Protein AF-A0A2V5PN48-F1 (afdb_monomer_lite)

Foldseek 3Di:
DDPDDVPPPPPPPVVLVDDDDDDDDDDDDDDDFQDWWKKFKKFFQKWKKKWFFQQCVQVPHDPDDDDRRTDIWMWIWDGRFPFIWIAIRLRTSGTDWGKTFTDTPDDDDGDPVCVVQVRQWIWTADPPPDPAGIFIARNPPRHTAWGWDDWDWDADSVQQKIKIFDIFTQGDCRNCVVSVHNVSGRPTGTTMIIIGRMDTQKMFGADSVRDTPDMAGAFSADLFWADAEFWAKWFQFWDDKFLPDWDDDPQKFFIFIKTKIWGNYRDKAFQAAFPDQAFWWKKKWKWKQADDPQSQQDIATQWIFFTFRGHKFGQAQSNVRRTRRDIGRIATHNGMGIDHRCNGSPLQGGFFPLQAQLLQSGGRRHQRRDPPFDDDDRHHRGIIGRQLSLQCVNGPNMKMKMKMFIRGNRLLVCCVVCVVRRNRQQRMKMWIWDWDDNGPPIGIDTDDTIGMRDHPVVVSPPWDKDKDDQDPSVFAIKIKIWDWDPPDPLKIKIKIKIAAARGSQFFFKKKFFAAAPKDKADKDKDWHDWDAFGPSNNADVSGTADPDTWDWDDDNTIIMTGWDACVVGVSIPTRHHRIMMMIMIMISADWDKGWMWTHTRHDDDIDTDIDIDRHDNDDPPPPDPPPPDDDDDDDDDDDDDDDDDDDDDDDDDDPDDDQDAKDKWFDQAKWWADLFWWIPPFWDKTFDDDDFAFAFKKKKQWFWWKQAQQQKWKWKAAFVGAIAGQEHRAQGRHIDTGAMEIAGQPDPAAGHNHHDHHDYHHRDYDDADDAHDPPRDGHRPHYNHRCSRGRHDRGGMMIMIMTRHHGDMIIMSNRGMMMITTHPDDDPDPPPPDDPDDDDDDDDDDDDDDDDDDDDDDDDDDDDDDDDDDDDDDDDDDDDDDDDDDDDDDD

Sequence (891 aa):
MFTRLFSYFALPLLLLLSNSSGNSAAPSTKNREGETGTLEKMIVANGHVAMDLDLSRLNGGQAGAKEAKLDPLQFQIGPNSFFTVLVFNDALRGPDTGSMSLVPQNTAALPARLQSSLNQLVLEKFPADAPFDFAVRDGKTGFVFFNIEGNLYEYDAGAHLLSIKGGRLLISEEFANKLGRPADAGVIVGEISIGATMQRLEIEQLDANGDVKSARLPALNQPDVGTVPGPDVIVGELIGLVQSQSGAVAGLVGLALGTDACNQGTIDVDWFALSNSDHPFIPQNVYRMSGDTDNAQRFEQIGQSWGKHAFTAASSNTCGFGCNGVSGSHLGSGCSDAYGSGLNGSQTGIGSRAWVNPFTGNFNGSTANNHSGHSHDATTHRILVDVNDLNTSLNAGATYFAEAQYVVPHEYAWCQTHPGQCNMYNNASYRRYNVTGTNQPFSFTSVGPTVRMTPAINAWTGATINTIEPAPGADGRAFIAYKVTNPSAGVWHYEYAIYNQNLDRGIQSFSLPLGCGITLTNLGFHAPPNHPGIANDGTQGSLGYSNVPWTSNQTVNALTWSTETVVQNENANAIRFGTLYNFRFDSDRGPIPVQATIGYFKTGTPTTVLTVGPNACNATPSPIPSVTPIPTPTVTPPATPSPAPTVTPTPGATPPPTPCGTTTFSNTASISIPDSGAAAPYPSNIAVALGGTITKVTVRLNNLSHTFPSDIDMLLVGPGGQTAIIMSDVGGGDDVSNITLTLDDAAASPLPGALLTTGTFRPTNTGTGDTFPAPAPGGGSAGSVLSIFNGTNPNGTWSLYVVDDAAQDLGSIAGGWNLIISTTNDCGTPTPTPSATIPPTATPSPSSPGSPTPPPPPTPSVTPTPGVVPPVDLALTMTDSPDPVTVGNHL

Secondary structure (DSSP, 8-state):
----S--SSS-SSTTTTS-----S------------EEEEEEEEEEEEEEEEE-HHHHTT--SSSS---PEEEEEEEPTT---EEEEETTEEEEEPSEEEEEEE-S-----HHHHHHGGGEEEEEPPTTSSSSEEEEETTT--EEEEEE--EEEEETTTTEEEEEEEEEEEPHHHHHHTT-GGGTT-EEEEEEEEEEEEEEEEEEE-TTS-EEEEE-PPP--S--SSBSS--EEEEEEEEEE--S---BTTEEEEEEEEEEEE-BSS-EE-PPTT---S-EE-EEEEEEE-TTTT-SEEEEEEE--EEEP--B--B-TT-S------BSEE-TT-EEEE-HHHHT-TTSEE-GGG--TTT----TTTTT--TT----SSTTSEEEEHHHH-TTTSTT-EEEEEEE-B-HHHHHHHHH-GGG--TTS-EEEEEEEEE-SSSSPEEEEEEEEETTS-GGGGSTT-EEEEE-SSBTTB--EEEEEEEEEEETTEEEEEEEEEESS-TT-EEEEEEE--TT--EEEEEEE-PPPPPP-TT-SSGGG-----PPPEEEE-SSEEEEE---TTT-TT---B-TTEEEEEEEEESS--EEEEEEEEESSSS--EEEEEEES--S----------PPPP--PPPPPPPPPPPPPPPPPPP-PPPPPP--EEEEEE-S-EEE-SSEE-BSSSEEEEE--SS-EEEEEEEEEEEEESSGGGEEEEEE-TTS-EEEEEES-S-SS-EEEEEEEE-TT-SSBPPSS---SEEEB-EE-SS-----TTS---TT--S-GGGGTTS---EEEEEEEEE-SSS--EEETT-EEEEEEESPPP-PPP-PPPPPPPPPP------------PPPP---------------------------------

pLDDT: mean 81.6, std 21.93, range [23.28, 98.88]

Structure (mmCIF, N/CA/C/O backbone):
data_AF-A0A2V5PN48-F1
#
_entry.id   AF-A0A2V5PN48-F1
#
loop_
_atom_site.group_PDB
_atom_site.id
_atom_site.type_symbol
_atom_site.label_atom_id
_atom_site.label_alt_id
_atom_site.label_comp_id
_atom_site.label_asym_id
_atom_site.label_entity_id
_atom_site.label_seq_id
_atom_site.pdbx_PDB_ins_code
_atom_site.Cartn_x
_atom_site.Cartn_y
_atom_site.Cartn_z
_atom_site.occupancy
_atom_site.B_iso_or_equiv
_atom_site.auth_seq_id
_atom_site.auth_comp_id
_atom_site.auth_asym_id
_atom_site.auth_atom_id
_atom_site.pdbx_PDB_model_num
ATOM 1 N N . MET A 1 1 ? 36.374 -11.492 14.265 1.00 32.56 1 MET A N 1
ATOM 2 C CA . MET A 1 1 ? 36.365 -12.961 14.093 1.00 32.56 1 MET A CA 1
ATOM 3 C C . MET A 1 1 ? 34.957 -13.383 13.716 1.00 32.56 1 MET A C 1
ATOM 5 O O . MET A 1 1 ? 34.145 -13.481 14.613 1.00 32.56 1 MET A O 1
ATOM 9 N N . PHE A 1 2 ? 34.663 -13.516 12.423 1.00 23.28 2 PHE A N 1
ATOM 10 C CA . PHE A 1 2 ? 33.663 -14.424 11.824 1.00 23.28 2 PHE A CA 1
ATOM 11 C C . PHE A 1 2 ? 33.736 -14.246 10.295 1.00 23.28 2 PHE A C 1
ATOM 13 O O . PHE A 1 2 ? 32.780 -13.934 9.602 1.00 23.28 2 PHE A O 1
ATOM 20 N N . THR A 1 3 ? 34.950 -14.411 9.774 1.00 29.39 3 THR A N 1
ATOM 21 C CA . THR A 1 3 ? 35.221 -14.840 8.403 1.00 29.39 3 THR A CA 1
ATOM 22 C C . THR A 1 3 ? 34.995 -16.347 8.404 1.00 29.39 3 THR A C 1
ATOM 24 O O . THR A 1 3 ? 35.790 -17.044 9.033 1.00 29.39 3 THR A O 1
ATOM 27 N N . ARG A 1 4 ? 33.890 -16.831 7.817 1.00 29.05 4 ARG A N 1
ATOM 28 C CA . ARG A 1 4 ? 33.637 -18.217 7.347 1.00 29.05 4 ARG A CA 1
ATOM 29 C C . ARG A 1 4 ? 32.128 -18.439 7.219 1.00 29.05 4 ARG A C 1
ATOM 31 O O . ARG A 1 4 ? 31.521 -18.938 8.154 1.00 29.05 4 ARG A O 1
ATOM 38 N N . LEU A 1 5 ? 31.545 -18.062 6.079 1.00 27.14 5 LEU A N 1
ATOM 39 C CA . LEU A 1 5 ? 30.348 -18.726 5.520 1.00 27.14 5 LEU A CA 1
ATOM 40 C C . LEU A 1 5 ? 29.994 -18.307 4.076 1.00 27.14 5 LEU A C 1
ATOM 42 O O . LEU A 1 5 ? 28.963 -18.723 3.571 1.00 27.14 5 LEU A O 1
ATOM 46 N N . PHE A 1 6 ? 30.888 -17.609 3.364 1.00 27.58 6 PHE A N 1
ATOM 47 C CA . PHE A 1 6 ? 30.859 -17.481 1.896 1.00 27.58 6 PHE A CA 1
ATOM 48 C C . PHE A 1 6 ? 31.997 -18.294 1.250 1.00 27.58 6 PHE A C 1
ATOM 50 O O . PHE A 1 6 ? 32.776 -17.797 0.449 1.00 27.58 6 PHE A O 1
ATOM 57 N N . SER A 1 7 ? 32.141 -19.563 1.645 1.00 27.78 7 SER A N 1
ATOM 58 C CA . SER A 1 7 ? 33.176 -20.473 1.114 1.00 27.78 7 SER A CA 1
ATOM 59 C C . SER A 1 7 ? 32.598 -21.618 0.282 1.00 27.78 7 SER A C 1
ATOM 61 O O . SER A 1 7 ? 33.164 -22.703 0.261 1.00 27.78 7 SER A O 1
ATOM 63 N N . TYR A 1 8 ? 31.492 -21.378 -0.421 1.00 29.45 8 TYR A N 1
ATOM 64 C CA . TYR A 1 8 ? 30.963 -22.311 -1.417 1.00 29.45 8 TYR A CA 1
ATOM 65 C C . TYR A 1 8 ? 30.472 -21.558 -2.651 1.00 29.45 8 TYR A C 1
ATOM 67 O O . TYR A 1 8 ? 29.303 -21.640 -2.970 1.00 29.45 8 TYR A O 1
ATOM 75 N N . PHE A 1 9 ? 31.354 -20.778 -3.282 1.00 31.83 9 PHE A N 1
ATOM 76 C CA . PHE A 1 9 ? 31.308 -20.445 -4.723 1.00 31.83 9 PHE A CA 1
ATOM 77 C C . PHE A 1 9 ? 32.609 -19.778 -5.237 1.00 31.83 9 PHE A C 1
ATOM 79 O O . PHE A 1 9 ? 32.699 -19.436 -6.407 1.00 31.83 9 PHE A O 1
ATOM 86 N N . ALA A 1 10 ? 33.660 -19.658 -4.409 1.00 32.19 10 ALA A N 1
ATOM 87 C CA . ALA A 1 10 ? 34.945 -19.040 -4.774 1.00 32.19 10 ALA A CA 1
ATOM 88 C C . ALA A 1 10 ? 36.079 -20.052 -5.067 1.00 32.19 10 ALA A C 1
ATOM 90 O O . ALA A 1 10 ? 37.237 -19.812 -4.739 1.00 32.19 10 ALA A O 1
ATOM 91 N N . LEU A 1 11 ? 35.767 -21.207 -5.662 1.00 29.19 11 LEU A N 1
ATOM 92 C CA . LEU A 1 11 ? 36.766 -22.117 -6.245 1.00 29.19 11 LEU A CA 1
ATOM 93 C C . LEU A 1 11 ? 36.061 -22.912 -7.360 1.00 29.19 11 LEU A C 1
ATOM 95 O O . LEU A 1 11 ? 35.363 -23.881 -7.063 1.00 29.19 11 LEU A O 1
ATOM 99 N N . PRO A 1 12 ? 36.150 -22.438 -8.619 1.00 33.97 12 PRO A N 1
ATOM 100 C CA . PRO A 1 12 ? 37.354 -22.696 -9.401 1.00 33.97 12 PRO A CA 1
ATOM 101 C C . PRO A 1 12 ? 37.798 -21.497 -10.266 1.00 33.97 12 PRO A C 1
ATOM 103 O O . PRO A 1 12 ? 37.990 -21.651 -11.464 1.00 33.97 12 PRO A O 1
ATOM 106 N N . LEU A 1 13 ? 38.013 -20.299 -9.704 1.00 36.25 13 LEU A N 1
ATOM 107 C CA . LEU A 1 13 ? 38.585 -19.196 -10.506 1.00 36.25 13 LEU A CA 1
ATOM 108 C C . LEU A 1 13 ? 40.125 -19.256 -10.596 1.00 36.25 13 LEU A C 1
ATOM 110 O O . LEU A 1 13 ? 40.709 -18.821 -11.586 1.00 36.25 13 LEU A O 1
ATOM 114 N N . LEU A 1 14 ? 40.797 -19.901 -9.631 1.00 32.66 14 LEU A N 1
ATOM 115 C CA . LEU A 1 14 ? 42.259 -20.082 -9.658 1.00 32.66 14 LEU A CA 1
ATOM 116 C C . LEU A 1 14 ? 42.757 -21.081 -10.723 1.00 32.66 14 LEU A C 1
ATOM 118 O O . LEU A 1 14 ? 43.951 -21.108 -11.010 1.00 32.66 14 LEU A O 1
ATOM 122 N N . LEU A 1 15 ? 41.870 -21.889 -11.318 1.00 34.22 15 LEU A N 1
ATOM 123 C CA . LEU A 1 15 ? 42.225 -22.863 -12.362 1.00 34.22 15 LEU A CA 1
ATOM 124 C C . LEU A 1 15 ? 42.130 -22.294 -13.788 1.00 34.22 15 LEU A C 1
ATOM 126 O O . LEU A 1 15 ? 42.710 -22.869 -14.703 1.00 34.22 15 LEU A O 1
ATOM 130 N N . LEU A 1 16 ? 41.497 -21.132 -13.984 1.00 38.50 16 LEU A N 1
ATOM 131 C CA . LEU A 1 16 ? 41.397 -20.479 -15.299 1.00 38.50 16 LEU A CA 1
ATOM 132 C C . LEU A 1 16 ? 42.657 -19.680 -15.687 1.00 38.50 16 LEU A C 1
ATOM 134 O O . LEU A 1 16 ? 42.753 -19.173 -16.802 1.00 38.50 16 LEU A O 1
ATOM 138 N N . LEU A 1 17 ? 43.662 -19.604 -14.806 1.00 40.59 17 LEU A N 1
ATOM 139 C CA . LEU A 1 17 ? 44.958 -18.965 -15.085 1.00 40.59 17 LEU A CA 1
ATOM 140 C C . LEU A 1 17 ? 46.046 -19.941 -15.574 1.00 40.59 17 LEU A C 1
ATOM 142 O O . LEU A 1 17 ? 47.198 -19.522 -15.774 1.00 40.59 17 LEU A O 1
ATOM 146 N N . SER A 1 18 ? 45.701 -21.214 -15.801 1.00 36.44 18 SER A N 1
ATOM 147 C CA . SER A 1 18 ? 46.623 -22.218 -16.344 1.00 36.44 18 SER A CA 1
ATOM 148 C C . SER A 1 18 ? 45.934 -23.271 -17.225 1.00 36.44 18 SER A C 1
ATOM 150 O O . SER A 1 18 ? 45.286 -24.179 -16.719 1.00 36.44 18 SER A O 1
ATOM 152 N N . ASN A 1 19 ? 46.223 -23.172 -18.530 1.00 30.75 19 ASN A N 1
ATOM 153 C CA . ASN A 1 19 ? 46.086 -24.155 -19.616 1.00 30.75 19 ASN A CA 1
ATOM 154 C C . ASN A 1 19 ? 44.684 -24.643 -20.034 1.00 30.75 19 ASN A C 1
ATOM 156 O O . ASN A 1 19 ? 44.153 -25.573 -19.444 1.00 30.75 19 ASN A O 1
ATOM 160 N N . SER A 1 20 ? 44.238 -24.194 -21.220 1.00 30.22 20 SER A N 1
ATOM 161 C CA . SER A 1 20 ? 43.897 -25.109 -22.327 1.00 30.22 20 SER A CA 1
ATOM 162 C C . SER A 1 20 ? 43.827 -24.405 -23.696 1.00 30.22 20 SER A C 1
ATOM 164 O O . SER A 1 20 ? 43.128 -23.414 -23.863 1.00 30.22 20 SER A O 1
ATOM 166 N N . SER A 1 21 ? 44.555 -24.988 -24.659 1.00 31.36 21 SER A N 1
ATOM 167 C CA . SER A 1 21 ? 44.354 -25.015 -26.124 1.00 31.36 21 SER A CA 1
ATOM 168 C C . SER A 1 21 ? 44.248 -23.712 -26.943 1.00 31.36 21 SER A C 1
ATOM 170 O O . SER A 1 21 ? 43.177 -23.268 -27.336 1.00 31.36 21 SER A O 1
ATOM 172 N N . GLY A 1 22 ? 45.438 -23.210 -27.290 1.00 38.66 22 GLY A N 1
ATOM 173 C CA . GLY A 1 22 ? 45.864 -22.532 -28.526 1.00 38.66 22 GLY A CA 1
ATOM 174 C C . GLY A 1 22 ? 44.857 -22.182 -29.629 1.00 38.66 22 GLY A C 1
ATOM 175 O O . GLY A 1 22 ? 44.448 -23.052 -30.388 1.00 38.66 22 GLY A O 1
ATOM 176 N N . ASN A 1 23 ? 44.630 -20.875 -29.802 1.00 37.09 23 ASN A N 1
ATOM 177 C CA . ASN A 1 23 ? 44.737 -20.152 -31.081 1.00 37.09 23 ASN A CA 1
ATOM 178 C C . ASN A 1 23 ? 44.512 -18.644 -30.847 1.00 37.09 23 ASN A C 1
ATOM 180 O O . ASN A 1 23 ? 43.414 -18.145 -31.054 1.00 37.09 23 ASN A O 1
ATOM 184 N N . SER A 1 24 ? 45.543 -17.922 -30.382 1.00 32.25 24 SER A N 1
ATOM 185 C CA . SER A 1 24 ? 45.743 -16.465 -30.564 1.00 32.25 24 SER A CA 1
ATOM 186 C C . SER A 1 24 ? 47.138 -16.044 -30.060 1.00 32.25 24 SER A C 1
ATOM 188 O O . SER A 1 24 ? 47.737 -16.725 -29.232 1.00 32.25 24 SER A O 1
ATOM 190 N N . ALA A 1 25 ? 47.695 -14.985 -30.652 1.00 28.95 25 ALA A N 1
ATOM 191 C CA . ALA A 1 25 ? 49.130 -14.742 -30.854 1.00 28.95 25 ALA A CA 1
ATOM 192 C C . ALA A 1 25 ? 49.998 -14.330 -29.631 1.00 28.95 25 ALA A C 1
ATOM 194 O O . ALA A 1 25 ? 49.534 -13.684 -28.702 1.00 28.95 25 ALA A O 1
ATOM 195 N N . ALA A 1 26 ? 51.287 -14.709 -29.732 1.00 27.86 26 ALA A N 1
ATOM 196 C CA . ALA A 1 26 ? 52.537 -14.358 -29.016 1.00 27.86 26 ALA A CA 1
ATOM 197 C C . ALA A 1 26 ? 52.509 -13.720 -27.593 1.00 27.86 26 ALA A C 1
ATOM 199 O O . ALA A 1 26 ? 52.010 -12.610 -27.422 1.00 27.86 26 ALA A O 1
ATOM 200 N N . PRO A 1 27 ? 53.206 -14.311 -26.590 1.00 29.06 27 PRO A N 1
ATOM 201 C CA . PRO A 1 27 ? 53.328 -13.726 -25.256 1.00 29.06 27 PRO A CA 1
ATOM 202 C C . PRO A 1 27 ? 54.480 -12.710 -25.181 1.00 29.06 27 PRO A C 1
ATOM 204 O O . PRO A 1 27 ? 55.642 -13.054 -25.408 1.00 29.06 27 PRO A O 1
ATOM 207 N N . SER A 1 28 ? 54.192 -11.471 -24.770 1.00 27.72 28 SER A N 1
ATOM 208 C CA . SER A 1 28 ? 55.225 -10.591 -24.214 1.00 27.72 28 SER A CA 1
ATOM 209 C C . SER A 1 28 ? 55.436 -10.943 -22.742 1.00 27.72 28 SER A C 1
ATOM 211 O O . SER A 1 28 ? 54.530 -10.809 -21.922 1.00 27.72 28 SER A O 1
ATOM 213 N N . THR A 1 29 ? 56.633 -11.399 -22.394 1.00 36.66 29 THR A N 1
ATOM 214 C CA . THR A 1 29 ? 57.033 -11.705 -21.018 1.00 36.66 29 THR A CA 1
ATOM 215 C C . THR A 1 29 ? 57.210 -10.426 -20.196 1.00 36.66 29 THR A C 1
ATOM 217 O O . THR A 1 29 ? 58.239 -9.759 -20.324 1.00 36.66 29 THR A O 1
ATOM 220 N N . LYS A 1 30 ? 56.259 -10.117 -19.307 1.00 31.52 30 LYS A N 1
ATOM 221 C CA . LYS A 1 30 ? 56.493 -9.341 -18.076 1.00 31.52 30 LYS A CA 1
ATOM 222 C C . LYS A 1 30 ? 55.664 -9.913 -16.917 1.00 31.52 30 LYS A C 1
ATOM 224 O O . LYS A 1 30 ? 54.589 -10.460 -17.122 1.00 31.52 30 LYS A O 1
ATOM 229 N N . ASN A 1 31 ? 56.266 -9.853 -15.731 1.00 31.08 31 ASN A N 1
ATOM 230 C CA . ASN A 1 31 ? 55.880 -10.496 -14.472 1.00 31.08 31 ASN A CA 1
ATOM 231 C C . ASN A 1 31 ? 54.413 -10.264 -14.056 1.00 31.08 31 ASN A C 1
ATOM 233 O O . ASN A 1 31 ? 53.919 -9.148 -14.158 1.00 31.08 31 ASN A O 1
ATOM 237 N N . ARG A 1 32 ? 53.762 -11.318 -13.535 1.00 37.97 32 ARG A N 1
ATOM 238 C CA . ARG A 1 32 ? 52.409 -11.289 -12.953 1.00 37.97 32 ARG A CA 1
ATOM 239 C C . ARG A 1 32 ? 52.442 -10.691 -11.538 1.00 37.97 32 ARG A C 1
ATOM 241 O O . ARG A 1 32 ? 52.810 -11.387 -10.594 1.00 37.97 32 ARG A O 1
ATOM 248 N N . GLU A 1 33 ? 52.042 -9.431 -11.409 1.00 38.44 33 GLU A N 1
ATOM 249 C CA . GLU A 1 33 ? 51.442 -8.865 -10.190 1.00 38.44 33 GLU A CA 1
ATOM 250 C C . GLU A 1 33 ? 49.910 -8.915 -10.336 1.00 38.44 33 GLU A C 1
ATOM 252 O O . GLU A 1 33 ? 49.403 -8.867 -11.456 1.00 38.44 33 GLU A O 1
ATOM 257 N N . GLY A 1 34 ? 49.178 -9.087 -9.229 1.00 52.03 34 GLY A N 1
ATOM 258 C CA . GLY A 1 34 ? 47.716 -9.211 -9.222 1.00 52.03 34 GLY A CA 1
ATOM 259 C C . GLY A 1 34 ? 47.037 -7.954 -9.761 1.00 52.03 34 GLY A C 1
ATOM 260 O O . GLY A 1 34 ? 47.048 -6.909 -9.111 1.00 52.03 34 GLY A O 1
ATOM 261 N N . GLU A 1 35 ? 46.478 -8.046 -10.966 1.00 55.44 35 GLU A N 1
ATOM 262 C CA . GLU A 1 35 ? 45.795 -6.930 -11.613 1.00 55.44 35 GLU A CA 1
ATOM 263 C C . GLU A 1 35 ? 44.436 -6.684 -10.949 1.00 55.44 35 GLU A C 1
ATOM 265 O O . GLU A 1 35 ? 43.540 -7.524 -11.000 1.00 55.44 35 GLU A O 1
ATOM 270 N N . THR A 1 36 ? 44.269 -5.503 -10.354 1.00 69.00 36 THR A N 1
ATOM 271 C CA . THR A 1 36 ? 42.948 -4.939 -10.047 1.00 69.00 36 THR A CA 1
ATOM 272 C C . THR A 1 36 ? 42.247 -4.588 -11.356 1.00 69.00 36 THR A C 1
ATOM 274 O O . THR A 1 36 ? 42.900 -4.069 -12.266 1.00 69.00 36 THR A O 1
ATOM 277 N N . GLY A 1 37 ? 40.938 -4.795 -11.469 1.00 78.50 37 GLY A N 1
ATOM 278 C CA . GLY A 1 37 ? 40.271 -4.546 -12.745 1.00 78.50 37 GLY A CA 1
ATOM 279 C C . GLY A 1 37 ? 38.763 -4.713 -12.734 1.00 78.50 37 GLY A C 1
ATOM 280 O O . GLY A 1 37 ? 38.171 -5.087 -11.725 1.00 78.50 37 GLY A O 1
ATOM 281 N N . THR A 1 38 ? 38.155 -4.435 -13.884 1.00 82.44 38 THR A N 1
ATOM 282 C CA . THR A 1 38 ? 36.712 -4.594 -14.095 1.00 82.44 38 THR A CA 1
ATOM 283 C C . THR A 1 38 ? 36.452 -5.942 -14.757 1.00 82.44 38 THR A C 1
ATOM 285 O O . THR A 1 38 ? 36.978 -6.201 -15.842 1.00 82.44 38 THR A O 1
ATOM 288 N N . LEU A 1 39 ? 35.664 -6.798 -14.104 1.00 80.31 39 LEU A N 1
ATOM 289 C CA . LEU A 1 39 ? 35.133 -8.032 -14.676 1.00 80.31 39 LEU A CA 1
ATOM 290 C C . LEU A 1 39 ? 33.692 -7.786 -15.118 1.00 80.31 39 LEU A C 1
ATOM 292 O O . LEU A 1 39 ? 32.856 -7.365 -14.328 1.00 80.31 39 LEU A O 1
ATOM 296 N N . GLU A 1 40 ? 33.396 -8.064 -16.378 1.00 82.12 40 GLU A N 1
ATOM 297 C CA . GLU A 1 40 ? 32.075 -7.900 -16.962 1.00 82.12 40 GLU A CA 1
ATOM 298 C C . GLU A 1 40 ? 31.553 -9.256 -17.431 1.00 82.12 40 GLU A C 1
ATOM 300 O O . GLU A 1 40 ? 32.157 -9.922 -18.276 1.00 82.12 40 GLU A O 1
ATOM 305 N N . LYS A 1 41 ? 30.403 -9.662 -16.898 1.00 80.25 41 LYS A N 1
ATOM 306 C CA . LYS A 1 41 ? 29.599 -10.746 -17.454 1.00 80.25 41 LYS A CA 1
ATOM 307 C C . LYS A 1 41 ? 28.637 -10.126 -18.447 1.00 80.25 41 LYS A C 1
ATOM 309 O O . LYS A 1 41 ? 27.888 -9.220 -18.091 1.00 80.25 41 LYS A O 1
ATOM 314 N N . MET A 1 42 ? 28.647 -10.582 -19.690 1.00 83.88 42 MET A N 1
ATOM 315 C CA . MET A 1 42 ? 27.831 -10.009 -20.758 1.00 83.88 42 MET A CA 1
ATOM 316 C C . MET A 1 42 ? 26.968 -11.074 -21.415 1.00 83.88 42 MET A C 1
ATOM 318 O O . MET A 1 42 ? 27.392 -12.219 -21.532 1.00 83.88 42 MET A O 1
ATOM 322 N N . ILE A 1 43 ? 25.784 -10.690 -21.878 1.00 85.12 43 ILE A N 1
ATOM 323 C CA . ILE A 1 43 ? 24.876 -11.546 -22.649 1.00 85.12 43 ILE A CA 1
ATOM 324 C C . ILE A 1 43 ? 24.631 -10.962 -24.037 1.00 85.12 43 ILE A C 1
ATOM 326 O O . ILE A 1 43 ? 24.919 -9.791 -24.291 1.00 85.12 43 ILE A O 1
ATOM 330 N N . VAL A 1 44 ? 24.069 -11.765 -24.937 1.00 83.19 44 VAL A N 1
ATOM 331 C CA . VAL A 1 44 ? 23.693 -11.296 -26.274 1.00 83.19 44 VAL A CA 1
ATOM 332 C C . VAL A 1 44 ? 22.512 -10.334 -26.179 1.00 83.19 44 VAL A C 1
ATOM 334 O O . VAL A 1 44 ? 21.443 -10.706 -25.701 1.00 83.19 44 VAL A O 1
ATOM 337 N N . ALA A 1 45 ? 22.682 -9.111 -26.676 1.00 79.00 45 ALA A N 1
ATOM 338 C CA . ALA A 1 45 ? 21.596 -8.150 -26.841 1.00 79.00 45 ALA A CA 1
ATOM 339 C C . ALA A 1 45 ? 20.787 -8.461 -28.108 1.00 79.00 45 ALA A C 1
ATOM 341 O O . ALA A 1 45 ? 19.570 -8.615 -28.053 1.00 79.00 45 ALA A O 1
ATOM 342 N N . ASN A 1 46 ? 21.476 -8.598 -29.243 1.00 82.94 46 ASN A N 1
ATOM 343 C CA . ASN A 1 46 ? 20.945 -9.031 -30.535 1.00 82.94 46 ASN A CA 1
ATOM 344 C C . ASN A 1 46 ? 22.105 -9.484 -31.441 1.00 82.94 46 ASN A C 1
ATOM 346 O O . ASN A 1 46 ? 23.275 -9.379 -31.068 1.00 82.94 46 ASN A O 1
ATOM 350 N N . GLY A 1 47 ? 21.798 -9.999 -32.630 1.00 90.56 47 GLY A N 1
ATOM 351 C CA . GLY A 1 47 ? 22.828 -10.364 -33.594 1.00 90.56 47 GLY A CA 1
ATOM 352 C C . GLY A 1 47 ? 22.309 -11.206 -34.745 1.00 90.56 47 GLY A C 1
ATOM 353 O O . GLY A 1 47 ? 21.105 -11.384 -34.916 1.00 90.56 47 GLY A O 1
ATOM 354 N N . HIS A 1 48 ? 23.233 -11.749 -35.523 1.00 93.88 48 HIS A N 1
ATOM 355 C CA . HIS A 1 48 ? 22.945 -12.593 -36.671 1.00 93.88 48 HIS A CA 1
ATOM 356 C C . HIS A 1 48 ? 23.821 -13.844 -36.674 1.00 93.88 48 HIS A C 1
ATOM 358 O O . HIS A 1 48 ? 24.959 -13.835 -36.199 1.00 93.88 48 HIS A O 1
ATOM 364 N N . VAL A 1 49 ? 23.277 -14.917 -37.240 1.00 96.19 49 VAL A N 1
ATOM 365 C CA . VAL A 1 49 ? 23.991 -16.162 -37.524 1.00 96.19 49 VAL A CA 1
ATOM 366 C C . VAL A 1 49 ? 23.818 -16.487 -38.997 1.00 96.19 49 VAL A C 1
ATOM 368 O O . VAL A 1 49 ? 22.696 -16.493 -39.502 1.00 96.19 49 VAL A O 1
ATOM 371 N N . ALA A 1 50 ? 24.919 -16.796 -39.670 1.00 95.44 50 ALA A N 1
ATOM 372 C CA . ALA A 1 50 ? 24.916 -17.335 -41.020 1.00 95.44 50 ALA A CA 1
ATOM 373 C C . ALA A 1 50 ? 25.415 -18.781 -40.978 1.00 95.44 50 ALA A C 1
ATOM 375 O O . ALA A 1 50 ? 26.493 -19.043 -40.447 1.00 95.44 50 ALA A O 1
ATOM 376 N N . MET A 1 51 ? 24.627 -19.705 -41.524 1.00 95.69 51 MET A N 1
ATOM 377 C CA . MET A 1 51 ? 25.022 -21.090 -41.774 1.00 95.69 51 MET A CA 1
ATOM 378 C C . MET A 1 51 ? 25.075 -21.338 -43.279 1.00 95.69 51 MET A C 1
ATOM 380 O O . MET A 1 51 ? 24.039 -21.334 -43.938 1.00 95.69 51 MET A O 1
ATOM 384 N N . ASP A 1 52 ? 26.262 -21.590 -43.813 1.00 93.75 52 ASP A N 1
ATOM 385 C CA . ASP A 1 52 ? 26.477 -21.899 -45.225 1.00 93.75 52 ASP A CA 1
ATOM 386 C C . ASP A 1 52 ? 26.545 -23.420 -45.390 1.00 93.75 52 ASP A C 1
ATOM 388 O O . ASP A 1 52 ? 27.535 -24.047 -45.013 1.00 93.75 52 ASP A O 1
ATOM 392 N N . LEU A 1 53 ? 25.467 -24.032 -45.895 1.00 93.19 53 LEU A N 1
ATOM 393 C CA . LEU A 1 53 ? 25.262 -25.487 -45.885 1.00 93.19 53 LEU A CA 1
ATOM 394 C C . LEU A 1 53 ? 25.366 -26.107 -47.283 1.00 93.19 53 LEU A C 1
ATOM 396 O O . LEU A 1 53 ? 24.775 -25.613 -48.239 1.00 93.19 53 LEU A O 1
ATOM 400 N N . ASP A 1 54 ? 26.009 -27.269 -47.395 1.00 91.56 54 ASP A N 1
ATOM 401 C CA . ASP A 1 54 ? 25.944 -28.127 -48.580 1.00 91.56 54 ASP A CA 1
ATOM 402 C C . ASP A 1 54 ? 24.612 -28.896 -48.598 1.00 91.56 54 ASP A C 1
ATOM 404 O O . ASP A 1 54 ? 24.493 -30.052 -48.167 1.00 91.56 54 ASP A O 1
ATOM 408 N N . LEU A 1 55 ? 23.568 -28.232 -49.098 1.00 87.44 55 LEU A N 1
ATOM 409 C CA . LEU A 1 55 ? 22.228 -28.812 -49.188 1.00 87.44 55 LEU A CA 1
ATOM 410 C C . LEU A 1 55 ? 22.156 -29.969 -50.182 1.00 87.44 55 LEU A C 1
ATOM 412 O O . LEU A 1 55 ? 21.299 -30.843 -50.042 1.00 87.44 55 LEU A O 1
ATOM 416 N N . SER A 1 56 ? 23.055 -30.010 -51.169 1.00 82.44 56 SER A N 1
ATOM 417 C CA . SER A 1 56 ? 23.117 -31.112 -52.127 1.00 82.44 56 SER A CA 1
ATOM 418 C C . SER A 1 56 ? 23.486 -32.417 -51.420 1.00 82.44 56 SER A C 1
ATOM 420 O O . SER A 1 56 ? 22.831 -33.444 -51.611 1.00 82.44 56 SER A O 1
ATOM 422 N N . ARG A 1 57 ? 24.450 -32.350 -50.499 1.00 83.31 57 ARG A N 1
ATOM 423 C CA . ARG A 1 57 ? 24.878 -33.471 -49.665 1.00 83.31 57 ARG A CA 1
ATOM 424 C C . ARG A 1 57 ? 23.870 -33.812 -48.570 1.00 83.31 57 ARG A C 1
ATOM 426 O O . ARG A 1 57 ? 23.625 -34.992 -48.294 1.00 83.31 57 ARG A O 1
ATOM 433 N N . LEU A 1 58 ? 23.233 -32.807 -47.968 1.00 86.44 58 LEU A N 1
ATOM 434 C CA . LEU A 1 58 ? 22.197 -33.024 -46.953 1.00 86.44 58 LEU A CA 1
ATOM 435 C C . LEU A 1 58 ? 20.924 -33.663 -47.529 1.00 86.44 58 LEU A C 1
ATOM 437 O O . LEU A 1 58 ? 20.319 -34.492 -46.851 1.00 86.44 58 LEU A O 1
ATOM 441 N N . ASN A 1 59 ? 20.570 -33.375 -48.783 1.00 84.81 59 ASN A N 1
ATOM 442 C CA . ASN A 1 59 ? 19.387 -33.931 -49.452 1.00 84.81 59 ASN A CA 1
ATOM 443 C C . ASN A 1 59 ? 19.653 -35.211 -50.277 1.00 84.81 59 ASN A C 1
ATOM 445 O O . ASN A 1 59 ? 18.756 -35.680 -50.974 1.00 84.81 59 ASN A O 1
ATOM 449 N N . GLY A 1 60 ? 20.849 -35.807 -50.186 1.00 72.06 60 GLY A N 1
ATOM 450 C CA . GLY A 1 60 ? 21.142 -37.125 -50.773 1.00 72.06 60 GLY A CA 1
ATOM 451 C C . GLY A 1 60 ? 21.694 -37.119 -52.206 1.00 72.06 60 GLY A C 1
ATOM 452 O O . GLY A 1 60 ? 21.589 -38.129 -52.901 1.00 72.06 60 GLY A O 1
ATOM 453 N N . GLY A 1 61 ? 22.288 -36.014 -52.665 1.00 63.44 61 GLY A N 1
ATOM 454 C CA . GLY A 1 61 ? 23.063 -35.970 -53.909 1.00 63.44 61 GLY A CA 1
ATOM 455 C C . GLY A 1 61 ? 24.324 -36.846 -53.836 1.00 63.44 61 GLY A C 1
ATOM 456 O O . GLY A 1 61 ? 24.972 -36.929 -52.795 1.00 63.44 61 GLY A O 1
ATOM 457 N N . GLN A 1 62 ? 24.664 -37.528 -54.936 1.00 54.31 62 GLN A N 1
ATOM 458 C CA . GLN A 1 62 ? 25.830 -38.420 -55.032 1.00 54.31 62 GLN A CA 1
ATOM 459 C C . GLN A 1 62 ? 27.134 -37.687 -54.668 1.00 54.31 62 GLN A C 1
ATOM 461 O O . GLN A 1 62 ? 27.468 -36.663 -55.265 1.00 54.31 62 GLN A O 1
ATOM 466 N N . ALA A 1 63 ? 27.893 -38.249 -53.723 1.00 51.53 63 ALA A N 1
ATOM 467 C CA . ALA A 1 63 ? 29.232 -37.798 -53.363 1.00 51.53 63 ALA A CA 1
ATOM 468 C C . ALA A 1 63 ? 30.204 -38.068 -54.523 1.00 51.53 63 ALA A C 1
ATOM 470 O O . ALA A 1 63 ? 30.798 -39.139 -54.619 1.00 51.53 63 ALA A O 1
ATOM 471 N N . GLY A 1 64 ? 30.339 -37.102 -55.429 1.00 53.12 64 GLY A N 1
ATOM 472 C CA . GLY A 1 64 ? 31.329 -37.162 -56.500 1.00 53.12 64 GLY A CA 1
ATOM 473 C C . GLY A 1 64 ? 30.893 -36.490 -57.794 1.00 53.12 64 GLY A C 1
ATOM 474 O O . GLY A 1 64 ? 30.677 -37.186 -58.777 1.00 53.12 64 GLY A O 1
ATOM 475 N N . ALA A 1 65 ? 30.779 -35.158 -57.804 1.00 47.91 65 ALA A N 1
ATOM 476 C CA . ALA A 1 65 ? 31.144 -34.279 -58.927 1.00 47.91 65 ALA A CA 1
ATOM 477 C C . ALA A 1 65 ? 30.600 -32.857 -58.697 1.00 47.91 65 ALA A C 1
ATOM 479 O O . ALA A 1 65 ? 29.390 -32.677 -58.594 1.00 47.91 65 ALA A O 1
ATOM 480 N N . LYS A 1 66 ? 31.505 -31.870 -58.787 1.00 48.25 66 LYS A N 1
ATOM 481 C CA . LYS A 1 66 ? 31.330 -30.400 -58.705 1.00 48.25 66 LYS A CA 1
ATOM 482 C C . LYS A 1 66 ? 31.446 -29.809 -57.298 1.00 48.25 66 LYS A C 1
ATOM 484 O O . LYS A 1 66 ? 31.064 -30.440 -56.323 1.00 48.25 66 LYS A O 1
ATOM 489 N N . GLU A 1 67 ? 32.062 -28.624 -57.238 1.00 53.19 67 GLU A N 1
ATOM 490 C CA . GLU A 1 67 ? 32.271 -27.825 -56.023 1.00 53.19 67 GLU A CA 1
ATOM 491 C C . GLU A 1 67 ? 31.006 -27.816 -55.161 1.00 53.19 67 GLU A C 1
ATOM 493 O O . GLU A 1 67 ? 29.908 -27.615 -55.686 1.00 53.19 67 GLU A O 1
ATOM 498 N N . ALA A 1 68 ? 31.170 -28.056 -53.856 1.00 61.56 68 ALA A N 1
ATOM 499 C CA . ALA A 1 68 ? 30.086 -27.963 -52.890 1.00 61.56 68 ALA A CA 1
ATOM 500 C C . ALA A 1 68 ? 29.494 -26.553 -52.976 1.00 61.56 68 ALA A C 1
ATOM 502 O O . ALA A 1 68 ? 30.109 -25.578 -52.544 1.00 61.56 68 ALA A O 1
ATOM 503 N N . LYS A 1 69 ? 28.318 -26.431 -53.597 1.00 75.31 69 LYS A N 1
ATOM 504 C CA . LYS A 1 69 ? 27.576 -25.178 -53.584 1.00 75.31 69 LYS A CA 1
ATOM 505 C C . LYS A 1 69 ? 27.012 -25.032 -52.176 1.00 75.31 69 LYS A C 1
ATOM 507 O O . LYS A 1 69 ? 26.091 -25.758 -51.813 1.00 75.31 69 LYS A O 1
ATOM 512 N N . LEU A 1 70 ? 27.595 -24.127 -51.398 1.00 85.31 70 LEU A N 1
ATOM 513 C CA . LEU A 1 70 ? 27.064 -23.767 -50.093 1.00 85.31 70 LEU A CA 1
ATOM 514 C C . LEU A 1 70 ? 25.882 -22.817 -50.287 1.00 85.31 70 LEU A C 1
ATOM 516 O O . LEU A 1 70 ? 25.993 -21.801 -50.976 1.00 85.31 70 LEU A O 1
ATOM 520 N N . ASP A 1 71 ? 24.741 -23.178 -49.715 1.00 88.81 71 ASP A N 1
ATOM 521 C CA . ASP A 1 71 ? 23.543 -22.355 -49.711 1.00 88.81 71 ASP A CA 1
ATOM 522 C C . ASP A 1 71 ? 23.415 -21.659 -48.340 1.00 88.81 71 ASP A C 1
ATOM 524 O O . ASP A 1 71 ? 23.413 -22.343 -47.308 1.00 88.81 71 ASP A O 1
ATOM 528 N N . PRO A 1 72 ? 23.303 -20.317 -48.305 1.00 90.88 72 PRO A N 1
ATOM 529 C CA . PRO A 1 72 ? 23.274 -19.560 -47.061 1.00 90.88 72 PRO A CA 1
ATOM 530 C C . PRO A 1 72 ? 21.916 -19.670 -46.367 1.00 90.88 72 PRO A C 1
ATOM 532 O O . PRO A 1 72 ? 20.868 -19.412 -46.965 1.00 90.88 72 PRO A O 1
ATOM 535 N N . LEU A 1 73 ? 21.936 -19.944 -45.069 1.00 93.25 73 LEU A N 1
ATOM 536 C CA . LEU A 1 73 ? 20.790 -19.890 -44.171 1.00 93.25 73 LEU A CA 1
ATOM 537 C C . LEU A 1 73 ? 21.068 -18.853 -43.080 1.00 93.25 73 LEU A C 1
ATOM 539 O O . LEU A 1 73 ? 22.006 -18.981 -42.297 1.00 93.25 73 LEU A O 1
ATOM 543 N N . GLN A 1 74 ? 20.269 -17.795 -43.070 1.00 95.62 74 GLN A N 1
ATOM 544 C CA . GLN A 1 74 ? 20.463 -16.605 -42.253 1.00 95.62 74 GLN A CA 1
ATOM 545 C C . GLN A 1 74 ? 19.471 -16.598 -41.097 1.00 95.62 74 GLN A C 1
ATOM 547 O O . GLN A 1 74 ? 18.286 -16.885 -41.279 1.00 95.62 74 GLN A O 1
ATOM 552 N N . PHE A 1 75 ? 19.943 -16.210 -39.919 1.00 95.81 75 PHE A N 1
ATOM 553 C CA . PHE A 1 75 ? 19.141 -16.110 -38.710 1.00 95.81 75 PHE A CA 1
ATOM 554 C C . PHE A 1 75 ? 19.405 -14.788 -38.007 1.00 95.81 75 PHE A C 1
ATOM 556 O O . PHE A 1 75 ? 20.544 -14.334 -37.929 1.00 95.81 75 PHE A O 1
ATOM 563 N N . GLN A 1 76 ? 18.354 -14.204 -37.444 1.00 94.25 76 GLN A N 1
ATOM 564 C CA . GLN A 1 76 ? 18.488 -13.233 -36.366 1.00 94.25 76 GLN A CA 1
ATOM 565 C C . GLN A 1 76 ? 18.578 -13.992 -35.045 1.00 94.25 76 GLN A C 1
ATOM 567 O O . GLN A 1 76 ? 17.900 -15.004 -34.854 1.00 94.25 76 GLN A O 1
ATOM 572 N N . ILE A 1 77 ? 19.415 -13.511 -34.135 1.00 90.50 77 ILE A N 1
ATOM 573 C CA . ILE A 1 77 ? 19.505 -14.056 -32.785 1.00 90.50 77 ILE A CA 1
ATOM 574 C C . ILE A 1 77 ? 18.353 -13.479 -31.966 1.00 90.50 77 ILE A C 1
ATOM 576 O O . ILE A 1 77 ? 18.142 -12.266 -31.955 1.00 90.50 77 ILE A O 1
ATOM 580 N N . GLY A 1 78 ? 17.613 -14.345 -31.271 1.00 74.19 78 GLY A N 1
ATOM 581 C CA . GLY A 1 78 ? 16.592 -13.917 -30.320 1.00 74.19 78 GLY A CA 1
ATOM 582 C C . GLY A 1 78 ? 17.208 -12.977 -29.274 1.00 74.19 78 GLY A C 1
ATOM 583 O O . GLY A 1 78 ? 18.262 -13.315 -28.719 1.00 74.19 78 GLY A O 1
ATOM 584 N N . PRO A 1 79 ? 16.604 -11.806 -29.011 1.00 67.69 79 PRO A N 1
ATOM 585 C CA . PRO A 1 79 ? 17.178 -10.830 -28.094 1.00 67.69 79 PRO A CA 1
ATOM 586 C C . PRO A 1 79 ? 17.322 -11.410 -26.685 1.00 67.69 79 PRO A C 1
ATOM 588 O O . PRO A 1 79 ? 16.547 -12.282 -26.288 1.00 67.69 79 PRO A O 1
ATOM 591 N N . ASN A 1 80 ? 18.309 -10.925 -25.928 1.00 62.06 80 ASN A N 1
ATOM 592 C CA . ASN A 1 80 ? 18.583 -11.347 -24.544 1.00 62.06 80 ASN A CA 1
ATOM 593 C C . ASN A 1 80 ? 18.821 -12.858 -24.390 1.00 62.06 80 ASN A C 1
ATOM 595 O O . ASN A 1 80 ? 18.510 -13.457 -23.360 1.00 62.06 80 ASN A O 1
ATOM 599 N N . SER A 1 81 ? 19.371 -13.489 -25.428 1.00 73.06 81 SER A N 1
ATOM 600 C CA . SER A 1 81 ? 19.786 -14.884 -25.360 1.00 73.06 81 SER A CA 1
ATOM 601 C C . SER A 1 81 ? 20.840 -15.062 -24.259 1.00 73.06 81 SER A C 1
ATOM 603 O O . SER A 1 81 ? 21.867 -14.383 -24.273 1.00 73.06 81 SER A O 1
ATOM 605 N N . PHE A 1 82 ? 20.616 -16.007 -23.336 1.00 75.00 82 PHE A N 1
ATOM 606 C CA . PHE A 1 82 ? 21.494 -16.330 -22.193 1.00 75.00 82 PHE A CA 1
ATOM 607 C C . PHE A 1 82 ? 22.805 -17.030 -22.595 1.00 75.00 82 PHE A C 1
ATOM 609 O O . PHE A 1 82 ? 23.357 -17.849 -21.864 1.00 75.00 82 PHE A O 1
ATOM 616 N N . PHE A 1 83 ? 23.323 -16.714 -23.774 1.00 81.62 83 PHE A N 1
ATOM 617 C CA . PHE A 1 83 ? 24.702 -16.990 -24.111 1.00 81.62 83 PHE A CA 1
ATOM 618 C C . PHE A 1 83 ? 25.574 -15.914 -23.471 1.00 81.62 83 PHE A C 1
ATOM 620 O O . PHE A 1 83 ? 25.455 -14.732 -23.799 1.00 81.62 83 PHE A O 1
ATOM 627 N N . THR A 1 84 ? 26.424 -16.337 -22.543 1.00 83.75 84 THR A N 1
ATOM 628 C CA . THR A 1 84 ? 27.183 -15.428 -21.690 1.00 83.75 84 THR A CA 1
ATOM 629 C C . THR A 1 84 ? 28.650 -15.416 -22.088 1.00 83.75 84 THR A C 1
ATOM 631 O O . THR A 1 84 ? 29.213 -16.469 -22.364 1.00 83.75 84 THR A O 1
ATOM 634 N N . VAL A 1 85 ? 29.294 -14.251 -22.056 1.00 85.75 85 VAL A N 1
ATOM 635 C CA . VAL A 1 85 ? 30.754 -14.117 -22.129 1.00 85.75 85 VAL A CA 1
ATOM 636 C C . VAL A 1 85 ? 31.301 -13.380 -20.917 1.00 85.75 85 VAL A C 1
ATOM 638 O O . VAL A 1 85 ? 30.623 -12.532 -20.337 1.00 85.75 85 VAL A O 1
ATOM 641 N N . LEU A 1 86 ? 32.540 -13.696 -20.555 1.00 85.31 86 LEU A N 1
ATOM 642 C CA . LEU A 1 86 ? 33.300 -12.967 -19.546 1.00 85.31 86 LEU A CA 1
ATOM 643 C C . LEU A 1 86 ? 34.336 -12.071 -20.225 1.00 85.31 86 LEU A C 1
ATOM 645 O O . LEU A 1 86 ? 35.090 -12.531 -21.085 1.00 85.31 86 LEU A O 1
ATOM 649 N N . VAL A 1 87 ? 34.404 -10.810 -19.812 1.00 87.56 87 VAL A N 1
ATOM 650 C CA . VAL A 1 87 ? 35.381 -9.815 -20.269 1.00 87.56 87 VAL A CA 1
ATOM 651 C C . VAL A 1 87 ? 36.081 -9.249 -19.040 1.00 87.56 87 VAL A C 1
ATOM 653 O O . VAL A 1 87 ? 35.425 -8.830 -18.098 1.00 87.56 87 VAL A O 1
ATOM 656 N N . PHE A 1 88 ? 37.412 -9.253 -19.014 1.00 86.56 88 PHE A N 1
ATOM 657 C CA . PHE A 1 88 ? 38.182 -8.647 -17.925 1.00 86.56 88 PHE A CA 1
ATOM 658 C C . PHE A 1 88 ? 39.165 -7.636 -18.492 1.00 86.56 88 PHE A C 1
ATOM 660 O O . PHE A 1 88 ? 39.999 -8.011 -19.323 1.00 86.56 88 PHE A O 1
ATOM 667 N N . ASN A 1 89 ? 39.071 -6.386 -18.027 1.00 86.56 89 ASN A N 1
ATOM 668 C CA . ASN A 1 89 ? 39.847 -5.248 -18.534 1.00 86.56 89 ASN A CA 1
ATOM 669 C C . ASN A 1 89 ? 39.834 -5.201 -20.073 1.00 86.56 89 ASN A C 1
ATOM 671 O O . ASN A 1 89 ? 40.877 -5.326 -20.714 1.00 86.56 89 ASN A O 1
ATOM 675 N N . ASP A 1 90 ? 38.631 -5.119 -20.650 1.00 87.69 90 ASP A N 1
ATOM 676 C CA . ASP A 1 90 ? 38.366 -5.049 -22.097 1.00 87.69 90 ASP A CA 1
ATOM 677 C C . ASP A 1 90 ? 38.812 -6.272 -22.922 1.00 87.69 90 ASP A C 1
ATOM 679 O O . ASP A 1 90 ? 38.646 -6.309 -24.141 1.00 87.69 90 ASP A O 1
ATOM 683 N N . ALA A 1 91 ? 39.340 -7.317 -22.281 1.00 86.31 91 ALA A N 1
ATOM 684 C CA . ALA A 1 91 ? 39.795 -8.524 -22.952 1.00 86.31 91 ALA A CA 1
ATOM 685 C C . ALA A 1 91 ? 38.842 -9.702 -22.696 1.00 86.31 91 ALA A C 1
ATOM 687 O O . ALA A 1 91 ? 38.604 -10.095 -21.550 1.00 86.31 91 ALA A O 1
ATOM 688 N N . LEU A 1 92 ? 38.343 -10.313 -23.775 1.00 88.75 92 LEU A N 1
ATOM 689 C CA . LEU A 1 92 ? 37.511 -11.517 -23.723 1.00 88.75 92 LEU A CA 1
ATOM 690 C C . LEU A 1 92 ? 38.253 -12.651 -22.996 1.00 88.75 92 LEU A C 1
ATOM 692 O O . LEU A 1 92 ? 39.409 -12.953 -23.291 1.00 88.75 92 LEU A O 1
ATOM 696 N N . ARG A 1 93 ? 37.587 -13.280 -22.029 1.00 86.38 93 ARG A N 1
ATOM 697 C CA . ARG A 1 93 ? 38.055 -14.486 -21.326 1.00 86.38 93 ARG A CA 1
ATOM 698 C C . ARG A 1 93 ? 37.416 -15.758 -21.870 1.00 86.38 93 ARG A C 1
ATOM 700 O O . ARG A 1 93 ? 38.011 -16.823 -21.758 1.00 86.38 93 ARG A O 1
ATOM 707 N N . GLY A 1 94 ? 36.263 -15.624 -22.516 1.00 81.88 94 GLY A N 1
ATOM 708 C CA . GLY A 1 94 ? 35.588 -16.692 -23.241 1.00 81.88 94 GLY A CA 1
ATOM 709 C C . GLY A 1 94 ? 34.094 -16.749 -22.924 1.00 81.88 94 GLY A C 1
ATOM 710 O O . GLY A 1 94 ? 33.625 -16.045 -22.023 1.00 81.88 94 GLY A O 1
ATOM 711 N N . PRO A 1 95 ? 33.339 -17.552 -23.685 1.00 84.06 95 PRO A N 1
ATOM 712 C CA . PRO A 1 95 ? 31.943 -17.833 -23.398 1.00 84.06 95 PRO A CA 1
ATOM 713 C C . PRO A 1 95 ? 31.770 -18.874 -22.286 1.00 84.06 95 PRO A C 1
ATOM 715 O O . PRO A 1 95 ? 32.552 -19.818 -22.175 1.00 84.06 95 PRO A O 1
ATOM 718 N N . ASP A 1 96 ? 30.703 -18.723 -21.511 1.00 80.38 96 ASP A N 1
ATOM 719 C CA . ASP A 1 96 ? 30.189 -19.736 -20.588 1.00 80.38 96 ASP A CA 1
ATOM 720 C C . ASP A 1 96 ? 29.086 -20.564 -21.275 1.00 80.38 96 ASP A C 1
ATOM 722 O O . ASP A 1 96 ? 28.607 -20.226 -22.363 1.00 80.38 96 ASP A O 1
ATOM 726 N N . THR A 1 97 ? 28.672 -21.658 -20.643 1.00 79.25 97 THR A N 1
ATOM 727 C CA . THR A 1 97 ? 27.533 -22.465 -21.092 1.00 79.25 97 THR A CA 1
AT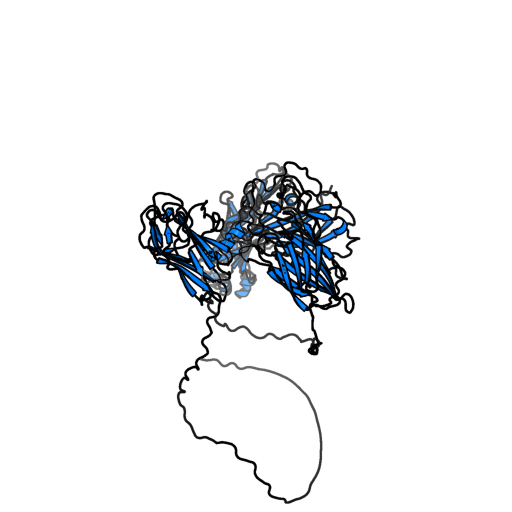OM 728 C C . THR A 1 97 ? 26.274 -21.611 -21.239 1.00 79.25 97 THR A C 1
ATOM 730 O O . THR A 1 97 ? 25.984 -20.733 -20.427 1.00 79.25 97 THR A O 1
ATOM 733 N N . GLY A 1 98 ? 25.523 -21.847 -22.311 1.00 83.94 98 GLY A N 1
ATOM 734 C CA . GLY A 1 98 ? 24.361 -21.031 -22.639 1.00 83.94 98 GLY A CA 1
ATOM 735 C C . GLY A 1 98 ? 23.904 -21.234 -24.073 1.00 83.94 98 GLY A C 1
ATOM 736 O O . GLY A 1 98 ? 24.538 -21.949 -24.850 1.00 83.94 98 GLY A O 1
ATOM 737 N N . SER A 1 99 ? 22.794 -20.601 -24.442 1.00 87.38 99 SER A N 1
ATOM 738 C CA . SER A 1 99 ? 22.209 -20.779 -25.771 1.00 87.38 99 SER A CA 1
ATOM 739 C C . SER A 1 99 ? 21.646 -19.498 -26.362 1.00 87.38 99 SER A C 1
ATOM 741 O O . SER A 1 99 ? 21.148 -18.631 -25.644 1.00 87.38 99 SER A O 1
ATOM 743 N N . MET A 1 100 ? 21.663 -19.441 -27.690 1.00 88.75 100 MET A N 1
ATOM 744 C CA . MET A 1 100 ? 21.064 -18.407 -28.516 1.00 88.75 100 MET A CA 1
ATOM 745 C C . MET A 1 100 ? 19.912 -18.981 -29.332 1.00 88.75 100 MET A C 1
ATOM 747 O O . MET A 1 100 ? 20.086 -19.980 -30.031 1.00 88.75 100 MET A O 1
ATOM 751 N N . SER A 1 101 ? 18.742 -18.346 -29.272 1.00 88.31 101 SER A N 1
ATOM 752 C CA . SER A 1 101 ? 17.621 -18.720 -30.146 1.00 88.31 101 SER A CA 1
ATOM 753 C C . SER A 1 101 ? 17.863 -18.205 -31.561 1.00 88.31 101 SER A C 1
ATOM 755 O O . SER A 1 101 ? 18.296 -17.067 -31.726 1.00 88.31 101 SER A O 1
ATOM 757 N N . LEU A 1 102 ? 17.569 -19.017 -32.576 1.00 92.81 102 LEU A N 1
ATOM 758 C CA . LEU A 1 102 ? 17.779 -18.669 -33.979 1.00 92.81 102 LEU A CA 1
ATOM 759 C C . LEU A 1 102 ? 16.434 -18.451 -34.683 1.00 92.81 102 LEU A C 1
ATOM 761 O O . LEU A 1 102 ? 15.621 -19.368 -34.790 1.00 92.81 102 LEU A O 1
ATOM 765 N N . VAL A 1 103 ? 16.213 -17.237 -35.189 1.00 90.62 103 VAL A N 1
ATOM 766 C CA . VAL A 1 103 ? 15.003 -16.845 -35.924 1.00 90.62 103 VAL A CA 1
ATOM 767 C C . VAL A 1 103 ? 15.323 -16.772 -37.421 1.00 90.62 103 VAL A C 1
ATOM 769 O O . VAL A 1 103 ? 16.036 -15.852 -37.836 1.00 90.62 103 VAL A O 1
ATOM 772 N N . PRO A 1 104 ? 14.823 -17.702 -38.253 1.00 91.38 104 PRO A N 1
ATOM 773 C CA . PRO A 1 104 ? 15.185 -17.782 -39.668 1.00 91.38 104 PRO A CA 1
ATOM 774 C C . PRO A 1 104 ? 14.753 -16.526 -40.437 1.00 91.38 104 PRO A C 1
ATOM 776 O O . PRO A 1 104 ? 13.649 -16.021 -40.249 1.00 91.38 104 PRO A O 1
ATOM 779 N N . GLN A 1 105 ? 15.628 -16.027 -41.310 1.00 93.81 105 GLN A N 1
ATOM 780 C CA . GLN A 1 105 ? 15.416 -14.823 -42.132 1.00 93.81 105 GLN A CA 1
ATOM 781 C C . GLN A 1 105 ? 15.208 -15.138 -43.613 1.00 93.81 105 GLN A C 1
ATOM 783 O O . GLN A 1 105 ? 14.719 -14.310 -44.377 1.00 93.81 105 GLN A O 1
ATOM 788 N N . ASN A 1 106 ? 15.581 -16.340 -44.033 1.00 88.75 106 ASN A N 1
ATOM 789 C CA . ASN A 1 106 ? 15.365 -16.845 -45.376 1.00 88.75 106 ASN A CA 1
ATOM 790 C C . ASN A 1 106 ? 14.953 -18.320 -45.325 1.00 88.75 106 ASN A C 1
ATOM 792 O O . ASN A 1 106 ? 14.957 -18.965 -44.276 1.00 88.75 106 ASN A O 1
ATOM 796 N N . THR A 1 107 ? 14.551 -18.848 -46.477 1.00 83.44 107 THR A N 1
ATOM 797 C CA . THR A 1 107 ? 14.156 -20.250 -46.624 1.00 83.44 107 THR A CA 1
ATOM 798 C C . THR A 1 107 ? 15.132 -20.975 -47.538 1.00 83.44 107 THR A C 1
ATOM 800 O O . THR A 1 107 ? 15.715 -20.380 -48.444 1.00 83.44 107 THR A O 1
ATOM 803 N N . ALA A 1 108 ? 15.305 -22.270 -47.291 1.00 85.12 108 ALA A N 1
ATOM 804 C CA . ALA A 1 108 ? 16.153 -23.154 -48.073 1.00 85.12 108 ALA A CA 1
ATOM 805 C C . ALA A 1 108 ? 15.504 -24.543 -48.169 1.00 85.12 108 ALA A C 1
ATOM 807 O O . ALA A 1 108 ? 14.632 -24.885 -47.370 1.00 85.12 108 ALA A O 1
ATOM 808 N N . ALA A 1 109 ? 15.917 -25.355 -49.143 1.00 86.81 109 ALA A N 1
ATOM 809 C CA . ALA A 1 109 ? 15.435 -26.729 -49.278 1.00 86.81 109 ALA A CA 1
ATOM 810 C C . ALA A 1 109 ? 16.148 -27.639 -48.261 1.00 86.81 109 ALA A C 1
ATOM 812 O O . ALA A 1 109 ? 17.184 -28.228 -48.568 1.00 86.81 109 ALA A O 1
ATOM 813 N N . LEU A 1 110 ? 15.623 -27.720 -47.037 1.00 91.12 110 LEU A N 1
ATOM 814 C CA . LEU A 1 110 ? 16.222 -28.488 -45.941 1.00 91.12 110 LEU A CA 1
ATOM 815 C C . LEU A 1 110 ? 15.630 -29.907 -45.842 1.00 91.12 110 LEU A C 1
ATOM 817 O O . LEU A 1 110 ? 14.452 -30.108 -46.155 1.00 91.12 110 LEU A O 1
ATOM 821 N N . PRO A 1 111 ? 16.389 -30.891 -45.319 1.00 91.50 111 PRO A N 1
ATOM 822 C CA . PRO A 1 111 ? 15.842 -32.199 -44.978 1.00 91.50 111 PRO A CA 1
ATOM 823 C C . PRO A 1 111 ? 14.644 -32.074 -44.032 1.00 91.50 111 PRO A C 1
ATOM 825 O O . PRO A 1 111 ? 14.663 -31.262 -43.106 1.00 91.50 111 PRO A O 1
ATOM 828 N N . ALA A 1 112 ? 13.627 -32.924 -44.211 1.00 89.25 112 ALA A N 1
ATOM 829 C CA . ALA A 1 112 ? 12.328 -32.793 -43.539 1.00 89.25 112 ALA A CA 1
ATOM 830 C C . ALA A 1 112 ? 12.414 -32.588 -42.014 1.00 89.25 112 ALA A C 1
ATOM 832 O O . ALA A 1 112 ? 11.664 -31.787 -41.455 1.00 89.25 112 ALA A O 1
ATOM 833 N N . ARG A 1 113 ? 13.347 -33.270 -41.328 1.00 91.88 113 ARG A N 1
ATOM 834 C CA . ARG A 1 113 ? 13.506 -33.101 -39.877 1.00 91.88 113 ARG A CA 1
ATOM 835 C C . ARG A 1 113 ? 14.099 -31.737 -39.508 1.00 91.88 113 ARG A C 1
ATOM 837 O O . ARG A 1 113 ? 13.555 -31.087 -38.622 1.00 91.88 113 ARG A O 1
ATOM 844 N N . LEU A 1 114 ? 15.132 -31.270 -40.205 1.00 92.94 114 LEU A N 1
ATOM 845 C CA . LEU A 1 114 ? 15.692 -29.933 -39.977 1.00 92.94 114 LEU A CA 1
ATOM 846 C C . LEU A 1 114 ? 14.674 -28.838 -40.329 1.00 92.94 114 LEU A C 1
ATOM 848 O O . LEU A 1 114 ? 14.481 -27.910 -39.549 1.00 92.94 114 LEU A O 1
ATOM 852 N N . GLN A 1 115 ? 13.933 -29.007 -41.430 1.00 93.00 115 GLN A N 1
ATOM 853 C CA . GLN A 1 115 ? 12.863 -28.090 -41.830 1.00 93.00 115 GLN A CA 1
ATOM 854 C C . GLN A 1 115 ? 11.785 -27.945 -40.743 1.00 93.00 115 GLN A C 1
ATOM 856 O O . GLN A 1 115 ? 11.333 -26.837 -40.467 1.00 93.00 115 GLN A O 1
ATOM 861 N N . SER A 1 116 ? 11.390 -29.049 -40.096 1.00 91.56 116 SER A N 1
ATOM 862 C CA . SER A 1 116 ? 10.380 -29.025 -39.025 1.00 91.56 116 SER A CA 1
ATOM 863 C C . SER A 1 116 ? 10.827 -28.281 -37.759 1.00 91.56 116 SER A C 1
ATOM 865 O O . SER A 1 116 ? 9.982 -27.828 -36.993 1.00 91.56 116 SER A O 1
ATOM 867 N N . SER A 1 117 ? 12.139 -28.143 -37.547 1.00 93.62 117 SER A N 1
ATOM 868 C CA . SER A 1 117 ? 12.722 -27.467 -36.383 1.00 93.62 117 SER A CA 1
ATOM 869 C C . SER A 1 117 ? 13.181 -26.041 -36.681 1.00 93.62 117 SER A C 1
ATOM 871 O O . SER A 1 117 ? 13.618 -25.362 -35.760 1.00 93.62 117 SER A O 1
ATOM 873 N N . LEU A 1 118 ? 13.071 -25.568 -37.930 1.00 91.31 118 LEU A N 1
ATOM 874 C CA . LEU A 1 118 ? 13.688 -24.320 -38.394 1.00 91.31 118 LEU A CA 1
ATOM 875 C C . LEU A 1 118 ? 13.304 -23.087 -37.554 1.00 91.31 118 LEU A C 1
ATOM 877 O O . LEU A 1 118 ? 14.158 -22.258 -37.267 1.00 91.31 118 LEU A O 1
ATOM 881 N N . ASN A 1 119 ? 12.047 -22.999 -37.106 1.00 89.19 119 ASN A N 1
ATOM 882 C CA . ASN A 1 119 ? 11.536 -21.890 -36.282 1.00 89.19 119 ASN A CA 1
ATOM 883 C C . ASN A 1 119 ? 11.816 -22.045 -34.773 1.00 89.19 119 ASN A C 1
ATOM 885 O O . ASN A 1 119 ? 11.288 -21.285 -33.966 1.00 89.19 119 ASN A O 1
ATOM 889 N N . GLN A 1 120 ? 12.564 -23.071 -34.373 1.00 92.38 120 GLN A N 1
ATOM 890 C CA . GLN A 1 120 ? 12.874 -23.373 -32.974 1.00 92.38 120 GLN A CA 1
ATOM 891 C C . GLN A 1 120 ? 14.303 -23.899 -32.807 1.00 92.38 120 GLN A C 1
ATOM 893 O O . GLN A 1 120 ? 14.584 -24.651 -31.873 1.00 92.38 120 GLN A O 1
ATOM 898 N N . LEU A 1 121 ? 15.201 -23.546 -33.730 1.00 95.19 121 LEU A N 1
ATOM 899 C CA . LEU A 1 121 ? 16.611 -23.878 -33.597 1.00 95.19 121 LEU A CA 1
ATOM 900 C C . LEU A 1 121 ? 17.247 -23.016 -32.509 1.00 95.19 121 LEU A C 1
ATOM 902 O O . LEU A 1 121 ? 16.958 -21.826 -32.378 1.00 95.19 121 LEU A O 1
ATOM 906 N N . VAL A 1 122 ? 18.150 -23.630 -31.756 1.00 94.81 122 VAL A N 1
ATOM 907 C CA . VAL A 1 122 ? 19.040 -22.936 -30.832 1.00 94.81 122 VAL A CA 1
ATOM 908 C C . VAL A 1 122 ? 20.480 -23.304 -31.158 1.00 94.81 122 VAL A C 1
ATOM 910 O O . VAL A 1 122 ? 20.774 -24.453 -31.499 1.00 94.81 122 VAL A O 1
ATOM 913 N N . LEU A 1 123 ? 21.367 -22.324 -31.047 1.00 94.50 123 LEU A N 1
ATOM 914 C CA . LEU A 1 123 ? 22.803 -22.536 -30.979 1.00 94.50 123 LEU A CA 1
ATOM 915 C C . LEU A 1 123 ? 23.195 -22.593 -29.504 1.00 94.50 123 LEU A C 1
ATOM 917 O O . LEU A 1 123 ? 22.946 -21.642 -28.771 1.00 94.50 123 LEU A O 1
ATOM 921 N N . GLU A 1 124 ? 23.805 -23.677 -29.058 1.00 92.38 124 GLU A N 1
ATOM 922 C CA . GLU A 1 124 ? 24.183 -23.870 -27.659 1.00 92.38 124 GLU A CA 1
ATOM 923 C C . GLU A 1 124 ? 25.687 -24.076 -27.516 1.00 92.38 124 GLU A C 1
ATOM 925 O O . GLU A 1 124 ? 26.290 -24.811 -28.295 1.00 92.38 124 GLU A O 1
ATOM 930 N N . LYS A 1 125 ? 26.272 -23.448 -26.495 1.00 89.38 125 LYS A N 1
ATOM 931 C CA . LYS A 1 125 ? 27.634 -23.679 -26.019 1.00 89.38 125 LYS A CA 1
ATOM 932 C C . LYS A 1 125 ? 27.644 -24.810 -25.005 1.00 89.38 125 LYS A C 1
ATOM 934 O O . LYS A 1 125 ? 27.002 -24.710 -23.957 1.00 89.38 125 LYS A O 1
ATOM 939 N N . PHE A 1 126 ? 28.429 -25.843 -25.281 1.00 83.38 126 PHE A N 1
ATOM 940 C CA . PHE A 1 126 ? 28.620 -26.935 -24.337 1.00 83.38 126 PHE A CA 1
ATOM 941 C C . PHE A 1 126 ? 29.673 -26.611 -23.263 1.00 83.38 126 PHE A C 1
ATOM 943 O O . PHE A 1 126 ? 30.496 -25.708 -23.458 1.00 83.38 126 PHE A O 1
ATOM 950 N N . PRO A 1 127 ? 29.670 -27.342 -22.131 1.00 78.19 127 PRO A N 1
ATOM 951 C CA . PRO A 1 127 ? 30.746 -27.304 -21.142 1.00 78.19 127 PRO A CA 1
ATOM 952 C C . PRO A 1 127 ? 32.133 -27.541 -21.757 1.00 78.19 127 PRO A C 1
ATOM 954 O O . PRO A 1 127 ? 32.260 -28.188 -22.794 1.00 78.19 127 PRO A O 1
ATOM 957 N N . ALA A 1 128 ? 33.188 -27.031 -21.119 1.00 73.88 128 ALA A N 1
ATOM 958 C CA . ALA A 1 128 ? 34.554 -27.108 -21.651 1.00 73.88 128 ALA A CA 1
ATOM 959 C C . ALA A 1 128 ? 35.109 -28.544 -21.773 1.00 73.88 128 ALA A C 1
ATOM 961 O O . ALA A 1 128 ? 36.057 -28.766 -22.520 1.00 73.88 128 ALA A O 1
ATOM 962 N N . ASP A 1 129 ? 34.539 -29.505 -21.046 1.00 80.50 129 ASP A N 1
ATOM 963 C CA . ASP A 1 129 ? 34.876 -30.931 -21.096 1.00 80.50 129 ASP A CA 1
ATOM 964 C C . ASP A 1 129 ? 34.070 -31.717 -22.147 1.00 80.50 129 ASP A C 1
ATOM 966 O O . ASP A 1 129 ? 34.305 -32.912 -22.341 1.00 80.50 129 ASP A O 1
ATOM 970 N N . ALA A 1 130 ? 33.141 -31.063 -22.851 1.00 82.31 130 ALA A N 1
ATOM 971 C CA . ALA A 1 130 ? 32.385 -31.678 -23.930 1.00 82.31 130 ALA A CA 1
ATOM 972 C C . ALA A 1 130 ? 33.256 -31.910 -25.182 1.00 82.31 130 ALA A C 1
ATOM 974 O O . ALA A 1 130 ? 34.191 -31.156 -25.452 1.00 82.31 130 ALA A O 1
ATOM 975 N N . PRO A 1 131 ? 32.934 -32.927 -26.005 1.00 83.00 131 PRO A N 1
ATOM 976 C CA . PRO A 1 131 ? 33.707 -33.250 -27.207 1.00 83.00 131 PRO A CA 1
ATOM 977 C C . PRO A 1 131 ? 33.617 -32.188 -28.314 1.00 83.00 131 PRO A C 1
ATOM 979 O O . PRO A 1 131 ? 34.447 -32.188 -29.220 1.00 83.00 131 PRO A O 1
ATOM 982 N N . PHE A 1 132 ? 32.623 -31.299 -28.256 1.00 86.94 132 PHE A N 1
ATOM 983 C CA . PHE A 1 132 ? 32.412 -30.220 -29.219 1.00 86.94 132 PHE A CA 1
ATOM 984 C C . PHE A 1 132 ? 32.146 -28.908 -28.491 1.00 86.94 132 PHE A C 1
ATOM 986 O O . PHE A 1 132 ? 31.614 -28.903 -27.383 1.00 86.94 132 PHE A O 1
ATOM 993 N N . ASP A 1 133 ? 32.495 -27.794 -29.132 1.00 81.31 133 ASP A N 1
ATOM 994 C CA . ASP A 1 133 ? 32.402 -26.468 -28.523 1.00 81.31 133 ASP A CA 1
ATOM 995 C C . ASP A 1 133 ? 30.952 -25.951 -28.529 1.00 81.31 133 ASP A C 1
ATOM 997 O O . ASP A 1 133 ? 30.466 -25.440 -27.518 1.00 81.31 133 ASP A O 1
ATOM 1001 N N . PHE A 1 134 ? 30.233 -26.168 -29.638 1.00 92.12 134 PHE A N 1
ATOM 1002 C CA . PHE A 1 134 ? 28.813 -25.833 -29.774 1.00 92.12 134 PHE A CA 1
ATOM 1003 C C . PHE A 1 134 ? 28.011 -26.921 -30.485 1.00 92.12 134 PHE A C 1
ATOM 1005 O O . PHE A 1 134 ? 28.564 -27.779 -31.179 1.00 92.12 134 PHE A O 1
ATOM 1012 N N . ALA A 1 135 ? 26.688 -26.796 -30.397 1.00 95.44 135 ALA A N 1
ATOM 1013 C CA . ALA A 1 135 ? 25.740 -27.517 -31.228 1.00 95.44 135 ALA A CA 1
ATOM 1014 C C . ALA A 1 135 ? 24.596 -26.629 -31.734 1.00 95.44 135 ALA A C 1
ATOM 1016 O O . ALA A 1 135 ? 24.127 -25.727 -31.042 1.00 95.44 135 ALA A O 1
ATOM 1017 N N . VAL A 1 136 ? 24.097 -26.943 -32.931 1.00 96.62 136 VAL A N 1
ATOM 1018 C CA . VAL A 1 136 ? 22.799 -26.471 -33.430 1.00 96.62 136 VAL A CA 1
ATOM 1019 C C . VAL A 1 136 ? 21.777 -27.569 -33.180 1.00 96.62 136 VAL A C 1
ATOM 1021 O O . VAL A 1 136 ? 21.915 -28.681 -33.701 1.00 96.62 136 VAL A O 1
ATOM 1024 N N . ARG A 1 137 ? 20.740 -27.271 -32.398 1.00 95.69 137 ARG A N 1
ATOM 1025 C CA . ARG A 1 137 ? 19.739 -28.264 -31.984 1.00 95.69 137 ARG A CA 1
ATOM 1026 C C . ARG A 1 137 ? 18.318 -27.715 -31.985 1.00 95.69 137 ARG A C 1
ATOM 1028 O O . ARG A 1 137 ? 18.093 -26.509 -32.030 1.00 95.69 137 ARG A O 1
ATOM 1035 N N . ASP A 1 138 ? 17.352 -28.620 -31.912 1.00 94.50 138 ASP A N 1
ATOM 1036 C CA . ASP A 1 138 ? 15.954 -28.293 -31.644 1.00 94.50 138 ASP A CA 1
ATOM 1037 C C . ASP A 1 138 ? 15.798 -27.839 -30.184 1.00 94.50 138 ASP A C 1
ATOM 1039 O O . ASP A 1 138 ? 16.027 -28.619 -29.261 1.00 94.50 138 ASP A O 1
ATOM 1043 N N . GLY A 1 139 ? 15.396 -26.587 -29.964 1.00 84.31 139 GLY A N 1
ATOM 1044 C CA . GLY A 1 139 ? 15.264 -26.008 -28.626 1.00 84.31 139 GLY A CA 1
ATOM 1045 C C . GLY A 1 139 ? 14.168 -26.633 -27.758 1.00 84.31 139 GLY A C 1
ATOM 1046 O O . GLY A 1 139 ? 14.204 -26.471 -26.544 1.00 84.31 139 GLY A O 1
ATOM 1047 N N . LYS A 1 140 ? 13.206 -27.363 -28.342 1.00 85.69 140 LYS A N 1
ATOM 1048 C CA . LYS A 1 140 ? 12.139 -28.042 -27.587 1.00 85.69 140 LYS A CA 1
ATOM 1049 C C . LYS A 1 140 ? 12.454 -29.501 -27.320 1.00 85.69 140 LYS A C 1
ATOM 1051 O O . LYS A 1 140 ? 12.136 -30.005 -26.249 1.00 85.69 140 LYS A O 1
ATOM 1056 N N . THR A 1 141 ? 13.015 -30.197 -28.307 1.00 89.00 141 THR A N 1
ATOM 1057 C CA . THR A 1 141 ? 13.244 -31.645 -28.201 1.00 89.00 141 THR A CA 1
ATOM 1058 C C . THR A 1 141 ? 14.679 -32.004 -27.832 1.00 89.00 141 THR A C 1
ATOM 1060 O O . THR A 1 141 ? 14.947 -33.174 -27.592 1.00 89.00 141 THR A O 1
ATOM 1063 N N . GLY A 1 142 ? 15.607 -31.044 -27.864 1.00 89.06 142 GLY A N 1
ATOM 1064 C CA . GLY A 1 142 ? 17.039 -31.272 -27.656 1.00 89.06 142 GLY A CA 1
ATOM 1065 C C . GLY A 1 142 ? 17.745 -31.999 -28.806 1.00 89.06 142 GLY A C 1
ATOM 1066 O O . GLY A 1 142 ? 18.932 -32.272 -28.694 1.00 89.06 142 GLY A O 1
ATOM 1067 N N . PHE A 1 143 ? 17.044 -32.297 -29.909 1.00 94.50 143 PHE A N 1
ATOM 1068 C CA . PHE A 1 143 ? 17.583 -33.086 -31.025 1.00 94.50 143 PHE A CA 1
ATOM 1069 C C . PHE A 1 143 ? 18.727 -32.333 -31.701 1.00 94.50 143 PHE A C 1
ATOM 1071 O O . PHE A 1 143 ? 18.508 -31.227 -32.206 1.00 94.50 143 PHE A O 1
ATOM 1078 N N . VAL A 1 144 ? 19.921 -32.921 -31.735 1.00 96.12 144 VAL A N 1
ATOM 1079 C CA . VAL A 1 144 ? 21.119 -32.245 -32.247 1.00 96.12 144 VAL A CA 1
ATOM 1080 C C . VAL A 1 144 ? 21.217 -32.444 -33.752 1.00 96.12 144 VAL A C 1
ATOM 1082 O O . VAL A 1 144 ? 21.235 -33.573 -34.232 1.00 96.12 144 VAL A O 1
ATOM 1085 N N . PHE A 1 145 ? 21.316 -31.357 -34.516 1.00 97.06 145 PHE A N 1
ATOM 1086 C CA . PHE A 1 145 ? 21.514 -31.417 -35.967 1.00 97.06 145 PHE A CA 1
ATOM 1087 C C . PHE A 1 145 ? 22.991 -31.379 -36.332 1.00 97.06 145 PHE A C 1
ATOM 1089 O O . PHE A 1 145 ? 23.470 -32.237 -37.077 1.00 97.06 145 PHE A O 1
ATOM 1096 N N . PHE A 1 146 ? 23.706 -30.401 -35.777 1.00 97.50 146 PHE A N 1
ATOM 1097 C CA . PHE A 1 146 ? 25.109 -30.171 -36.083 1.00 97.50 146 PHE A CA 1
ATOM 1098 C C . PHE A 1 146 ? 25.919 -29.969 -34.811 1.00 97.50 146 PHE A C 1
ATOM 1100 O O . PHE A 1 146 ? 25.506 -29.207 -33.941 1.00 97.50 146 PHE A O 1
ATOM 1107 N N . ASN A 1 147 ? 27.083 -30.605 -34.745 1.00 96.81 147 ASN A N 1
ATOM 1108 C CA . ASN A 1 147 ? 28.143 -30.239 -33.813 1.00 96.81 147 ASN A CA 1
ATOM 1109 C C . ASN A 1 147 ? 29.075 -29.234 -34.495 1.00 96.81 147 ASN A C 1
ATOM 1111 O O . ASN A 1 147 ? 29.238 -29.282 -35.716 1.00 96.81 147 ASN A O 1
ATOM 1115 N N . ILE A 1 148 ? 29.685 -28.333 -33.728 1.00 94.25 148 ILE A N 1
ATOM 1116 C CA . ILE A 1 148 ? 30.549 -27.280 -34.267 1.00 94.25 148 ILE A CA 1
ATOM 1117 C C . ILE A 1 148 ? 31.937 -27.349 -33.636 1.00 94.25 148 ILE A C 1
ATOM 1119 O O . ILE A 1 148 ? 32.084 -27.430 -32.414 1.00 94.25 148 ILE A O 1
ATOM 1123 N N . GLU A 1 149 ? 32.958 -27.243 -34.485 1.00 88.88 149 GLU A N 1
ATOM 1124 C CA . GLU A 1 149 ? 34.364 -27.150 -34.089 1.00 88.88 149 GLU A CA 1
ATOM 1125 C C . GLU A 1 149 ? 35.116 -26.075 -34.889 1.00 88.88 149 GLU A C 1
ATOM 1127 O O . GLU A 1 149 ? 34.711 -25.701 -35.991 1.00 88.88 149 GLU A O 1
ATOM 1132 N N . GLY A 1 150 ? 36.264 -25.627 -34.370 1.00 84.56 150 GLY A N 1
ATOM 1133 C CA . GLY A 1 150 ? 37.153 -24.685 -35.066 1.00 84.56 150 GLY A CA 1
ATOM 1134 C C . GLY A 1 150 ? 36.807 -23.203 -34.894 1.00 84.56 150 GLY A C 1
ATOM 1135 O O . GLY A 1 150 ? 37.321 -22.380 -35.644 1.00 84.56 150 GLY A O 1
ATOM 1136 N N . ASN A 1 151 ? 35.969 -22.860 -33.913 1.00 86.06 151 ASN A N 1
ATOM 1137 C CA . ASN A 1 151 ? 35.550 -21.484 -33.650 1.00 86.06 151 ASN A CA 1
ATOM 1138 C C . ASN A 1 151 ? 36.736 -20.570 -33.309 1.00 86.06 151 ASN A C 1
ATOM 1140 O O . ASN A 1 151 ? 37.550 -20.875 -32.437 1.00 86.06 151 ASN A O 1
ATOM 1144 N N . LEU A 1 152 ? 36.788 -19.416 -33.969 1.00 87.75 152 LEU A N 1
ATOM 1145 C CA . LEU A 1 152 ? 37.700 -18.315 -33.685 1.00 87.75 152 LEU A CA 1
ATOM 1146 C C . LEU A 1 152 ? 36.901 -17.147 -33.114 1.00 87.75 152 LEU A C 1
ATOM 1148 O O . LEU A 1 152 ? 35.966 -16.669 -33.757 1.00 87.75 152 LEU A O 1
ATOM 1152 N N . TYR A 1 153 ? 37.281 -16.701 -31.918 1.00 88.81 153 TYR A N 1
ATOM 1153 C CA . TYR A 1 153 ? 36.604 -15.634 -31.188 1.00 88.81 153 TYR A CA 1
ATOM 1154 C C . TYR A 1 153 ? 37.313 -14.296 -31.397 1.00 88.81 153 TYR A C 1
ATOM 1156 O O . TYR A 1 153 ? 38.509 -14.168 -31.139 1.00 88.81 153 TYR A O 1
ATOM 1164 N N . GLU A 1 154 ? 36.553 -13.289 -31.805 1.00 91.50 154 GLU A N 1
ATOM 1165 C CA . GLU A 1 154 ? 36.969 -11.892 -31.882 1.00 91.50 154 GLU A CA 1
ATOM 1166 C C . GLU A 1 154 ? 36.018 -11.057 -31.018 1.00 91.50 154 GLU A C 1
ATOM 1168 O O . GLU A 1 154 ? 34.801 -11.245 -31.071 1.00 91.50 154 GLU A O 1
ATOM 1173 N N . TYR A 1 155 ? 36.563 -10.142 -30.215 1.00 92.81 155 TYR A N 1
ATOM 1174 C CA . TYR A 1 155 ? 35.774 -9.236 -29.382 1.00 92.81 155 TYR A CA 1
ATOM 1175 C C . TYR A 1 155 ? 36.270 -7.801 -29.535 1.00 92.81 155 TYR A C 1
ATOM 1177 O O . TYR A 1 155 ? 37.450 -7.525 -29.317 1.00 92.81 155 TYR A O 1
ATOM 1185 N N . ASP A 1 156 ? 35.362 -6.902 -29.903 1.00 91.81 156 ASP A N 1
ATOM 1186 C CA . ASP A 1 156 ? 35.588 -5.459 -29.899 1.00 91.81 156 ASP A CA 1
ATOM 1187 C C . ASP A 1 156 ? 34.964 -4.868 -28.632 1.00 91.81 156 ASP A C 1
ATOM 1189 O O . ASP A 1 156 ? 33.740 -4.784 -28.514 1.00 91.81 156 ASP A O 1
ATOM 1193 N N . ALA A 1 157 ? 35.808 -4.458 -27.685 1.00 86.25 157 ALA A N 1
ATOM 1194 C CA . ALA A 1 157 ? 35.365 -3.867 -26.426 1.00 86.25 157 ALA A CA 1
ATOM 1195 C C . ALA A 1 157 ? 34.727 -2.480 -26.596 1.00 86.25 157 ALA A C 1
ATOM 1197 O O . ALA A 1 157 ? 33.833 -2.132 -25.835 1.00 86.25 157 ALA A O 1
ATOM 1198 N N . GLY A 1 158 ? 35.129 -1.697 -27.603 1.00 81.50 158 GLY A N 1
ATOM 1199 C CA . GLY A 1 158 ? 34.554 -0.372 -27.846 1.00 81.50 158 GLY A CA 1
ATOM 1200 C C . GLY A 1 158 ? 33.131 -0.448 -28.399 1.00 81.50 158 GLY A C 1
ATOM 1201 O O . GLY A 1 158 ? 32.292 0.389 -28.070 1.00 81.50 158 GLY A O 1
ATOM 1202 N N . ALA A 1 159 ? 32.854 -1.468 -29.214 1.00 84.69 159 ALA A N 1
ATOM 1203 C CA . ALA A 1 159 ? 31.537 -1.717 -29.802 1.00 84.69 159 ALA A CA 1
ATOM 1204 C C . ALA A 1 159 ? 30.701 -2.775 -29.052 1.00 84.69 159 ALA A C 1
ATOM 1206 O O . ALA A 1 159 ? 29.560 -3.027 -29.441 1.00 84.69 159 ALA A O 1
ATOM 1207 N N . HIS A 1 160 ? 31.265 -3.417 -28.021 1.00 90.06 160 HIS A N 1
ATOM 1208 C CA . HIS A 1 160 ? 30.727 -4.625 -27.382 1.00 90.06 160 HIS A CA 1
ATOM 1209 C C . HIS A 1 160 ? 30.287 -5.686 -28.401 1.00 90.06 160 HIS A C 1
ATOM 1211 O O . HIS A 1 160 ? 29.202 -6.256 -28.303 1.00 90.06 160 HIS A O 1
ATOM 1217 N N . LEU A 1 161 ? 31.106 -5.933 -29.421 1.00 93.06 161 LEU A N 1
ATOM 1218 C CA . LEU A 1 161 ? 30.761 -6.837 -30.515 1.00 93.06 161 LEU A CA 1
ATOM 1219 C C . LEU A 1 161 ? 31.521 -8.153 -30.364 1.00 93.06 161 LEU A C 1
ATOM 1221 O O . LEU A 1 161 ? 32.749 -8.170 -30.427 1.00 93.06 161 LEU A O 1
ATOM 1225 N N . LEU A 1 162 ? 30.789 -9.255 -30.207 1.00 93.88 162 LEU A N 1
ATOM 1226 C CA . LEU A 1 162 ? 31.326 -10.609 -30.286 1.00 93.88 162 LEU A CA 1
ATOM 1227 C C . LEU A 1 162 ? 31.167 -11.143 -31.711 1.00 93.88 162 LEU A C 1
ATOM 1229 O O . LEU A 1 162 ? 30.064 -11.186 -32.253 1.00 93.88 162 LEU A O 1
ATOM 1233 N N . SER A 1 163 ? 32.266 -11.608 -32.292 1.00 94.25 163 SER A N 1
ATOM 1234 C CA . SER A 1 163 ? 32.296 -12.280 -33.586 1.00 94.25 163 SER A CA 1
ATOM 1235 C C . SER A 1 163 ? 32.898 -13.674 -33.426 1.00 94.25 163 SER A C 1
ATOM 1237 O O . SER A 1 163 ? 33.998 -13.822 -32.898 1.00 94.25 163 SER A O 1
ATOM 1239 N N . ILE A 1 164 ? 32.191 -14.697 -33.903 1.00 92.94 164 ILE A N 1
ATOM 1240 C CA . ILE A 1 164 ? 32.677 -16.078 -33.956 1.00 92.94 164 ILE A CA 1
ATOM 1241 C C . ILE A 1 164 ? 32.741 -16.496 -35.422 1.00 92.94 164 ILE A C 1
ATOM 1243 O O . ILE A 1 164 ? 31.740 -16.440 -36.139 1.00 92.94 164 ILE A O 1
ATOM 1247 N N . LYS A 1 165 ? 33.928 -16.897 -35.875 1.00 91.81 165 LYS A N 1
ATOM 1248 C CA . LYS A 1 165 ? 34.215 -17.249 -37.274 1.00 91.81 165 LYS A CA 1
ATOM 1249 C C . LYS A 1 165 ? 34.881 -18.618 -37.373 1.00 91.81 165 LYS A C 1
ATOM 1251 O O . LYS A 1 165 ? 35.403 -19.130 -36.389 1.00 91.81 165 LYS A O 1
ATOM 1256 N N . GLY A 1 166 ? 34.890 -19.194 -38.575 1.00 86.62 166 GLY A N 1
ATOM 1257 C CA . GLY A 1 166 ? 35.598 -20.448 -38.865 1.00 86.62 166 GLY A CA 1
ATOM 1258 C C . GLY A 1 166 ? 34.966 -21.704 -38.254 1.00 86.62 166 GLY A C 1
ATOM 1259 O O . GLY A 1 166 ? 35.584 -22.768 -38.292 1.00 86.62 166 GLY A O 1
ATOM 1260 N N . GLY A 1 167 ? 33.752 -21.601 -37.700 1.00 93.19 167 GLY A N 1
ATOM 1261 C CA . GLY A 1 167 ? 33.026 -22.745 -37.165 1.00 93.19 167 GLY A CA 1
ATOM 1262 C C . GLY A 1 167 ? 32.624 -23.691 -38.292 1.00 93.19 167 GLY A C 1
ATOM 1263 O O . GLY A 1 167 ? 32.003 -23.275 -39.266 1.00 93.19 167 GLY A O 1
ATOM 1264 N N . ARG A 1 168 ? 32.968 -24.972 -38.171 1.00 94.75 168 ARG A N 1
ATOM 1265 C CA . ARG A 1 168 ? 32.620 -26.014 -39.148 1.00 94.75 168 ARG A CA 1
ATOM 1266 C C . ARG A 1 168 ? 31.439 -26.819 -38.628 1.00 94.75 168 ARG A C 1
ATOM 1268 O O . ARG A 1 168 ? 31.471 -27.265 -37.487 1.00 94.75 168 ARG A O 1
ATOM 1275 N N . LEU A 1 169 ? 30.416 -27.012 -39.456 1.00 95.44 169 LEU A N 1
ATOM 1276 C CA . LEU A 1 169 ? 29.196 -27.746 -39.110 1.00 95.44 169 LEU A CA 1
ATOM 1277 C C . LEU A 1 169 ? 29.358 -29.227 -39.461 1.00 95.44 169 LEU A C 1
ATOM 1279 O O . LEU A 1 169 ? 29.439 -29.586 -40.638 1.00 95.44 169 LEU A O 1
ATOM 1283 N N . LEU A 1 170 ? 29.395 -30.083 -38.442 1.00 95.75 170 LEU A N 1
ATOM 1284 C CA . LEU A 1 170 ? 29.507 -31.535 -38.569 1.00 95.75 170 LEU A CA 1
ATOM 1285 C C . LEU A 1 170 ? 28.141 -32.175 -38.337 1.00 95.75 170 LEU A C 1
ATOM 1287 O O . LEU A 1 170 ? 27.484 -31.863 -37.346 1.00 95.75 170 LEU A O 1
ATOM 1291 N N . ILE A 1 171 ? 27.720 -33.103 -39.199 1.00 95.81 171 ILE A N 1
ATOM 1292 C CA . ILE A 1 171 ? 26.482 -33.869 -38.982 1.00 95.81 171 ILE A CA 1
ATOM 1293 C C . ILE A 1 171 ? 26.590 -34.643 -37.657 1.00 95.81 171 ILE A C 1
ATOM 1295 O O . ILE A 1 171 ? 27.545 -35.394 -37.448 1.00 95.81 171 ILE A O 1
ATOM 1299 N N . SER A 1 172 ? 25.607 -34.489 -36.768 1.00 96.06 172 SER A N 1
ATOM 1300 C CA . SER A 1 172 ? 25.543 -35.262 -35.522 1.00 96.06 172 SER A CA 1
ATOM 1301 C C . SER A 1 172 ? 25.222 -36.741 -35.784 1.00 96.06 172 SER A C 1
ATOM 1303 O O . SER A 1 172 ? 24.624 -37.097 -36.801 1.00 96.06 172 SER A O 1
ATOM 1305 N N . GLU A 1 173 ? 25.547 -37.625 -34.841 1.00 95.00 173 GLU A N 1
ATOM 1306 C CA . GLU A 1 173 ? 25.168 -39.042 -34.938 1.00 95.00 173 GLU A CA 1
ATOM 1307 C C . GLU A 1 173 ? 23.639 -39.227 -35.019 1.00 95.00 173 GLU A C 1
ATOM 1309 O O . GLU A 1 173 ? 23.136 -40.003 -35.835 1.00 95.00 173 GLU A O 1
ATOM 1314 N N . GLU A 1 174 ? 22.879 -38.453 -34.238 1.00 94.62 174 GLU A N 1
ATOM 1315 C CA . GLU A 1 174 ? 21.412 -38.457 -34.259 1.00 94.62 174 GLU A CA 1
ATOM 1316 C C . GLU A 1 174 ? 20.857 -38.077 -35.634 1.00 94.62 174 GLU A C 1
ATOM 1318 O O . GLU A 1 174 ? 19.937 -38.721 -36.155 1.00 94.62 174 GLU A O 1
ATOM 1323 N N . PHE A 1 175 ? 21.427 -37.041 -36.250 1.00 96.12 175 PHE A N 1
ATOM 1324 C CA . PHE A 1 175 ? 20.957 -36.547 -37.531 1.00 96.12 175 PHE A CA 1
ATOM 1325 C C . PHE A 1 175 ? 21.371 -37.467 -38.679 1.00 96.12 175 PHE A C 1
ATOM 1327 O O . PHE A 1 175 ? 20.535 -37.774 -39.529 1.00 96.12 175 PHE A O 1
ATOM 1334 N N . ALA A 1 176 ? 22.593 -38.007 -38.658 1.00 94.31 176 ALA A N 1
ATOM 1335 C CA . ALA A 1 176 ? 23.059 -39.029 -39.597 1.00 94.31 176 ALA A CA 1
ATOM 1336 C C . ALA A 1 176 ? 22.139 -40.263 -39.602 1.00 94.31 176 ALA A C 1
ATOM 1338 O O . ALA A 1 176 ? 21.677 -40.709 -40.658 1.00 94.31 176 ALA A O 1
ATOM 1339 N N . ASN A 1 177 ? 21.784 -40.762 -38.414 1.00 93.69 177 ASN A N 1
ATOM 1340 C CA . ASN A 1 177 ? 20.830 -41.859 -38.253 1.00 93.69 177 ASN A CA 1
ATOM 1341 C C . ASN A 1 177 ? 19.444 -41.496 -38.797 1.00 93.69 177 ASN A C 1
ATOM 1343 O O . ASN A 1 177 ? 18.827 -42.287 -39.514 1.00 93.69 177 ASN A O 1
ATOM 1347 N N . LYS A 1 178 ? 18.958 -40.280 -38.521 1.00 92.69 178 LYS A N 1
ATOM 1348 C CA . LYS A 1 178 ? 17.654 -39.819 -39.014 1.00 92.69 178 LYS A CA 1
ATOM 1349 C C . LYS A 1 178 ? 17.609 -39.655 -40.535 1.00 92.69 178 LYS A C 1
ATOM 1351 O O . LYS A 1 178 ? 16.548 -39.836 -41.129 1.00 92.69 178 LYS A O 1
ATOM 1356 N N . LEU A 1 179 ? 18.744 -39.344 -41.155 1.00 89.81 179 LEU A N 1
ATOM 1357 C CA . LEU A 1 179 ? 18.919 -39.295 -42.605 1.00 89.81 179 LEU A CA 1
ATOM 1358 C C . LEU A 1 179 ? 19.063 -40.692 -43.238 1.00 89.81 179 LEU A C 1
ATOM 1360 O O . LEU A 1 179 ? 19.166 -40.781 -44.460 1.00 89.81 179 LEU A O 1
ATOM 1364 N N . GLY A 1 180 ? 19.088 -41.766 -42.438 1.00 91.31 180 GLY A N 1
ATOM 1365 C CA . GLY A 1 180 ? 19.325 -43.136 -42.905 1.00 91.31 180 GLY A CA 1
ATOM 1366 C C . GLY A 1 180 ? 20.769 -43.389 -43.350 1.00 91.31 180 GLY A C 1
ATOM 1367 O O . GLY A 1 180 ? 21.022 -44.329 -44.100 1.00 91.31 180 GLY A O 1
ATOM 1368 N N . ARG A 1 181 ? 21.711 -42.537 -42.925 1.00 92.25 181 ARG A N 1
ATOM 1369 C CA . ARG A 1 181 ? 23.114 -42.519 -43.360 1.00 92.25 181 ARG A CA 1
ATOM 1370 C C . ARG A 1 181 ? 24.050 -42.410 -42.150 1.00 92.25 181 ARG A C 1
ATOM 1372 O O . ARG A 1 181 ? 24.714 -41.392 -41.992 1.00 92.25 181 ARG A O 1
ATOM 1379 N N . PRO A 1 182 ? 24.140 -43.439 -41.286 1.00 90.69 182 PRO A N 1
ATOM 1380 C CA . PRO A 1 182 ? 24.963 -43.393 -40.070 1.00 90.69 182 PRO A CA 1
ATOM 1381 C C . PRO A 1 182 ? 26.445 -43.082 -40.336 1.00 90.69 182 PRO A C 1
ATOM 1383 O O . PRO A 1 182 ? 27.097 -42.448 -39.515 1.00 90.69 182 PRO A O 1
ATOM 1386 N N . ALA A 1 183 ? 26.969 -43.480 -41.501 1.00 89.62 183 ALA A N 1
ATOM 1387 C CA . ALA A 1 183 ? 28.348 -43.201 -41.910 1.00 89.62 183 ALA A CA 1
ATOM 1388 C C . ALA A 1 183 ? 28.640 -41.706 -42.149 1.00 89.62 183 ALA A C 1
ATOM 1390 O O . ALA A 1 183 ? 29.807 -41.329 -42.211 1.00 89.62 183 ALA A O 1
ATOM 1391 N N . ASP A 1 184 ? 27.607 -40.865 -42.269 1.00 90.56 184 ASP A N 1
ATOM 1392 C CA . ASP A 1 184 ? 27.762 -39.418 -42.423 1.00 90.56 184 ASP A CA 1
ATOM 1393 C C . ASP A 1 184 ? 27.976 -38.703 -41.070 1.00 90.56 184 ASP A C 1
ATOM 1395 O O . ASP A 1 184 ? 28.196 -37.495 -41.050 1.00 90.56 184 ASP A O 1
ATOM 1399 N N . ALA A 1 185 ? 27.936 -39.401 -39.929 1.00 93.56 185 ALA A N 1
ATOM 1400 C CA . ALA A 1 185 ? 28.218 -38.791 -38.629 1.00 93.56 185 ALA A CA 1
ATOM 1401 C C . ALA A 1 185 ? 29.648 -38.211 -38.580 1.00 93.56 185 ALA A C 1
ATOM 1403 O O . ALA A 1 185 ? 30.616 -38.866 -38.963 1.00 93.56 185 ALA A O 1
ATOM 1404 N N . GLY A 1 186 ? 29.786 -36.967 -38.113 1.00 91.19 186 GLY A N 1
ATOM 1405 C CA . GLY A 1 186 ? 31.061 -36.242 -38.048 1.00 91.19 186 GLY A CA 1
ATOM 1406 C C . GLY A 1 186 ? 31.520 -35.630 -39.376 1.00 91.19 186 GLY A C 1
ATOM 1407 O O . GLY A 1 186 ? 32.555 -34.971 -39.433 1.00 91.19 186 GLY A O 1
ATOM 1408 N N . VAL A 1 187 ? 30.763 -35.810 -40.457 1.00 92.94 187 VAL A N 1
ATOM 1409 C CA . VAL A 1 187 ? 31.081 -35.214 -41.754 1.00 92.94 187 VAL A CA 1
ATOM 1410 C C . VAL A 1 187 ? 30.791 -33.715 -41.749 1.00 92.94 187 VAL A C 1
ATOM 1412 O O . VAL A 1 187 ? 29.688 -33.294 -41.403 1.00 92.94 187 VAL A O 1
ATOM 1415 N N . ILE A 1 188 ? 31.754 -32.923 -42.231 1.00 92.69 188 ILE A N 1
ATOM 1416 C CA . ILE A 1 188 ? 31.584 -31.482 -42.449 1.00 92.69 188 ILE A CA 1
ATOM 1417 C C . ILE A 1 188 ? 30.641 -31.242 -43.633 1.00 92.69 188 ILE A C 1
ATOM 1419 O O . ILE A 1 188 ? 30.863 -31.746 -44.740 1.00 92.69 188 ILE A O 1
ATOM 1423 N N . VAL A 1 189 ? 29.602 -30.448 -43.388 1.00 92.38 189 VAL A N 1
ATOM 1424 C CA . VAL A 1 189 ? 28.557 -30.091 -44.360 1.00 92.38 189 VAL A CA 1
ATOM 1425 C C . VAL A 1 189 ? 28.329 -28.593 -44.482 1.00 92.38 189 VAL A C 1
ATOM 1427 O O . VAL A 1 189 ? 27.371 -28.177 -45.125 1.00 92.38 189 VAL A O 1
ATOM 1430 N N . GLY A 1 190 ? 29.190 -27.780 -43.882 1.00 93.44 190 GLY A N 1
ATOM 1431 C CA . GLY A 1 190 ? 29.074 -26.338 -43.981 1.00 93.44 190 GLY A CA 1
ATOM 1432 C C . GLY A 1 190 ? 29.919 -25.592 -42.970 1.00 93.44 190 GLY A C 1
ATOM 1433 O O . GLY A 1 190 ? 30.673 -26.191 -42.196 1.00 93.44 190 GLY A O 1
ATOM 1434 N N . GLU A 1 191 ? 29.731 -24.281 -42.963 1.00 95.00 191 GLU A N 1
ATOM 1435 C CA . GLU A 1 191 ? 30.363 -23.353 -42.032 1.00 95.00 191 GLU A CA 1
ATOM 1436 C C . GLU A 1 191 ? 29.312 -22.494 -41.324 1.00 95.00 191 GLU A C 1
ATOM 1438 O O . GLU A 1 191 ? 28.200 -22.304 -41.818 1.00 95.00 191 GLU A O 1
ATOM 1443 N N . ILE A 1 192 ? 29.665 -21.995 -40.142 1.00 95.31 192 ILE A N 1
ATOM 1444 C CA . ILE A 1 192 ? 28.845 -21.093 -39.341 1.00 95.31 192 ILE A CA 1
ATOM 1445 C C . ILE A 1 192 ? 29.657 -19.867 -38.926 1.00 95.31 192 ILE A C 1
ATOM 1447 O O . ILE A 1 192 ? 30.814 -19.966 -38.508 1.00 95.31 192 ILE A O 1
ATOM 1451 N N . SER A 1 193 ? 29.026 -18.700 -39.020 1.00 95.19 193 SER A N 1
ATOM 1452 C CA . SER A 1 193 ? 29.538 -17.448 -38.466 1.00 95.19 193 SER A CA 1
ATOM 1453 C C . SER A 1 193 ? 28.468 -16.738 -37.645 1.00 95.19 193 SER A C 1
ATOM 1455 O O . SER A 1 193 ? 27.272 -16.843 -37.925 1.00 95.19 193 SER A O 1
ATOM 1457 N N . ILE A 1 194 ? 28.906 -16.054 -36.590 1.00 94.88 194 ILE A N 1
ATOM 1458 C CA . ILE A 1 194 ? 28.043 -15.425 -35.589 1.00 94.88 194 ILE A CA 1
ATOM 1459 C C . ILE A 1 194 ? 28.561 -14.012 -35.351 1.00 94.88 194 ILE A C 1
ATOM 1461 O O . ILE A 1 194 ? 29.742 -13.834 -35.060 1.00 94.88 194 ILE A O 1
ATOM 1465 N N . GLY A 1 195 ? 27.681 -13.020 -35.439 1.00 95.00 195 GLY A N 1
ATOM 1466 C CA . GLY A 1 195 ? 27.962 -11.647 -35.031 1.00 95.00 195 GLY A CA 1
ATOM 1467 C C . GLY A 1 195 ? 26.904 -11.178 -34.045 1.00 95.00 195 GLY A C 1
ATOM 1468 O O . GLY A 1 195 ? 25.735 -11.073 -34.413 1.00 95.00 195 GLY A O 1
ATOM 1469 N N . ALA A 1 196 ? 27.300 -10.896 -32.807 1.00 92.94 196 ALA A N 1
ATOM 1470 C CA . ALA A 1 196 ? 26.398 -10.539 -31.721 1.00 92.94 196 ALA A CA 1
ATOM 1471 C C . ALA A 1 196 ? 26.847 -9.255 -31.021 1.00 92.94 196 ALA A C 1
ATOM 1473 O O . ALA A 1 196 ? 27.985 -9.149 -30.564 1.00 92.94 196 ALA A O 1
ATOM 1474 N N . THR A 1 197 ? 25.938 -8.291 -30.901 1.00 91.38 197 THR A N 1
ATOM 1475 C CA . THR A 1 197 ? 26.123 -7.163 -29.991 1.00 91.38 197 THR A CA 1
ATOM 1476 C C . THR A 1 197 ? 25.838 -7.646 -28.576 1.00 91.38 197 THR A C 1
ATOM 1478 O O . THR A 1 197 ? 24.806 -8.265 -28.308 1.00 91.38 197 THR A O 1
ATOM 1481 N N . MET A 1 198 ? 26.763 -7.365 -27.670 1.00 88.00 198 MET A N 1
ATOM 1482 C CA . MET A 1 198 ? 26.734 -7.799 -26.284 1.00 88.00 198 MET A CA 1
ATOM 1483 C C . MET A 1 198 ? 26.264 -6.652 -25.390 1.00 88.00 198 MET A C 1
ATOM 1485 O O . MET A 1 198 ? 26.575 -5.484 -25.617 1.00 88.00 198 MET A O 1
ATOM 1489 N N . GLN A 1 199 ? 25.536 -6.991 -24.335 1.00 83.56 199 GLN A N 1
ATOM 1490 C CA . GLN A 1 199 ? 25.184 -6.066 -23.262 1.00 83.56 199 GLN A CA 1
ATOM 1491 C C . GLN A 1 199 ? 25.642 -6.634 -21.928 1.00 83.56 199 GLN A C 1
ATOM 1493 O O . GLN A 1 199 ? 25.693 -7.848 -21.727 1.00 83.56 199 GLN A O 1
ATOM 1498 N N . ARG A 1 200 ? 25.993 -5.742 -21.010 1.00 80.75 200 ARG A N 1
ATOM 1499 C CA . ARG A 1 200 ? 26.511 -6.115 -19.699 1.00 80.75 200 ARG A CA 1
ATOM 1500 C C . ARG A 1 200 ? 25.371 -6.631 -18.829 1.00 80.75 200 ARG A C 1
ATOM 1502 O O . ARG A 1 200 ? 24.393 -5.924 -18.622 1.00 80.75 200 ARG A O 1
ATOM 1509 N N . LEU A 1 201 ? 25.527 -7.844 -18.321 1.00 71.44 201 LEU A N 1
ATOM 1510 C CA . LEU A 1 201 ? 24.656 -8.449 -17.323 1.00 71.44 201 LEU A CA 1
ATOM 1511 C C . LEU A 1 201 ? 25.145 -8.105 -15.911 1.00 71.44 201 LEU A C 1
ATOM 1513 O O . LEU A 1 201 ? 24.335 -7.760 -15.066 1.00 71.44 201 LEU A O 1
ATOM 1517 N N . GLU A 1 202 ? 26.458 -8.137 -15.672 1.00 72.25 202 GLU A N 1
ATOM 1518 C CA . GLU A 1 202 ? 27.080 -7.892 -14.364 1.00 72.25 202 GLU A CA 1
ATOM 1519 C C . GLU A 1 202 ? 28.440 -7.210 -14.537 1.00 72.25 202 GLU A C 1
ATOM 1521 O O . GLU A 1 202 ? 29.187 -7.556 -15.449 1.00 72.25 202 GLU A O 1
ATOM 1526 N N . ILE A 1 203 ? 28.750 -6.233 -13.682 1.00 73.50 203 ILE A N 1
ATOM 1527 C CA . ILE A 1 203 ? 30.045 -5.547 -13.605 1.00 73.50 203 ILE A CA 1
ATOM 1528 C C . ILE A 1 203 ? 30.572 -5.691 -12.179 1.00 73.50 203 ILE A C 1
ATOM 1530 O O . ILE A 1 203 ? 29.976 -5.146 -11.251 1.00 73.50 203 ILE A O 1
ATOM 1534 N N . GLU A 1 204 ? 31.714 -6.344 -12.013 1.00 73.25 204 GLU A N 1
ATOM 1535 C CA . GLU A 1 204 ? 32.431 -6.469 -10.749 1.00 73.25 204 GLU A CA 1
ATOM 1536 C C . GLU A 1 204 ? 33.744 -5.677 -10.781 1.00 73.25 204 GLU A C 1
ATOM 1538 O O . GLU A 1 204 ? 34.474 -5.678 -11.773 1.00 73.25 204 GLU A O 1
ATOM 1543 N N . GLN A 1 205 ? 34.072 -5.007 -9.676 1.00 73.75 205 GLN A N 1
ATOM 1544 C CA . GLN A 1 205 ? 35.400 -4.439 -9.439 1.00 73.75 205 GLN A CA 1
ATOM 1545 C C . GLN A 1 205 ? 36.209 -5.409 -8.588 1.00 73.75 205 GLN A C 1
ATOM 1547 O O . GLN A 1 205 ? 35.858 -5.645 -7.432 1.00 73.75 205 GLN A O 1
ATOM 1552 N N . LEU A 1 206 ? 37.298 -5.942 -9.138 1.00 68.69 206 LEU A N 1
ATOM 1553 C CA . LEU A 1 206 ? 38.174 -6.888 -8.451 1.00 68.69 206 LEU A CA 1
ATOM 1554 C C . LEU A 1 206 ? 39.388 -6.178 -7.852 1.00 68.69 206 LEU A C 1
ATOM 1556 O O . LEU A 1 206 ? 39.998 -5.300 -8.476 1.00 68.69 206 LEU A O 1
ATOM 1560 N N . ASP A 1 207 ? 39.753 -6.556 -6.630 1.00 66.56 207 ASP A N 1
ATOM 1561 C CA . ASP A 1 207 ? 41.006 -6.129 -6.022 1.00 66.56 207 ASP A CA 1
ATOM 1562 C C . ASP A 1 207 ? 42.205 -6.994 -6.448 1.00 66.56 207 ASP A C 1
ATOM 1564 O O . ASP A 1 207 ? 42.085 -7.905 -7.263 1.00 66.56 207 ASP A O 1
ATOM 1568 N N . ALA A 1 208 ? 43.390 -6.689 -5.911 1.00 64.44 208 ALA A N 1
ATOM 1569 C CA . ALA A 1 208 ? 44.636 -7.352 -6.299 1.00 64.44 208 ALA A CA 1
ATOM 1570 C C . ALA A 1 208 ? 44.684 -8.846 -5.915 1.00 64.44 208 ALA A C 1
ATOM 1572 O O . ALA A 1 208 ? 45.561 -9.567 -6.392 1.00 64.44 208 ALA A O 1
ATOM 1573 N N . ASN A 1 209 ? 43.760 -9.310 -5.066 1.00 56.72 209 ASN A N 1
ATOM 1574 C CA . ASN A 1 209 ? 43.615 -10.710 -4.674 1.00 56.72 209 ASN A CA 1
ATOM 1575 C C . ASN A 1 209 ? 42.521 -11.432 -5.483 1.00 56.72 209 ASN A C 1
ATOM 1577 O O . ASN A 1 209 ? 42.363 -12.643 -5.329 1.00 56.72 209 ASN A O 1
ATOM 1581 N N . GLY A 1 210 ? 41.792 -10.715 -6.348 1.00 55.03 210 GLY A N 1
ATOM 1582 C CA . GLY A 1 210 ? 40.619 -11.224 -7.056 1.00 55.03 210 GLY A CA 1
ATOM 1583 C C . GLY A 1 210 ? 39.332 -11.176 -6.228 1.00 55.03 210 GLY A C 1
ATOM 1584 O O . GLY A 1 210 ? 38.346 -11.789 -6.630 1.00 55.03 210 GLY A O 1
ATOM 1585 N N . ASP A 1 211 ? 39.323 -10.465 -5.093 1.00 56.00 211 ASP A N 1
ATOM 1586 C CA . ASP A 1 211 ? 38.124 -10.297 -4.274 1.00 56.00 211 ASP A CA 1
ATOM 1587 C C . ASP A 1 211 ? 37.227 -9.189 -4.856 1.00 56.00 211 ASP A C 1
ATOM 1589 O O . ASP A 1 211 ? 37.703 -8.127 -5.274 1.00 56.00 211 ASP A O 1
ATOM 1593 N N . VAL A 1 212 ? 35.911 -9.420 -4.855 1.00 55.09 212 VAL A N 1
ATOM 1594 C CA . VAL A 1 212 ? 34.910 -8.455 -5.339 1.00 55.09 212 VAL A CA 1
ATOM 1595 C C . VAL A 1 212 ? 34.786 -7.290 -4.350 1.00 55.09 212 VAL A C 1
ATOM 1597 O O . VAL A 1 212 ? 34.333 -7.459 -3.218 1.00 55.09 212 VAL A O 1
ATOM 1600 N N . LYS A 1 213 ? 35.158 -6.080 -4.783 1.00 52.31 213 LYS A N 1
ATOM 1601 C CA . LYS A 1 213 ? 34.984 -4.820 -4.036 1.00 52.31 213 LYS A CA 1
ATOM 1602 C C . LYS A 1 213 ? 33.606 -4.199 -4.221 1.00 52.31 213 LYS A C 1
ATOM 1604 O O . LYS A 1 213 ? 33.091 -3.570 -3.298 1.00 52.31 213 LYS A O 1
ATOM 1609 N N . SER A 1 214 ? 33.028 -4.341 -5.407 1.00 46.44 214 SER A N 1
ATOM 1610 C CA . SER A 1 214 ? 31.666 -3.915 -5.722 1.00 46.44 214 SER A CA 1
ATOM 1611 C C . SER A 1 214 ? 31.140 -4.692 -6.924 1.00 46.44 214 SER A C 1
ATOM 1613 O O . SER A 1 214 ? 31.921 -5.078 -7.790 1.00 46.44 214 SER A O 1
ATOM 1615 N N . ALA A 1 215 ? 29.824 -4.893 -6.977 1.00 47.19 215 ALA A N 1
ATOM 1616 C CA . ALA A 1 215 ? 29.122 -5.496 -8.104 1.00 47.19 215 ALA A CA 1
ATOM 1617 C C . ALA A 1 215 ? 27.921 -4.617 -8.485 1.00 47.19 215 ALA A C 1
ATOM 1619 O O . ALA A 1 215 ? 27.242 -4.076 -7.608 1.00 47.19 215 ALA A O 1
ATOM 1620 N N . ARG A 1 216 ? 27.667 -4.443 -9.784 1.00 50.97 216 ARG A N 1
ATOM 1621 C CA . ARG A 1 216 ? 26.503 -3.723 -10.321 1.00 50.97 216 ARG A CA 1
ATOM 1622 C C . ARG A 1 216 ? 25.965 -4.464 -11.539 1.00 50.97 216 ARG A C 1
ATOM 1624 O O . ARG A 1 216 ? 26.731 -4.745 -12.452 1.00 50.97 216 ARG A O 1
ATOM 1631 N N . LEU A 1 217 ? 24.656 -4.698 -11.595 1.00 47.50 217 LEU A N 1
ATOM 1632 C CA . LEU A 1 217 ? 23.967 -5.208 -12.784 1.00 47.50 217 LEU A CA 1
ATOM 1633 C C . LEU A 1 217 ? 23.542 -4.017 -13.666 1.00 47.50 217 LEU A C 1
ATOM 1635 O O . LEU A 1 217 ? 22.782 -3.160 -13.201 1.00 47.50 217 LEU A O 1
ATOM 1639 N N . PRO A 1 218 ? 24.077 -3.864 -14.888 1.00 50.88 218 PRO A N 1
ATOM 1640 C CA . PRO A 1 218 ? 23.673 -2.797 -15.797 1.00 50.88 218 PRO A CA 1
ATOM 1641 C C . PRO A 1 218 ? 22.302 -3.052 -16.401 1.00 50.88 218 PRO A C 1
ATOM 1643 O O . PRO A 1 218 ? 21.785 -4.164 -16.382 1.00 50.88 218 PRO A O 1
ATOM 1646 N N . ALA A 1 219 ? 21.724 -1.987 -16.943 1.00 47.50 219 ALA A N 1
ATOM 1647 C CA . ALA A 1 219 ? 20.412 -2.047 -17.537 1.00 47.50 219 ALA A CA 1
ATOM 1648 C C . ALA A 1 219 ? 20.358 -2.974 -18.750 1.00 47.50 219 ALA A C 1
ATOM 1650 O O . ALA A 1 219 ? 21.141 -2.798 -19.685 1.00 47.50 219 ALA A O 1
ATOM 1651 N N . LEU A 1 220 ? 19.421 -3.926 -18.749 1.00 52.06 220 LEU A N 1
ATOM 1652 C CA . LEU A 1 220 ? 19.028 -4.626 -19.967 1.00 52.06 220 LEU A CA 1
ATOM 1653 C C . LEU A 1 220 ? 18.130 -3.672 -20.756 1.00 52.06 220 LEU A C 1
ATOM 1655 O O . LEU A 1 220 ? 17.118 -3.212 -20.238 1.00 52.06 220 LEU A O 1
ATOM 1659 N N . ASN A 1 221 ? 18.503 -3.344 -21.993 1.00 49.03 221 ASN A N 1
ATOM 1660 C CA . ASN A 1 221 ? 17.753 -2.393 -22.817 1.00 49.03 221 ASN A CA 1
ATOM 1661 C C . ASN A 1 221 ? 16.374 -2.967 -23.200 1.00 49.03 221 ASN A C 1
ATOM 1663 O O . ASN A 1 221 ? 16.233 -3.572 -24.264 1.00 49.03 221 ASN A O 1
ATOM 1667 N N . GLN A 1 222 ? 15.355 -2.773 -22.356 1.00 54.38 222 GLN A N 1
ATOM 1668 C CA . GLN A 1 222 ? 13.949 -3.036 -22.675 1.00 54.38 222 GLN A CA 1
ATOM 1669 C C . GLN A 1 222 ? 13.039 -1.941 -22.094 1.00 54.38 222 GLN A C 1
ATOM 1671 O O . GLN A 1 222 ? 12.971 -1.817 -20.877 1.00 54.38 222 GLN A O 1
ATOM 1676 N N . PRO A 1 223 ? 12.323 -1.164 -22.927 1.00 47.12 223 PRO A N 1
ATOM 1677 C CA . PRO A 1 223 ? 11.421 -0.113 -22.447 1.00 47.12 223 PRO A CA 1
ATOM 1678 C C . PRO A 1 223 ? 10.130 -0.615 -21.774 1.00 47.12 223 PRO A C 1
ATOM 1680 O O . PRO A 1 223 ? 9.474 0.185 -21.124 1.00 47.12 223 PRO A O 1
ATOM 1683 N N . ASP A 1 224 ? 9.782 -1.905 -21.896 1.00 55.19 224 ASP A N 1
ATOM 1684 C CA . ASP A 1 224 ? 8.466 -2.449 -21.507 1.00 55.19 224 ASP A CA 1
ATOM 1685 C C . ASP A 1 224 ? 8.580 -3.812 -20.783 1.00 55.19 224 ASP A C 1
ATOM 1687 O O . ASP A 1 224 ? 8.098 -4.837 -21.272 1.00 55.19 224 ASP A O 1
ATOM 1691 N N . VAL A 1 225 ? 9.272 -3.868 -19.643 1.00 67.75 225 VAL A N 1
ATOM 1692 C CA . VAL A 1 225 ? 9.239 -5.058 -18.761 1.00 67.75 225 VAL A CA 1
ATOM 1693 C C . VAL A 1 225 ? 8.178 -4.881 -17.666 1.00 67.75 225 VAL A C 1
ATOM 1695 O O . VAL A 1 225 ? 7.381 -3.956 -17.730 1.00 67.75 225 VAL A O 1
ATOM 1698 N N . GLY A 1 226 ? 8.072 -5.800 -16.705 1.00 70.56 226 GLY A N 1
ATOM 1699 C CA . GLY A 1 226 ? 6.915 -5.835 -15.806 1.00 70.56 226 GLY A CA 1
ATOM 1700 C C . GLY A 1 226 ? 5.729 -6.594 -16.412 1.00 70.56 226 GLY A C 1
ATOM 1701 O O . GLY A 1 226 ? 5.705 -6.953 -17.587 1.00 70.56 226 GLY A O 1
ATOM 1702 N N . THR A 1 227 ? 4.763 -6.940 -15.568 1.00 80.94 227 THR A N 1
ATOM 1703 C CA . THR A 1 227 ? 3.654 -7.847 -15.921 1.00 80.94 227 THR A CA 1
ATOM 1704 C C . THR A 1 227 ? 2.279 -7.218 -15.739 1.00 80.94 227 THR A C 1
ATOM 1706 O O . THR A 1 227 ? 1.281 -7.821 -16.135 1.00 80.94 227 THR A O 1
ATOM 1709 N N . VAL A 1 228 ? 2.220 -6.017 -15.156 1.00 89.12 228 VAL A N 1
ATOM 1710 C CA . VAL A 1 228 ? 0.975 -5.331 -14.809 1.00 89.12 228 VAL A CA 1
ATOM 1711 C C . VAL A 1 228 ? 1.036 -3.889 -15.321 1.00 89.12 228 VAL A C 1
ATOM 1713 O O . VAL A 1 228 ? 2.063 -3.238 -15.140 1.00 89.12 228 VAL A O 1
ATOM 1716 N N . PRO A 1 229 ? -0.017 -3.373 -15.979 1.00 91.50 229 PRO A N 1
ATOM 1717 C CA . PRO A 1 229 ? -0.052 -1.980 -16.411 1.00 91.50 229 PRO A CA 1
ATOM 1718 C C . PRO A 1 229 ? 0.125 -0.994 -15.250 1.00 91.50 229 PRO A C 1
ATOM 1720 O O . PRO A 1 229 ? -0.493 -1.167 -14.197 1.00 91.50 229 PRO A O 1
ATOM 1723 N N . GLY A 1 230 ? 0.902 0.065 -15.483 1.00 94.19 230 GLY A N 1
ATOM 1724 C CA . GLY A 1 230 ? 1.147 1.125 -14.499 1.00 94.19 230 GLY A CA 1
ATOM 1725 C C . GLY A 1 230 ? 2.340 0.860 -13.583 1.00 94.19 230 GLY A C 1
ATOM 1726 O O . GLY A 1 230 ? 3.094 -0.078 -13.833 1.00 94.19 230 GLY A O 1
ATOM 1727 N N . PRO A 1 231 ? 2.551 1.690 -12.549 1.00 95.75 231 PRO A N 1
ATOM 1728 C CA . PRO A 1 231 ? 3.435 1.368 -11.438 1.00 95.75 231 PRO A CA 1
ATOM 1729 C C . PRO A 1 231 ? 2.796 0.279 -10.558 1.00 95.75 231 PRO A C 1
ATOM 1731 O O . PRO A 1 231 ? 1.574 0.246 -10.380 1.00 95.75 231 PRO A O 1
ATOM 1734 N N . ASP A 1 232 ? 3.616 -0.621 -10.021 1.00 97.19 232 ASP A N 1
ATOM 1735 C CA . ASP A 1 232 ? 3.168 -1.656 -9.078 1.00 97.19 232 ASP A CA 1
ATOM 1736 C C . ASP A 1 232 ? 4.336 -2.063 -8.176 1.00 97.19 232 ASP A C 1
ATOM 1738 O O . ASP A 1 232 ? 5.176 -2.867 -8.580 1.00 97.19 232 ASP A O 1
ATOM 1742 N N . VAL A 1 233 ? 4.444 -1.473 -6.985 1.00 98.12 233 VAL A N 1
ATOM 1743 C CA . VAL A 1 233 ? 5.547 -1.754 -6.056 1.00 98.12 233 VAL A CA 1
ATOM 1744 C C . VAL A 1 233 ? 5.091 -2.726 -4.983 1.00 98.12 233 VAL A C 1
ATOM 1746 O O . VAL A 1 233 ? 4.416 -2.378 -4.014 1.00 98.12 233 VAL A O 1
ATOM 1749 N N . ILE A 1 234 ? 5.584 -3.953 -5.093 1.00 97.94 234 ILE A N 1
ATOM 1750 C CA . ILE A 1 234 ? 5.349 -5.000 -4.106 1.00 97.94 234 ILE A CA 1
ATOM 1751 C C . ILE A 1 234 ? 6.558 -5.162 -3.185 1.00 97.94 234 ILE A C 1
ATOM 1753 O O . ILE A 1 234 ? 7.704 -4.889 -3.553 1.00 97.94 234 ILE A O 1
ATOM 1757 N N . VAL A 1 235 ? 6.327 -5.725 -1.999 1.00 98.31 235 VAL A N 1
ATOM 1758 C CA . VAL A 1 235 ? 7.410 -6.329 -1.216 1.00 98.31 235 VAL A CA 1
ATOM 1759 C C . VAL A 1 235 ? 7.738 -7.689 -1.841 1.00 98.31 235 VAL A C 1
ATOM 1761 O O . VAL A 1 235 ? 7.011 -8.667 -1.675 1.00 98.31 235 VAL A O 1
ATOM 1764 N N . GLY A 1 236 ? 8.844 -7.756 -2.574 1.00 94.62 236 GLY A N 1
ATOM 1765 C CA . GLY A 1 236 ? 9.337 -8.977 -3.198 1.00 94.62 236 GLY A CA 1
ATOM 1766 C C . GLY A 1 236 ? 9.867 -9.974 -2.177 1.00 94.62 236 GLY A C 1
ATOM 1767 O O . GLY A 1 236 ? 9.411 -11.112 -2.101 1.00 94.62 236 GLY A O 1
ATOM 1768 N N . GLU A 1 237 ? 10.817 -9.553 -1.349 1.00 92.12 237 GLU A N 1
ATOM 1769 C CA . GLU A 1 237 ? 11.431 -10.425 -0.347 1.00 92.12 237 GLU A CA 1
ATOM 1770 C C . GLU A 1 237 ? 11.570 -9.738 1.009 1.00 92.12 237 GLU A C 1
ATOM 1772 O O . GLU A 1 237 ? 11.732 -8.525 1.122 1.00 92.12 237 GLU A O 1
ATOM 1777 N N . LEU A 1 238 ? 11.530 -10.553 2.064 1.00 94.12 238 LEU A N 1
ATOM 1778 C CA . LEU A 1 238 ? 11.811 -10.138 3.435 1.00 94.12 238 LEU A CA 1
ATOM 1779 C C . LEU A 1 238 ? 13.081 -10.863 3.862 1.00 94.12 238 LEU A C 1
ATOM 1781 O O . LEU A 1 238 ? 13.064 -12.071 4.119 1.00 94.12 238 LEU A O 1
ATOM 1785 N N . ILE A 1 239 ? 14.194 -10.132 3.864 1.00 82.62 239 ILE A N 1
ATOM 1786 C CA . ILE A 1 239 ? 15.548 -10.705 3.793 1.00 82.62 239 ILE A CA 1
ATOM 1787 C C . ILE A 1 239 ? 16.259 -10.819 5.150 1.00 82.62 239 ILE A C 1
ATOM 1789 O O . ILE A 1 239 ? 17.327 -11.419 5.228 1.00 82.62 239 ILE A O 1
ATOM 1793 N N . GLY A 1 240 ? 15.675 -10.310 6.239 1.00 83.56 240 GLY A N 1
ATOM 1794 C CA . GLY A 1 240 ? 16.203 -10.569 7.583 1.00 83.56 240 GLY A CA 1
ATOM 1795 C C . GLY A 1 240 ? 15.620 -9.680 8.675 1.00 83.56 240 GLY A C 1
ATOM 1796 O O . GLY A 1 240 ? 15.798 -8.465 8.640 1.00 83.56 240 GLY A O 1
ATOM 1797 N N . LEU A 1 241 ? 14.957 -10.292 9.661 1.00 95.94 241 LEU A N 1
ATOM 1798 C CA . LEU A 1 241 ? 14.537 -9.649 10.908 1.00 95.94 241 LEU A CA 1
ATOM 1799 C C . LEU A 1 241 ? 15.685 -9.713 11.923 1.00 95.94 241 LEU A C 1
ATOM 1801 O O . LEU A 1 241 ? 16.228 -10.789 12.165 1.00 95.94 241 LEU A O 1
ATOM 1805 N N . VAL A 1 242 ? 16.071 -8.582 12.513 1.00 94.81 242 VAL A N 1
ATOM 1806 C CA . VAL A 1 242 ? 17.217 -8.516 13.434 1.00 94.81 242 VAL A CA 1
ATOM 1807 C C . VAL A 1 242 ? 16.963 -7.593 14.622 1.00 94.81 242 VAL A C 1
ATOM 1809 O O . VAL A 1 242 ? 16.268 -6.586 14.502 1.00 94.81 242 VAL A O 1
ATOM 1812 N N . GLN A 1 243 ? 17.617 -7.894 15.745 1.00 94.56 243 GLN A N 1
ATOM 1813 C CA . GLN A 1 243 ? 17.856 -6.954 16.839 1.00 94.56 243 GLN A CA 1
ATOM 1814 C C . GLN A 1 243 ? 19.301 -6.432 16.732 1.00 94.56 243 GLN A C 1
ATOM 1816 O O . GLN A 1 243 ? 20.221 -7.001 17.313 1.00 94.56 243 GLN A O 1
ATOM 1821 N N . SER A 1 244 ? 19.528 -5.372 15.948 1.00 74.31 244 SER A N 1
ATOM 1822 C CA . SER A 1 244 ? 20.888 -4.895 15.619 1.00 74.31 244 SER A CA 1
ATOM 1823 C C . SER A 1 244 ? 21.665 -4.305 16.801 1.00 74.31 244 SER A C 1
ATOM 1825 O O . SER A 1 244 ? 22.891 -4.219 16.746 1.00 74.31 244 SER A O 1
ATOM 1827 N N . GLN A 1 245 ? 20.974 -3.865 17.854 1.00 81.19 245 GLN A N 1
ATOM 1828 C CA . GLN A 1 245 ? 21.585 -3.332 19.071 1.00 81.19 245 GLN A CA 1
ATOM 1829 C C . GLN A 1 245 ? 21.086 -4.118 20.283 1.00 81.19 245 GLN A C 1
ATOM 1831 O O . GLN A 1 245 ? 19.881 -4.250 20.507 1.00 81.19 245 GLN A O 1
ATOM 1836 N N . SER A 1 246 ? 22.024 -4.633 21.076 1.00 78.06 246 SER A N 1
ATOM 1837 C CA . SER A 1 246 ? 21.715 -5.262 22.359 1.00 78.06 246 SER A CA 1
ATOM 1838 C C . SER A 1 246 ? 21.244 -4.200 23.351 1.00 78.06 246 SER A C 1
ATOM 1840 O O . SER A 1 246 ? 21.938 -3.207 23.560 1.00 78.06 246 SER A O 1
ATOM 1842 N N . GLY A 1 247 ? 20.097 -4.422 23.990 1.00 86.75 247 GLY A N 1
ATOM 1843 C CA . GLY A 1 247 ? 19.551 -3.516 24.998 1.00 86.75 247 GLY A CA 1
ATOM 1844 C C . GLY A 1 247 ? 18.048 -3.314 24.843 1.00 86.75 247 GLY A C 1
ATOM 1845 O O . GLY A 1 247 ? 17.524 -3.305 23.729 1.00 86.75 247 GLY A O 1
ATOM 1846 N N . ALA A 1 248 ? 17.375 -3.163 25.985 1.00 92.19 248 ALA A N 1
ATOM 1847 C CA . ALA A 1 248 ? 15.964 -2.816 26.045 1.00 92.19 248 ALA A CA 1
ATOM 1848 C C . ALA A 1 248 ? 15.809 -1.512 26.813 1.00 92.19 248 ALA A C 1
ATOM 1850 O O . ALA A 1 248 ? 16.516 -1.280 27.798 1.00 92.19 248 ALA A O 1
ATOM 1851 N N . VAL A 1 249 ? 14.860 -0.694 26.384 1.00 94.50 249 VAL A N 1
ATOM 1852 C CA . VAL A 1 249 ? 14.493 0.560 27.038 1.00 94.50 249 VAL A CA 1
ATOM 1853 C C . VAL A 1 249 ? 13.057 0.410 27.508 1.00 94.50 249 VAL A C 1
ATOM 1855 O O . VAL A 1 249 ? 12.180 0.080 26.718 1.00 94.50 249 VAL A O 1
ATOM 1858 N N . ALA A 1 250 ? 12.830 0.559 28.816 1.00 92.88 250 ALA A N 1
ATOM 1859 C CA . ALA A 1 250 ? 11.520 0.344 29.441 1.00 92.88 250 ALA A CA 1
ATOM 1860 C C . ALA A 1 250 ? 10.868 -1.020 29.099 1.00 92.88 250 ALA A C 1
ATOM 1862 O O . ALA A 1 250 ? 9.656 -1.112 28.956 1.00 92.88 250 ALA A O 1
ATOM 1863 N N . GLY A 1 251 ? 11.675 -2.082 28.967 1.00 94.31 251 GLY A N 1
ATOM 1864 C CA . GLY A 1 251 ? 11.191 -3.426 28.612 1.00 94.31 251 GLY A CA 1
ATOM 1865 C C . GLY A 1 251 ? 10.971 -3.657 27.113 1.00 94.31 251 GLY A C 1
ATOM 1866 O O . GLY A 1 251 ? 10.625 -4.766 26.723 1.00 94.31 251 GLY A O 1
ATOM 1867 N N . LEU A 1 252 ? 11.231 -2.665 26.260 1.00 96.00 252 LEU A N 1
ATOM 1868 C CA . LEU A 1 252 ? 11.071 -2.770 24.810 1.00 96.00 252 LEU A CA 1
ATOM 1869 C C . LEU A 1 252 ? 12.418 -2.970 24.114 1.00 96.00 252 LEU A C 1
ATOM 1871 O O . LEU A 1 252 ? 13.402 -2.327 24.477 1.00 96.00 252 LEU A O 1
ATOM 1875 N N . VAL A 1 253 ? 12.462 -3.809 23.082 1.00 97.44 253 VAL A N 1
ATOM 1876 C CA . VAL A 1 253 ? 13.598 -3.932 22.154 1.00 97.44 253 VAL A CA 1
ATOM 1877 C C . VAL A 1 253 ? 13.276 -3.273 20.816 1.00 97.44 253 VAL A C 1
ATOM 1879 O O . VAL A 1 253 ? 12.116 -3.195 20.420 1.00 97.44 253 VAL A O 1
ATOM 1882 N N . GLY A 1 254 ? 14.314 -2.813 20.112 1.00 97.06 254 GLY A N 1
ATOM 1883 C CA . GLY A 1 254 ? 14.202 -2.298 18.748 1.00 97.06 254 GLY A CA 1
ATOM 1884 C C . GLY A 1 254 ? 14.617 -3.345 17.720 1.00 97.06 254 GLY A C 1
ATOM 1885 O O . GLY A 1 254 ? 15.778 -3.762 17.702 1.00 97.06 254 GLY A O 1
ATOM 1886 N N . LEU A 1 255 ? 13.694 -3.734 16.839 1.00 97.88 255 LEU A N 1
ATOM 1887 C CA . LEU A 1 255 ? 13.974 -4.631 15.715 1.00 97.88 255 LEU A CA 1
ATOM 1888 C C . LEU A 1 255 ? 13.965 -3.885 14.377 1.00 97.88 255 LEU A C 1
ATOM 1890 O O . LEU A 1 255 ? 13.388 -2.805 14.248 1.00 97.88 255 LEU A O 1
ATOM 1894 N N . ALA A 1 256 ? 14.586 -4.479 13.364 1.00 96.19 256 ALA A N 1
ATOM 1895 C CA . ALA A 1 256 ? 14.535 -3.990 11.993 1.00 96.19 256 ALA A CA 1
ATOM 1896 C C . ALA A 1 256 ? 14.421 -5.149 11.004 1.00 96.19 256 ALA A C 1
ATOM 1898 O O . ALA A 1 256 ? 15.006 -6.215 11.213 1.00 96.19 256 ALA A O 1
ATOM 1899 N N . LEU A 1 257 ? 13.692 -4.924 9.916 1.00 97.06 257 LEU A N 1
ATOM 1900 C CA . LEU A 1 257 ? 13.446 -5.903 8.866 1.00 97.06 257 LEU A CA 1
ATOM 1901 C C . LEU A 1 257 ? 14.093 -5.445 7.554 1.00 97.06 257 LEU A C 1
ATOM 1903 O O . LEU A 1 257 ? 13.950 -4.296 7.144 1.00 97.06 257 LEU A O 1
ATOM 1907 N N . GLY A 1 258 ? 14.832 -6.326 6.889 1.00 93.69 258 GLY A N 1
ATOM 1908 C CA . GLY A 1 258 ? 15.292 -6.078 5.523 1.00 93.69 258 GLY A CA 1
ATOM 1909 C C . GLY A 1 258 ? 14.187 -6.366 4.508 1.00 93.69 258 GLY A C 1
ATOM 1910 O O . GLY A 1 258 ? 13.445 -7.336 4.679 1.00 93.69 258 GLY A O 1
ATOM 1911 N N . THR A 1 259 ? 14.108 -5.563 3.452 1.00 94.62 259 THR A N 1
ATOM 1912 C CA . THR A 1 259 ? 13.099 -5.661 2.389 1.00 94.62 259 THR A CA 1
ATOM 1913 C C . THR A 1 259 ? 13.755 -5.628 1.012 1.00 94.62 259 THR A C 1
ATOM 1915 O O . THR A 1 259 ? 14.801 -5.010 0.840 1.00 94.62 259 THR A O 1
ATOM 1918 N N . ASP A 1 260 ? 13.132 -6.280 0.038 1.00 92.88 260 ASP A N 1
ATOM 1919 C CA . ASP A 1 260 ? 13.399 -6.088 -1.389 1.00 92.88 260 ASP A CA 1
ATOM 1920 C C . ASP A 1 260 ? 12.104 -5.590 -2.038 1.00 92.88 260 ASP A C 1
ATOM 1922 O O . ASP A 1 260 ? 11.083 -6.281 -1.968 1.00 92.88 260 ASP A O 1
ATOM 1926 N N . ALA A 1 261 ? 12.115 -4.371 -2.573 1.00 96.50 261 ALA A N 1
ATOM 1927 C CA . ALA A 1 261 ? 11.005 -3.808 -3.333 1.00 96.50 261 ALA A CA 1
ATOM 1928 C C . ALA A 1 261 ? 11.073 -4.339 -4.757 1.00 96.50 261 ALA A C 1
ATOM 1930 O O . ALA A 1 261 ? 12.155 -4.378 -5.325 1.00 96.50 261 ALA A O 1
ATOM 1931 N N . CYS A 1 262 ? 9.947 -4.675 -5.371 1.00 95.81 262 CYS A N 1
ATOM 1932 C CA . CYS A 1 262 ? 9.920 -5.028 -6.783 1.00 95.81 262 CYS A CA 1
ATOM 1933 C C . CYS A 1 262 ? 8.852 -4.224 -7.496 1.00 95.81 262 CYS A C 1
ATOM 1935 O O . CYS A 1 262 ? 7.693 -4.267 -7.094 1.00 95.81 262 CYS A O 1
ATOM 1937 N N . ASN A 1 263 ? 9.236 -3.545 -8.571 1.00 97.06 263 ASN A N 1
ATOM 1938 C CA . ASN A 1 263 ? 8.283 -2.915 -9.462 1.00 97.06 263 ASN A CA 1
ATOM 1939 C C . ASN A 1 263 ? 7.779 -3.967 -10.457 1.00 97.06 263 ASN A C 1
ATOM 1941 O O . ASN A 1 263 ? 8.441 -4.287 -11.442 1.00 97.06 263 ASN A O 1
ATOM 1945 N N . GLN A 1 264 ? 6.630 -4.564 -10.167 1.00 95.31 264 GLN A N 1
ATOM 1946 C CA . GLN A 1 264 ? 5.938 -5.486 -11.063 1.00 95.31 264 GLN A CA 1
ATOM 1947 C C . GLN A 1 264 ? 5.286 -4.751 -12.252 1.00 95.31 264 GLN A C 1
ATOM 1949 O O . GLN A 1 264 ? 4.898 -5.385 -13.241 1.00 95.31 264 GLN A O 1
ATOM 1954 N N . GLY A 1 265 ? 5.208 -3.425 -12.164 1.00 94.81 265 GLY A N 1
ATOM 1955 C CA . GLY A 1 265 ? 4.569 -2.538 -13.111 1.00 94.81 265 GLY A CA 1
ATOM 1956 C C . GLY A 1 265 ? 5.373 -2.310 -14.386 1.00 94.81 265 GLY A C 1
ATOM 1957 O O . GLY A 1 265 ? 6.596 -2.467 -14.412 1.00 94.81 265 GLY A O 1
ATOM 1958 N N . THR A 1 266 ? 4.684 -1.907 -15.450 1.00 91.88 266 THR A N 1
ATOM 1959 C CA . THR A 1 266 ? 5.285 -1.489 -16.728 1.00 91.88 266 THR A CA 1
ATOM 1960 C C . THR A 1 266 ? 5.787 -0.042 -16.724 1.00 91.88 266 THR A C 1
ATOM 1962 O O . THR A 1 266 ? 6.316 0.416 -17.730 1.00 91.88 266 THR A O 1
ATOM 1965 N N . ILE A 1 267 ? 5.592 0.703 -15.632 1.00 93.19 267 ILE A N 1
ATOM 1966 C CA . ILE A 1 267 ? 6.003 2.109 -15.497 1.00 93.19 267 ILE A CA 1
ATOM 1967 C C . ILE A 1 267 ? 7.041 2.237 -14.382 1.00 93.19 267 ILE A C 1
ATOM 1969 O O . ILE A 1 267 ? 6.862 1.671 -13.303 1.00 93.19 267 ILE A O 1
ATOM 1973 N N . ASP A 1 268 ? 8.118 2.981 -14.639 1.00 93.75 268 ASP A N 1
ATOM 1974 C CA . ASP A 1 268 ? 9.136 3.318 -13.637 1.00 93.75 268 ASP A CA 1
ATOM 1975 C C . ASP A 1 268 ? 8.527 4.107 -12.470 1.00 93.75 268 ASP A C 1
ATOM 1977 O O . ASP A 1 268 ? 7.603 4.901 -12.645 1.00 93.75 268 ASP A O 1
ATOM 1981 N N . VAL A 1 269 ? 9.056 3.901 -11.265 1.00 96.50 269 VAL A N 1
ATOM 1982 C CA . VAL A 1 269 ? 8.533 4.527 -10.045 1.00 96.50 269 VAL A CA 1
ATOM 1983 C C . VAL A 1 269 ? 9.559 5.469 -9.444 1.00 96.50 269 VAL A C 1
ATOM 1985 O O . VAL A 1 269 ? 10.715 5.089 -9.270 1.00 96.50 269 VAL A O 1
ATOM 1988 N N . ASP A 1 270 ? 9.127 6.668 -9.072 1.00 96.06 270 ASP A N 1
ATOM 1989 C CA . ASP A 1 270 ? 9.983 7.683 -8.470 1.00 96.06 270 ASP A CA 1
ATOM 1990 C C . ASP A 1 270 ? 10.547 7.223 -7.116 1.00 96.06 270 ASP A C 1
ATOM 1992 O O . ASP A 1 270 ? 9.879 6.603 -6.284 1.00 96.06 270 ASP A O 1
ATOM 1996 N N . TRP A 1 271 ? 11.838 7.490 -6.923 1.00 95.44 271 TRP A N 1
ATOM 1997 C CA . TRP A 1 271 ? 12.644 7.039 -5.785 1.00 95.44 271 TRP A CA 1
ATOM 1998 C C . TRP A 1 271 ? 13.555 8.161 -5.276 1.00 95.44 271 TRP A C 1
ATOM 2000 O O . TRP A 1 271 ? 14.697 7.930 -4.862 1.00 95.44 271 TRP A O 1
ATOM 2010 N N . PHE A 1 272 ? 13.075 9.403 -5.370 1.00 92.69 272 PHE A N 1
ATOM 2011 C CA . PHE A 1 272 ? 13.849 10.585 -5.019 1.00 92.69 272 PHE A CA 1
ATOM 2012 C C . PHE A 1 272 ? 14.243 10.584 -3.538 1.00 92.69 272 PHE A C 1
ATOM 2014 O O . PHE A 1 272 ? 13.534 10.090 -2.669 1.00 92.69 272 PHE A O 1
ATOM 2021 N N . ALA A 1 273 ? 15.403 11.157 -3.228 1.00 89.12 273 ALA A N 1
ATOM 2022 C CA . ALA A 1 273 ? 15.791 11.374 -1.842 1.00 89.12 273 ALA A CA 1
ATOM 2023 C C . ALA A 1 273 ? 15.034 12.569 -1.243 1.00 89.12 273 ALA A C 1
ATOM 2025 O O . ALA A 1 273 ? 14.740 13.555 -1.928 1.00 89.12 273 ALA A O 1
ATOM 2026 N N . LEU A 1 274 ? 14.816 12.523 0.073 1.00 88.50 274 LEU A N 1
ATOM 2027 C CA . LEU A 1 274 ? 14.400 13.696 0.843 1.00 88.50 274 LEU A CA 1
ATOM 2028 C C . LEU A 1 274 ? 15.345 14.885 0.547 1.00 88.50 274 LEU A C 1
ATOM 2030 O O . LEU A 1 274 ? 16.555 14.710 0.413 1.00 88.50 274 LEU A O 1
ATOM 2034 N N . SER A 1 275 ? 14.847 16.117 0.445 1.00 94.19 275 SER A N 1
ATOM 2035 C CA . SER A 1 275 ? 13.518 16.576 0.871 1.00 94.19 275 SER A CA 1
ATOM 2036 C C . SER A 1 275 ? 12.387 16.451 -0.160 1.00 94.19 275 SER A C 1
ATOM 2038 O O . SER A 1 275 ? 11.327 17.035 0.062 1.00 94.19 275 SER A O 1
ATOM 2040 N N . ASN A 1 276 ? 12.576 15.736 -1.276 1.00 94.56 276 ASN A N 1
ATOM 2041 C CA . ASN A 1 276 ? 11.460 15.401 -2.169 1.00 94.56 276 ASN A CA 1
ATOM 2042 C C . ASN A 1 276 ? 10.447 14.499 -1.424 1.00 94.56 276 ASN A C 1
ATOM 2044 O O . ASN A 1 276 ? 10.825 13.797 -0.488 1.00 94.56 276 ASN A O 1
ATOM 2048 N N . SER A 1 277 ? 9.165 14.577 -1.775 1.00 93.88 277 SER A N 1
ATOM 2049 C CA . SER A 1 277 ? 8.090 13.753 -1.212 1.00 93.88 277 SER A CA 1
ATOM 2050 C C . SER A 1 277 ? 7.637 12.608 -2.119 1.00 93.88 277 SER A C 1
ATOM 2052 O O . SER A 1 277 ? 6.764 11.843 -1.721 1.00 93.88 277 SER A O 1
ATOM 2054 N N . ASP A 1 278 ? 8.185 12.502 -3.327 1.00 94.81 278 ASP A N 1
ATOM 2055 C CA . ASP A 1 278 ? 7.800 11.488 -4.302 1.00 94.81 278 ASP A CA 1
ATOM 2056 C C . ASP A 1 278 ? 8.745 10.282 -4.253 1.00 94.81 278 ASP A C 1
ATOM 2058 O O . ASP A 1 278 ? 9.697 10.139 -5.026 1.00 94.81 278 ASP A O 1
ATOM 2062 N N . HIS A 1 279 ? 8.523 9.458 -3.230 1.00 95.69 279 HIS A N 1
ATOM 2063 C CA . HIS A 1 279 ? 9.192 8.178 -3.031 1.00 95.69 279 HIS A CA 1
ATOM 2064 C C . HIS A 1 279 ? 8.420 7.319 -2.019 1.00 95.69 279 HIS A C 1
ATOM 2066 O O . HIS A 1 279 ? 7.646 7.847 -1.213 1.00 95.69 279 HIS A O 1
ATOM 2072 N N . PRO A 1 280 ? 8.653 5.996 -1.982 1.00 97.38 280 PRO A N 1
ATOM 2073 C CA . PRO A 1 280 ? 7.960 5.129 -1.038 1.00 97.38 280 PRO A CA 1
ATOM 2074 C C . PRO A 1 280 ? 8.260 5.377 0.445 1.00 97.38 280 PRO A C 1
ATOM 2076 O O . PRO A 1 280 ? 9.408 5.589 0.857 1.00 97.38 280 PRO A O 1
ATOM 2079 N N . PHE A 1 281 ? 7.225 5.208 1.268 1.00 97.94 281 PHE A N 1
ATOM 2080 C CA . PHE A 1 281 ? 7.319 5.096 2.723 1.00 97.94 281 PHE A CA 1
ATOM 2081 C C . PHE A 1 281 ? 7.105 3.647 3.177 1.00 97.94 281 PHE A C 1
ATOM 2083 O O . PHE A 1 281 ? 6.135 3.001 2.782 1.00 97.94 281 PHE A O 1
ATOM 2090 N N . ILE A 1 282 ? 8.006 3.134 4.021 1.00 98.06 282 ILE A N 1
ATOM 2091 C CA . ILE A 1 282 ? 8.133 1.696 4.292 1.00 98.06 282 ILE A CA 1
ATOM 2092 C C . ILE A 1 282 ? 7.970 1.404 5.796 1.00 98.06 282 ILE A C 1
ATOM 2094 O O . ILE A 1 282 ? 8.965 1.394 6.533 1.00 98.06 282 ILE A O 1
ATOM 2098 N N . PRO A 1 283 ? 6.738 1.195 6.301 1.00 97.75 283 PRO A N 1
ATOM 2099 C CA . PRO A 1 283 ? 6.503 0.721 7.663 1.00 97.75 283 PRO A CA 1
ATOM 2100 C C . PRO A 1 283 ? 6.807 -0.778 7.816 1.00 97.75 283 PRO A C 1
ATOM 2102 O O . PRO A 1 283 ? 6.722 -1.554 6.863 1.00 97.75 283 PRO A O 1
ATOM 2105 N N . GLN A 1 284 ? 7.132 -1.192 9.045 1.00 98.25 284 GLN A N 1
ATOM 2106 C CA . GLN A 1 284 ? 7.443 -2.581 9.388 1.00 98.25 284 GLN A CA 1
ATOM 2107 C C . GLN A 1 284 ? 6.712 -3.010 10.659 1.00 98.25 284 GLN A C 1
ATOM 2109 O O . GLN A 1 284 ? 6.575 -2.226 11.604 1.00 98.25 284 GLN A O 1
ATOM 2114 N N . ASN A 1 285 ? 6.266 -4.265 10.689 1.00 98.62 285 ASN A N 1
ATOM 2115 C CA . ASN A 1 285 ? 5.446 -4.818 11.765 1.00 98.62 285 ASN A CA 1
ATOM 2116 C C . ASN A 1 285 ? 5.906 -6.233 12.149 1.00 98.62 285 ASN A C 1
ATOM 2118 O O . ASN A 1 285 ? 6.432 -6.975 11.316 1.00 98.62 285 ASN A O 1
ATOM 2122 N N . VAL A 1 286 ? 5.675 -6.621 13.406 1.00 98.75 286 VAL A N 1
ATOM 2123 C CA . VAL A 1 286 ? 5.901 -7.989 13.903 1.00 98.75 286 VAL A CA 1
ATOM 2124 C C . VAL A 1 286 ? 4.655 -8.499 14.619 1.00 98.75 286 VAL A C 1
ATOM 2126 O O . VAL A 1 286 ? 4.023 -7.780 15.394 1.00 98.75 286 VAL A O 1
ATOM 2129 N N . TYR A 1 287 ? 4.330 -9.766 14.374 1.00 98.81 287 TYR A N 1
ATOM 2130 C CA . TYR A 1 287 ? 3.152 -10.453 14.887 1.00 98.81 287 TYR A CA 1
ATOM 2131 C C . TYR A 1 287 ? 3.541 -11.754 15.582 1.00 98.81 287 TYR A C 1
ATOM 2133 O O . TYR A 1 287 ? 4.523 -12.404 15.211 1.00 98.81 287 TYR A O 1
ATOM 2141 N N . ARG A 1 288 ? 2.719 -12.159 16.548 1.00 98.19 288 ARG A N 1
ATOM 2142 C CA . ARG A 1 288 ? 2.777 -13.445 17.235 1.00 98.19 288 ARG A CA 1
ATOM 2143 C C . ARG A 1 288 ? 1.452 -14.173 17.048 1.00 98.19 288 ARG A C 1
ATOM 2145 O O . ARG A 1 288 ? 0.392 -13.643 17.372 1.00 98.19 288 ARG A O 1
ATOM 2152 N N . MET A 1 289 ? 1.524 -15.417 16.593 1.00 96.12 289 MET A N 1
ATOM 2153 C CA . MET A 1 289 ? 0.414 -16.360 16.656 1.00 96.12 289 MET A CA 1
ATOM 2154 C C . MET A 1 289 ? 0.615 -17.295 17.848 1.00 96.12 289 MET A C 1
ATOM 2156 O O . MET A 1 289 ? 1.705 -17.849 18.030 1.00 96.12 289 MET A O 1
ATOM 2160 N N . SER A 1 290 ? -0.407 -17.414 18.695 1.00 93.31 290 SER A N 1
ATOM 2161 C CA . SER A 1 290 ? -0.347 -18.173 19.949 1.00 93.31 290 SER A CA 1
ATOM 2162 C C . SER A 1 290 ? -1.709 -18.739 20.362 1.00 93.31 290 SER A C 1
ATOM 2164 O O . SER A 1 290 ? -2.749 -18.338 19.836 1.00 93.31 290 SER A O 1
ATOM 2166 N N . GLY A 1 291 ? -1.702 -19.629 21.357 1.00 84.19 291 GLY A N 1
ATOM 2167 C CA . GLY A 1 291 ? -2.908 -20.176 21.991 1.00 84.19 291 GLY A CA 1
ATOM 2168 C C . GLY A 1 291 ? -3.431 -21.458 21.333 1.00 84.19 291 GLY A C 1
ATOM 2169 O O . GLY A 1 291 ? -3.195 -21.706 20.151 1.00 84.19 291 GLY A O 1
ATOM 2170 N N . ASP A 1 292 ? -4.163 -22.262 22.108 1.00 76.19 292 ASP A N 1
ATOM 2171 C CA . ASP A 1 292 ? -4.476 -23.675 21.825 1.00 76.19 292 ASP A CA 1
ATOM 2172 C C . ASP A 1 292 ? -3.218 -24.552 21.628 1.00 76.19 292 ASP A C 1
ATOM 2174 O O . ASP A 1 292 ? -2.087 -24.114 21.843 1.00 76.19 292 ASP A O 1
ATOM 2178 N N . THR A 1 293 ? -3.395 -25.828 21.271 1.00 76.44 293 THR A N 1
ATOM 2179 C CA . THR A 1 293 ? -2.287 -26.789 21.103 1.00 76.44 293 THR A CA 1
ATOM 2180 C C . THR A 1 293 ? -1.397 -26.483 19.898 1.00 76.44 293 THR A C 1
ATOM 2182 O O . THR A 1 293 ? -0.203 -26.770 19.938 1.00 76.44 293 THR A O 1
ATOM 2185 N N . ASP A 1 294 ? -1.962 -25.863 18.859 1.00 76.75 294 ASP A N 1
ATOM 2186 C CA . ASP A 1 294 ? -1.272 -25.578 17.592 1.00 76.75 294 ASP A CA 1
ATOM 2187 C C . ASP A 1 294 ? -0.831 -24.109 17.456 1.00 76.75 294 ASP A C 1
ATOM 2189 O O . ASP A 1 294 ? -0.344 -23.703 16.402 1.00 76.75 294 ASP A O 1
ATOM 2193 N N . ASN A 1 295 ? -0.998 -23.292 18.506 1.00 82.38 295 ASN A N 1
ATOM 2194 C CA . ASN A 1 295 ? -0.659 -21.861 18.505 1.00 82.38 295 ASN A CA 1
ATOM 2195 C C . ASN A 1 295 ? -1.356 -21.040 17.410 1.00 82.38 295 ASN A C 1
ATOM 2197 O O . ASN A 1 295 ? -0.797 -20.069 16.906 1.00 82.38 295 ASN A O 1
ATOM 2201 N N . ALA A 1 296 ? -2.588 -21.420 17.064 1.00 86.56 296 ALA A N 1
ATOM 2202 C CA . ALA A 1 296 ? -3.387 -20.805 16.004 1.00 86.56 296 ALA A CA 1
ATOM 2203 C C . ALA A 1 296 ? -4.670 -20.133 16.521 1.00 86.56 296 ALA A C 1
ATOM 2205 O O . ALA A 1 296 ? -5.515 -19.711 15.724 1.00 86.56 296 ALA A O 1
ATOM 2206 N N . GLN A 1 297 ? -4.868 -20.065 17.840 1.00 90.62 297 GLN A N 1
ATOM 2207 C CA . GLN A 1 297 ? -6.074 -19.469 18.411 1.00 90.62 297 GLN A CA 1
ATOM 2208 C C . GLN A 1 297 ? -6.124 -17.959 18.189 1.00 90.62 297 GLN A C 1
ATOM 2210 O O . GLN A 1 297 ? -7.187 -17.438 17.881 1.00 90.62 297 GLN A O 1
ATOM 2215 N N . ARG A 1 298 ? -4.984 -17.273 18.318 1.00 94.56 298 ARG A N 1
ATOM 2216 C CA . ARG A 1 298 ? -4.898 -15.808 18.352 1.00 94.56 298 ARG A CA 1
ATOM 2217 C C . ARG A 1 298 ? -3.754 -15.321 17.477 1.00 94.56 298 ARG A C 1
ATOM 2219 O O . ARG A 1 298 ? -2.679 -15.919 17.504 1.00 94.56 298 ARG A O 1
ATOM 2226 N N . PHE A 1 299 ? -3.972 -14.230 16.752 1.00 98.00 299 PHE A N 1
ATOM 2227 C CA . PHE A 1 299 ? -2.963 -13.554 15.936 1.00 98.00 299 PHE A CA 1
ATOM 2228 C C . PHE A 1 299 ? -2.875 -12.088 16.357 1.00 98.00 299 PHE A C 1
ATOM 2230 O O . PHE A 1 299 ? -3.817 -11.326 16.149 1.00 98.00 299 PHE A O 1
ATOM 2237 N N . GLU A 1 300 ? -1.768 -11.714 16.991 1.00 98.50 300 GLU A N 1
ATOM 2238 C CA . GLU A 1 300 ? -1.584 -10.422 17.656 1.00 98.50 300 GLU A CA 1
ATOM 2239 C C . GLU A 1 300 ? -0.396 -9.679 17.041 1.00 98.50 300 GLU A C 1
ATOM 2241 O O . GLU A 1 300 ? 0.676 -10.263 16.872 1.00 98.50 300 GLU A O 1
ATOM 2246 N N . GLN A 1 301 ? -0.545 -8.389 16.732 1.00 98.88 301 GLN A N 1
ATOM 2247 C CA . GLN A 1 301 ? 0.604 -7.551 16.389 1.00 98.88 301 GLN A CA 1
ATOM 2248 C C . GLN A 1 301 ? 1.308 -7.097 17.659 1.00 98.88 301 GLN A C 1
ATOM 2250 O O . GLN A 1 301 ? 0.755 -6.315 18.421 1.00 98.88 301 GLN A O 1
ATOM 2255 N N . ILE A 1 302 ? 2.539 -7.551 17.853 1.00 98.69 302 ILE A N 1
ATOM 2256 C CA . ILE A 1 302 ? 3.335 -7.277 19.056 1.00 98.69 302 ILE A CA 1
ATOM 2257 C C . ILE A 1 302 ? 4.320 -6.121 18.862 1.00 98.69 302 ILE A C 1
ATOM 2259 O O . ILE A 1 302 ? 4.955 -5.678 19.815 1.00 98.69 302 ILE A O 1
ATOM 2263 N N . GLY A 1 303 ? 4.461 -5.621 17.630 1.00 98.31 303 GLY A N 1
ATOM 2264 C CA . GLY A 1 303 ? 5.289 -4.455 17.377 1.00 98.31 303 GLY A CA 1
ATOM 2265 C C . GLY A 1 303 ? 5.080 -3.777 16.038 1.00 98.31 303 GLY A C 1
ATOM 2266 O O . GLY A 1 303 ? 4.606 -4.364 15.060 1.00 98.31 303 GLY A O 1
ATOM 2267 N N . GLN A 1 304 ? 5.479 -2.512 16.016 1.00 98.06 304 GLN A N 1
ATOM 2268 C CA . GLN A 1 304 ? 5.441 -1.626 14.861 1.00 98.06 304 GLN A CA 1
ATOM 2269 C C . GLN A 1 304 ? 6.627 -0.663 14.904 1.00 98.06 304 GLN A C 1
ATOM 2271 O O . GLN A 1 304 ? 7.089 -0.286 15.982 1.00 98.06 304 GLN A O 1
ATOM 2276 N N . SER A 1 305 ? 7.124 -0.267 13.736 1.00 97.31 305 SER A N 1
ATOM 2277 C CA . SER A 1 305 ? 8.124 0.794 13.580 1.00 97.31 305 SER A CA 1
ATOM 2278 C C . SER A 1 305 ? 7.504 2.102 13.093 1.00 97.31 305 SER A C 1
ATOM 2280 O O . SER A 1 305 ? 6.411 2.115 12.524 1.00 97.31 305 SER A O 1
ATOM 2282 N N . TRP A 1 306 ? 8.258 3.194 13.198 1.00 96.69 306 TRP A N 1
ATOM 2283 C CA . TRP A 1 306 ? 8.153 4.296 12.233 1.00 96.69 306 TRP A CA 1
ATOM 2284 C C . TRP A 1 306 ? 8.535 3.801 10.815 1.00 96.69 306 TRP A C 1
ATOM 2286 O O . TRP A 1 306 ? 8.885 2.634 10.649 1.00 96.69 306 TRP A O 1
ATOM 2296 N N . GLY A 1 307 ? 8.447 4.610 9.759 1.00 95.62 307 GLY A N 1
ATOM 2297 C CA . GLY A 1 307 ? 8.702 4.122 8.392 1.00 95.62 307 GLY A CA 1
ATOM 2298 C C . GLY A 1 307 ? 9.987 4.645 7.764 1.00 95.62 307 GLY A C 1
ATOM 2299 O O . GLY A 1 307 ? 10.373 5.799 7.944 1.00 95.62 307 GLY A O 1
ATOM 2300 N N . LYS A 1 308 ? 10.665 3.790 7.000 1.00 94.94 308 LYS A N 1
ATOM 2301 C CA . LYS A 1 308 ? 11.822 4.192 6.195 1.00 94.94 308 LYS A CA 1
ATOM 2302 C C . LYS A 1 308 ? 11.344 4.994 4.984 1.00 94.94 308 LYS A C 1
ATOM 2304 O O . LYS A 1 308 ? 10.416 4.583 4.299 1.00 94.94 308 LYS A O 1
ATOM 2309 N N . HIS A 1 309 ? 12.023 6.098 4.693 1.00 95.94 309 HIS A N 1
ATOM 2310 C CA . HIS A 1 309 ? 11.900 6.786 3.409 1.00 95.94 309 HIS A CA 1
ATOM 2311 C C . HIS A 1 309 ? 12.898 6.198 2.410 1.00 95.94 309 HIS A C 1
ATOM 2313 O O . HIS A 1 309 ? 14.101 6.147 2.703 1.00 95.94 309 HIS A O 1
ATOM 2319 N N . ALA A 1 310 ? 12.416 5.748 1.254 1.00 93.38 310 ALA A N 1
ATOM 2320 C CA . ALA A 1 310 ? 13.263 5.427 0.108 1.00 93.38 310 ALA A CA 1
ATOM 2321 C C . ALA A 1 310 ? 14.132 6.638 -0.301 1.00 93.38 310 ALA A C 1
ATOM 2323 O O . ALA A 1 310 ? 13.846 7.774 0.073 1.00 93.38 310 ALA A O 1
ATOM 2324 N N . PHE A 1 311 ? 15.264 6.389 -0.965 1.00 84.38 311 PHE A N 1
ATOM 2325 C CA . PHE A 1 311 ? 16.204 7.471 -1.316 1.00 84.38 311 PHE A CA 1
ATOM 2326 C C . PHE A 1 311 ? 17.059 7.215 -2.560 1.00 84.38 311 PHE A C 1
ATOM 2328 O O . PHE A 1 311 ? 17.598 8.155 -3.137 1.00 84.38 311 PHE A O 1
ATOM 2335 N N . THR A 1 312 ? 17.268 5.947 -2.915 1.00 83.69 312 THR A N 1
ATOM 2336 C CA . THR A 1 312 ? 17.911 5.528 -4.164 1.00 83.69 312 THR A CA 1
ATOM 2337 C C . THR A 1 312 ? 17.536 4.077 -4.442 1.00 83.69 312 THR A C 1
ATOM 2339 O O . THR A 1 312 ? 17.505 3.281 -3.502 1.00 83.69 312 THR A O 1
ATOM 2342 N N . ALA A 1 313 ? 17.229 3.747 -5.688 1.00 84.38 313 ALA A N 1
ATOM 2343 C CA . ALA A 1 313 ? 16.841 2.410 -6.110 1.00 84.38 313 ALA A CA 1
ATOM 2344 C C . ALA A 1 313 ? 18.014 1.681 -6.775 1.00 84.38 313 ALA A C 1
ATOM 2346 O O . ALA A 1 313 ? 18.753 2.254 -7.583 1.00 84.38 313 ALA A O 1
ATOM 2347 N N . ALA A 1 314 ? 18.182 0.401 -6.457 1.00 80.12 314 ALA A N 1
ATOM 2348 C CA . ALA A 1 314 ? 18.968 -0.521 -7.265 1.00 80.12 314 ALA A CA 1
ATOM 2349 C C . ALA A 1 314 ? 18.198 -0.961 -8.531 1.00 80.12 314 ALA A C 1
ATOM 2351 O O . ALA A 1 314 ? 17.023 -0.656 -8.710 1.00 80.12 314 ALA A O 1
ATOM 2352 N N . SER A 1 315 ? 18.880 -1.683 -9.422 1.00 82.38 315 SER A N 1
ATOM 2353 C CA . SER A 1 315 ? 18.305 -2.276 -10.641 1.00 82.38 315 SER A CA 1
ATOM 2354 C C . SER A 1 315 ? 18.562 -3.782 -10.690 1.00 82.38 315 SER A C 1
ATOM 2356 O O . SER A 1 315 ? 19.233 -4.284 -11.591 1.00 82.38 315 SER A O 1
ATOM 2358 N N . SER A 1 316 ? 18.102 -4.503 -9.666 1.00 78.56 316 SER A N 1
ATOM 2359 C CA . SER A 1 316 ? 18.180 -5.971 -9.629 1.00 78.56 316 SER A CA 1
ATOM 2360 C C . SER A 1 316 ? 16.940 -6.609 -10.262 1.00 78.56 316 SER A C 1
ATOM 2362 O O . SER A 1 316 ? 15.983 -5.921 -10.595 1.00 78.56 316 SER A O 1
ATOM 2364 N N . ASN A 1 317 ? 16.941 -7.932 -10.447 1.00 81.31 317 ASN A N 1
ATOM 2365 C CA . ASN A 1 317 ? 15.781 -8.686 -10.942 1.00 81.31 317 ASN A CA 1
ATOM 2366 C C . ASN A 1 317 ? 15.377 -9.792 -9.950 1.00 81.31 317 ASN A C 1
ATOM 2368 O O . ASN A 1 317 ? 15.084 -10.917 -10.352 1.00 81.31 317 ASN A O 1
ATOM 2372 N N . THR A 1 318 ? 15.393 -9.501 -8.641 1.00 79.81 318 THR A N 1
ATOM 2373 C CA . THR A 1 318 ? 15.122 -10.499 -7.586 1.00 79.81 318 THR A CA 1
ATOM 2374 C C . THR A 1 318 ? 13.751 -11.154 -7.760 1.00 79.81 318 THR A C 1
ATOM 2376 O O . THR A 1 318 ? 13.577 -12.343 -7.492 1.00 79.81 318 THR A O 1
ATOM 2379 N N . CYS A 1 319 ? 12.764 -10.391 -8.237 1.00 82.38 319 CYS A N 1
ATOM 2380 C CA . CYS A 1 319 ? 11.415 -10.898 -8.458 1.00 82.38 319 CYS A CA 1
ATOM 2381 C C . CYS A 1 319 ? 11.199 -11.602 -9.802 1.00 82.38 319 CYS A C 1
ATOM 2383 O O . CYS A 1 319 ? 10.164 -12.246 -9.957 1.00 82.38 319 CYS A O 1
ATOM 2385 N N . GLY A 1 320 ? 12.153 -11.535 -10.736 1.00 82.75 320 GLY A N 1
ATOM 2386 C CA . GLY A 1 320 ? 12.053 -12.207 -12.033 1.00 82.75 320 GLY A CA 1
ATOM 2387 C C . GLY A 1 320 ? 11.087 -11.546 -13.023 1.00 82.75 320 GLY A C 1
ATOM 2388 O O . GLY A 1 320 ? 10.536 -12.241 -13.872 1.00 82.75 320 GLY A O 1
ATOM 2389 N N . PHE A 1 321 ? 10.871 -10.231 -12.928 1.00 84.06 321 PHE A N 1
ATOM 2390 C CA . PHE A 1 321 ? 9.958 -9.477 -13.802 1.00 84.06 321 PHE A CA 1
ATOM 2391 C C . PHE A 1 321 ? 10.623 -8.896 -15.060 1.00 84.06 321 PHE A C 1
ATOM 2393 O O . PHE A 1 321 ? 9.933 -8.366 -15.927 1.00 84.06 321 PHE A O 1
ATOM 2400 N N . GLY A 1 322 ? 11.949 -9.011 -15.179 1.00 77.12 322 GLY A N 1
ATOM 2401 C CA . GLY A 1 322 ? 12.700 -8.715 -16.404 1.00 77.12 322 GLY A CA 1
ATOM 2402 C C . GLY A 1 322 ? 13.655 -7.526 -16.305 1.00 77.12 322 GLY A C 1
ATOM 2403 O O . GLY A 1 322 ? 14.651 -7.543 -17.012 1.00 77.12 322 GLY A O 1
ATOM 2404 N N . CYS A 1 323 ? 13.398 -6.580 -15.395 1.00 81.62 323 CYS A N 1
ATOM 2405 C CA . CYS A 1 323 ? 14.167 -5.360 -15.103 1.00 81.62 323 CYS A CA 1
ATOM 2406 C C . CYS A 1 323 ? 14.706 -4.567 -16.314 1.00 81.62 323 CYS A C 1
ATOM 2408 O O . CYS A 1 323 ? 15.691 -4.951 -16.943 1.00 81.62 323 CYS A O 1
ATOM 2410 N N . ASN A 1 324 ? 14.142 -3.378 -16.563 1.00 80.94 324 ASN A N 1
ATOM 2411 C CA . ASN A 1 324 ? 14.614 -2.452 -17.604 1.00 80.94 324 ASN A CA 1
ATOM 2412 C C . ASN A 1 324 ? 15.943 -1.771 -17.249 1.00 80.94 324 ASN A C 1
ATOM 2414 O O . ASN A 1 324 ? 16.515 -1.044 -18.060 1.00 80.94 324 ASN A O 1
ATOM 2418 N N . GLY A 1 325 ? 16.418 -1.965 -16.016 1.00 73.12 325 GLY A N 1
ATOM 2419 C CA . GLY A 1 325 ? 17.698 -1.468 -15.554 1.00 73.12 325 GLY A CA 1
ATOM 2420 C C . GLY A 1 325 ? 17.760 -0.035 -15.054 1.00 73.12 325 GLY A C 1
ATOM 2421 O O . GLY A 1 325 ? 18.847 0.442 -14.701 1.00 73.12 325 GLY A O 1
ATOM 2422 N N . VAL A 1 326 ? 16.627 0.661 -15.031 1.00 80.00 326 VAL A N 1
ATOM 2423 C CA . VAL A 1 326 ? 16.535 1.996 -14.446 1.00 80.00 326 VAL A CA 1
ATOM 2424 C C . VAL A 1 326 ? 16.777 1.896 -12.932 1.00 80.00 326 VAL A C 1
ATOM 2426 O O . VAL A 1 326 ? 16.318 0.973 -12.262 1.00 80.00 326 VAL A O 1
ATOM 2429 N N . SER A 1 327 ? 17.597 2.812 -12.414 1.00 83.81 327 SER A N 1
ATOM 2430 C CA . SER A 1 327 ? 18.070 2.852 -11.021 1.00 83.81 327 SER A CA 1
ATOM 2431 C C . SER A 1 327 ? 18.378 4.289 -10.600 1.00 83.81 327 SER A C 1
ATOM 2433 O O . SER A 1 327 ? 18.327 5.222 -11.406 1.00 83.81 327 SER A O 1
ATOM 2435 N N . GLY A 1 328 ? 18.771 4.478 -9.341 1.00 82.75 328 GLY A N 1
ATOM 2436 C CA . GLY A 1 328 ? 19.089 5.783 -8.780 1.00 82.75 328 GLY A CA 1
ATOM 2437 C C . GLY A 1 328 ? 17.818 6.459 -8.297 1.00 82.75 328 GLY A C 1
ATOM 2438 O O . GLY A 1 328 ? 17.204 5.997 -7.345 1.00 82.75 328 GLY A O 1
ATOM 2439 N N . SER A 1 329 ? 17.405 7.542 -8.948 1.00 88.88 329 SER A N 1
ATOM 2440 C CA . SER A 1 329 ? 16.210 8.286 -8.536 1.00 88.88 329 SER A CA 1
ATOM 2441 C C . SER A 1 329 ? 14.886 7.643 -8.955 1.00 88.88 329 SER A C 1
ATOM 2443 O O . SER A 1 329 ? 13.846 8.245 -8.726 1.00 88.88 329 SER A O 1
ATOM 2445 N N . HIS A 1 330 ? 14.921 6.467 -9.582 1.00 92.56 330 HIS A N 1
ATOM 2446 C CA . HIS A 1 330 ? 13.741 5.711 -9.985 1.00 92.56 330 HIS A CA 1
ATOM 2447 C C . HIS A 1 330 ? 13.998 4.217 -9.773 1.00 92.56 330 HIS A C 1
ATOM 2449 O O . HIS A 1 330 ? 15.115 3.744 -10.015 1.00 92.56 330 HIS A O 1
ATOM 2455 N N . LEU A 1 331 ? 12.970 3.479 -9.362 1.00 94.56 331 LEU A N 1
ATOM 2456 C CA . LEU A 1 331 ? 12.930 2.028 -9.458 1.00 94.56 331 LEU A CA 1
ATOM 2457 C C . LEU A 1 331 ? 12.363 1.645 -10.821 1.00 94.56 331 LEU A C 1
ATOM 2459 O O . LEU A 1 331 ? 11.181 1.861 -11.106 1.00 94.56 331 LEU A O 1
ATOM 2463 N N . GLY A 1 332 ? 13.223 1.061 -11.648 1.00 92.00 332 GLY A N 1
ATOM 2464 C CA . GLY A 1 332 ? 12.856 0.647 -12.987 1.00 92.00 332 GLY A CA 1
ATOM 2465 C C . GLY A 1 332 ? 11.719 -0.364 -13.030 1.00 92.00 332 GLY A C 1
ATOM 2466 O O . GLY A 1 332 ? 11.573 -1.202 -12.139 1.00 92.00 332 GLY A O 1
ATOM 2467 N N . SER A 1 333 ? 10.923 -0.304 -14.086 1.00 92.25 333 SER A N 1
ATOM 2468 C CA . SER A 1 333 ? 9.950 -1.322 -14.434 1.00 92.25 333 SER A CA 1
ATOM 2469 C C . SER A 1 333 ? 10.605 -2.705 -14.442 1.00 92.25 333 SER A C 1
ATOM 2471 O O . SER A 1 333 ? 11.725 -2.900 -14.927 1.00 92.25 333 SER A O 1
ATOM 2473 N N . GLY A 1 334 ? 9.934 -3.675 -13.824 1.00 90.38 334 GLY A N 1
ATOM 2474 C CA . GLY A 1 334 ? 10.432 -5.034 -13.640 1.00 90.38 334 GLY A CA 1
ATOM 2475 C C . GLY A 1 334 ? 11.661 -5.169 -12.729 1.00 90.38 334 GLY A C 1
ATOM 2476 O O . GLY A 1 334 ? 12.150 -6.290 -12.567 1.00 90.38 334 GLY A O 1
ATOM 2477 N N . CYS A 1 335 ? 12.205 -4.075 -12.186 1.00 89.69 335 CYS A N 1
ATOM 2478 C CA . CYS A 1 335 ? 13.403 -4.090 -11.352 1.00 89.69 335 CYS A CA 1
ATOM 2479 C C . CYS A 1 335 ? 13.078 -4.235 -9.870 1.00 89.69 335 CYS A C 1
ATOM 2481 O O . CYS A 1 335 ? 11.938 -4.079 -9.427 1.00 89.69 335 CYS A O 1
ATOM 2483 N N . SER A 1 336 ? 14.119 -4.536 -9.098 1.00 91.62 336 SER A N 1
ATOM 2484 C CA . SER A 1 336 ? 14.052 -4.666 -7.655 1.00 91.62 336 SER A CA 1
ATOM 2485 C C . SER A 1 336 ? 15.154 -3.898 -6.920 1.00 91.62 336 SER A C 1
ATOM 2487 O O . SER A 1 336 ? 16.273 -3.735 -7.427 1.00 91.62 336 SER A O 1
ATOM 2489 N N . ASP A 1 337 ? 14.815 -3.433 -5.717 1.00 90.56 337 ASP A N 1
ATOM 2490 C CA . ASP A 1 337 ? 15.639 -2.622 -4.823 1.00 90.56 337 ASP A CA 1
ATOM 2491 C C . ASP A 1 337 ? 15.705 -3.227 -3.416 1.00 90.56 337 ASP A C 1
ATOM 2493 O O . ASP A 1 337 ? 14.716 -3.263 -2.681 1.00 90.56 337 ASP A O 1
ATOM 2497 N N . ALA A 1 338 ? 16.900 -3.666 -3.019 1.00 84.31 338 ALA A N 1
ATOM 2498 C CA . ALA A 1 338 ? 17.125 -4.323 -1.741 1.00 84.31 338 ALA A CA 1
ATOM 2499 C C . ALA A 1 338 ? 17.644 -3.350 -0.672 1.00 84.31 338 ALA A C 1
ATOM 2501 O O . ALA A 1 338 ? 18.773 -2.856 -0.736 1.00 84.31 338 ALA A O 1
ATOM 2502 N N . TYR A 1 339 ? 16.870 -3.187 0.401 1.00 84.50 339 TYR A N 1
ATOM 2503 C CA . TYR A 1 339 ? 17.300 -2.536 1.632 1.00 84.50 339 TYR A CA 1
ATOM 2504 C C . TYR A 1 339 ? 17.517 -3.555 2.748 1.00 84.50 339 TYR A C 1
ATOM 2506 O O . TYR A 1 339 ? 16.591 -4.147 3.304 1.00 84.50 339 TYR A O 1
ATOM 2514 N N . GLY A 1 340 ? 18.781 -3.724 3.141 1.00 86.44 340 GLY A N 1
ATOM 2515 C CA . GLY A 1 340 ? 19.132 -4.513 4.319 1.00 86.44 340 GLY A CA 1
ATOM 2516 C C . GLY A 1 340 ? 18.509 -3.949 5.603 1.00 86.44 340 GLY A C 1
ATOM 2517 O O . GLY A 1 340 ? 18.250 -2.750 5.725 1.00 86.44 340 GLY A O 1
ATOM 2518 N N . SER A 1 341 ? 18.334 -4.803 6.613 1.00 87.25 341 SER A N 1
ATOM 2519 C CA . SER A 1 341 ? 17.723 -4.423 7.896 1.00 87.25 341 SER A CA 1
ATOM 2520 C C . SER A 1 341 ? 18.447 -3.281 8.616 1.00 87.25 341 SER A C 1
ATOM 2522 O O . SER A 1 341 ? 17.812 -2.487 9.300 1.00 87.25 341 SER A O 1
ATOM 2524 N N . GLY A 1 342 ? 19.763 -3.140 8.430 1.00 82.94 342 GLY A N 1
ATOM 2525 C CA . GLY A 1 342 ? 20.522 -1.999 8.948 1.00 82.94 342 GLY A CA 1
ATOM 2526 C C . GLY A 1 342 ? 20.113 -0.658 8.327 1.00 82.94 342 GLY A C 1
ATOM 2527 O O . GLY A 1 342 ? 20.010 0.331 9.049 1.00 82.94 342 GLY A O 1
ATOM 2528 N N . LEU A 1 343 ? 19.834 -0.624 7.018 1.00 84.00 343 LEU A N 1
ATOM 2529 C CA . LEU A 1 343 ? 19.373 0.582 6.318 1.00 84.00 343 LEU A CA 1
ATOM 2530 C C . LEU A 1 343 ? 17.930 0.917 6.694 1.00 84.00 343 LEU A C 1
ATOM 2532 O O . LEU A 1 343 ? 17.633 2.066 7.019 1.00 84.00 343 LEU A O 1
ATOM 2536 N N . ASN A 1 344 ? 17.060 -0.093 6.706 1.00 89.44 344 ASN A N 1
ATOM 2537 C CA . ASN A 1 344 ? 15.661 0.067 7.094 1.00 89.44 344 ASN A CA 1
ATOM 2538 C C . ASN A 1 344 ? 15.487 0.425 8.574 1.00 89.44 344 ASN A C 1
ATOM 2540 O O . ASN A 1 344 ? 14.549 1.128 8.922 1.00 89.44 344 ASN A O 1
ATOM 2544 N N . GLY A 1 345 ? 16.400 -0.030 9.435 1.00 88.50 345 GLY A N 1
ATOM 2545 C CA . GLY A 1 345 ? 16.458 0.288 10.862 1.00 88.50 345 GLY A CA 1
ATOM 2546 C C . GLY A 1 345 ? 17.363 1.472 11.216 1.00 88.50 345 GLY A C 1
ATOM 2547 O O . GLY A 1 345 ? 17.668 1.659 12.402 1.00 88.50 345 GLY A O 1
ATOM 2548 N N . SER A 1 346 ? 17.837 2.230 10.218 1.00 88.56 346 SER A N 1
ATOM 2549 C CA . SER A 1 346 ? 18.691 3.400 10.424 1.00 88.56 346 SER A CA 1
ATOM 2550 C C . SER A 1 346 ? 17.879 4.562 10.985 1.00 88.56 346 SER A C 1
ATOM 2552 O O . SER A 1 346 ? 17.072 5.177 10.293 1.00 88.56 346 SER A O 1
ATOM 2554 N N . GLN A 1 347 ? 18.128 4.897 12.245 1.00 89.81 347 GLN A N 1
ATOM 2555 C CA . GLN A 1 347 ? 17.312 5.839 13.014 1.00 89.81 347 GLN A CA 1
ATOM 2556 C C . GLN A 1 347 ? 17.411 7.285 12.512 1.00 89.81 347 GLN A C 1
ATOM 2558 O O . GLN A 1 347 ? 16.580 8.105 12.871 1.00 89.81 347 GLN A O 1
ATOM 2563 N N . THR A 1 348 ? 18.390 7.609 11.667 1.00 87.12 348 THR A N 1
ATOM 2564 C CA . THR A 1 348 ? 18.526 8.932 11.037 1.00 87.12 348 THR A CA 1
ATOM 2565 C C . THR A 1 348 ? 17.733 9.076 9.735 1.00 87.12 348 THR A C 1
ATOM 2567 O O . THR A 1 348 ? 17.610 10.182 9.215 1.00 87.12 348 THR A O 1
ATOM 2570 N N . GLY A 1 349 ? 17.230 7.972 9.175 1.00 86.06 349 GLY A N 1
ATOM 2571 C CA . GLY A 1 349 ? 16.525 7.941 7.890 1.00 86.06 349 GLY A CA 1
ATOM 2572 C C . GLY A 1 349 ? 15.074 7.468 7.977 1.00 86.06 349 GLY A C 1
ATOM 2573 O O . GLY A 1 349 ? 14.494 7.156 6.937 1.00 86.06 349 GLY A O 1
ATOM 2574 N N . ILE A 1 350 ? 14.519 7.359 9.187 1.00 92.56 350 ILE A N 1
ATOM 2575 C CA . ILE A 1 350 ? 13.175 6.837 9.457 1.00 92.56 350 ILE A CA 1
ATOM 2576 C C . ILE A 1 350 ? 12.268 7.988 9.900 1.00 92.56 350 ILE A C 1
ATOM 2578 O O . ILE A 1 350 ? 12.594 8.702 10.838 1.00 92.56 350 ILE A O 1
ATOM 2582 N N . GLY A 1 351 ? 11.120 8.148 9.253 1.00 95.12 351 GLY A N 1
ATOM 2583 C CA . GLY A 1 351 ? 10.123 9.172 9.555 1.00 95.12 351 GLY A CA 1
ATOM 2584 C C . GLY A 1 351 ? 8.904 8.621 10.287 1.00 95.12 351 GLY A C 1
ATOM 2585 O O . GLY A 1 351 ? 8.547 7.450 10.142 1.00 95.12 351 GLY A O 1
ATOM 2586 N N . SER A 1 352 ? 8.245 9.462 11.081 1.00 95.69 352 SER A N 1
ATOM 2587 C CA . SER A 1 352 ? 7.036 9.063 11.810 1.00 95.69 352 SER A CA 1
ATOM 2588 C C . SER A 1 352 ? 5.886 8.721 10.865 1.00 95.69 352 SER A C 1
ATOM 2590 O O . SER A 1 352 ? 5.661 9.407 9.868 1.00 95.69 352 SER A O 1
ATOM 2592 N N . ARG A 1 353 ? 5.089 7.709 11.234 1.00 96.19 353 ARG A N 1
ATOM 2593 C CA . ARG A 1 353 ? 3.833 7.380 10.538 1.00 96.19 353 ARG A CA 1
ATOM 2594 C C . ARG A 1 353 ? 2.843 8.550 10.537 1.00 96.19 353 ARG A C 1
ATOM 2596 O O . ARG A 1 353 ? 2.023 8.634 9.635 1.00 96.19 353 ARG A O 1
ATOM 2603 N N . ALA A 1 354 ? 2.926 9.458 11.511 1.00 95.31 354 ALA A N 1
ATOM 2604 C CA . ALA A 1 354 ? 2.021 10.602 11.623 1.00 95.31 354 ALA A CA 1
ATOM 2605 C C . ALA A 1 354 ? 2.138 11.606 10.462 1.00 95.31 354 ALA A C 1
ATOM 2607 O O . ALA A 1 354 ? 1.207 12.371 10.227 1.00 95.31 354 ALA A O 1
ATOM 2608 N N . TRP A 1 355 ? 3.261 11.603 9.735 1.00 94.50 355 TRP A N 1
ATOM 2609 C CA . TRP A 1 355 ? 3.501 12.525 8.622 1.00 94.50 355 TRP A CA 1
ATOM 2610 C C . TRP A 1 355 ? 2.942 12.058 7.280 1.00 94.50 355 TRP A C 1
ATOM 2612 O O . TRP A 1 355 ? 2.974 12.826 6.320 1.00 94.50 355 TRP A O 1
ATOM 2622 N N . VAL A 1 356 ? 2.469 10.815 7.204 1.00 95.44 356 VAL A N 1
ATOM 2623 C CA . VAL A 1 356 ? 2.138 10.151 5.945 1.00 95.44 356 VAL A CA 1
ATOM 2624 C C . VAL A 1 356 ? 0.641 9.905 5.881 1.00 95.44 356 VAL A C 1
ATOM 2626 O O . VAL A 1 356 ? 0.067 9.299 6.786 1.00 95.44 356 VAL A O 1
ATOM 2629 N N . ASN A 1 357 ? 0.010 10.330 4.788 1.00 96.62 357 ASN A N 1
ATOM 2630 C CA . ASN A 1 357 ? -1.294 9.804 4.418 1.00 96.62 357 ASN A CA 1
ATOM 2631 C C . ASN A 1 357 ? -1.081 8.396 3.832 1.00 96.62 357 ASN A C 1
ATOM 2633 O O . ASN A 1 357 ? -0.443 8.261 2.790 1.00 96.62 357 ASN A O 1
ATOM 2637 N N . PRO A 1 358 ? -1.586 7.334 4.472 1.00 95.19 358 PRO A N 1
ATOM 2638 C CA . PRO A 1 358 ? -1.295 5.966 4.063 1.00 95.19 358 PRO A CA 1
ATOM 2639 C C . PRO A 1 358 ? -2.033 5.524 2.802 1.00 95.19 358 PRO A C 1
ATOM 2641 O O . PRO A 1 358 ? -1.631 4.541 2.186 1.00 95.19 358 PRO A O 1
ATOM 2644 N N . PHE A 1 359 ? -3.109 6.219 2.432 1.00 95.88 359 PHE A N 1
ATOM 2645 C CA . PHE A 1 359 ? -3.866 5.929 1.224 1.00 95.88 359 PHE A CA 1
ATOM 2646 C C . PHE A 1 359 ? -3.220 6.569 -0.002 1.00 95.88 359 PHE A C 1
ATOM 2648 O O . PHE A 1 359 ? -3.076 5.915 -1.029 1.00 95.88 359 PHE A O 1
ATOM 2655 N N . THR A 1 360 ? -2.801 7.830 0.120 1.00 96.19 360 THR A N 1
ATOM 2656 C CA . THR A 1 360 ? -2.220 8.577 -1.002 1.00 96.19 360 THR A CA 1
ATOM 2657 C C . THR A 1 360 ? -0.702 8.506 -1.068 1.00 96.19 360 THR A C 1
ATOM 2659 O O . THR A 1 360 ? -0.126 8.884 -2.077 1.00 96.19 360 THR A O 1
ATOM 2662 N N . GLY A 1 361 ? -0.038 8.093 0.012 1.00 95.50 361 GLY A N 1
ATOM 2663 C CA . GLY A 1 361 ? 1.414 8.165 0.159 1.00 95.50 361 GLY A CA 1
ATOM 2664 C C . GLY A 1 361 ? 1.960 9.573 0.394 1.00 95.50 361 GLY A C 1
ATOM 2665 O O . GLY A 1 361 ? 3.161 9.710 0.594 1.00 95.50 361 GLY A O 1
ATOM 2666 N N . ASN A 1 362 ? 1.124 10.616 0.422 1.00 95.06 362 ASN A N 1
ATOM 2667 C CA . ASN A 1 362 ? 1.601 11.992 0.559 1.00 95.06 362 ASN A CA 1
ATOM 2668 C C . ASN A 1 362 ? 2.197 12.267 1.946 1.00 95.06 362 ASN A C 1
ATOM 2670 O O . ASN A 1 362 ? 1.602 11.935 2.974 1.00 95.06 362 ASN A O 1
ATOM 2674 N N . PHE A 1 363 ? 3.327 12.972 1.964 1.00 95.75 363 PHE A N 1
ATOM 2675 C CA . PHE A 1 363 ? 3.963 13.528 3.160 1.00 95.75 363 PHE A CA 1
ATOM 2676 C C . PHE A 1 363 ? 4.754 14.797 2.818 1.00 95.75 363 PHE A C 1
ATOM 2678 O O . PHE A 1 363 ? 5.070 15.059 1.660 1.00 95.75 363 PHE A O 1
ATOM 2685 N N . ASN A 1 364 ? 5.115 15.594 3.828 1.00 94.00 364 ASN A N 1
ATOM 2686 C CA . ASN A 1 364 ? 5.997 16.749 3.639 1.00 94.00 364 ASN A CA 1
ATOM 2687 C C . ASN A 1 364 ? 7.471 16.322 3.721 1.00 94.00 364 ASN A C 1
ATOM 2689 O O . ASN A 1 364 ? 8.007 16.117 4.812 1.00 94.00 364 ASN A O 1
ATOM 2693 N N . GLY A 1 365 ? 8.149 16.235 2.575 1.00 91.31 365 GLY A N 1
ATOM 2694 C CA . GLY A 1 365 ? 9.543 15.788 2.504 1.00 91.31 365 GLY A CA 1
ATOM 2695 C C . GLY A 1 365 ? 10.555 16.675 3.247 1.00 91.31 365 GLY A C 1
ATOM 2696 O O . GLY A 1 365 ? 11.641 16.211 3.581 1.00 91.31 365 GLY A O 1
ATOM 2697 N N . SER A 1 366 ? 10.216 17.922 3.596 1.00 90.75 366 SER A N 1
ATOM 2698 C CA . SER A 1 366 ? 11.110 18.790 4.386 1.00 90.75 366 SER A CA 1
ATOM 2699 C C . SER A 1 366 ? 11.101 18.475 5.884 1.00 90.75 366 SER A C 1
ATOM 2701 O O . SER A 1 366 ? 12.031 18.851 6.595 1.00 90.75 366 SER A O 1
ATOM 2703 N N . THR A 1 367 ? 10.056 17.810 6.384 1.00 89.44 367 THR A N 1
ATOM 2704 C CA . THR A 1 367 ? 9.881 17.547 7.822 1.00 89.44 367 THR A CA 1
ATOM 2705 C C . THR A 1 367 ? 9.753 16.068 8.165 1.00 89.44 367 THR A C 1
ATOM 2707 O O . THR A 1 367 ? 9.899 15.716 9.335 1.00 89.44 367 THR A O 1
ATOM 2710 N N . ALA A 1 368 ? 9.513 15.200 7.179 1.00 88.88 368 ALA A N 1
ATOM 2711 C CA . ALA A 1 368 ? 9.113 13.813 7.406 1.00 88.88 368 ALA A CA 1
ATOM 2712 C C . ALA A 1 368 ? 10.115 12.972 8.223 1.00 88.88 368 ALA A C 1
ATOM 2714 O O . ALA A 1 368 ? 9.690 12.095 8.973 1.00 88.88 368 ALA A O 1
ATOM 2715 N N . ASN A 1 369 ? 11.420 13.267 8.157 1.00 91.81 369 ASN A N 1
ATOM 2716 C CA . ASN A 1 369 ? 12.463 12.616 8.965 1.00 91.81 369 ASN A CA 1
ATOM 2717 C C . ASN A 1 369 ? 13.235 13.594 9.874 1.00 91.81 369 ASN A C 1
ATOM 2719 O O . ASN A 1 369 ? 14.422 13.402 10.146 1.00 91.81 369 ASN A O 1
ATOM 2723 N N . ASN A 1 370 ? 12.598 14.674 10.334 1.00 92.75 370 ASN A N 1
ATOM 2724 C CA . ASN A 1 370 ? 13.272 15.621 11.215 1.00 92.75 370 ASN A CA 1
ATOM 2725 C C . ASN A 1 370 ? 13.590 14.975 12.577 1.00 92.75 370 ASN A C 1
ATOM 2727 O O . ASN A 1 370 ? 12.698 14.666 13.363 1.00 92.75 370 ASN A O 1
ATOM 2731 N N . HIS A 1 371 ? 14.881 14.812 12.870 1.00 93.06 371 HIS A N 1
ATOM 2732 C CA . HIS A 1 371 ? 15.383 14.255 14.132 1.00 93.06 371 HIS A CA 1
ATOM 2733 C C . HIS A 1 371 ? 16.029 15.294 15.054 1.00 93.06 371 HIS A C 1
ATOM 2735 O O . HIS A 1 371 ? 16.751 14.948 15.988 1.00 93.06 371 HIS A O 1
ATOM 2741 N N . SER A 1 372 ? 15.807 16.578 14.787 1.00 93.94 372 SER A N 1
ATOM 2742 C CA . SER A 1 372 ? 16.299 17.646 15.651 1.00 93.94 372 SER A CA 1
ATOM 2743 C C . SER A 1 372 ? 15.556 17.621 16.987 1.00 93.94 372 SER A C 1
ATOM 2745 O O . SER A 1 372 ? 14.337 17.489 17.019 1.00 93.94 372 SER A O 1
ATOM 2747 N N . GLY A 1 373 ? 16.268 17.811 18.097 1.00 93.12 373 GLY A N 1
ATOM 2748 C CA . GLY A 1 373 ? 15.646 17.951 19.419 1.00 93.12 373 GLY A CA 1
ATOM 2749 C C . GLY A 1 373 ? 15.472 16.656 20.218 1.00 93.12 373 GLY A C 1
ATOM 2750 O O . GLY A 1 373 ? 14.946 16.718 21.326 1.00 93.12 373 GLY A O 1
ATOM 2751 N N . HIS A 1 374 ? 15.960 15.510 19.730 1.00 94.25 374 HIS A N 1
ATOM 2752 C CA . HIS A 1 374 ? 16.049 14.276 20.522 1.00 94.25 374 HIS A CA 1
ATOM 2753 C C . HIS A 1 374 ? 17.299 13.449 20.197 1.00 94.25 374 HIS A C 1
ATOM 2755 O O . HIS A 1 374 ? 18.068 13.766 19.294 1.00 94.25 374 HIS A O 1
ATOM 2761 N N . SER A 1 375 ? 17.535 12.401 20.986 1.00 93.25 375 SER A N 1
ATOM 2762 C CA . SER A 1 375 ? 18.639 11.448 20.809 1.00 93.25 375 SER A CA 1
ATOM 2763 C C . SER A 1 375 ? 18.095 10.049 20.543 1.00 93.25 375 SER A C 1
ATOM 2765 O O . SER A 1 375 ? 16.979 9.731 20.945 1.00 93.25 375 SER A O 1
ATOM 2767 N N . HIS A 1 376 ? 18.880 9.220 19.858 1.00 94.25 376 HIS A N 1
ATOM 2768 C CA . HIS A 1 376 ? 18.504 7.844 19.536 1.00 94.25 376 HIS A CA 1
ATOM 2769 C C . HIS A 1 376 ? 19.087 6.864 20.559 1.00 94.25 376 HIS A C 1
ATOM 2771 O O . HIS A 1 376 ? 20.271 6.931 20.886 1.00 94.25 376 HIS A O 1
ATOM 2777 N N . ASP A 1 377 ? 18.255 5.940 21.033 1.00 93.69 377 ASP A N 1
ATOM 2778 C CA . ASP A 1 377 ? 18.637 4.788 21.856 1.00 93.69 377 ASP A CA 1
ATOM 2779 C C . ASP A 1 377 ? 18.475 3.461 21.087 1.00 93.69 377 ASP A C 1
ATOM 2781 O O . ASP A 1 377 ? 18.279 3.458 19.874 1.00 93.69 377 ASP A O 1
ATOM 2785 N N . ALA A 1 378 ? 18.536 2.313 21.773 1.00 93.00 378 ALA A N 1
ATOM 2786 C CA . ALA A 1 378 ? 18.413 0.994 21.141 1.00 93.00 378 ALA A CA 1
ATOM 2787 C C . ALA A 1 378 ? 17.082 0.760 20.391 1.00 93.00 378 ALA A C 1
ATOM 2789 O O . ALA A 1 378 ? 17.002 -0.097 19.505 1.00 93.00 378 ALA A O 1
ATOM 2790 N N . THR A 1 379 ? 16.046 1.521 20.743 1.00 94.56 379 THR A N 1
ATOM 2791 C CA . THR A 1 379 ? 14.647 1.291 20.372 1.00 94.56 379 THR A CA 1
ATOM 2792 C C . THR A 1 379 ? 14.067 2.385 19.482 1.00 94.56 379 THR A C 1
ATOM 2794 O O . THR A 1 379 ? 13.156 2.114 18.704 1.00 94.56 379 THR A O 1
ATOM 2797 N N . THR A 1 380 ? 14.608 3.606 19.563 1.00 93.88 380 THR A N 1
ATOM 2798 C CA . THR A 1 380 ? 14.034 4.803 18.934 1.00 93.88 380 THR A CA 1
ATOM 2799 C C . THR A 1 380 ? 13.723 4.548 17.452 1.00 93.88 380 THR A C 1
ATOM 2801 O O . THR A 1 380 ? 14.596 4.101 16.708 1.00 93.88 380 THR A O 1
ATOM 2804 N N . HIS A 1 381 ? 12.477 4.798 17.033 1.00 94.88 381 HIS A N 1
ATOM 2805 C CA . HIS A 1 381 ? 11.927 4.638 15.667 1.00 94.88 381 HIS A CA 1
ATOM 2806 C C . HIS A 1 381 ? 11.849 3.218 15.090 1.00 94.88 381 HIS A C 1
ATOM 2808 O O . HIS A 1 381 ? 11.086 2.977 14.154 1.00 94.88 381 HIS A O 1
ATOM 2814 N N . ARG A 1 382 ? 12.611 2.268 15.632 1.00 96.44 382 ARG A N 1
ATOM 2815 C CA . ARG A 1 382 ? 12.621 0.864 15.199 1.00 96.44 382 ARG A CA 1
ATOM 2816 C C . ARG A 1 382 ? 11.313 0.160 15.554 1.00 96.44 382 ARG A C 1
ATOM 2818 O O . ARG A 1 382 ? 10.447 0.743 16.205 1.00 96.44 382 ARG A O 1
ATOM 2825 N N . ILE A 1 383 ? 11.170 -1.094 15.120 1.00 98.12 383 ILE A N 1
ATOM 2826 C CA . ILE A 1 383 ? 10.031 -1.928 15.511 1.00 98.12 383 ILE A CA 1
ATOM 2827 C C . ILE A 1 383 ? 10.112 -2.135 17.025 1.00 98.12 383 ILE A C 1
ATOM 2829 O O . ILE A 1 383 ? 11.012 -2.833 17.494 1.00 98.12 383 ILE A O 1
ATOM 2833 N N . LEU A 1 384 ? 9.203 -1.509 17.773 1.00 96.75 384 LEU A N 1
ATOM 2834 C CA . LEU A 1 384 ? 9.131 -1.641 19.226 1.00 96.75 384 LEU A CA 1
ATOM 2835 C C . LEU A 1 384 ? 8.392 -2.920 19.592 1.00 96.75 384 LEU A C 1
ATOM 2837 O O . LEU A 1 384 ? 7.247 -3.090 19.184 1.00 96.75 384 LEU A O 1
ATOM 2841 N N . VAL A 1 385 ? 9.037 -3.794 20.362 1.00 97.94 385 VAL A N 1
ATOM 2842 C CA . VAL A 1 385 ? 8.448 -5.054 20.841 1.00 97.94 385 VAL A CA 1
ATOM 2843 C C . VAL A 1 385 ? 8.771 -5.243 22.319 1.00 97.94 385 VAL A C 1
ATOM 2845 O O . VAL A 1 385 ? 9.921 -5.048 22.717 1.00 97.94 385 VAL A O 1
ATOM 2848 N N . ASP A 1 386 ? 7.794 -5.651 23.130 1.00 97.00 386 ASP A N 1
ATOM 2849 C CA . ASP A 1 386 ? 8.036 -6.025 24.528 1.00 97.00 386 ASP A CA 1
ATOM 2850 C C . ASP A 1 386 ? 8.883 -7.302 24.605 1.00 97.00 386 ASP A C 1
ATOM 2852 O O . ASP A 1 386 ? 8.638 -8.291 23.908 1.00 97.00 386 ASP A O 1
ATOM 2856 N N . VAL A 1 387 ? 9.899 -7.306 25.471 1.00 96.88 387 VAL A N 1
ATOM 2857 C CA . VAL A 1 387 ? 10.765 -8.478 25.676 1.00 96.88 387 VAL A CA 1
ATOM 2858 C C . VAL A 1 387 ? 9.972 -9.734 26.042 1.00 96.88 387 VAL A C 1
ATOM 2860 O O . VAL A 1 387 ? 10.377 -10.839 25.676 1.00 96.88 387 VAL A O 1
ATOM 2863 N N . ASN A 1 388 ? 8.843 -9.594 26.737 1.00 96.75 388 ASN A N 1
ATOM 2864 C CA . ASN A 1 388 ? 8.006 -10.718 27.131 1.00 96.75 388 ASN A CA 1
ATOM 2865 C C . ASN A 1 388 ? 7.235 -11.314 25.960 1.00 96.75 388 ASN A C 1
ATOM 2867 O O . ASN A 1 388 ? 6.906 -12.493 26.036 1.00 96.75 388 ASN A O 1
ATOM 2871 N N . ASP A 1 389 ? 6.998 -10.576 24.873 1.00 97.19 389 ASP A N 1
ATOM 2872 C CA . ASP A 1 389 ? 6.346 -11.125 23.680 1.00 97.19 389 ASP A CA 1
ATOM 2873 C C . ASP A 1 389 ? 7.284 -12.019 22.856 1.00 97.19 389 ASP A C 1
ATOM 2875 O O . ASP A 1 389 ? 6.836 -12.947 22.175 1.00 97.19 389 ASP A O 1
ATOM 2879 N N . LEU A 1 390 ? 8.595 -11.787 22.960 1.00 97.19 390 LEU A N 1
ATOM 2880 C CA . LEU A 1 390 ? 9.641 -12.573 22.293 1.00 97.19 390 LEU A CA 1
ATOM 2881 C C . LEU A 1 390 ? 10.234 -13.674 23.180 1.00 97.19 390 LEU A C 1
ATOM 2883 O O . LEU A 1 390 ? 10.908 -14.574 22.680 1.00 97.19 390 LEU A O 1
ATOM 2887 N N . ASN A 1 391 ? 9.994 -13.624 24.491 1.00 96.62 391 ASN A N 1
ATOM 2888 C CA . ASN A 1 391 ? 10.504 -14.614 25.429 1.00 96.62 391 ASN A CA 1
ATOM 2889 C C . ASN A 1 391 ? 9.901 -15.997 25.144 1.00 96.62 391 ASN A C 1
ATOM 2891 O O . ASN A 1 391 ? 8.724 -16.249 25.418 1.00 96.62 391 ASN A O 1
ATOM 2895 N N . THR A 1 392 ? 10.726 -16.920 24.649 1.00 95.19 392 THR A N 1
ATOM 2896 C CA . THR A 1 392 ? 10.272 -18.253 24.232 1.00 95.19 392 THR A CA 1
ATOM 2897 C C . THR A 1 392 ? 9.808 -19.137 25.390 1.00 95.19 392 THR A C 1
ATOM 2899 O O . THR A 1 392 ? 9.079 -20.097 25.158 1.00 95.19 392 THR A O 1
ATOM 2902 N N . SER A 1 393 ? 10.197 -18.831 26.633 1.00 94.62 393 SER A N 1
ATOM 2903 C CA . SER A 1 393 ? 9.688 -19.536 27.819 1.00 94.62 393 SER A CA 1
ATOM 2904 C C . SER A 1 393 ? 8.288 -19.072 28.216 1.00 94.62 393 SER A C 1
ATOM 2906 O O . SER A 1 393 ? 7.517 -19.867 28.743 1.00 94.62 393 SER A O 1
ATOM 2908 N N . LEU A 1 394 ? 7.952 -17.801 27.966 1.00 94.38 394 LEU A N 1
ATOM 2909 C CA . LEU A 1 394 ? 6.610 -17.257 28.216 1.00 94.38 394 LEU A CA 1
ATOM 2910 C C . LEU A 1 394 ? 5.642 -17.566 27.066 1.00 94.38 394 LEU A C 1
ATOM 2912 O O . LEU A 1 394 ? 4.439 -17.660 27.285 1.00 94.38 394 LEU A O 1
ATOM 2916 N N . ASN A 1 395 ? 6.172 -17.768 25.856 1.00 93.06 395 ASN A N 1
ATOM 2917 C CA . ASN A 1 395 ? 5.405 -17.987 24.628 1.00 93.06 395 ASN A CA 1
ATOM 2918 C C . ASN A 1 395 ? 5.750 -19.333 23.984 1.00 93.06 395 ASN A C 1
ATOM 2920 O O . ASN A 1 395 ? 6.093 -19.408 22.802 1.00 93.06 395 ASN A O 1
ATOM 2924 N N . ALA A 1 396 ? 5.711 -20.403 24.776 1.00 90.00 396 ALA A N 1
ATOM 2925 C CA . ALA A 1 396 ? 6.079 -21.731 24.307 1.00 90.00 396 ALA A CA 1
ATOM 2926 C C . ALA A 1 396 ? 5.240 -22.147 23.082 1.00 90.00 396 ALA A C 1
ATOM 2928 O O . ALA A 1 396 ? 4.013 -22.193 23.131 1.00 90.00 396 ALA A O 1
ATOM 2929 N N . GLY A 1 397 ? 5.924 -22.458 21.978 1.00 88.19 397 GLY A N 1
ATOM 2930 C CA . GLY A 1 397 ? 5.307 -22.891 20.720 1.00 88.19 397 GLY A CA 1
ATOM 2931 C C . GLY A 1 397 ? 4.742 -21.770 19.838 1.00 88.19 397 GLY A C 1
ATOM 2932 O O . GLY A 1 397 ? 4.283 -22.063 18.733 1.00 88.19 397 GLY A O 1
ATOM 2933 N N . ALA A 1 398 ? 4.801 -20.507 20.273 1.00 93.94 398 ALA A N 1
ATOM 2934 C CA . ALA A 1 398 ? 4.336 -19.386 19.467 1.00 93.94 398 ALA A CA 1
ATOM 2935 C C . ALA A 1 398 ? 5.095 -19.285 18.135 1.00 93.94 398 ALA A C 1
ATOM 2937 O O . ALA A 1 398 ? 6.280 -19.617 18.029 1.00 93.94 398 ALA A O 1
ATOM 2938 N N . THR A 1 399 ? 4.402 -18.799 17.108 1.00 94.38 399 THR A N 1
ATOM 2939 C CA . THR A 1 399 ? 4.989 -18.555 15.786 1.00 94.38 399 THR A CA 1
ATOM 2940 C C . THR A 1 399 ? 4.979 -17.069 15.479 1.00 94.38 399 THR A C 1
ATOM 2942 O O . THR A 1 399 ? 4.051 -16.360 15.860 1.00 94.38 399 THR A O 1
ATOM 2945 N N . TYR A 1 400 ? 6.025 -16.588 14.812 1.00 97.88 400 TYR A N 1
ATOM 2946 C CA . TYR A 1 400 ? 6.237 -15.161 14.611 1.00 97.88 400 TYR A CA 1
ATOM 2947 C C . TYR A 1 400 ? 6.233 -14.819 13.132 1.00 97.88 400 TYR A C 1
ATOM 2949 O O . TYR A 1 400 ? 6.700 -15.601 12.302 1.00 97.88 400 TYR A 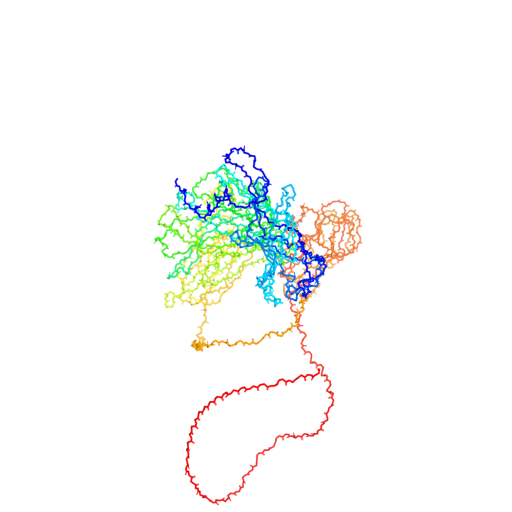O 1
ATOM 2957 N N . PHE A 1 401 ? 5.717 -13.642 12.805 1.00 98.44 401 PHE A N 1
ATOM 2958 C CA . PHE A 1 401 ? 5.631 -13.145 11.438 1.00 98.44 401 PHE A CA 1
ATOM 2959 C C . PHE A 1 401 ? 6.141 -11.714 11.406 1.00 98.44 401 PHE A C 1
ATOM 2961 O O . PHE A 1 401 ? 5.855 -10.941 12.316 1.00 98.44 401 PHE A O 1
ATOM 2968 N N . ALA A 1 402 ? 6.889 -11.366 10.367 1.00 98.62 402 ALA A N 1
ATOM 2969 C CA . ALA A 1 402 ? 7.254 -9.986 10.087 1.00 98.62 402 ALA A CA 1
ATOM 2970 C C . ALA A 1 402 ? 6.584 -9.551 8.785 1.00 98.62 402 ALA A C 1
ATOM 2972 O O . ALA A 1 402 ? 6.474 -10.357 7.859 1.00 98.62 402 ALA A O 1
ATOM 2973 N N . GLU A 1 403 ? 6.158 -8.297 8.731 1.00 98.75 403 GLU A N 1
ATOM 2974 C CA . GLU A 1 403 ? 5.515 -7.664 7.581 1.00 98.75 403 GLU A CA 1
ATOM 2975 C C . GLU A 1 403 ? 6.235 -6.359 7.255 1.00 98.75 403 GLU A C 1
ATOM 2977 O O . GLU A 1 403 ? 6.686 -5.646 8.157 1.00 98.75 403 GLU A O 1
ATOM 2982 N N . ALA A 1 404 ? 6.297 -6.036 5.970 1.00 98.50 404 ALA A N 1
ATOM 2983 C CA . ALA A 1 404 ? 6.548 -4.683 5.502 1.00 98.50 404 ALA A CA 1
ATOM 2984 C C . ALA A 1 404 ? 5.494 -4.302 4.460 1.00 98.50 404 ALA A C 1
ATOM 2986 O O . ALA A 1 404 ? 4.824 -5.172 3.893 1.00 98.50 404 ALA A O 1
ATOM 2987 N N . GLN A 1 405 ? 5.386 -3.005 4.199 1.00 98.19 405 GLN A N 1
ATOM 2988 C CA . GLN A 1 405 ? 4.558 -2.448 3.137 1.00 98.19 405 GLN A CA 1
ATOM 2989 C C . GLN A 1 405 ? 5.324 -1.331 2.425 1.00 98.19 405 GLN A C 1
ATOM 2991 O O . GLN A 1 405 ? 6.072 -0.618 3.085 1.00 98.19 405 GLN A O 1
ATOM 2996 N N . TYR A 1 406 ? 5.140 -1.158 1.115 1.00 98.12 406 TYR A N 1
ATOM 2997 C CA . TYR A 1 406 ? 5.606 0.027 0.383 1.00 98.12 406 TYR A CA 1
ATOM 2998 C C . TYR A 1 406 ? 4.413 0.931 0.070 1.00 98.12 406 TYR A C 1
ATOM 3000 O O . TYR A 1 406 ? 3.598 0.611 -0.784 1.00 98.12 406 TYR A O 1
ATOM 3008 N N . VAL A 1 407 ? 4.281 2.060 0.766 1.00 97.75 407 VAL A N 1
ATOM 3009 C CA . VAL A 1 407 ? 3.262 3.069 0.439 1.00 97.75 407 VAL A CA 1
ATOM 3010 C C . VAL A 1 407 ? 3.848 4.010 -0.608 1.00 97.75 407 VAL A C 1
ATOM 3012 O O . VAL A 1 407 ? 4.798 4.728 -0.298 1.00 97.75 407 VAL A O 1
ATOM 3015 N N . VAL A 1 408 ? 3.311 3.992 -1.831 1.00 96.62 408 VAL A N 1
ATOM 3016 C CA . VAL A 1 408 ? 3.896 4.682 -2.992 1.00 96.62 408 VAL A CA 1
ATOM 3017 C C . VAL A 1 408 ? 2.938 5.747 -3.547 1.00 96.62 408 VAL A C 1
ATOM 3019 O O . VAL A 1 408 ? 1.860 5.390 -4.027 1.00 96.62 408 VAL A O 1
ATOM 3022 N N . PRO A 1 409 ? 3.320 7.042 -3.545 1.00 95.56 409 PRO A N 1
ATOM 3023 C CA . PRO A 1 409 ? 2.482 8.116 -4.092 1.00 95.56 409 PRO A CA 1
ATOM 3024 C C . PRO A 1 409 ? 2.095 7.916 -5.561 1.00 95.56 409 PRO A C 1
ATOM 3026 O O . PRO A 1 409 ? 0.942 8.122 -5.948 1.00 95.56 409 PRO A O 1
ATOM 3029 N N . HIS A 1 410 ? 3.045 7.446 -6.371 1.00 94.31 410 HIS A N 1
ATOM 3030 C CA . HIS A 1 410 ? 2.846 7.221 -7.800 1.00 94.31 410 HIS A CA 1
ATOM 3031 C C . HIS A 1 410 ? 1.758 6.169 -8.096 1.00 94.31 410 HIS A C 1
ATOM 3033 O O . HIS A 1 410 ? 0.970 6.348 -9.024 1.00 94.31 410 HIS A O 1
ATOM 3039 N N . GLU A 1 411 ? 1.638 5.111 -7.282 1.00 95.25 411 GLU A N 1
ATOM 3040 C CA . GLU A 1 411 ? 0.573 4.110 -7.448 1.00 95.25 411 GLU A CA 1
ATOM 3041 C C . GLU A 1 411 ? -0.812 4.697 -7.166 1.00 95.25 411 GLU A C 1
ATOM 3043 O O . GLU A 1 411 ? -1.752 4.433 -7.916 1.00 95.25 411 GLU A O 1
ATOM 3048 N N . TYR A 1 412 ? -0.941 5.542 -6.136 1.00 94.88 412 TYR A N 1
ATOM 3049 C CA . TYR A 1 412 ? -2.186 6.262 -5.876 1.00 94.88 412 TYR A CA 1
ATOM 3050 C C . TYR A 1 412 ? -2.550 7.176 -7.052 1.00 94.88 412 TYR A C 1
ATOM 3052 O O . TYR A 1 412 ? -3.673 7.102 -7.557 1.00 94.88 412 TYR A O 1
ATOM 3060 N N . ALA A 1 413 ? -1.606 7.995 -7.530 1.00 94.12 413 ALA A N 1
ATOM 3061 C CA . ALA A 1 413 ? -1.822 8.890 -8.668 1.00 94.12 413 ALA A CA 1
ATOM 3062 C C . ALA A 1 413 ? -2.243 8.122 -9.937 1.00 94.12 413 ALA A C 1
ATOM 3064 O O . ALA A 1 413 ? -3.150 8.547 -10.663 1.00 94.12 413 ALA A O 1
ATOM 3065 N N . TRP A 1 414 ? -1.646 6.949 -10.166 1.00 93.75 414 TRP A N 1
ATOM 3066 C CA . TRP A 1 414 ? -2.048 6.048 -11.240 1.00 93.75 414 TRP A CA 1
ATOM 3067 C C . TRP A 1 414 ? -3.471 5.525 -11.049 1.00 93.75 414 TRP A C 1
ATOM 3069 O O . TRP A 1 414 ? -4.281 5.634 -11.965 1.00 93.75 414 TRP A O 1
ATOM 3079 N N . CYS A 1 415 ? -3.820 5.034 -9.857 1.00 91.38 415 CYS A N 1
ATOM 3080 C CA . CYS A 1 415 ? -5.168 4.552 -9.549 1.00 91.38 415 CYS A CA 1
ATOM 3081 C C . CYS A 1 415 ? -6.252 5.609 -9.815 1.00 91.38 415 CYS A C 1
ATOM 3083 O O . CYS A 1 415 ? -7.337 5.256 -10.276 1.00 91.38 415 CYS A O 1
ATOM 3085 N N . GLN A 1 416 ? -5.966 6.895 -9.570 1.00 90.38 416 GLN A N 1
ATOM 3086 C CA . GLN A 1 416 ? -6.924 7.979 -9.822 1.00 90.38 416 GLN A CA 1
ATOM 3087 C C . GLN A 1 416 ? -7.213 8.181 -11.315 1.00 90.38 416 GLN A C 1
ATOM 3089 O O . GLN A 1 416 ? -8.343 8.479 -11.696 1.00 90.38 416 GLN A O 1
ATOM 3094 N N . THR A 1 417 ? -6.206 8.001 -12.171 1.00 88.50 417 THR A N 1
ATOM 3095 C CA . THR A 1 417 ? -6.336 8.173 -13.628 1.00 88.50 417 THR A CA 1
ATOM 3096 C C . THR A 1 417 ? -6.674 6.865 -14.356 1.00 88.50 417 THR A C 1
ATOM 3098 O O . THR A 1 417 ? -7.208 6.899 -15.464 1.00 88.50 417 THR A O 1
ATOM 3101 N N . HIS A 1 418 ? -6.431 5.715 -13.718 1.00 90.50 418 HIS A N 1
ATOM 3102 C CA . HIS A 1 418 ? -6.607 4.365 -14.260 1.00 90.50 418 HIS A CA 1
ATOM 3103 C C . HIS A 1 418 ? -7.277 3.424 -13.236 1.00 90.50 418 HIS A C 1
ATOM 3105 O O . HIS A 1 418 ? -6.684 2.425 -12.821 1.00 90.50 418 HIS A O 1
ATOM 3111 N N . PRO A 1 419 ? -8.541 3.663 -12.843 1.00 82.69 419 PRO A N 1
ATOM 3112 C CA . PRO A 1 419 ? -9.198 2.902 -11.772 1.00 82.69 419 PRO A CA 1
ATOM 3113 C C . PRO A 1 419 ? -9.318 1.391 -12.048 1.00 82.69 419 PRO A C 1
ATOM 3115 O O . PRO A 1 419 ? -9.385 0.596 -11.116 1.00 82.69 419 PRO A O 1
ATOM 3118 N N . GLY A 1 420 ? -9.304 0.968 -13.320 1.00 83.50 420 GLY A N 1
ATOM 3119 C CA . GLY A 1 420 ? -9.286 -0.449 -13.713 1.00 83.50 420 GLY A CA 1
ATOM 3120 C C . GLY A 1 420 ? -7.907 -1.125 -13.666 1.00 83.50 420 GLY A C 1
ATOM 3121 O O . GLY A 1 420 ? -7.813 -2.312 -13.957 1.00 83.50 420 GLY A O 1
ATOM 3122 N N . GLN A 1 421 ? -6.848 -0.380 -13.345 1.00 90.44 421 GLN A N 1
ATOM 3123 C CA . GLN A 1 421 ? -5.450 -0.833 -13.291 1.00 90.44 421 GLN A CA 1
ATOM 3124 C C . GLN A 1 421 ? -4.807 -0.440 -11.951 1.00 90.44 421 GLN A C 1
ATOM 3126 O O . GLN A 1 421 ? -3.627 -0.109 -11.885 1.00 90.44 421 GLN A O 1
ATOM 3131 N N . CYS A 1 422 ? -5.608 -0.388 -10.886 1.00 90.25 422 CYS A N 1
ATOM 3132 C CA . CYS A 1 422 ? -5.138 0.051 -9.583 1.00 90.25 422 CYS A CA 1
ATOM 3133 C C . CYS A 1 422 ? -4.422 -1.079 -8.832 1.00 90.25 422 CYS A C 1
ATOM 3135 O O . CYS A 1 422 ? -5.064 -2.036 -8.393 1.00 90.25 422 CYS A O 1
ATOM 3137 N N . ASN A 1 423 ? -3.108 -0.931 -8.645 1.00 92.06 423 ASN A N 1
ATOM 3138 C CA . ASN A 1 423 ? -2.266 -1.967 -8.041 1.00 92.06 423 ASN A CA 1
ATOM 3139 C C . ASN A 1 423 ? -1.927 -1.708 -6.562 1.00 92.06 423 ASN A C 1
ATOM 3141 O O . ASN A 1 423 ? -1.645 -2.661 -5.849 1.00 92.06 423 ASN A O 1
ATOM 3145 N N . MET A 1 424 ? -2.108 -0.481 -6.045 1.00 92.38 424 MET A N 1
ATOM 3146 C CA . MET A 1 424 ? -1.613 -0.003 -4.729 1.00 92.38 424 MET A CA 1
ATOM 3147 C C . MET A 1 424 ? -2.023 -0.800 -3.468 1.00 92.38 424 MET A C 1
ATOM 3149 O O . MET A 1 424 ? -1.645 -0.461 -2.345 1.00 92.38 424 MET A O 1
ATOM 3153 N N . TYR A 1 425 ? -2.861 -1.823 -3.609 1.00 93.38 425 TYR A N 1
ATOM 3154 C CA . TYR A 1 425 ? -3.383 -2.638 -2.520 1.00 93.38 425 TYR A CA 1
ATOM 3155 C C . TYR A 1 425 ? -2.632 -3.966 -2.314 1.00 93.38 425 TYR A C 1
ATOM 3157 O O . TYR A 1 425 ? -2.860 -4.643 -1.306 1.00 93.38 425 TYR A O 1
ATOM 3165 N N . ASN A 1 426 ? -1.752 -4.360 -3.234 1.00 95.75 426 ASN A N 1
ATOM 3166 C CA . ASN A 1 426 ? -0.916 -5.564 -3.146 1.00 95.75 426 ASN A CA 1
ATOM 3167 C C . ASN A 1 426 ? 0.477 -5.269 -2.530 1.00 95.75 426 ASN A C 1
ATOM 3169 O O . ASN A 1 426 ? 1.369 -6.108 -2.546 1.00 95.75 426 ASN A O 1
ATOM 3173 N N . ASN A 1 427 ? 0.677 -4.082 -1.966 1.00 96.69 427 ASN A N 1
ATOM 3174 C CA . ASN A 1 427 ? 1.985 -3.569 -1.556 1.00 96.69 427 ASN A CA 1
ATOM 3175 C C . ASN A 1 427 ? 2.487 -4.049 -0.181 1.00 96.69 427 ASN A C 1
ATOM 3177 O O . ASN A 1 427 ? 3.518 -3.575 0.295 1.00 96.69 427 ASN A O 1
ATOM 3181 N N . ALA A 1 428 ? 1.776 -4.969 0.477 1.00 98.12 428 ALA A N 1
ATOM 3182 C CA . ALA A 1 428 ? 2.172 -5.580 1.748 1.00 98.12 428 ALA A CA 1
ATOM 3183 C C . ALA A 1 428 ? 2.609 -7.032 1.538 1.00 98.12 428 ALA A C 1
ATOM 3185 O O . ALA A 1 428 ? 2.102 -7.724 0.658 1.00 98.12 428 ALA A O 1
ATOM 3186 N N . SER A 1 429 ? 3.555 -7.528 2.330 1.00 98.62 429 SER A N 1
ATOM 3187 C CA . SER A 1 429 ? 3.939 -8.949 2.326 1.00 98.62 429 SER A CA 1
ATOM 3188 C C . SER A 1 429 ? 4.458 -9.375 3.681 1.00 98.62 429 SER A C 1
ATOM 3190 O O . SER A 1 429 ? 4.971 -8.552 4.441 1.00 98.62 429 SER A O 1
ATOM 3192 N N . TYR A 1 430 ? 4.369 -10.671 3.970 1.00 98.62 430 TYR A N 1
ATOM 3193 C CA . TYR A 1 430 ? 4.802 -11.212 5.249 1.00 98.62 430 TYR A CA 1
ATOM 3194 C C . TYR A 1 430 ? 5.671 -12.456 5.104 1.00 98.62 430 TYR A C 1
ATOM 3196 O O . TYR A 1 430 ? 5.650 -13.166 4.099 1.00 98.62 430 TYR A O 1
ATOM 3204 N N . ARG A 1 431 ? 6.441 -12.744 6.151 1.00 98.19 431 ARG A N 1
ATOM 3205 C CA . ARG A 1 431 ? 7.254 -13.956 6.247 1.00 98.19 431 ARG A CA 1
ATOM 3206 C C . ARG A 1 431 ? 7.272 -14.467 7.675 1.00 98.19 431 ARG A C 1
ATOM 3208 O O . ARG A 1 431 ? 7.302 -13.683 8.623 1.00 98.19 431 ARG A O 1
ATOM 3215 N N . ARG A 1 432 ? 7.264 -15.790 7.827 1.00 97.00 432 ARG A N 1
ATOM 3216 C CA . ARG A 1 432 ? 7.359 -16.450 9.130 1.00 97.00 432 ARG A CA 1
ATOM 3217 C C . ARG A 1 432 ? 8.808 -16.491 9.618 1.00 97.00 432 ARG A C 1
ATOM 3219 O O . ARG A 1 432 ? 9.732 -16.679 8.828 1.00 97.00 432 ARG A O 1
ATOM 3226 N N . TYR A 1 433 ? 8.991 -16.384 10.929 1.00 96.50 433 TYR A N 1
ATOM 3227 C CA . TYR A 1 433 ? 10.271 -16.493 11.617 1.00 96.50 433 TYR A CA 1
ATOM 3228 C C . TYR A 1 433 ? 10.171 -17.421 12.832 1.00 96.50 433 TYR A C 1
ATOM 3230 O O . TYR A 1 433 ? 9.162 -17.454 13.539 1.00 96.50 433 TYR A O 1
ATOM 3238 N N . ASN A 1 434 ? 11.250 -18.155 13.088 1.00 94.50 434 ASN A N 1
ATOM 3239 C CA . ASN A 1 434 ? 11.521 -18.763 14.383 1.00 94.50 434 ASN A CA 1
ATOM 3240 C C . ASN A 1 434 ? 12.259 -17.747 15.251 1.00 94.50 434 ASN A C 1
ATOM 3242 O O . ASN A 1 434 ? 13.233 -17.149 14.792 1.00 94.50 434 ASN A O 1
ATOM 3246 N N . VAL A 1 435 ? 11.811 -17.591 16.495 1.00 96.50 435 VAL A N 1
ATOM 3247 C CA . VAL A 1 435 ? 12.469 -16.763 17.510 1.00 96.50 435 VAL A CA 1
ATOM 3248 C C . VAL A 1 435 ? 13.189 -17.677 18.487 1.00 96.50 435 VAL A C 1
ATOM 3250 O O . VAL A 1 435 ? 12.641 -18.690 18.918 1.00 96.50 435 VAL A O 1
ATOM 3253 N N . THR A 1 436 ? 14.416 -17.317 18.850 1.00 95.19 436 THR A N 1
ATOM 3254 C CA . THR A 1 436 ? 15.152 -17.977 19.930 1.00 95.19 436 THR A CA 1
ATOM 3255 C C . THR A 1 436 ? 15.640 -16.947 20.934 1.00 95.19 436 THR A C 1
ATOM 3257 O O . THR A 1 436 ? 16.215 -15.929 20.542 1.00 95.19 436 THR A O 1
ATOM 3260 N N . GLY A 1 437 ? 15.463 -17.250 22.218 1.00 93.00 437 GLY A N 1
ATOM 3261 C CA . GLY A 1 437 ? 15.922 -16.421 23.326 1.00 93.00 437 GLY A CA 1
ATOM 3262 C C . GLY A 1 437 ? 14.880 -16.356 24.437 1.00 93.00 437 GLY A C 1
ATOM 3263 O O . GLY A 1 437 ? 13.691 -16.174 24.194 1.00 93.00 437 GLY A O 1
ATOM 3264 N N . THR A 1 438 ? 15.329 -16.490 25.680 1.00 92.50 438 THR A N 1
ATOM 3265 C CA . THR A 1 438 ? 14.501 -16.243 26.876 1.00 92.50 438 THR A CA 1
ATOM 3266 C C . THR A 1 438 ? 14.746 -14.850 27.457 1.00 92.50 438 THR A C 1
ATOM 3268 O O . THR A 1 438 ? 14.143 -14.468 28.454 1.00 92.50 438 THR A O 1
ATOM 3271 N N . ASN A 1 439 ? 15.686 -14.120 26.863 1.00 86.75 439 ASN A N 1
ATOM 3272 C CA . ASN A 1 439 ? 16.031 -12.733 27.114 1.00 86.75 439 ASN A CA 1
ATOM 3273 C C . ASN A 1 439 ? 16.741 -12.200 25.857 1.00 86.75 439 ASN A C 1
ATOM 3275 O O . ASN A 1 439 ? 17.098 -12.970 24.965 1.00 86.75 439 ASN A O 1
ATOM 3279 N N . GLN A 1 440 ? 16.977 -10.898 25.810 1.00 87.56 440 GLN A N 1
ATOM 3280 C CA . GLN A 1 440 ? 17.691 -10.240 24.721 1.00 87.56 440 GLN A CA 1
ATOM 3281 C C . GLN A 1 440 ? 19.225 -10.472 24.744 1.00 87.56 440 GLN A C 1
ATOM 3283 O O . GLN A 1 440 ? 19.796 -10.657 25.825 1.00 87.56 440 GLN A O 1
ATOM 3288 N N . PRO A 1 441 ? 19.916 -10.372 23.589 1.00 93.19 441 PRO A N 1
ATOM 3289 C CA . PRO A 1 441 ? 19.339 -10.168 22.260 1.00 93.19 441 PRO A CA 1
ATOM 3290 C C . PRO A 1 441 ? 18.609 -11.419 21.755 1.00 93.19 441 PRO A C 1
ATOM 3292 O O . PRO A 1 441 ? 19.063 -12.542 21.969 1.00 93.19 441 PRO A O 1
ATOM 3295 N N . PHE A 1 442 ? 17.478 -11.211 21.085 1.00 95.94 442 PHE A N 1
ATOM 3296 C CA . PHE A 1 442 ? 16.733 -12.282 20.426 1.00 95.94 442 PHE A CA 1
ATOM 3297 C C . PHE A 1 442 ? 17.298 -12.542 19.029 1.00 95.94 442 PHE A C 1
ATOM 3299 O O . PHE A 1 442 ? 17.720 -11.615 18.332 1.00 95.94 442 PHE A O 1
ATOM 3306 N N . SER A 1 443 ? 17.264 -13.804 18.604 1.00 94.94 443 SER A N 1
ATOM 3307 C CA . SER A 1 443 ? 17.653 -14.204 17.249 1.00 94.94 443 SER A CA 1
ATOM 3308 C C . SER A 1 443 ? 16.441 -14.671 16.460 1.00 94.94 443 SER A C 1
ATOM 3310 O O . SER A 1 443 ? 15.539 -15.309 17.009 1.00 94.94 443 SER A O 1
ATOM 3312 N N . PHE A 1 444 ? 16.454 -14.384 15.160 1.00 96.25 444 PHE A N 1
ATOM 3313 C CA . PHE A 1 444 ? 15.356 -14.669 14.247 1.00 96.25 444 PHE A CA 1
ATOM 3314 C C . PHE A 1 444 ? 15.877 -15.468 13.057 1.00 96.25 444 PHE A C 1
ATOM 3316 O O . PHE A 1 444 ? 16.907 -15.138 12.472 1.00 96.25 444 PHE A O 1
ATOM 3323 N N . THR A 1 445 ? 15.173 -16.528 12.677 1.00 94.56 445 THR A N 1
ATOM 3324 C CA . THR A 1 445 ? 15.501 -17.325 11.487 1.00 94.56 445 THR A CA 1
ATOM 3325 C C . THR A 1 445 ? 14.265 -17.452 10.620 1.00 94.56 445 THR A C 1
ATOM 3327 O O . THR A 1 445 ? 13.219 -17.881 11.102 1.00 94.56 445 THR A O 1
ATOM 3330 N N . SER A 1 446 ? 14.365 -17.063 9.351 1.00 93.00 446 SER A N 1
ATOM 3331 C CA . SER A 1 446 ? 13.245 -17.127 8.413 1.00 93.00 446 SER A CA 1
ATOM 3332 C C . SER A 1 446 ? 12.772 -18.563 8.180 1.00 93.00 446 SER A C 1
ATOM 3334 O O . SER A 1 446 ? 13.588 -19.475 8.048 1.00 93.00 446 SER A O 1
ATOM 3336 N N . VAL A 1 447 ? 11.461 -18.747 8.049 1.00 94.38 447 VAL A N 1
ATOM 3337 C CA . VAL A 1 447 ? 10.809 -20.028 7.762 1.00 94.38 447 VAL A CA 1
ATOM 3338 C C . VAL A 1 447 ? 9.995 -19.889 6.480 1.00 94.38 447 VAL A C 1
ATOM 3340 O O . VAL A 1 447 ? 9.069 -19.083 6.420 1.00 94.38 447 VAL A O 1
ATOM 3343 N N . GLY A 1 448 ? 10.323 -20.695 5.468 1.00 91.81 448 GLY A N 1
ATOM 3344 C CA . GLY A 1 448 ? 9.673 -20.636 4.155 1.00 91.81 448 GLY A CA 1
ATOM 3345 C C . GLY A 1 448 ? 10.003 -19.363 3.356 1.00 91.81 448 GLY A C 1
ATOM 3346 O O . GLY A 1 448 ? 10.790 -18.528 3.821 1.00 91.81 448 GLY A O 1
ATOM 3347 N N . PRO A 1 449 ? 9.459 -19.231 2.135 1.00 93.00 449 PRO A N 1
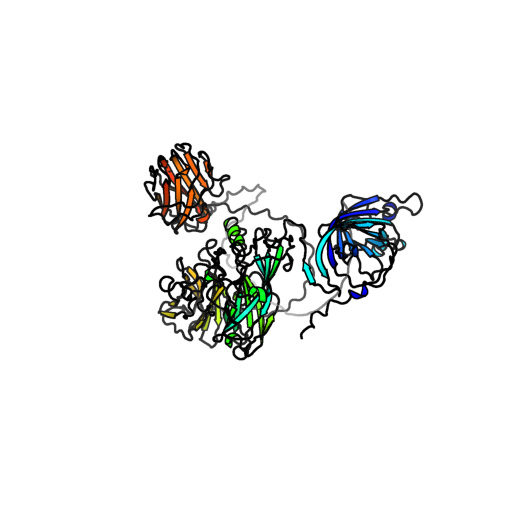ATOM 3348 C CA . PRO A 1 449 ? 9.581 -18.019 1.322 1.00 93.00 449 PRO A CA 1
ATOM 3349 C C . PRO A 1 449 ? 8.726 -16.870 1.881 1.00 93.00 449 PRO A C 1
ATOM 3351 O O . PRO A 1 449 ? 7.852 -17.090 2.723 1.00 93.00 449 PRO A O 1
ATOM 3354 N N . THR A 1 450 ? 8.964 -15.645 1.409 1.00 96.00 450 THR A N 1
ATOM 3355 C CA . THR A 1 450 ? 8.028 -14.532 1.622 1.00 96.00 450 THR A CA 1
ATOM 3356 C C . THR A 1 450 ? 6.699 -14.826 0.934 1.00 96.00 450 THR A C 1
ATOM 3358 O O . THR A 1 450 ? 6.660 -15.235 -0.226 1.00 96.00 450 THR A O 1
ATOM 3361 N N . VAL A 1 451 ? 5.596 -14.592 1.643 1.00 97.75 451 VAL A N 1
ATOM 3362 C CA . VAL A 1 451 ? 4.257 -14.588 1.059 1.00 97.75 451 VAL A CA 1
ATOM 3363 C C . VAL A 1 451 ? 4.001 -13.179 0.537 1.00 97.75 451 VAL A C 1
ATOM 3365 O O . VAL A 1 451 ? 3.718 -12.260 1.310 1.00 97.75 451 VAL A O 1
ATOM 3368 N N . ARG A 1 452 ? 4.194 -13.017 -0.774 1.00 97.38 452 ARG A N 1
ATOM 3369 C CA . ARG A 1 452 ? 4.103 -11.731 -1.470 1.00 97.38 452 ARG A CA 1
ATOM 3370 C C . ARG A 1 452 ? 2.655 -11.259 -1.598 1.00 97.38 452 ARG A C 1
ATOM 3372 O O . ARG A 1 452 ? 1.740 -12.076 -1.652 1.00 97.38 452 ARG A O 1
ATOM 3379 N N . MET A 1 453 ? 2.474 -9.950 -1.731 1.00 97.06 453 MET A N 1
ATOM 3380 C CA . MET A 1 453 ? 1.222 -9.294 -2.123 1.00 97.06 453 MET A CA 1
ATOM 3381 C C . MET A 1 453 ? 0.018 -9.458 -1.184 1.00 97.06 453 MET A C 1
ATOM 3383 O O . MET A 1 453 ? -1.136 -9.291 -1.583 1.00 97.06 453 MET A O 1
ATOM 3387 N N . THR A 1 454 ? 0.261 -9.774 0.085 1.00 96.69 454 THR A N 1
ATOM 3388 C CA . THR A 1 454 ? -0.787 -9.886 1.098 1.00 96.69 454 THR A CA 1
ATOM 3389 C C . THR A 1 454 ? -0.286 -9.473 2.485 1.00 96.69 454 THR A C 1
ATOM 3391 O O . THR A 1 454 ? 0.834 -9.824 2.857 1.00 96.69 454 THR A O 1
ATOM 3394 N N . PRO A 1 455 ? -1.119 -8.814 3.313 1.00 97.88 455 PRO A N 1
ATOM 3395 C CA . PRO A 1 455 ? -0.778 -8.540 4.705 1.00 97.88 455 PRO A CA 1
ATOM 3396 C C . PRO A 1 455 ? -0.746 -9.809 5.573 1.00 97.88 455 PRO A C 1
ATOM 3398 O O . PRO A 1 455 ? -1.366 -10.830 5.256 1.00 97.88 455 PRO A O 1
ATOM 3401 N N . ALA A 1 456 ? -0.051 -9.723 6.707 1.00 98.31 456 ALA A N 1
ATOM 3402 C CA . ALA A 1 456 ? 0.217 -10.802 7.651 1.00 98.31 456 ALA A CA 1
ATOM 3403 C C . ALA A 1 456 ? -1.033 -11.341 8.350 1.00 98.31 456 ALA A C 1
ATOM 3405 O O . ALA A 1 456 ? -1.022 -12.488 8.785 1.00 98.31 456 ALA A O 1
ATOM 3406 N N . ILE A 1 457 ? -2.129 -10.577 8.415 1.00 98.12 457 ILE A N 1
ATOM 3407 C CA . ILE A 1 457 ? -3.407 -11.073 8.956 1.00 98.12 457 ILE A CA 1
ATOM 3408 C C . ILE A 1 457 ? -3.904 -12.327 8.211 1.00 98.12 457 ILE A C 1
ATOM 3410 O O . ILE A 1 457 ? -4.506 -13.205 8.825 1.00 98.12 457 ILE A O 1
ATOM 3414 N N . ASN A 1 458 ? -3.562 -12.476 6.924 1.00 97.38 458 ASN A N 1
ATOM 3415 C CA . ASN A 1 458 ? -3.875 -13.669 6.130 1.00 97.38 458 ASN A CA 1
ATOM 3416 C C . ASN A 1 458 ? -3.051 -14.909 6.525 1.00 97.38 458 ASN A C 1
ATOM 3418 O O . ASN A 1 458 ? -3.333 -16.008 6.051 1.00 97.38 458 ASN A O 1
ATOM 3422 N N . ALA A 1 459 ? -2.057 -14.774 7.409 1.00 96.38 459 ALA A N 1
ATOM 3423 C CA . ALA A 1 459 ? -1.366 -15.912 8.006 1.00 96.38 459 ALA A CA 1
ATOM 3424 C C . ALA A 1 459 ? -2.215 -16.621 9.074 1.00 96.38 459 ALA A C 1
ATOM 3426 O O . ALA A 1 459 ? -1.898 -17.753 9.446 1.00 96.38 459 ALA A O 1
ATOM 3427 N N . TRP A 1 460 ? -3.270 -15.981 9.600 1.00 97.06 460 TRP A N 1
ATOM 3428 C CA . TRP A 1 460 ? -4.071 -16.525 10.695 1.00 97.06 460 TRP A CA 1
ATOM 3429 C C . TRP A 1 460 ? -4.957 -17.691 10.239 1.00 97.06 460 TRP A C 1
ATOM 3431 O O . TRP A 1 460 ? -6.112 -17.547 9.842 1.00 97.06 460 TRP A O 1
ATOM 3441 N N . THR A 1 461 ? -4.382 -18.890 10.301 1.00 91.62 461 THR A N 1
ATOM 3442 C CA . THR A 1 461 ? -5.029 -20.118 9.830 1.00 91.62 461 THR A CA 1
ATOM 3443 C C . THR A 1 461 ? -6.359 -20.415 10.541 1.00 91.62 461 THR A C 1
ATOM 3445 O O . THR A 1 461 ? -6.478 -20.435 11.774 1.00 91.62 461 THR A O 1
ATOM 3448 N N . GLY A 1 462 ? -7.389 -20.679 9.732 1.00 91.06 462 GLY A N 1
ATOM 3449 C CA . GLY A 1 462 ? -8.744 -20.984 10.196 1.00 91.06 462 GLY A CA 1
ATOM 3450 C C . GLY A 1 462 ? -9.570 -19.770 10.634 1.00 91.06 462 GLY A C 1
ATOM 3451 O O . GLY A 1 462 ? -10.692 -19.964 11.095 1.00 91.06 462 GLY A O 1
ATOM 3452 N N . ALA A 1 463 ? -9.049 -18.546 10.509 1.00 96.38 463 ALA A N 1
ATOM 3453 C CA . ALA A 1 463 ? -9.847 -17.338 10.680 1.00 96.38 463 ALA A CA 1
ATOM 3454 C C . ALA A 1 463 ? -10.658 -17.026 9.413 1.00 96.38 463 ALA A C 1
ATOM 3456 O O . ALA A 1 463 ? -10.228 -17.307 8.295 1.00 96.38 463 ALA A O 1
ATOM 3457 N N . THR A 1 464 ? -11.829 -16.418 9.594 1.00 98.12 464 THR A N 1
ATOM 3458 C CA . THR A 1 464 ? -12.583 -15.793 8.497 1.00 98.12 464 THR A CA 1
ATOM 3459 C C . THR A 1 464 ? -12.222 -14.319 8.436 1.00 98.12 464 THR A C 1
ATOM 3461 O O . THR A 1 464 ? -12.193 -13.670 9.479 1.00 98.12 464 THR A O 1
ATOM 3464 N N . ILE A 1 465 ? -11.956 -13.793 7.240 1.00 97.69 465 ILE A N 1
ATOM 3465 C CA . ILE A 1 465 ? -11.483 -12.421 7.035 1.00 97.69 465 ILE A CA 1
ATOM 3466 C C . ILE A 1 465 ? -12.438 -11.697 6.094 1.00 97.69 465 ILE A C 1
ATOM 3468 O O . ILE A 1 465 ? -12.716 -12.182 5.002 1.00 97.69 465 ILE A O 1
ATOM 3472 N N . ASN A 1 466 ? -12.912 -10.529 6.519 1.00 97.38 466 ASN A N 1
ATOM 3473 C CA . ASN A 1 466 ? -13.762 -9.645 5.733 1.00 97.38 466 ASN A CA 1
ATOM 3474 C C . ASN A 1 466 ? -13.111 -8.266 5.603 1.00 97.38 466 ASN A C 1
ATOM 3476 O O . ASN A 1 466 ? -12.555 -7.731 6.564 1.00 97.38 466 ASN A O 1
ATOM 3480 N N . THR A 1 467 ? -13.202 -7.682 4.412 1.00 96.19 467 THR A N 1
ATOM 3481 C CA . THR A 1 467 ? -12.683 -6.341 4.128 1.00 96.19 467 THR A CA 1
ATOM 3482 C C . THR A 1 467 ? -13.593 -5.266 4.726 1.00 96.19 467 THR A C 1
ATOM 3484 O O . THR A 1 467 ? -14.818 -5.367 4.684 1.00 96.19 467 THR A O 1
ATOM 3487 N N . ILE A 1 468 ? -12.980 -4.217 5.264 1.00 96.69 468 ILE A N 1
ATOM 3488 C CA . ILE A 1 468 ? -13.612 -2.967 5.679 1.00 96.69 468 ILE A CA 1
ATOM 3489 C C . ILE A 1 468 ? -13.105 -1.883 4.729 1.00 96.69 468 ILE A C 1
ATOM 3491 O O . ILE A 1 468 ? -11.952 -1.467 4.815 1.00 96.69 468 ILE A O 1
ATOM 3495 N N . GLU A 1 469 ? -13.969 -1.415 3.838 1.00 92.94 469 GLU A N 1
ATOM 3496 C CA . GLU A 1 469 ? -13.623 -0.406 2.837 1.00 92.94 469 GLU A CA 1
ATOM 3497 C C . GLU A 1 469 ? -14.790 0.585 2.704 1.00 92.94 469 GLU A C 1
ATOM 3499 O O . GLU A 1 469 ? -15.698 0.383 1.901 1.00 92.94 469 GLU A O 1
ATOM 3504 N N . PRO A 1 470 ? -14.846 1.620 3.563 1.00 88.38 470 PRO A N 1
ATOM 3505 C CA . PRO A 1 470 ? -15.998 2.522 3.631 1.00 88.38 470 PRO A CA 1
ATOM 3506 C C . PRO A 1 470 ? -16.140 3.451 2.427 1.00 88.38 470 PRO A C 1
ATOM 3508 O O . PRO A 1 470 ? -17.221 3.989 2.203 1.00 88.38 470 PRO A O 1
ATOM 3511 N N . ALA A 1 471 ? -15.049 3.703 1.705 1.00 88.19 471 ALA A N 1
ATOM 3512 C CA . ALA A 1 471 ? -15.028 4.584 0.546 1.00 88.19 471 ALA A CA 1
ATOM 3513 C C . ALA A 1 471 ? -14.022 4.058 -0.496 1.00 88.19 471 ALA A C 1
ATOM 3515 O O . ALA A 1 471 ? -12.939 4.631 -0.625 1.00 88.19 471 ALA A O 1
ATOM 3516 N N . PRO A 1 472 ? -14.346 2.959 -1.207 1.00 84.62 472 PRO A N 1
ATOM 3517 C CA . PRO A 1 472 ? -13.452 2.370 -2.202 1.00 84.62 472 PRO A CA 1
ATOM 3518 C C . PRO A 1 472 ? -12.957 3.410 -3.214 1.00 84.62 472 PRO A C 1
ATOM 3520 O O . PRO A 1 472 ? -13.748 4.198 -3.731 1.00 84.62 472 PRO A O 1
ATOM 3523 N N . GLY A 1 473 ? -11.648 3.435 -3.467 1.00 82.25 473 GLY A N 1
ATOM 3524 C CA . GLY A 1 473 ? -11.002 4.386 -4.383 1.00 82.25 473 GLY A CA 1
ATOM 3525 C C . GLY A 1 473 ? -10.820 5.819 -3.854 1.00 82.25 473 GLY A C 1
ATOM 3526 O O . GLY A 1 473 ? -10.048 6.569 -4.446 1.00 82.25 473 GLY A O 1
ATOM 3527 N N . ALA A 1 474 ? -11.452 6.184 -2.733 1.00 87.31 474 ALA A N 1
ATOM 3528 C CA . ALA A 1 474 ? -11.324 7.499 -2.089 1.00 87.31 474 ALA A CA 1
ATOM 3529 C C . ALA A 1 474 ? -10.670 7.443 -0.695 1.00 87.31 474 ALA A C 1
ATOM 3531 O O . ALA A 1 474 ? -10.284 8.471 -0.143 1.00 87.31 474 ALA A O 1
ATOM 3532 N N . ASP A 1 475 ? -10.562 6.252 -0.114 1.00 91.81 475 ASP A N 1
ATOM 3533 C CA . ASP A 1 475 ? -9.811 5.969 1.101 1.00 91.81 475 ASP A CA 1
ATOM 3534 C C . ASP A 1 475 ? -9.299 4.523 1.046 1.00 91.81 475 ASP A C 1
ATOM 3536 O O . ASP A 1 475 ? -9.696 3.722 0.192 1.00 91.81 475 ASP A O 1
ATOM 3540 N N . GLY A 1 476 ? -8.399 4.185 1.961 1.00 92.31 476 GLY A N 1
ATOM 3541 C CA . GLY A 1 476 ? -7.833 2.854 2.043 1.00 92.31 476 GLY A CA 1
ATOM 3542 C C . GLY A 1 476 ? -8.797 1.822 2.613 1.00 92.31 476 GLY A C 1
ATOM 3543 O O . GLY A 1 476 ? -9.994 2.043 2.807 1.00 92.31 476 GLY A O 1
ATOM 3544 N N . ARG A 1 477 ? -8.233 0.659 2.918 1.00 95.00 477 ARG A N 1
ATOM 3545 C CA . ARG A 1 477 ? -8.959 -0.492 3.441 1.00 95.00 477 ARG A CA 1
ATOM 3546 C C . ARG A 1 477 ? -8.365 -0.993 4.749 1.00 95.00 477 ARG A C 1
ATOM 3548 O O . ARG A 1 477 ? -7.182 -0.830 5.059 1.00 95.00 477 ARG A O 1
ATOM 3555 N N . ALA A 1 478 ? -9.222 -1.655 5.500 1.00 98.25 478 ALA A N 1
ATOM 3556 C CA . ALA A 1 478 ? -8.904 -2.427 6.681 1.00 98.25 478 ALA A CA 1
ATOM 3557 C C . ALA A 1 478 ? -9.528 -3.823 6.546 1.00 98.25 478 ALA A C 1
ATOM 3559 O O . ALA A 1 478 ? -10.239 -4.120 5.587 1.00 98.25 478 ALA A O 1
ATOM 3560 N N . PHE A 1 479 ? -9.271 -4.692 7.510 1.00 98.44 479 PHE A N 1
ATOM 3561 C CA . PHE A 1 479 ? -9.792 -6.048 7.556 1.00 98.44 479 PHE A CA 1
ATOM 3562 C C . PHE A 1 479 ? -10.238 -6.363 8.970 1.00 98.44 479 PHE A C 1
ATOM 3564 O O . PHE A 1 479 ? -9.548 -6.014 9.926 1.00 98.44 479 PHE A O 1
ATOM 3571 N N . ILE A 1 480 ? -11.358 -7.064 9.096 1.00 98.62 480 ILE A N 1
ATOM 3572 C CA . ILE A 1 480 ? -11.724 -7.774 10.316 1.00 98.62 480 ILE A CA 1
ATOM 3573 C C . ILE A 1 480 ? -11.532 -9.265 10.075 1.00 98.62 480 ILE A C 1
ATOM 3575 O O . ILE A 1 480 ? -12.123 -9.843 9.165 1.00 98.62 480 ILE A O 1
ATOM 3579 N N . ALA A 1 481 ? -10.702 -9.887 10.896 1.00 98.62 481 ALA A N 1
ATOM 3580 C CA . ALA A 1 481 ? -10.567 -11.326 10.984 1.00 98.62 481 ALA A CA 1
ATOM 3581 C C . ALA A 1 481 ? -11.207 -11.818 12.278 1.00 98.62 481 ALA A C 1
ATOM 3583 O O . ALA A 1 481 ? -11.146 -11.135 13.301 1.00 98.62 481 ALA A O 1
ATOM 3584 N N . TYR A 1 482 ? -11.808 -13.001 12.253 1.00 98.25 482 TYR A N 1
ATOM 3585 C CA . TYR A 1 482 ? -12.383 -13.601 13.449 1.00 98.25 482 TYR A CA 1
ATOM 3586 C C . TYR A 1 482 ? -12.286 -15.121 13.450 1.00 98.25 482 TYR A C 1
ATOM 3588 O O . TYR A 1 482 ? -12.296 -15.777 12.403 1.00 98.25 482 TYR A O 1
ATOM 3596 N N . LYS A 1 483 ? -12.232 -15.680 14.658 1.00 96.00 483 LYS A N 1
ATOM 3597 C CA . LYS A 1 483 ? -12.243 -17.117 14.925 1.00 96.00 483 LYS A CA 1
ATOM 3598 C C . LYS A 1 483 ? -13.063 -17.384 16.180 1.00 96.00 483 LYS A C 1
ATOM 3600 O O . LYS A 1 483 ? -12.973 -16.642 17.155 1.00 96.00 483 LYS A O 1
ATOM 3605 N N . VAL A 1 484 ? -13.866 -18.446 16.146 1.00 95.38 484 VAL A N 1
ATOM 3606 C CA . VAL A 1 484 ? -14.664 -18.878 17.298 1.00 95.38 484 VAL A CA 1
ATOM 3607 C C . VAL A 1 484 ? -14.313 -20.316 17.637 1.00 95.38 484 VAL A C 1
ATOM 3609 O O . VAL A 1 484 ? -14.377 -21.191 16.774 1.00 95.38 484 VAL A O 1
ATOM 3612 N N . THR A 1 485 ? -13.940 -20.561 18.889 1.00 93.81 485 THR A N 1
ATOM 3613 C CA . THR A 1 485 ? -13.630 -21.899 19.406 1.00 93.81 485 THR A CA 1
ATOM 3614 C C . THR A 1 485 ? -14.608 -22.284 20.516 1.00 93.81 485 THR A C 1
ATOM 3616 O O . THR A 1 485 ? -15.312 -21.445 21.078 1.00 93.81 485 THR A O 1
ATOM 3619 N N . ASN A 1 486 ? -14.692 -23.581 20.812 1.00 92.62 486 ASN A N 1
ATOM 3620 C CA . ASN A 1 486 ? -15.510 -24.123 21.897 1.00 92.62 486 ASN A CA 1
ATOM 3621 C C . ASN A 1 486 ? -14.578 -24.817 22.907 1.00 92.62 486 ASN A C 1
ATOM 3623 O O . ASN A 1 486 ? -14.421 -26.037 22.847 1.00 92.62 486 ASN A O 1
ATOM 3627 N N . PRO A 1 487 ? -13.864 -24.056 23.763 1.00 88.94 487 PRO A N 1
ATOM 3628 C CA . PRO A 1 487 ? -12.840 -24.620 24.649 1.00 88.94 487 PRO A CA 1
ATOM 3629 C C . PRO A 1 487 ? -13.418 -25.591 25.686 1.00 88.94 487 PRO A C 1
ATOM 3631 O O . PRO A 1 487 ? -12.721 -26.479 26.171 1.00 88.94 487 PRO A O 1
ATOM 3634 N N . SER A 1 488 ? -14.696 -25.433 26.034 1.00 90.94 488 SER A N 1
ATOM 3635 C CA . SER A 1 488 ? -15.432 -26.374 26.872 1.00 90.94 488 SER A CA 1
ATOM 3636 C C . SER A 1 488 ? -16.911 -26.355 26.504 1.00 90.94 488 SER A C 1
ATOM 3638 O O . SER A 1 488 ? -17.423 -25.342 26.030 1.00 90.94 488 SER A O 1
ATOM 3640 N N . ALA A 1 489 ? -17.605 -27.471 26.735 1.00 91.19 489 ALA A N 1
ATOM 3641 C CA . ALA A 1 489 ? -19.002 -27.623 26.348 1.00 91.19 489 ALA A CA 1
ATOM 3642 C C . ALA A 1 489 ? -19.874 -26.475 26.890 1.00 91.19 489 ALA A C 1
ATOM 3644 O O . ALA A 1 489 ? -19.978 -26.271 28.098 1.00 91.19 489 ALA A O 1
ATOM 3645 N N . GLY A 1 490 ? -20.519 -25.745 25.977 1.00 88.19 490 GLY A N 1
ATOM 3646 C CA . GLY A 1 490 ? -21.388 -24.611 26.305 1.00 88.19 490 GLY A CA 1
ATOM 3647 C C . GLY A 1 490 ? -20.676 -23.264 26.469 1.00 88.19 490 GLY A C 1
ATOM 3648 O O . GLY A 1 490 ? -21.365 -22.262 26.627 1.00 88.19 490 GLY A O 1
ATOM 3649 N N . VAL A 1 491 ? -19.344 -23.215 26.375 1.00 92.62 491 VAL A N 1
ATOM 3650 C CA . VAL A 1 491 ? -18.556 -21.976 26.369 1.00 92.62 491 VAL A CA 1
ATOM 3651 C C . VAL A 1 491 ? -17.969 -21.766 24.981 1.00 92.62 491 VAL A C 1
ATOM 3653 O O . VAL A 1 491 ? -17.288 -22.637 24.442 1.00 92.62 491 VAL A O 1
ATOM 3656 N N . TRP A 1 492 ? -18.224 -20.595 24.414 1.00 94.69 492 TRP A N 1
ATOM 3657 C CA . TRP A 1 492 ? -17.712 -20.178 23.116 1.00 94.69 492 TRP A CA 1
ATOM 3658 C C . TRP A 1 492 ? -16.750 -19.018 23.300 1.00 94.69 492 TRP A C 1
ATOM 3660 O O . TRP A 1 492 ? -17.136 -17.992 23.854 1.00 94.69 492 TRP A O 1
ATOM 3670 N N . HIS A 1 493 ? -15.524 -19.183 22.819 1.00 96.12 493 HIS A N 1
ATOM 3671 C CA . HIS A 1 493 ? -14.512 -18.140 22.812 1.00 96.12 493 HIS A CA 1
ATOM 3672 C C . HIS A 1 493 ? -14.527 -17.436 21.460 1.00 96.12 493 HIS A C 1
ATOM 3674 O O . HIS A 1 493 ? -14.371 -18.089 20.427 1.00 96.12 493 HIS A O 1
ATOM 3680 N N . TYR A 1 494 ? -14.715 -16.120 21.467 1.00 97.38 494 TYR A N 1
ATOM 3681 C CA . TYR A 1 494 ? -14.675 -15.280 20.278 1.00 97.38 494 TYR A CA 1
ATOM 3682 C C . TYR A 1 494 ? -13.388 -14.461 20.291 1.00 97.38 494 TYR A C 1
ATOM 3684 O O . TYR A 1 494 ? -13.157 -13.702 21.230 1.00 97.38 494 TYR A O 1
ATOM 3692 N N . GLU A 1 495 ? -12.594 -14.570 19.230 1.00 98.06 495 GLU A N 1
ATOM 3693 C CA . GLU A 1 495 ? -11.390 -13.768 19.006 1.00 98.06 495 GLU A CA 1
ATOM 3694 C C . GLU A 1 495 ? -11.557 -12.991 17.695 1.00 98.06 495 GLU A C 1
ATOM 3696 O O . GLU A 1 495 ? -11.840 -13.579 16.647 1.00 98.06 495 GLU A O 1
ATOM 3701 N N . TYR A 1 496 ? -11.377 -11.672 17.751 1.00 98.75 496 TYR A N 1
ATOM 3702 C CA . TYR A 1 496 ? -11.404 -10.769 16.601 1.00 98.75 496 TYR A CA 1
ATOM 3703 C C . TYR A 1 496 ? -10.066 -10.049 16.484 1.00 98.75 496 TYR A C 1
ATOM 3705 O O . TYR A 1 496 ? -9.467 -9.679 17.491 1.00 98.75 496 TYR A O 1
ATOM 3713 N N . ALA A 1 497 ? -9.642 -9.783 15.254 1.00 98.75 497 ALA A N 1
ATOM 3714 C CA . ALA A 1 497 ? -8.499 -8.948 14.922 1.00 98.75 497 ALA A CA 1
ATOM 3715 C C . ALA A 1 497 ? -8.915 -7.933 13.853 1.00 98.75 497 ALA A C 1
ATOM 3717 O O . ALA A 1 497 ? -9.411 -8.323 12.799 1.00 98.75 497 ALA A O 1
ATOM 3718 N N . ILE A 1 498 ? -8.718 -6.640 14.103 1.00 98.88 498 ILE A N 1
ATOM 3719 C CA . ILE A 1 498 ? -8.991 -5.579 13.128 1.00 98.88 498 ILE A CA 1
ATOM 3720 C C . ILE A 1 498 ? -7.663 -4.968 12.703 1.00 98.88 498 ILE A C 1
ATOM 3722 O O . ILE A 1 498 ? -7.009 -4.324 13.518 1.00 98.88 498 ILE A O 1
ATOM 3726 N N . TYR A 1 499 ? -7.277 -5.169 11.443 1.00 98.81 499 TYR A N 1
ATOM 3727 C CA . TYR A 1 499 ? -6.050 -4.640 10.844 1.00 98.81 499 TYR A CA 1
ATOM 3728 C C . TYR A 1 499 ? -6.364 -3.519 9.864 1.00 98.81 499 TYR A C 1
ATOM 3730 O O . TYR A 1 499 ? -7.092 -3.721 8.896 1.00 98.81 499 TYR A O 1
ATOM 3738 N N . ASN A 1 500 ? -5.793 -2.345 10.090 1.00 98.62 500 ASN A N 1
ATOM 3739 C CA . ASN A 1 500 ? -5.848 -1.239 9.149 1.00 98.62 500 ASN A CA 1
ATOM 3740 C C . ASN A 1 500 ? -4.626 -1.316 8.218 1.00 98.62 500 ASN A C 1
ATOM 3742 O O . ASN A 1 500 ? -3.516 -1.085 8.687 1.00 98.62 500 ASN A O 1
ATOM 3746 N N . GLN A 1 501 ? -4.813 -1.623 6.927 1.00 97.44 501 GLN A N 1
ATOM 3747 C CA . GLN A 1 501 ? -3.707 -1.643 5.958 1.00 97.44 501 GLN A CA 1
ATOM 3748 C C . GLN A 1 501 ? -3.327 -0.209 5.570 1.00 97.44 501 GLN A C 1
ATOM 3750 O O . GLN A 1 501 ? -2.185 0.196 5.757 1.00 97.44 501 GLN A O 1
ATOM 3755 N N . ASN A 1 502 ? -4.287 0.571 5.066 1.00 96.50 502 ASN A N 1
ATOM 3756 C CA . ASN A 1 502 ? -4.040 1.928 4.566 1.00 96.50 502 ASN A CA 1
ATOM 3757 C C . ASN A 1 502 ? -5.234 2.891 4.695 1.00 96.50 502 ASN A C 1
ATOM 3759 O O . ASN A 1 502 ? -5.271 3.917 4.025 1.00 96.50 502 ASN A O 1
ATOM 3763 N N . LEU A 1 503 ? -6.217 2.578 5.539 1.00 96.62 503 LEU A N 1
ATOM 3764 C CA . LEU A 1 503 ? -7.385 3.419 5.798 1.00 96.62 503 LEU A CA 1
ATOM 3765 C C . LEU A 1 503 ? -6.977 4.676 6.595 1.00 96.62 503 LEU A C 1
ATOM 3767 O O . LEU A 1 503 ? -6.714 4.591 7.802 1.00 96.62 503 LEU A O 1
ATOM 3771 N N . ASP A 1 504 ? -6.951 5.845 5.945 1.00 96.06 504 ASP A N 1
ATOM 3772 C CA . ASP A 1 504 ? -6.456 7.099 6.532 1.00 96.06 504 ASP A CA 1
ATOM 3773 C C . ASP A 1 504 ? -7.360 7.599 7.662 1.00 96.06 504 ASP A C 1
ATOM 3775 O O . ASP A 1 504 ? -6.873 8.093 8.685 1.00 96.06 504 ASP A O 1
ATOM 3779 N N . ARG A 1 505 ? -8.681 7.409 7.540 1.00 95.12 505 ARG A N 1
ATOM 3780 C CA . ARG A 1 505 ? -9.624 7.843 8.583 1.00 95.12 505 ARG A CA 1
ATOM 3781 C C . ARG A 1 505 ? -9.439 7.144 9.931 1.00 95.12 505 ARG A C 1
ATOM 3783 O O . ARG A 1 505 ? -9.947 7.640 10.935 1.00 95.12 505 ARG A O 1
ATOM 3790 N N . GLY A 1 506 ? -8.724 6.018 9.971 1.00 97.88 506 GLY A N 1
ATOM 3791 C CA . GLY A 1 506 ? -8.508 5.221 11.179 1.00 97.88 506 GLY A CA 1
ATOM 3792 C C . GLY A 1 506 ? -9.803 4.693 11.814 1.00 97.88 506 GLY A C 1
ATOM 3793 O O . GLY A 1 506 ? -10.911 5.055 11.422 1.00 97.88 506 GLY A O 1
ATOM 3794 N N . ILE A 1 507 ? -9.683 3.822 12.815 1.00 98.75 507 ILE A N 1
ATOM 3795 C CA . ILE A 1 507 ? -10.841 3.208 13.493 1.00 98.75 507 ILE A CA 1
ATOM 3796 C C . ILE A 1 507 ? -10.799 3.540 14.987 1.00 98.75 507 ILE A C 1
ATOM 3798 O O . ILE A 1 507 ? -9.788 3.289 15.641 1.00 98.75 507 ILE A O 1
ATOM 3802 N N . GLN A 1 508 ? -11.894 4.082 15.526 1.00 97.94 508 GLN A N 1
ATOM 3803 C CA . GLN A 1 508 ? -12.024 4.450 16.944 1.00 97.94 508 GLN A CA 1
ATOM 3804 C C . GLN A 1 508 ? -12.886 3.496 17.769 1.00 97.94 508 GLN A C 1
ATOM 3806 O O . GLN A 1 508 ? -12.831 3.544 19.000 1.00 97.94 508 GLN A O 1
ATOM 3811 N N . SER A 1 509 ? -13.751 2.708 17.123 1.00 98.69 509 SER A N 1
ATOM 3812 C CA . SER A 1 509 ? -14.659 1.809 17.832 1.00 98.69 509 SER A CA 1
ATOM 3813 C C . SER A 1 509 ? -15.035 0.569 17.030 1.00 98.69 509 SER A C 1
ATOM 3815 O O . SER A 1 509 ? -15.100 0.580 15.800 1.00 98.69 509 SER A O 1
ATOM 3817 N N . PHE A 1 510 ? -15.310 -0.500 17.772 1.00 98.69 510 PHE A N 1
ATOM 3818 C CA . PHE A 1 510 ? -15.811 -1.779 17.285 1.00 98.69 510 PHE A CA 1
ATOM 3819 C C . PHE A 1 510 ? -16.982 -2.203 18.167 1.00 98.69 510 PHE A C 1
ATOM 3821 O O . PHE A 1 510 ? -16.841 -2.266 19.388 1.00 98.69 510 PHE A O 1
ATOM 3828 N N . SER A 1 511 ? -18.141 -2.467 17.565 1.00 98.12 511 SER A N 1
ATOM 3829 C CA . SER A 1 511 ? -19.362 -2.825 18.288 1.00 98.12 511 SER A CA 1
ATOM 3830 C C . SER A 1 511 ? -20.012 -4.075 17.708 1.00 98.12 511 SER A C 1
ATOM 3832 O O . SER A 1 511 ? -20.277 -4.148 16.509 1.00 98.12 511 SER A O 1
ATOM 3834 N N . LEU A 1 512 ? -20.293 -5.048 18.570 1.00 96.44 512 LEU A N 1
ATOM 3835 C CA . LEU A 1 512 ? -21.011 -6.273 18.240 1.00 96.44 512 LEU A CA 1
ATOM 3836 C C . LEU A 1 512 ? -22.435 -6.195 18.784 1.00 96.44 512 LEU A C 1
ATOM 3838 O O . LEU A 1 512 ? -22.597 -5.953 19.983 1.00 96.44 512 LEU A O 1
ATOM 3842 N N . PRO A 1 513 ? -23.469 -6.449 17.964 1.00 92.88 513 PRO A N 1
ATOM 3843 C CA . PRO A 1 513 ? -24.826 -6.543 18.471 1.00 92.88 513 PRO A CA 1
ATOM 3844 C C . PRO A 1 513 ? -24.966 -7.777 19.370 1.00 92.88 513 PRO A C 1
ATOM 3846 O O . PRO A 1 513 ? -24.516 -8.876 19.038 1.00 92.88 513 PRO A O 1
ATOM 3849 N N . LEU A 1 514 ? -25.623 -7.585 20.506 1.00 88.38 514 LEU A N 1
ATOM 3850 C CA . LEU A 1 514 ? -25.975 -8.618 21.470 1.00 88.38 514 LEU A CA 1
ATOM 3851 C C . LEU A 1 514 ? -27.493 -8.810 21.509 1.00 88.38 514 LEU A C 1
ATOM 3853 O O . LEU A 1 514 ? -28.264 -7.922 21.147 1.00 88.38 514 LEU A O 1
ATOM 3857 N N . GLY A 1 515 ? -27.902 -9.988 21.971 1.00 74.00 515 GLY A N 1
ATOM 3858 C CA . GLY A 1 515 ? -29.287 -10.325 22.275 1.00 74.00 515 GLY A CA 1
ATOM 3859 C C . GLY A 1 515 ? -29.598 -10.262 23.774 1.00 74.00 515 GLY A C 1
ATOM 3860 O O . GLY A 1 515 ? -28.726 -10.025 24.612 1.00 74.00 515 GLY A O 1
ATOM 3861 N N . CYS A 1 516 ? -30.855 -10.514 24.139 1.00 72.00 516 CYS A N 1
ATOM 3862 C CA . CYS A 1 516 ? -31.314 -10.430 25.521 1.00 72.00 516 CYS A CA 1
ATOM 3863 C C . CYS A 1 516 ? -30.677 -11.509 26.419 1.00 72.00 516 CYS A C 1
ATOM 3865 O O . CYS A 1 516 ? -30.784 -12.705 26.150 1.00 72.00 516 CYS A O 1
ATOM 3867 N N . GLY A 1 517 ? -30.069 -11.078 27.530 1.00 70.81 517 GLY A N 1
ATOM 3868 C CA . GLY A 1 517 ? -29.610 -11.967 28.605 1.00 70.81 517 GLY A CA 1
ATOM 3869 C C . GLY A 1 517 ? -28.316 -12.738 28.324 1.00 70.81 517 GLY A C 1
ATOM 3870 O O . GLY A 1 517 ? -28.146 -13.830 28.862 1.00 70.81 517 GLY A O 1
ATOM 3871 N N . ILE A 1 518 ? -27.422 -12.206 27.483 1.00 82.00 518 ILE A N 1
ATOM 3872 C CA . ILE A 1 518 ? -26.115 -12.823 27.205 1.00 82.00 518 ILE A CA 1
ATOM 3873 C C . ILE A 1 518 ? -25.132 -12.519 28.341 1.00 82.00 518 ILE A C 1
ATOM 3875 O O . ILE A 1 518 ? -24.935 -11.358 28.708 1.00 82.00 518 ILE A O 1
ATOM 3879 N N . THR A 1 519 ? -24.478 -13.562 28.856 1.00 81.75 519 THR A N 1
ATOM 3880 C CA . THR A 1 519 ? -23.373 -13.418 29.812 1.00 81.75 519 THR A CA 1
ATOM 3881 C C . THR A 1 519 ? -22.057 -13.441 29.051 1.00 81.75 519 THR A C 1
ATOM 3883 O O . THR A 1 519 ? -21.783 -14.397 28.325 1.00 81.75 519 THR A O 1
ATOM 3886 N N . LEU A 1 520 ? -21.256 -12.386 29.209 1.00 92.94 520 LEU A N 1
ATOM 3887 C CA . LEU A 1 520 ? -19.919 -12.295 28.634 1.00 92.94 520 LEU A CA 1
ATOM 3888 C C . LEU A 1 520 ? -18.883 -12.327 29.753 1.00 92.94 520 LEU A C 1
ATOM 3890 O O . LEU A 1 520 ? -19.035 -11.656 30.774 1.00 92.94 520 LEU A O 1
ATOM 3894 N N . THR A 1 521 ? -17.829 -13.106 29.558 1.00 95.25 521 THR A N 1
ATOM 3895 C CA . THR A 1 521 ? -16.700 -13.218 30.490 1.00 95.25 521 THR A CA 1
ATOM 3896 C C . THR A 1 521 ? -15.384 -13.104 29.734 1.00 95.25 521 THR A C 1
ATOM 3898 O O . THR A 1 521 ? -15.374 -13.127 28.508 1.00 95.25 521 THR A O 1
ATOM 3901 N N . ASN A 1 522 ? -14.264 -12.964 30.446 1.00 95.31 522 ASN A N 1
ATOM 3902 C CA . ASN A 1 522 ? -12.924 -12.951 29.844 1.00 95.31 522 ASN A CA 1
ATOM 3903 C C . ASN A 1 522 ? -12.759 -11.913 28.718 1.00 95.31 522 ASN A C 1
ATOM 3905 O O . ASN A 1 522 ? -12.124 -12.182 27.699 1.00 95.31 522 ASN A O 1
ATOM 3909 N N . LEU A 1 523 ? -13.337 -10.719 28.911 1.00 97.19 523 LEU A N 1
ATOM 3910 C CA . LEU A 1 523 ? -13.162 -9.607 27.983 1.00 97.19 523 LEU A CA 1
ATOM 3911 C C . LEU A 1 523 ? -11.677 -9.240 27.918 1.00 97.19 523 LEU A C 1
ATOM 3913 O O . LEU A 1 523 ? -11.063 -8.929 28.939 1.00 97.19 523 LEU A O 1
ATOM 3917 N N . GLY A 1 524 ? -11.118 -9.256 26.714 1.00 96.88 524 GLY A N 1
ATOM 3918 C CA . GLY A 1 524 ? -9.722 -8.928 26.466 1.00 96.88 524 GLY A CA 1
ATOM 3919 C C . GLY A 1 524 ? -9.563 -7.948 25.313 1.00 96.88 524 GLY A C 1
ATOM 3920 O O . GLY A 1 524 ? -10.366 -7.914 24.378 1.00 96.88 524 GLY A O 1
ATOM 3921 N N . PHE A 1 525 ? -8.505 -7.154 25.408 1.00 98.44 525 PHE A N 1
ATOM 3922 C CA . PHE A 1 525 ? -8.080 -6.179 24.415 1.00 98.44 525 PHE A CA 1
ATOM 3923 C C . PHE A 1 525 ? -6.563 -6.268 24.267 1.00 98.44 525 PHE A C 1
ATOM 3925 O O . PHE A 1 525 ? -5.860 -6.427 25.265 1.00 98.44 525 PHE A O 1
ATOM 3932 N N . HIS A 1 526 ? -6.066 -6.144 23.040 1.00 98.44 526 HIS A N 1
ATOM 3933 C CA . HIS A 1 526 ? -4.637 -6.044 22.772 1.00 98.44 526 HIS A CA 1
ATOM 3934 C C . HIS A 1 526 ? -4.372 -5.086 21.608 1.00 98.44 526 HIS A C 1
ATOM 3936 O O . HIS A 1 526 ? -5.101 -5.097 20.616 1.00 98.44 526 HIS A O 1
ATOM 3942 N N . ALA A 1 527 ? -3.311 -4.294 21.732 1.00 98.38 527 ALA A N 1
ATOM 3943 C CA . ALA A 1 527 ? -2.796 -3.399 20.705 1.00 98.38 527 ALA A CA 1
ATOM 3944 C C . ALA A 1 527 ? -1.259 -3.377 20.777 1.00 98.38 527 ALA A C 1
ATOM 3946 O O . ALA A 1 527 ? -0.719 -3.506 21.881 1.00 98.38 527 ALA A O 1
ATOM 3947 N N . PRO A 1 528 ? -0.552 -3.195 19.647 1.00 97.94 528 PRO A N 1
ATOM 3948 C CA . PRO A 1 528 ? 0.895 -3.005 19.661 1.00 97.94 528 PRO A CA 1
ATOM 3949 C C . PRO A 1 528 ? 1.270 -1.705 20.390 1.00 97.94 528 PRO A C 1
ATOM 3951 O O . PRO A 1 528 ? 0.505 -0.736 20.338 1.00 97.94 528 PRO A O 1
ATOM 3954 N N . PRO A 1 529 ? 2.461 -1.628 21.008 1.00 96.81 529 PRO A N 1
ATOM 3955 C CA . PRO A 1 529 ? 2.921 -0.393 21.629 1.00 96.81 529 PRO A CA 1
ATOM 3956 C C . PRO A 1 529 ? 3.110 0.714 20.579 1.00 96.81 529 PRO A C 1
ATOM 3958 O O . PRO A 1 529 ? 3.701 0.499 19.517 1.00 96.81 529 PRO A O 1
ATOM 3961 N N . ASN A 1 530 ? 2.625 1.915 20.883 1.00 96.94 530 ASN A N 1
ATOM 3962 C CA . ASN A 1 530 ? 2.981 3.149 20.186 1.00 96.94 530 ASN A CA 1
ATOM 3963 C C . ASN A 1 530 ? 4.300 3.702 20.740 1.00 96.94 530 ASN A C 1
ATOM 3965 O O . ASN A 1 530 ? 4.566 3.595 21.943 1.00 96.94 530 ASN A O 1
ATOM 3969 N N . HIS A 1 531 ? 5.107 4.328 19.877 1.00 95.19 531 HIS A N 1
ATOM 3970 C CA . HIS A 1 531 ? 6.336 5.014 20.286 1.00 95.19 531 HIS A CA 1
ATOM 3971 C C . HIS A 1 531 ? 6.048 6.122 21.311 1.00 95.19 531 HIS A C 1
ATOM 3973 O O . HIS A 1 531 ? 5.016 6.791 21.210 1.00 95.19 531 HIS A O 1
ATOM 3979 N N . PRO A 1 532 ? 6.952 6.342 22.285 1.00 93.69 532 PRO A N 1
ATOM 3980 C CA . PRO A 1 532 ? 6.835 7.477 23.193 1.00 93.69 532 PRO A CA 1
ATOM 3981 C C . PRO A 1 532 ? 6.937 8.798 22.421 1.00 93.69 532 PRO A C 1
ATOM 3983 O O . PRO A 1 532 ? 7.597 8.864 21.382 1.00 93.69 532 PRO A O 1
ATOM 3986 N N . GLY A 1 533 ? 6.322 9.852 22.963 1.00 95.19 533 GLY A N 1
ATOM 3987 C CA . GLY A 1 533 ? 6.420 11.198 22.405 1.00 95.19 533 GLY A CA 1
ATOM 3988 C C . GLY A 1 533 ? 7.850 11.710 22.369 1.00 95.19 533 GLY A C 1
ATOM 3989 O O . GLY A 1 533 ? 8.559 11.681 23.380 1.00 95.19 533 GLY A O 1
ATOM 3990 N N . ILE A 1 534 ? 8.265 12.175 21.196 1.00 94.50 534 ILE A N 1
ATOM 3991 C CA . ILE A 1 534 ? 9.590 12.740 20.947 1.00 94.50 534 ILE A CA 1
ATOM 3992 C C . ILE A 1 534 ? 9.479 13.916 19.982 1.00 94.50 534 ILE A C 1
ATOM 3994 O O . ILE A 1 534 ? 8.554 13.998 19.175 1.00 94.50 534 ILE A O 1
ATOM 3998 N N . ALA A 1 535 ? 10.437 14.841 20.064 1.00 96.19 535 ALA A N 1
ATOM 3999 C CA . ALA A 1 535 ? 10.439 16.048 19.247 1.00 96.19 535 ALA A CA 1
ATOM 4000 C C . ALA A 1 535 ? 10.266 15.726 17.749 1.00 96.19 535 ALA A C 1
ATOM 4002 O O . ALA A 1 535 ? 10.956 14.864 17.207 1.00 96.19 535 ALA A O 1
ATOM 4003 N N . ASN A 1 536 ? 9.365 16.458 17.083 1.00 93.25 536 ASN A N 1
ATOM 4004 C CA . ASN A 1 536 ? 9.093 16.359 15.643 1.00 93.25 536 ASN A CA 1
ATOM 4005 C C . ASN A 1 536 ? 8.518 15.008 15.161 1.00 93.25 536 ASN A C 1
ATOM 4007 O O . ASN A 1 536 ? 8.599 14.685 13.976 1.00 93.25 536 ASN A O 1
ATOM 4011 N N . ASP A 1 537 ? 7.870 14.242 16.041 1.00 94.06 537 ASP A N 1
ATOM 4012 C CA . ASP A 1 537 ? 7.209 12.976 15.684 1.00 94.06 537 ASP A CA 1
ATOM 4013 C C . ASP A 1 537 ? 5.906 13.119 14.862 1.00 94.06 537 ASP A C 1
ATOM 4015 O O . ASP A 1 537 ? 5.268 12.116 14.553 1.00 94.06 537 ASP A O 1
ATOM 4019 N N . GLY A 1 538 ? 5.477 14.341 14.532 1.00 93.56 538 GLY A N 1
ATOM 4020 C CA . GLY A 1 538 ? 4.260 14.626 13.756 1.00 93.56 538 GLY A CA 1
ATOM 4021 C C . GLY A 1 538 ? 2.932 14.434 14.484 1.00 93.56 538 GLY A C 1
ATOM 4022 O O . GLY A 1 538 ? 1.882 14.749 13.931 1.00 93.56 538 GLY A O 1
ATOM 4023 N N . THR A 1 539 ? 2.953 13.961 15.726 1.00 96.31 539 THR A N 1
ATOM 4024 C CA . THR A 1 539 ? 1.769 13.919 16.590 1.00 96.31 539 THR A CA 1
ATOM 4025 C C . THR A 1 539 ? 1.483 15.295 17.189 1.00 96.31 539 THR A C 1
ATOM 4027 O O . THR A 1 539 ? 2.355 16.174 17.230 1.00 96.31 539 THR A O 1
ATOM 4030 N N . GLN A 1 540 ? 0.259 15.503 17.682 1.00 96.31 540 GLN A N 1
ATOM 4031 C CA . GLN A 1 540 ? -0.123 16.773 18.294 1.00 96.31 540 GLN A CA 1
ATOM 4032 C C . GLN A 1 540 ? 0.797 17.068 19.487 1.00 96.31 540 GLN A C 1
ATOM 4034 O O . GLN A 1 540 ? 0.857 16.298 20.446 1.00 96.31 540 GLN A O 1
ATOM 4039 N N . GLY A 1 541 ? 1.540 18.176 19.405 1.00 96.12 541 GLY A N 1
ATOM 4040 C CA . GLY A 1 541 ? 2.467 18.613 20.451 1.00 96.12 541 GLY A CA 1
ATOM 4041 C C . GLY A 1 541 ? 3.698 17.723 20.654 1.00 96.12 541 GLY A C 1
ATOM 4042 O O . GLY A 1 541 ? 4.367 17.875 21.673 1.00 96.12 541 GLY A O 1
ATOM 4043 N N . SER A 1 542 ? 4.006 16.810 19.724 1.00 96.50 542 SER A N 1
ATOM 4044 C CA . SER A 1 542 ? 5.106 15.844 19.870 1.00 96.50 542 SER A CA 1
ATOM 4045 C C . SER A 1 542 ? 4.980 14.925 21.094 1.00 96.50 542 SER A C 1
ATOM 4047 O O . SER A 1 542 ? 5.958 14.631 21.783 1.00 96.50 542 SER A O 1
ATOM 4049 N N . LEU A 1 543 ? 3.745 14.513 21.397 1.00 96.31 543 LEU A N 1
ATOM 4050 C CA . LEU A 1 543 ? 3.405 13.723 22.584 1.00 96.31 543 LEU A CA 1
ATOM 4051 C C . LEU A 1 543 ? 3.342 12.211 22.321 1.00 96.31 543 LEU A C 1
ATOM 4053 O O . LEU A 1 543 ? 3.187 11.440 23.271 1.00 96.31 543 LEU A O 1
ATOM 4057 N N . GLY A 1 544 ? 3.502 11.780 21.070 1.00 96.62 544 GLY A N 1
ATOM 4058 C CA . GLY A 1 544 ? 3.317 10.399 20.646 1.00 96.62 544 GLY A CA 1
ATOM 4059 C C . GLY A 1 544 ? 1.843 9.995 20.644 1.00 96.62 544 GLY A C 1
ATOM 4060 O O . GLY A 1 544 ? 0.980 10.660 21.224 1.00 96.62 544 GLY A O 1
ATOM 4061 N N . TYR A 1 545 ? 1.532 8.879 19.986 1.00 97.81 545 TYR A N 1
ATOM 4062 C CA . TYR A 1 545 ? 0.196 8.298 20.088 1.00 97.81 545 TYR A CA 1
ATOM 4063 C C . TYR A 1 545 ? -0.004 7.631 21.453 1.00 97.81 545 TYR A C 1
ATOM 4065 O O . TYR A 1 545 ? 0.889 6.987 22.005 1.00 97.81 545 TYR A O 1
ATOM 4073 N N . SER A 1 546 ? -1.209 7.778 21.992 1.00 97.69 546 SER A N 1
ATOM 4074 C CA . SER A 1 546 ? -1.624 7.232 23.277 1.00 97.69 546 SER A CA 1
ATOM 4075 C C . SER A 1 546 ? -1.560 5.707 23.276 1.00 97.69 546 SER A C 1
ATOM 4077 O O . SER A 1 546 ? -1.984 5.058 22.327 1.00 97.69 546 SER A O 1
ATOM 4079 N N . ASN A 1 547 ? -1.085 5.130 24.378 1.00 96.94 547 ASN A N 1
ATOM 4080 C CA . ASN A 1 547 ? -1.143 3.691 24.653 1.00 96.94 547 ASN A CA 1
ATOM 4081 C C . ASN A 1 547 ? -2.307 3.325 25.599 1.00 96.94 547 ASN A C 1
ATOM 4083 O O . ASN A 1 547 ? -2.349 2.216 26.130 1.00 96.94 547 ASN A O 1
ATOM 4087 N N . VAL A 1 548 ? -3.248 4.247 25.855 1.00 97.81 548 VAL A N 1
ATOM 4088 C CA . VAL A 1 548 ? -4.405 3.980 26.727 1.00 97.81 548 VAL A CA 1
ATOM 4089 C C . VAL A 1 548 ? -5.266 2.863 26.108 1.00 97.81 548 VAL A C 1
ATOM 4091 O O . VAL A 1 548 ? -5.700 3.001 24.958 1.00 97.81 548 VAL A O 1
ATOM 4094 N N . PRO A 1 549 ? -5.524 1.750 26.828 1.00 97.44 549 PRO A N 1
ATOM 4095 C CA . PRO A 1 549 ? -6.343 0.652 26.314 1.00 97.44 549 PRO A CA 1
ATOM 4096 C C . PRO A 1 549 ? -7.768 1.087 25.966 1.00 97.44 549 PRO A C 1
ATOM 4098 O O . PRO A 1 549 ? -8.328 1.978 26.608 1.00 97.44 549 PRO A O 1
ATOM 4101 N N . TRP A 1 550 ? -8.391 0.431 24.982 1.00 98.38 550 TRP A N 1
ATOM 4102 C CA . TRP A 1 550 ? -9.797 0.694 24.672 1.00 98.38 550 TRP A CA 1
ATOM 4103 C C . TRP A 1 550 ? -10.690 0.243 25.820 1.00 98.38 550 TRP A C 1
ATOM 4105 O O . TRP A 1 550 ? -10.539 -0.849 26.371 1.00 98.38 550 TRP A O 1
ATOM 4115 N N . THR A 1 551 ? -11.666 1.080 26.147 1.00 97.50 551 THR A N 1
ATOM 4116 C CA . THR A 1 551 ? -12.675 0.748 27.153 1.00 97.50 551 THR A CA 1
ATOM 4117 C C . THR A 1 551 ? -13.759 -0.110 26.522 1.00 97.50 551 THR A C 1
ATOM 4119 O O . THR A 1 551 ? -14.149 0.137 25.382 1.00 97.50 551 THR A O 1
ATOM 4122 N N . SER A 1 552 ? -14.239 -1.118 27.253 1.00 96.81 552 SER A N 1
ATOM 4123 C CA . SER A 1 552 ? -15.399 -1.910 26.843 1.00 96.81 552 SER A CA 1
ATOM 4124 C C . SER A 1 552 ? -16.657 -1.426 27.559 1.00 96.81 552 SER A C 1
ATOM 4126 O O . SER A 1 552 ? -16.636 -1.100 28.746 1.00 96.81 552 SER A O 1
ATOM 4128 N N . ASN A 1 553 ? -17.767 -1.380 26.831 1.00 95.56 553 ASN A N 1
ATOM 4129 C CA . ASN A 1 553 ? -19.087 -1.070 27.352 1.00 95.56 553 ASN A CA 1
ATOM 4130 C C . ASN A 1 553 ? -20.078 -2.115 26.838 1.00 95.56 553 ASN A C 1
ATOM 4132 O O . ASN A 1 553 ? -20.322 -2.215 25.633 1.00 95.56 553 ASN A O 1
ATOM 4136 N N . GLN A 1 554 ? -20.633 -2.900 27.760 1.00 92.94 554 GLN A N 1
ATOM 4137 C CA . GLN A 1 554 ? -21.693 -3.851 27.460 1.00 92.94 554 GLN A CA 1
ATOM 4138 C C . GLN A 1 554 ? -23.047 -3.252 27.841 1.00 92.94 554 GLN A C 1
ATOM 4140 O O . GLN A 1 554 ? -23.287 -2.880 28.988 1.00 92.94 554 GLN A O 1
ATOM 4145 N N . THR A 1 555 ? -23.955 -3.234 26.875 1.00 89.81 555 THR A N 1
ATOM 4146 C CA . THR A 1 555 ? -25.381 -2.982 27.073 1.00 89.81 555 THR A CA 1
ATOM 4147 C C . THR A 1 555 ? -26.169 -4.253 26.764 1.00 89.81 555 THR A C 1
ATOM 4149 O O . THR A 1 555 ? -25.622 -5.246 26.288 1.00 89.81 555 THR A O 1
ATOM 4152 N N . VAL A 1 556 ? -27.484 -4.217 26.977 1.00 84.12 556 VAL A N 1
ATOM 4153 C CA . VAL A 1 556 ? -28.384 -5.296 26.537 1.00 84.12 556 VAL A CA 1
ATOM 4154 C C . VAL A 1 556 ? -28.346 -5.529 25.019 1.00 84.12 556 VAL A C 1
ATOM 4156 O O . VAL A 1 556 ? -28.586 -6.647 24.578 1.00 84.12 556 VAL A O 1
ATOM 4159 N N . ASN A 1 557 ? -28.023 -4.501 24.227 1.00 87.00 557 ASN A N 1
ATOM 4160 C CA . ASN A 1 557 ? -28.107 -4.553 22.766 1.00 87.00 557 ASN A CA 1
ATOM 4161 C C . ASN A 1 557 ? -26.751 -4.718 22.077 1.00 87.00 557 ASN A C 1
ATOM 4163 O O . ASN A 1 557 ? -26.720 -5.035 20.891 1.00 87.00 557 ASN A O 1
ATOM 4167 N N . ALA A 1 558 ? -25.639 -4.437 22.760 1.00 92.69 558 ALA A N 1
ATOM 4168 C CA . ALA A 1 558 ? -24.319 -4.435 22.136 1.00 92.69 558 ALA A CA 1
ATOM 4169 C C . ALA A 1 558 ? -23.171 -4.540 23.146 1.00 92.69 558 ALA A C 1
ATOM 4171 O O . ALA A 1 558 ? -23.288 -4.047 24.269 1.00 92.69 558 ALA A O 1
ATOM 4172 N N . LEU A 1 559 ? -22.047 -5.107 22.705 1.00 96.44 559 LEU A N 1
ATOM 4173 C CA . LEU A 1 559 ? -20.731 -4.948 23.318 1.00 96.44 559 LEU A CA 1
ATOM 4174 C C . LEU A 1 559 ? -19.892 -4.046 22.417 1.00 96.44 559 LEU A C 1
ATOM 4176 O O . LEU A 1 559 ? -19.659 -4.382 21.259 1.00 96.44 559 LEU A O 1
ATOM 4180 N N . THR A 1 560 ? -19.427 -2.926 22.955 1.00 98.06 560 THR A N 1
ATOM 4181 C CA . THR A 1 560 ? -18.614 -1.953 22.223 1.00 98.06 560 THR A CA 1
ATOM 4182 C C . THR A 1 560 ? -17.264 -1.786 22.896 1.00 98.06 560 THR A C 1
ATOM 4184 O O . THR A 1 560 ? -17.217 -1.584 24.106 1.00 98.06 560 THR A O 1
ATOM 4187 N N . TRP A 1 561 ? -16.185 -1.793 22.117 1.00 98.81 561 TRP A N 1
ATOM 4188 C CA . TRP A 1 561 ? -14.902 -1.231 22.528 1.00 98.81 561 TRP A CA 1
ATOM 4189 C C . TRP A 1 561 ? -14.668 0.097 21.821 1.00 98.81 561 TRP A C 1
ATOM 4191 O O . TRP A 1 561 ? -14.950 0.223 20.626 1.00 98.81 561 TRP A O 1
ATOM 4201 N N . SER A 1 562 ? -14.125 1.076 22.540 1.00 98.56 562 SER A N 1
ATOM 4202 C CA . SER A 1 562 ? -13.772 2.373 21.964 1.00 98.56 562 SER A CA 1
ATOM 4203 C C . SER A 1 562 ? -12.628 3.068 22.696 1.00 98.56 562 SER A C 1
ATOM 4205 O O . SER A 1 562 ? -12.453 2.907 23.910 1.00 98.56 562 SER A O 1
ATOM 4207 N N . THR A 1 563 ? -11.900 3.896 21.949 1.00 98.56 563 THR A N 1
ATOM 4208 C CA . THR A 1 563 ? -11.003 4.931 22.484 1.00 98.56 563 THR A CA 1
ATOM 4209 C C . THR A 1 563 ? -11.685 6.308 22.494 1.00 98.56 563 THR A C 1
ATOM 4211 O O . THR A 1 563 ? -12.861 6.437 22.149 1.00 98.56 563 THR A O 1
ATOM 4214 N N . GLU A 1 564 ? -10.949 7.332 22.923 1.00 97.62 564 GLU A N 1
ATOM 4215 C CA . GLU A 1 564 ? -11.347 8.740 22.863 1.00 97.62 564 GLU A CA 1
ATOM 4216 C C . GLU A 1 564 ? -11.563 9.187 21.405 1.00 97.62 564 GLU A C 1
ATOM 4218 O O . GLU A 1 564 ? -10.944 8.671 20.476 1.00 97.62 564 GLU A O 1
ATOM 4223 N N . THR A 1 565 ? -12.447 10.160 21.191 1.00 95.50 565 THR A N 1
ATOM 4224 C CA . THR A 1 565 ? -12.656 10.770 19.866 1.00 95.50 565 THR A CA 1
ATOM 4225 C C . THR A 1 565 ? -11.498 11.693 19.483 1.00 95.50 565 THR A C 1
ATOM 4227 O O . THR A 1 565 ? -10.803 12.212 20.356 1.00 95.50 565 THR A O 1
ATOM 4230 N N . VAL A 1 566 ? -11.342 11.988 18.187 1.00 93.94 566 VAL A N 1
ATOM 4231 C CA . VAL A 1 566 ? -10.316 12.932 17.700 1.00 93.94 566 VAL A CA 1
ATOM 4232 C C . VAL A 1 566 ? -10.430 14.325 18.333 1.00 93.94 566 VAL A C 1
ATOM 4234 O O . VAL A 1 566 ? -9.418 14.959 18.596 1.00 93.94 566 VAL A O 1
ATOM 4237 N N . VAL A 1 567 ? -11.650 14.775 18.656 1.00 93.75 567 VAL A N 1
ATOM 4238 C CA . VAL A 1 567 ? -11.896 16.067 19.326 1.00 93.75 567 VAL A CA 1
ATOM 4239 C C . VAL A 1 567 ? -11.441 16.048 20.788 1.00 93.75 567 VAL A C 1
ATOM 4241 O O . VAL A 1 567 ? -11.041 17.076 21.325 1.00 93.75 567 VAL A O 1
ATOM 4244 N N . GLN A 1 568 ? -11.519 14.891 21.450 1.00 95.88 568 GLN A N 1
ATOM 4245 C CA . GLN A 1 568 ? -11.062 14.737 22.833 1.00 95.88 568 GLN A CA 1
ATOM 4246 C C . GLN A 1 568 ? -9.542 14.596 22.907 1.00 95.88 568 GLN A C 1
ATOM 4248 O O . GLN A 1 568 ? -8.925 15.143 23.817 1.00 95.88 568 GLN A O 1
ATOM 4253 N N . ASN A 1 569 ? -8.956 13.848 21.972 1.00 97.25 569 ASN A N 1
ATOM 4254 C CA . ASN A 1 569 ? -7.532 13.564 21.931 1.00 97.25 569 ASN A CA 1
ATOM 4255 C C . ASN A 1 569 ? -7.118 13.175 20.500 1.00 97.25 569 ASN A C 1
ATOM 4257 O O . ASN A 1 569 ? -7.368 12.055 20.058 1.00 97.25 569 ASN A O 1
ATOM 4261 N N . GLU A 1 570 ? -6.438 14.066 19.775 1.00 96.50 570 GLU A N 1
ATOM 4262 C CA . GLU A 1 570 ? -5.941 13.786 18.413 1.00 96.50 570 GLU A CA 1
ATOM 4263 C C . GLU A 1 570 ? -4.930 12.626 18.387 1.00 96.50 570 GLU A C 1
ATOM 4265 O O . GLU A 1 570 ? -4.813 11.881 17.404 1.00 96.50 570 GLU A O 1
ATOM 4270 N N . ASN A 1 571 ? -4.251 12.420 19.515 1.00 98.19 571 ASN A N 1
ATOM 4271 C CA . ASN A 1 571 ? -3.291 11.352 19.721 1.00 98.19 571 ASN A CA 1
ATOM 4272 C C . ASN A 1 571 ? -3.932 10.084 20.309 1.00 98.19 571 ASN A C 1
ATOM 4274 O O . ASN A 1 571 ? -3.202 9.175 20.694 1.00 98.19 571 ASN A O 1
ATOM 4278 N N . ALA A 1 572 ? -5.266 9.981 20.390 1.00 98.25 572 ALA A N 1
ATOM 4279 C CA . ALA A 1 572 ? -5.946 8.815 20.958 1.00 98.25 572 ALA A CA 1
ATOM 4280 C C . ALA A 1 572 ? -5.516 7.506 20.284 1.00 98.25 572 ALA A C 1
ATOM 4282 O O . ALA A 1 572 ? -5.100 7.486 19.121 1.00 98.25 572 ALA A O 1
ATOM 4283 N N . ASN A 1 573 ? -5.683 6.396 21.002 1.00 98.12 573 ASN A N 1
ATOM 4284 C CA . ASN A 1 573 ? -5.210 5.068 20.618 1.00 98.12 573 ASN A CA 1
ATOM 4285 C C . ASN A 1 573 ? -6.061 4.414 19.504 1.00 98.12 573 ASN A C 1
ATOM 4287 O O . ASN A 1 573 ? -6.484 3.274 19.631 1.00 98.12 573 ASN A O 1
ATOM 4291 N N . ALA A 1 574 ? -6.418 5.140 18.445 1.00 98.44 574 ALA A N 1
ATOM 4292 C CA . ALA A 1 574 ? -7.158 4.609 17.302 1.00 98.44 574 ALA A CA 1
ATOM 4293 C C . ALA A 1 574 ? -6.311 3.650 16.442 1.00 98.44 574 ALA A C 1
ATOM 4295 O O . ALA A 1 574 ? -5.096 3.831 16.313 1.00 98.44 574 ALA A O 1
ATOM 4296 N N . ILE A 1 575 ? -6.969 2.690 15.781 1.00 98.69 575 ILE A N 1
ATOM 4297 C CA . ILE A 1 575 ? -6.328 1.767 14.832 1.00 98.69 575 ILE A CA 1
ATOM 4298 C C . ILE A 1 575 ? -5.914 2.559 13.585 1.00 98.69 575 ILE A C 1
ATOM 4300 O O . ILE A 1 575 ? -6.740 2.884 12.721 1.00 98.69 575 ILE A O 1
ATOM 4304 N N . ARG A 1 576 ? -4.628 2.898 13.510 1.00 97.38 576 ARG A N 1
ATOM 4305 C CA . ARG A 1 576 ? -3.990 3.616 12.393 1.00 97.38 576 ARG A CA 1
ATOM 4306 C C . ARG A 1 576 ? -3.354 2.641 11.411 1.00 97.38 576 ARG A C 1
ATOM 4308 O O . ARG A 1 576 ? -3.268 1.447 11.690 1.00 97.38 576 ARG A O 1
ATOM 4315 N N . PHE A 1 577 ? -2.953 3.135 10.247 1.00 96.19 577 PHE A N 1
ATOM 4316 C CA . PHE A 1 577 ? -2.442 2.270 9.191 1.00 96.19 577 PHE A CA 1
ATOM 4317 C C . PHE A 1 577 ? -1.235 1.434 9.636 1.00 96.19 577 PHE A C 1
ATOM 4319 O O . PHE A 1 577 ? -0.401 1.851 10.449 1.00 96.19 577 PHE A O 1
ATOM 4326 N N . GLY A 1 578 ? -1.168 0.220 9.105 1.00 96.94 578 GLY A N 1
ATOM 4327 C CA . GLY A 1 578 ? -0.222 -0.804 9.509 1.00 96.94 578 GLY A CA 1
ATOM 4328 C C . GLY A 1 578 ? -0.369 -1.252 10.969 1.00 96.94 578 GLY A C 1
ATOM 4329 O O . GLY A 1 578 ? 0.629 -1.708 11.530 1.00 96.94 578 GLY A O 1
ATOM 4330 N N . THR A 1 579 ? -1.542 -1.092 11.606 1.00 98.62 579 THR A N 1
ATOM 4331 C CA . THR A 1 579 ? -1.791 -1.596 12.973 1.00 98.62 579 THR A CA 1
ATOM 4332 C C . THR A 1 579 ? -2.978 -2.559 13.066 1.00 98.62 579 THR A C 1
ATOM 4334 O O . THR A 1 579 ? -3.965 -2.408 12.346 1.00 98.62 579 THR A O 1
ATOM 4337 N N . LEU A 1 580 ? -2.872 -3.567 13.939 1.00 98.81 580 LEU A N 1
ATOM 4338 C CA . LEU A 1 580 ? -3.837 -4.641 14.185 1.00 98.81 580 LEU A CA 1
ATOM 4339 C C . LEU A 1 580 ? -4.162 -4.728 15.673 1.00 98.81 580 LEU A C 1
ATOM 4341 O O . LEU A 1 580 ? -3.262 -4.866 16.501 1.00 98.81 580 LEU A O 1
ATOM 4345 N N . TYR A 1 581 ? -5.447 -4.621 16.009 1.00 98.88 581 TYR A N 1
ATOM 4346 C CA . TYR A 1 581 ? -5.936 -4.659 17.390 1.00 98.88 581 TYR A CA 1
ATOM 4347 C C . TYR A 1 581 ? -6.827 -5.881 17.577 1.00 98.88 581 TYR A C 1
ATOM 4349 O O . TYR A 1 581 ? -7.590 -6.235 16.675 1.00 98.88 581 TYR A O 1
ATOM 4357 N N . ASN A 1 582 ? -6.758 -6.508 18.748 1.00 98.75 582 ASN A N 1
ATOM 4358 C CA . ASN A 1 582 ? -7.538 -7.698 19.064 1.00 98.75 582 ASN A CA 1
ATOM 4359 C C . ASN A 1 582 ? -8.601 -7.421 20.124 1.00 98.75 582 ASN A C 1
ATOM 4361 O O . ASN A 1 582 ? -8.358 -6.700 21.094 1.00 98.75 582 ASN A O 1
ATOM 4365 N N . PHE A 1 583 ? -9.742 -8.089 19.974 1.00 98.69 583 PHE A N 1
ATOM 4366 C CA . PHE A 1 583 ? -10.878 -8.038 20.890 1.00 98.69 583 PHE A CA 1
ATOM 4367 C C . PHE A 1 583 ? -11.351 -9.459 21.149 1.00 98.69 583 PHE A C 1
ATOM 4369 O O . PHE A 1 583 ? -11.504 -10.234 20.206 1.00 98.69 583 PHE A O 1
ATOM 4376 N N . ARG A 1 584 ? -11.593 -9.814 22.410 1.00 97.88 584 ARG A N 1
ATOM 4377 C CA . ARG A 1 584 ? -12.011 -11.176 22.754 1.00 97.88 584 ARG A CA 1
ATOM 4378 C C . ARG A 1 584 ? -12.935 -11.236 23.949 1.00 97.88 584 ARG A C 1
ATOM 4380 O O . ARG A 1 584 ? -12.944 -10.317 24.767 1.00 97.88 584 ARG A O 1
ATOM 4387 N N . PHE A 1 585 ? -13.705 -12.310 24.024 1.00 97.38 585 PHE A N 1
ATOM 4388 C CA . PHE A 1 585 ? -14.569 -12.647 25.150 1.00 97.38 585 PHE A CA 1
ATOM 4389 C C . PHE A 1 585 ? -15.049 -14.094 25.034 1.00 97.38 585 PHE A C 1
ATOM 4391 O O . PHE A 1 585 ? -15.047 -14.682 23.952 1.00 97.38 585 PHE A O 1
ATOM 4398 N N . ASP A 1 586 ? -15.550 -14.617 26.144 1.00 96.25 586 ASP A N 1
ATOM 4399 C CA . ASP A 1 586 ? -16.279 -15.875 26.198 1.00 96.25 586 ASP A CA 1
ATOM 4400 C C . ASP A 1 586 ? -17.778 -15.617 26.358 1.00 96.25 586 ASP A C 1
ATOM 4402 O O . ASP A 1 586 ? -18.189 -14.654 27.011 1.00 96.25 586 ASP A O 1
ATOM 4406 N N . SER A 1 587 ? -18.599 -16.488 25.776 1.00 94.12 587 SER A N 1
ATOM 4407 C CA . SER A 1 587 ? -20.056 -16.438 25.879 1.00 94.12 587 SER A CA 1
ATOM 4408 C C . SER A 1 587 ? -20.662 -17.825 26.069 1.00 94.12 587 SER A C 1
ATOM 4410 O O . SER A 1 587 ? -20.163 -18.827 25.557 1.00 94.12 587 SER A O 1
ATOM 4412 N N . ASP A 1 588 ? -21.806 -17.864 26.749 1.00 90.81 588 ASP A N 1
ATOM 4413 C CA . ASP A 1 588 ? -22.680 -19.033 26.865 1.00 90.81 588 ASP A CA 1
ATOM 4414 C C . ASP A 1 588 ? -23.594 -19.235 25.635 1.00 90.81 588 ASP A C 1
ATOM 4416 O O . ASP A 1 588 ? -24.551 -20.018 25.661 1.00 90.81 588 ASP A O 1
ATOM 4420 N N . ARG A 1 589 ? -23.340 -18.501 24.545 1.00 90.38 589 ARG A N 1
ATOM 4421 C CA . ARG A 1 589 ? -24.084 -18.574 23.284 1.00 90.38 589 ARG A CA 1
ATOM 4422 C C . ARG A 1 589 ? -23.144 -18.809 22.109 1.00 90.38 589 ARG A C 1
ATOM 4424 O O . ARG A 1 589 ? -22.090 -18.183 21.991 1.00 90.38 589 ARG A O 1
ATOM 4431 N N . GLY A 1 590 ? -23.563 -19.724 21.237 1.00 89.81 590 GLY A N 1
ATOM 4432 C CA . GLY A 1 590 ? -22.825 -20.084 20.031 1.00 89.81 590 GLY A CA 1
ATOM 4433 C C . GLY A 1 590 ? -22.879 -19.014 18.942 1.00 89.81 590 GLY A C 1
ATOM 4434 O O . GLY A 1 590 ? -23.744 -18.135 18.993 1.00 89.81 590 GLY A O 1
ATOM 4435 N N . PRO A 1 591 ? -21.958 -19.089 17.967 1.00 93.69 591 PRO A N 1
ATOM 4436 C CA . PRO A 1 591 ? -21.820 -18.075 16.937 1.00 93.69 591 PRO A CA 1
ATOM 4437 C C . PRO A 1 591 ? -22.989 -18.124 15.956 1.00 93.69 591 PRO A C 1
ATOM 4439 O O . PRO A 1 591 ? -23.328 -19.180 15.422 1.00 93.69 591 PRO A O 1
ATOM 4442 N N . ILE A 1 592 ? -23.554 -16.957 15.666 1.00 92.00 592 ILE A N 1
ATOM 4443 C CA . ILE A 1 592 ? -24.465 -16.734 14.544 1.00 92.00 592 ILE A CA 1
ATOM 4444 C C . ILE A 1 592 ? -23.973 -15.544 13.703 1.00 92.00 592 ILE A C 1
ATOM 4446 O O . ILE A 1 592 ? -23.270 -14.689 14.245 1.00 92.00 592 ILE A O 1
ATOM 4450 N N . PRO A 1 593 ? -24.313 -15.448 12.405 1.00 94.06 593 PRO A N 1
ATOM 4451 C CA . PRO A 1 593 ? -23.946 -14.292 11.590 1.00 94.06 593 PRO A CA 1
ATOM 4452 C C . PRO A 1 593 ? -24.546 -12.986 12.128 1.00 94.06 593 PRO A C 1
ATOM 4454 O O . PRO A 1 593 ? -25.747 -12.908 12.382 1.00 94.06 593 PRO A O 1
ATOM 4457 N N . VAL A 1 594 ? -23.725 -11.947 12.272 1.00 94.12 594 VAL A N 1
ATOM 4458 C CA . VAL A 1 594 ? -24.138 -10.613 12.732 1.00 94.12 594 VAL A CA 1
ATOM 4459 C C . VAL A 1 594 ? -23.441 -9.511 11.937 1.00 94.12 594 VAL A C 1
ATOM 4461 O O . VAL A 1 594 ? -22.367 -9.717 11.378 1.00 94.12 594 VAL A O 1
ATOM 4464 N N . GLN A 1 595 ? -24.030 -8.316 11.934 1.00 95.06 595 GLN A N 1
ATOM 4465 C CA . GLN A 1 595 ? -23.398 -7.104 11.412 1.00 95.06 595 GLN A CA 1
ATOM 4466 C C . GLN A 1 595 ? -22.732 -6.351 12.567 1.00 95.06 595 GLN A C 1
ATOM 4468 O O . GLN A 1 595 ? -23.425 -5.765 13.397 1.00 95.06 595 GLN A O 1
ATOM 4473 N N . ALA A 1 596 ? -21.402 -6.374 12.632 1.00 97.31 596 ALA A N 1
ATOM 4474 C CA . ALA A 1 596 ? -20.657 -5.526 13.555 1.00 97.31 596 ALA A CA 1
ATOM 4475 C C . ALA A 1 596 ? -20.565 -4.097 13.015 1.00 97.31 596 ALA A C 1
ATOM 4477 O O . ALA A 1 596 ? -20.486 -3.905 11.804 1.00 97.31 596 ALA A O 1
ATOM 4478 N N . THR A 1 597 ? -20.519 -3.106 13.900 1.00 98.38 597 THR A N 1
ATOM 4479 C CA . THR A 1 597 ? -20.352 -1.693 13.542 1.00 98.38 597 THR A CA 1
ATOM 4480 C C . THR A 1 597 ? -18.913 -1.249 13.786 1.00 98.38 597 THR A C 1
ATOM 4482 O O . THR A 1 597 ? -18.378 -1.429 14.881 1.00 98.38 597 THR A O 1
ATOM 4485 N N . ILE A 1 598 ? -18.312 -0.626 12.775 1.00 98.56 598 ILE A N 1
ATOM 4486 C CA . ILE A 1 598 ? -16.985 -0.008 12.803 1.00 98.56 598 ILE A CA 1
ATOM 4487 C C . ILE A 1 598 ? -17.166 1.509 12.826 1.00 98.56 598 ILE A C 1
ATOM 4489 O O . ILE A 1 598 ? -17.735 2.072 11.891 1.00 98.56 598 ILE A O 1
ATOM 4493 N N . GLY A 1 599 ? -16.701 2.172 13.887 1.00 97.94 599 GLY A N 1
ATOM 4494 C CA . GLY A 1 599 ? -16.682 3.634 13.981 1.00 97.94 599 GLY A CA 1
ATOM 4495 C C . GLY A 1 599 ? -15.310 4.202 13.626 1.00 97.94 599 GLY A C 1
ATOM 4496 O O . GLY A 1 599 ? -14.289 3.706 14.105 1.00 97.94 599 GLY A O 1
ATOM 4497 N N . TYR A 1 600 ? -15.283 5.248 12.802 1.00 97.88 600 TYR A N 1
ATOM 4498 C CA . TYR A 1 600 ? -14.050 5.861 12.296 1.00 97.88 600 TYR A CA 1
ATOM 4499 C C . TYR A 1 600 ? -13.547 6.992 13.190 1.00 97.88 600 TYR A C 1
ATOM 4501 O O . TYR A 1 600 ? -14.344 7.645 13.854 1.00 97.88 600 TYR A O 1
ATOM 4509 N N . PHE A 1 601 ? -12.225 7.179 13.236 1.00 97.62 601 PHE A N 1
ATOM 4510 C CA . PHE A 1 601 ? -11.582 8.137 14.142 1.00 97.62 601 PHE A CA 1
ATOM 4511 C C . PHE A 1 601 ? -11.559 9.569 13.596 1.00 97.62 601 PHE A C 1
ATOM 4513 O O . PHE A 1 601 ? -11.808 10.514 14.341 1.00 97.62 601 PHE A O 1
ATOM 4520 N N . LYS A 1 602 ? -11.270 9.730 12.301 1.00 93.44 602 LYS A N 1
ATOM 4521 C CA . LYS A 1 602 ? -11.406 10.997 11.572 1.00 93.44 602 LYS A CA 1
ATOM 4522 C C . LYS A 1 602 ? -12.819 11.099 10.973 1.00 93.44 602 LYS A C 1
ATOM 4524 O O . LYS A 1 602 ? -13.798 10.649 11.561 1.00 93.44 602 LYS A O 1
ATOM 4529 N N . THR A 1 603 ? -12.945 11.709 9.799 1.00 83.00 603 THR A N 1
ATOM 4530 C CA . THR A 1 603 ? -14.216 11.862 9.090 1.00 83.00 603 THR A CA 1
ATOM 4531 C C . THR A 1 603 ? -14.775 10.518 8.603 1.00 83.00 603 THR A C 1
ATOM 4533 O O . THR A 1 603 ? -14.042 9.576 8.299 1.00 83.00 603 THR A O 1
ATOM 4536 N N . GLY A 1 604 ? -16.104 10.431 8.515 1.00 82.06 604 GLY A N 1
ATOM 4537 C CA . GLY A 1 604 ? -16.821 9.260 8.006 1.00 82.06 604 GLY A CA 1
ATOM 4538 C C . GLY A 1 604 ? -17.934 8.792 8.939 1.00 82.06 604 GLY A C 1
ATOM 4539 O O . GLY A 1 604 ? -17.865 8.948 10.155 1.00 82.06 604 GLY A O 1
ATOM 4540 N N . THR A 1 605 ? -18.982 8.205 8.366 1.00 88.06 605 THR A N 1
ATOM 4541 C CA . THR A 1 605 ? -20.055 7.570 9.137 1.00 88.06 605 THR A CA 1
ATOM 4542 C C . THR A 1 605 ? -19.674 6.133 9.493 1.00 88.06 605 THR A C 1
ATOM 4544 O O . THR A 1 605 ? -18.990 5.475 8.704 1.00 88.06 605 THR A O 1
ATOM 4547 N N . PRO A 1 606 ? -20.108 5.608 10.655 1.00 93.81 606 PRO A N 1
ATOM 4548 C CA . PRO A 1 606 ? -19.890 4.207 10.983 1.00 93.81 606 PRO A CA 1
ATOM 4549 C C . PRO A 1 606 ? -20.422 3.279 9.888 1.00 93.81 606 PRO A C 1
ATOM 4551 O O . PRO A 1 606 ? -21.492 3.515 9.328 1.00 93.81 606 PRO A O 1
ATOM 4554 N N . THR A 1 607 ? -19.684 2.213 9.601 1.00 93.81 607 THR A N 1
ATOM 4555 C CA . THR A 1 607 ? -20.054 1.203 8.598 1.00 93.81 607 THR A CA 1
ATOM 4556 C C . THR A 1 607 ? -20.253 -0.146 9.268 1.00 93.81 607 THR A C 1
ATOM 4558 O O . THR A 1 607 ? -19.681 -0.413 10.325 1.00 93.81 607 THR A O 1
ATOM 4561 N N . THR A 1 608 ? -21.076 -1.003 8.664 1.00 96.12 608 THR A N 1
ATOM 4562 C CA . THR A 1 608 ? -21.270 -2.371 9.153 1.00 96.12 608 THR A CA 1
ATOM 4563 C C . THR A 1 608 ? -20.461 -3.383 8.356 1.00 96.12 608 THR A C 1
ATOM 4565 O O . THR A 1 608 ? -20.323 -3.244 7.143 1.00 96.12 608 THR A O 1
ATOM 4568 N N . VAL A 1 609 ? -19.961 -4.414 9.030 1.00 96.00 609 VAL A N 1
ATOM 4569 C CA . VAL A 1 609 ? -19.216 -5.520 8.425 1.00 96.00 609 VAL A CA 1
ATOM 4570 C C . VAL A 1 609 ? -19.753 -6.850 8.945 1.00 96.00 609 VAL A C 1
ATOM 4572 O O . VAL A 1 609 ? -20.060 -6.988 10.133 1.00 96.00 609 VAL A O 1
ATOM 4575 N N . LEU A 1 610 ? -19.893 -7.825 8.046 1.00 95.81 610 LEU A N 1
ATOM 4576 C CA . LEU A 1 610 ? -20.351 -9.161 8.409 1.00 95.81 610 LEU A CA 1
ATOM 4577 C C . LEU A 1 610 ? -19.317 -9.835 9.313 1.00 95.81 610 LEU A C 1
ATOM 4579 O O . LEU A 1 610 ? -18.116 -9.812 9.044 1.00 95.81 610 LEU A O 1
ATOM 4583 N N . THR A 1 611 ? -19.785 -10.472 10.374 1.00 95.94 611 THR A N 1
ATOM 4584 C CA . THR A 1 611 ? -18.985 -11.331 11.244 1.00 95.94 611 THR A CA 1
ATOM 4585 C C . THR A 1 611 ? -19.902 -12.335 11.942 1.00 95.94 611 THR A C 1
ATOM 4587 O O . THR A 1 611 ? -21.040 -12.537 11.516 1.00 95.94 611 THR A O 1
ATOM 4590 N N . VAL A 1 612 ? -19.429 -12.986 12.998 1.00 95.50 612 VAL A N 1
ATOM 4591 C CA . VAL A 1 612 ? -20.255 -13.813 13.878 1.00 95.50 612 VAL A CA 1
ATOM 4592 C C . VAL A 1 612 ? -20.317 -13.206 15.269 1.00 95.50 612 VAL A C 1
ATOM 4594 O O . VAL A 1 612 ? -19.452 -12.434 15.643 1.00 95.50 612 VAL A O 1
ATOM 4597 N N . GLY A 1 613 ? -21.348 -13.531 16.037 1.00 94.00 613 GLY A N 1
ATOM 4598 C CA . GLY A 1 613 ? -21.497 -13.103 17.422 1.00 94.00 613 GLY A CA 1
ATOM 4599 C C . GLY A 1 613 ? -22.520 -13.969 18.160 1.00 94.00 613 GLY A C 1
ATOM 4600 O O . GLY A 1 613 ? -23.193 -14.786 17.533 1.00 94.00 613 GLY A O 1
ATOM 4601 N N . PRO A 1 614 ? -22.683 -13.790 19.478 1.00 91.38 614 PRO A N 1
ATOM 4602 C CA . PRO A 1 614 ? -23.549 -14.634 20.312 1.00 91.38 614 PRO A CA 1
ATOM 4603 C C . PRO A 1 614 ? -25.067 -14.353 20.171 1.00 91.38 614 PRO A C 1
ATOM 4605 O O . PRO A 1 614 ? -25.864 -14.792 21.002 1.00 91.38 614 PRO A O 1
ATOM 4608 N N . ASN A 1 615 ? -25.499 -13.573 19.172 1.00 76.00 615 ASN A N 1
ATOM 4609 C CA . ASN A 1 615 ? -26.812 -12.917 19.147 1.00 76.00 615 ASN A CA 1
ATOM 4610 C C . ASN A 1 615 ? -27.988 -13.828 18.724 1.00 76.00 615 ASN A C 1
ATOM 4612 O O . ASN A 1 615 ? -28.367 -13.851 17.563 1.00 76.00 615 ASN A O 1
ATOM 4616 N N . ALA A 1 616 ? -28.668 -14.503 19.653 1.00 60.25 616 ALA A N 1
ATOM 4617 C CA . ALA A 1 616 ? -29.988 -15.085 19.371 1.00 60.25 616 ALA A CA 1
ATOM 4618 C C . ALA A 1 616 ? -30.978 -14.824 20.513 1.00 60.25 616 ALA A C 1
ATOM 4620 O O . ALA A 1 616 ? -30.923 -15.475 21.554 1.00 60.25 616 ALA A O 1
ATOM 4621 N N . CYS A 1 617 ? -31.924 -13.900 20.305 1.00 62.34 617 CYS A N 1
ATOM 4622 C CA . CYS A 1 617 ? -33.022 -13.664 21.254 1.00 62.34 617 CYS A CA 1
ATOM 4623 C C . CYS A 1 617 ? -34.122 -14.733 21.195 1.00 62.34 617 CYS A C 1
ATOM 4625 O O . CYS A 1 617 ? -34.896 -14.827 22.134 1.00 62.34 617 CYS A O 1
ATOM 4627 N N . ASN A 1 618 ? -34.214 -15.524 20.119 1.00 52.06 618 ASN A N 1
ATOM 4628 C CA . ASN A 1 618 ? -35.204 -16.593 19.952 1.00 52.06 618 ASN A CA 1
ATOM 4629 C C . ASN A 1 618 ? -34.696 -17.625 18.933 1.00 52.06 618 ASN A C 1
ATOM 4631 O O . ASN A 1 618 ? -35.036 -17.559 17.755 1.00 52.06 618 ASN A O 1
ATOM 4635 N N . ALA A 1 619 ? -33.899 -18.596 19.373 1.00 40.53 619 ALA A N 1
ATOM 4636 C CA . ALA A 1 619 ? -33.754 -19.845 18.635 1.00 40.53 619 ALA A CA 1
ATOM 4637 C C . ALA A 1 619 ? -34.546 -20.922 19.383 1.00 40.53 619 ALA A C 1
ATOM 4639 O O . ALA A 1 619 ? -34.033 -21.594 20.275 1.00 40.53 619 ALA A O 1
ATOM 4640 N N . THR A 1 620 ? -35.821 -21.096 19.025 1.00 36.81 620 THR A N 1
ATOM 4641 C CA . THR A 1 620 ? -36.418 -22.435 19.121 1.00 36.81 620 THR A CA 1
ATOM 4642 C C . THR A 1 620 ? -35.494 -23.360 18.323 1.00 36.81 620 THR A C 1
ATOM 4644 O O . THR A 1 620 ? -35.081 -22.946 17.236 1.00 36.81 620 THR A O 1
ATOM 4647 N N . PRO A 1 621 ? -35.109 -24.553 18.813 1.00 33.56 621 PRO A N 1
ATOM 4648 C CA . PRO A 1 621 ? -34.284 -25.453 18.022 1.00 33.56 621 PRO A CA 1
ATOM 4649 C C . PRO A 1 621 ? -35.046 -25.780 16.737 1.00 33.56 621 PRO A C 1
ATOM 4651 O O . PRO A 1 621 ? -36.000 -26.556 16.749 1.00 33.56 621 PRO A O 1
ATOM 4654 N N . SER A 1 622 ? -34.658 -25.151 15.628 1.00 34.19 622 SER A N 1
ATOM 4655 C CA . SER A 1 622 ? -35.019 -25.659 14.315 1.00 34.19 622 SER A CA 1
ATOM 4656 C C . SER A 1 622 ? -34.370 -27.040 14.227 1.00 34.19 622 SER A C 1
ATOM 4658 O O . SER A 1 622 ? -33.201 -27.163 14.616 1.00 34.19 622 SER A O 1
ATOM 4660 N N . PRO A 1 623 ? -35.099 -28.096 13.827 1.00 37.19 623 PRO A N 1
ATOM 4661 C CA . PRO A 1 623 ? -34.523 -29.423 13.754 1.00 37.19 623 PRO A CA 1
ATOM 4662 C C . PRO A 1 623 ? -33.277 -29.343 12.880 1.00 37.19 623 PRO A C 1
ATOM 4664 O O . PRO A 1 623 ? -33.326 -28.878 11.742 1.00 37.19 623 PRO A O 1
ATOM 4667 N N . ILE A 1 624 ? -32.160 -29.765 13.468 1.00 46.72 624 ILE A N 1
ATOM 4668 C CA . ILE A 1 624 ? -30.907 -30.048 12.777 1.00 46.72 624 ILE A CA 1
ATOM 4669 C C . ILE A 1 624 ? -31.285 -30.745 11.461 1.00 46.72 624 ILE A C 1
ATOM 4671 O O . ILE A 1 624 ? -31.935 -31.795 11.537 1.00 46.72 624 ILE A O 1
ATOM 4675 N N . PRO A 1 625 ? -30.942 -30.218 10.267 1.00 38.62 625 PRO A N 1
ATOM 4676 C CA . PRO A 1 625 ? -30.979 -31.056 9.085 1.00 38.62 625 PRO A CA 1
ATOM 4677 C C . PRO A 1 625 ? -30.039 -32.216 9.389 1.00 38.62 625 PRO A C 1
ATOM 4679 O O . PRO A 1 625 ? -28.839 -32.025 9.588 1.00 38.62 625 PRO A O 1
ATOM 4682 N N . SER A 1 626 ? -30.635 -33.397 9.560 1.00 36.75 626 SER A N 1
ATOM 4683 C CA . SER A 1 626 ? -29.921 -34.627 9.853 1.00 36.75 626 SER A CA 1
ATOM 4684 C C . SER A 1 626 ? -28.760 -34.722 8.877 1.00 36.75 626 SER A C 1
ATOM 4686 O O . SER A 1 626 ? -28.954 -34.638 7.662 1.00 36.75 626 SER A O 1
ATOM 4688 N N . VAL A 1 627 ? -27.551 -34.801 9.429 1.00 37.94 627 VAL A N 1
ATOM 4689 C CA . VAL A 1 627 ? -26.326 -34.971 8.660 1.00 37.94 627 VAL A CA 1
ATOM 4690 C C . VAL A 1 627 ? -26.553 -36.196 7.785 1.00 37.94 627 VAL A C 1
ATOM 4692 O O . VAL A 1 627 ? -26.671 -37.311 8.290 1.00 37.94 627 VAL A O 1
ATOM 4695 N N . THR A 1 628 ? -26.676 -35.991 6.476 1.00 39.00 628 THR A N 1
ATOM 4696 C CA . THR A 1 628 ? -26.576 -37.117 5.553 1.00 39.00 628 THR A CA 1
ATOM 4697 C C . THR A 1 628 ? -25.137 -37.605 5.691 1.00 39.00 628 THR A C 1
ATOM 4699 O O . THR A 1 628 ? -24.226 -36.788 5.532 1.00 39.00 628 THR A O 1
ATOM 4702 N N . PRO A 1 629 ? -24.896 -38.869 6.080 1.00 35.47 629 PRO A N 1
ATOM 4703 C CA . PRO A 1 629 ? -23.543 -39.349 6.290 1.00 35.47 629 PRO A CA 1
ATOM 4704 C C . PRO A 1 629 ? -22.751 -39.177 4.995 1.00 35.47 629 PRO A C 1
ATOM 4706 O O . PRO A 1 629 ? -23.154 -39.657 3.935 1.00 35.47 629 PRO A O 1
ATOM 4709 N N . ILE A 1 630 ? -21.631 -38.461 5.098 1.00 39.72 630 ILE A N 1
ATOM 4710 C CA . ILE A 1 630 ? -20.614 -38.393 4.052 1.00 39.72 630 ILE A CA 1
ATOM 4711 C C . ILE A 1 630 ? -20.213 -39.840 3.727 1.00 39.72 630 ILE A C 1
ATOM 4713 O O . ILE A 1 630 ? -19.861 -40.579 4.654 1.00 39.72 630 ILE A O 1
ATOM 4717 N N . PRO A 1 631 ? -20.273 -40.283 2.458 1.00 35.16 631 PRO A N 1
ATOM 4718 C CA . PRO A 1 631 ? -19.805 -41.609 2.105 1.00 35.16 631 PRO A CA 1
ATOM 4719 C C . PRO A 1 631 ? -18.305 -41.708 2.397 1.00 35.16 631 PRO A C 1
ATOM 4721 O O . PRO A 1 631 ? -17.512 -40.844 2.025 1.00 35.16 631 PRO A O 1
ATOM 4724 N N . THR A 1 632 ? -17.937 -42.779 3.094 1.00 36.59 632 THR A N 1
ATOM 4725 C CA . THR A 1 632 ? -16.563 -43.221 3.341 1.00 36.59 632 THR A CA 1
ATOM 4726 C C . THR A 1 632 ? -15.734 -43.151 2.049 1.00 36.59 632 THR A C 1
ATOM 4728 O O . THR A 1 632 ? -16.230 -43.592 1.006 1.00 36.59 632 THR A O 1
ATOM 4731 N N . PRO A 1 633 ? -14.484 -42.641 2.073 1.00 33.53 633 PRO A N 1
ATOM 4732 C CA . PRO A 1 633 ? -13.658 -42.590 0.875 1.00 33.53 633 PRO A CA 1
ATOM 4733 C C . PRO A 1 633 ? -13.400 -44.019 0.391 1.00 33.53 633 PRO A C 1
ATOM 4735 O O . PRO A 1 633 ? -12.689 -44.793 1.029 1.00 33.53 633 PRO A O 1
ATOM 4738 N N . THR A 1 634 ? -14.012 -44.377 -0.736 1.00 34.75 634 THR A N 1
ATOM 4739 C CA . THR A 1 634 ? -13.705 -45.615 -1.447 1.00 34.75 634 THR A CA 1
ATOM 4740 C C . THR A 1 634 ? -12.607 -45.304 -2.451 1.00 34.75 634 THR A C 1
ATOM 4742 O O . THR A 1 634 ? -12.742 -44.413 -3.290 1.00 34.75 634 THR A O 1
ATOM 4745 N N . VAL A 1 635 ? -11.497 -46.028 -2.329 1.00 36.16 635 VAL A N 1
ATOM 4746 C CA . VAL A 1 635 ? -10.344 -45.953 -3.229 1.00 36.16 635 VAL A CA 1
ATOM 4747 C C . VAL A 1 635 ? -10.816 -46.239 -4.656 1.00 36.16 635 VAL A C 1
ATOM 4749 O O . VAL A 1 635 ? -11.324 -47.323 -4.934 1.00 36.16 635 VAL A O 1
ATOM 4752 N N . THR A 1 636 ? -10.668 -45.266 -5.556 1.00 32.22 636 THR A N 1
ATOM 4753 C CA . THR A 1 636 ? -10.950 -45.447 -6.988 1.00 32.22 636 THR A CA 1
ATOM 4754 C C . THR A 1 636 ? -9.635 -45.783 -7.711 1.00 32.22 636 THR A C 1
ATOM 4756 O O . THR A 1 636 ? -8.650 -45.072 -7.499 1.00 32.22 636 THR A O 1
ATOM 4759 N N . PRO A 1 637 ? -9.570 -46.863 -8.515 1.00 37.19 637 PRO A N 1
ATOM 4760 C CA . PRO A 1 637 ? -8.367 -47.258 -9.252 1.00 37.19 637 PRO A CA 1
ATOM 4761 C C . PRO A 1 637 ? -8.062 -46.309 -10.436 1.00 37.19 637 PRO A C 1
ATOM 4763 O O . PRO A 1 637 ? -8.922 -45.513 -10.819 1.00 37.19 637 PRO A O 1
ATOM 4766 N N . PRO A 1 638 ? -6.840 -46.357 -11.009 1.00 36.97 638 PRO A N 1
ATOM 4767 C CA . PRO A 1 638 ? -6.338 -45.323 -11.911 1.00 36.97 638 PRO A CA 1
ATOM 4768 C C . PRO A 1 638 ? -7.063 -45.305 -13.262 1.00 36.97 638 PRO A C 1
ATOM 4770 O O . PRO A 1 638 ? -7.324 -46.350 -13.858 1.00 36.97 638 PRO A O 1
ATOM 4773 N N . ALA A 1 639 ? -7.338 -44.097 -13.760 1.00 33.56 639 ALA A N 1
ATOM 4774 C CA . ALA A 1 639 ? -7.952 -43.861 -15.061 1.00 33.56 639 ALA A CA 1
ATOM 4775 C C . ALA A 1 639 ? -6.994 -44.188 -16.222 1.00 33.56 639 ALA A C 1
ATOM 4777 O O . ALA A 1 639 ? -5.847 -43.743 -16.261 1.00 33.56 639 ALA A O 1
ATOM 4778 N N . THR A 1 640 ? -7.503 -44.949 -17.189 1.00 35.06 640 THR A N 1
ATOM 4779 C CA . THR A 1 640 ? -6.926 -45.184 -18.523 1.00 35.06 640 THR A CA 1
ATOM 4780 C C . THR A 1 640 ? -7.124 -43.935 -19.408 1.00 35.06 640 THR A C 1
ATOM 4782 O O . THR A 1 640 ? -8.150 -43.266 -19.263 1.00 35.06 640 THR A O 1
ATOM 4785 N N . PRO A 1 641 ? -6.184 -43.575 -20.308 1.00 36.78 641 PRO A N 1
ATOM 4786 C CA . PRO A 1 641 ? -6.234 -42.309 -21.045 1.00 36.78 641 PRO A CA 1
ATOM 4787 C C . PRO A 1 641 ? -7.328 -42.280 -22.125 1.00 36.78 641 PRO A C 1
ATOM 4789 O O . PRO A 1 641 ? -7.497 -43.230 -22.887 1.00 36.78 641 PRO A O 1
ATOM 4792 N N . SER A 1 642 ? -8.034 -41.150 -22.206 1.00 32.34 642 SER A N 1
ATOM 4793 C CA . SER A 1 642 ? -9.038 -40.812 -23.229 1.00 32.34 642 SER A CA 1
ATOM 4794 C C . SER A 1 642 ? -8.424 -39.864 -24.283 1.00 32.34 642 SER A C 1
ATOM 4796 O O . SER A 1 642 ? -7.542 -39.080 -23.924 1.00 32.34 642 SER A O 1
ATOM 4798 N N . PRO A 1 643 ? -8.830 -39.928 -25.572 1.00 34.28 643 PRO A N 1
ATOM 4799 C CA . PRO A 1 643 ? -8.094 -39.321 -26.685 1.00 34.28 643 PRO A CA 1
ATOM 4800 C C . PRO A 1 643 ? -8.241 -37.793 -26.816 1.00 34.28 643 PRO A C 1
ATOM 4802 O O . PRO A 1 643 ? -9.093 -37.159 -26.199 1.00 34.28 643 PRO A O 1
ATOM 4805 N N . ALA A 1 644 ? -7.349 -37.252 -27.652 1.00 37.41 644 ALA A N 1
ATOM 4806 C CA . ALA A 1 644 ? -7.028 -35.853 -27.945 1.00 37.41 644 ALA A CA 1
ATOM 4807 C C . ALA A 1 644 ? -8.216 -34.905 -28.263 1.00 37.41 644 ALA A C 1
ATOM 4809 O O . ALA A 1 644 ? -9.254 -35.348 -28.759 1.00 37.41 644 ALA A O 1
ATOM 4810 N N . PRO A 1 645 ? -8.050 -33.582 -28.030 1.00 35.28 645 PRO A N 1
ATOM 4811 C CA . PRO A 1 645 ? -9.124 -32.594 -28.113 1.00 35.28 645 PRO A CA 1
ATOM 4812 C C . PRO A 1 645 ? -9.501 -32.234 -29.556 1.00 35.28 645 PRO A C 1
ATOM 4814 O O . PRO A 1 645 ? -8.647 -32.029 -30.417 1.00 35.28 645 PRO A O 1
ATOM 4817 N N . THR A 1 646 ? -10.807 -32.089 -29.789 1.00 31.09 646 THR A N 1
ATOM 4818 C CA . THR A 1 646 ? -11.370 -31.421 -30.971 1.00 31.09 646 THR A CA 1
ATOM 4819 C C . THR A 1 646 ? -11.448 -29.918 -30.699 1.00 31.09 646 THR A C 1
ATOM 4821 O O . THR A 1 646 ? -11.844 -29.500 -29.613 1.00 31.09 646 THR A O 1
ATOM 4824 N N . VAL A 1 647 ? -11.034 -29.112 -31.677 1.00 33.66 647 VAL A N 1
ATOM 4825 C CA . VAL A 1 647 ? -10.947 -27.648 -31.594 1.00 33.66 647 VAL A CA 1
ATOM 4826 C C . VAL A 1 647 ? -12.350 -27.030 -31.627 1.00 33.66 647 VAL A C 1
ATOM 4828 O O . VAL A 1 647 ? -13.048 -27.138 -32.633 1.00 33.66 647 VAL A O 1
ATOM 4831 N N . THR A 1 648 ? -12.741 -26.356 -30.545 1.00 32.53 648 THR A N 1
ATOM 4832 C CA . THR A 1 648 ? -13.936 -25.496 -30.478 1.00 32.53 648 THR A CA 1
ATOM 4833 C C . THR A 1 648 ? -13.498 -24.036 -30.660 1.00 32.53 648 THR A C 1
ATOM 4835 O O . THR A 1 648 ? -12.543 -23.626 -29.999 1.00 32.53 648 THR A O 1
ATOM 4838 N N . PRO A 1 649 ? -14.139 -23.237 -31.536 1.00 31.48 649 PRO A N 1
ATOM 4839 C CA . PRO A 1 649 ? -13.764 -21.841 -31.742 1.00 31.48 649 PRO A CA 1
ATOM 4840 C C . PRO A 1 649 ? -14.003 -20.989 -30.487 1.00 31.48 649 PRO A C 1
ATOM 4842 O O . PRO A 1 649 ? -15.019 -21.112 -29.803 1.00 31.48 649 PRO A O 1
ATOM 4845 N N . THR A 1 650 ? -13.032 -20.121 -30.217 1.00 34.66 650 THR A N 1
ATOM 4846 C CA . THR A 1 650 ? -12.956 -19.141 -29.130 1.00 34.66 650 THR A CA 1
ATOM 4847 C C . THR A 1 650 ? -14.211 -18.254 -29.047 1.00 34.66 650 THR A C 1
ATOM 4849 O O . THR A 1 650 ? -14.593 -17.672 -30.066 1.00 34.66 650 THR A O 1
ATOM 4852 N N . PRO A 1 651 ? -14.837 -18.073 -27.865 1.00 32.78 651 PRO A N 1
ATOM 4853 C CA . PRO A 1 651 ? -15.838 -17.029 -27.661 1.00 32.78 651 PRO A CA 1
ATOM 4854 C C . PRO A 1 651 ? -15.208 -15.647 -27.868 1.00 32.78 651 PRO A C 1
ATOM 4856 O O . PRO A 1 651 ? -14.197 -15.317 -27.248 1.00 32.78 651 PRO A O 1
ATOM 4859 N N . GLY A 1 652 ? -15.793 -14.856 -28.768 1.00 35.44 652 GLY A N 1
ATOM 4860 C CA . GLY A 1 652 ? -15.402 -13.469 -29.010 1.00 35.44 652 GLY A CA 1
ATOM 4861 C C . GLY A 1 652 ? -15.596 -12.592 -27.771 1.00 35.44 652 GLY A C 1
ATOM 4862 O O . GLY A 1 652 ? -16.438 -12.880 -26.922 1.00 35.44 652 GLY A O 1
ATOM 4863 N N . ALA A 1 653 ? -14.793 -11.529 -27.691 1.00 34.06 653 ALA A N 1
ATOM 4864 C CA . ALA A 1 653 ? -14.768 -10.566 -26.597 1.00 34.06 653 ALA A CA 1
ATOM 4865 C C . ALA A 1 653 ? -16.173 -10.111 -26.169 1.00 34.06 653 ALA A C 1
ATOM 4867 O O . ALA A 1 653 ? -16.976 -9.666 -26.992 1.00 34.06 653 ALA A O 1
ATOM 4868 N N . THR A 1 654 ? -16.442 -10.184 -24.866 1.00 35.25 654 THR A N 1
ATOM 4869 C CA . THR A 1 654 ? -17.613 -9.559 -24.250 1.00 35.25 654 THR A CA 1
ATOM 4870 C C . THR A 1 654 ? -17.497 -8.038 -24.426 1.00 35.25 654 THR A C 1
ATOM 4872 O O . THR A 1 654 ? -16.494 -7.468 -23.990 1.00 35.25 654 THR A O 1
ATOM 4875 N N . PRO A 1 655 ? -18.464 -7.357 -25.068 1.00 30.19 655 PRO A N 1
ATOM 4876 C CA . PRO A 1 655 ? -18.456 -5.901 -25.152 1.00 30.19 655 PRO A CA 1
ATOM 4877 C C . PRO A 1 655 ? -18.640 -5.285 -23.750 1.00 30.19 655 PRO A C 1
ATOM 4879 O O . PRO A 1 655 ? -19.223 -5.934 -22.875 1.00 30.19 655 PRO A O 1
ATOM 4882 N N . PRO A 1 656 ? -18.150 -4.053 -23.512 1.00 39.03 656 PRO A N 1
ATOM 4883 C CA . PRO A 1 656 ? -18.262 -3.388 -22.214 1.00 39.03 656 PRO A CA 1
ATOM 4884 C C . PRO A 1 656 ? -19.735 -3.271 -21.777 1.00 39.03 656 PRO A C 1
ATOM 4886 O O . PRO A 1 656 ? -20.615 -3.165 -22.641 1.00 39.03 656 PRO A O 1
ATOM 4889 N N . PRO A 1 657 ? -20.031 -3.292 -20.459 1.00 36.03 657 PRO A N 1
ATOM 4890 C CA . PRO A 1 657 ? -21.402 -3.235 -19.970 1.00 36.03 657 PRO A CA 1
ATOM 4891 C C . PRO A 1 657 ? -22.077 -1.966 -20.492 1.00 36.03 657 PRO A C 1
ATOM 4893 O O . PRO A 1 657 ? -21.584 -0.853 -20.317 1.00 36.03 657 PRO A O 1
ATOM 4896 N N . THR A 1 658 ? -23.199 -2.149 -21.182 1.00 39.16 658 THR A N 1
ATOM 4897 C CA . THR A 1 658 ? -24.020 -1.048 -21.688 1.00 39.16 658 THR A CA 1
ATOM 4898 C C . THR A 1 658 ? -24.640 -0.324 -20.485 1.00 39.16 658 THR A C 1
ATOM 4900 O O . THR A 1 658 ? -25.333 -0.981 -19.707 1.00 39.16 658 THR A O 1
ATOM 4903 N N . PRO A 1 659 ? -24.402 0.987 -20.279 1.00 44.16 659 PRO A N 1
ATOM 4904 C CA . PRO A 1 659 ? -25.043 1.718 -19.194 1.00 44.16 659 PRO A CA 1
ATOM 4905 C C . PRO A 1 659 ? -26.546 1.785 -19.463 1.00 44.16 659 PRO A C 1
ATOM 4907 O O . PRO A 1 659 ? -26.984 2.316 -20.484 1.00 44.16 659 PRO A O 1
ATOM 4910 N N . CYS A 1 660 ? -27.344 1.243 -18.551 1.00 52.00 660 CYS A N 1
ATOM 4911 C CA . CYS A 1 660 ? -28.794 1.260 -18.644 1.00 52.00 660 CYS A CA 1
ATOM 4912 C C . CYS A 1 660 ? -29.375 1.884 -17.374 1.00 52.00 660 CYS A C 1
ATOM 4914 O O . CYS A 1 660 ? -29.131 1.409 -16.274 1.00 52.00 660 CYS A O 1
ATOM 4916 N N . GLY A 1 661 ? -30.114 2.986 -17.563 1.00 65.88 661 GLY A N 1
ATOM 4917 C CA . GLY A 1 661 ? -30.701 3.809 -16.503 1.00 65.88 661 GLY A CA 1
ATOM 4918 C C . GLY A 1 661 ? -30.199 5.257 -16.481 1.00 65.88 661 GLY A C 1
ATOM 4919 O O . GLY A 1 661 ? -29.887 5.759 -15.405 1.00 65.88 661 GLY A O 1
ATOM 4920 N N . THR A 1 662 ? -30.082 5.931 -17.636 1.00 82.19 662 THR A N 1
ATOM 4921 C CA . THR A 1 662 ? -29.744 7.366 -17.703 1.00 82.19 662 THR A CA 1
ATOM 4922 C C . THR A 1 662 ? -30.996 8.222 -17.512 1.00 82.19 662 THR A C 1
ATOM 4924 O O . THR A 1 662 ? -31.919 8.168 -18.322 1.00 82.19 662 THR A O 1
ATOM 4927 N N . THR A 1 663 ? -31.030 9.037 -16.459 1.00 90.19 663 THR A N 1
ATOM 4928 C CA . THR A 1 663 ? -32.132 9.964 -16.159 1.00 90.19 663 THR A CA 1
ATOM 4929 C C . THR A 1 663 ? -31.612 11.395 -16.107 1.00 90.19 663 THR A C 1
ATOM 4931 O O . THR A 1 663 ? -30.537 11.650 -15.571 1.00 90.19 663 THR A O 1
ATOM 4934 N N . THR A 1 664 ? -32.371 12.340 -16.667 1.00 94.75 664 THR A N 1
ATOM 4935 C CA . THR A 1 664 ? -32.037 13.771 -16.635 1.00 94.75 664 THR A CA 1
ATOM 4936 C C . THR A 1 664 ? -32.890 14.493 -15.602 1.00 94.75 664 THR A C 1
ATOM 4938 O O . THR A 1 664 ? -34.117 14.470 -15.680 1.00 94.75 664 THR A O 1
ATOM 4941 N N . PHE A 1 665 ? -32.236 15.194 -14.686 1.00 95.69 665 PHE A N 1
ATOM 4942 C CA . PHE A 1 665 ? -32.838 16.137 -13.752 1.00 95.69 665 PHE A CA 1
ATOM 4943 C C . PHE A 1 665 ? -32.484 17.559 -14.172 1.00 95.69 665 PHE A C 1
ATOM 4945 O O . PHE A 1 665 ? -31.449 17.788 -14.795 1.00 95.69 665 PHE A O 1
ATOM 4952 N N . SER A 1 666 ? -33.356 18.521 -13.880 1.00 92.00 666 SER A N 1
ATOM 4953 C CA . SER A 1 666 ? -33.201 19.891 -14.375 1.00 92.00 666 SER A CA 1
ATOM 4954 C C . SER A 1 666 ? -33.600 20.902 -13.316 1.00 92.00 666 SER A C 1
ATOM 4956 O O . SER A 1 666 ? -34.644 20.743 -12.686 1.00 92.00 666 SER A O 1
ATOM 4958 N N . ASN A 1 667 ? -32.823 21.973 -13.193 1.00 95.00 667 ASN A N 1
ATOM 4959 C CA . ASN A 1 667 ? -33.272 23.221 -12.596 1.00 95.00 667 ASN A CA 1
ATOM 4960 C C . ASN A 1 667 ? -33.138 24.314 -13.658 1.00 95.00 667 ASN A C 1
ATOM 4962 O O . ASN A 1 667 ? -32.032 24.685 -14.036 1.00 95.00 667 ASN A O 1
ATOM 4966 N N . THR A 1 668 ? -34.274 24.791 -14.163 1.00 95.31 668 THR A N 1
ATOM 4967 C CA . THR A 1 668 ? -34.341 25.770 -15.257 1.00 95.31 668 THR A CA 1
ATOM 4968 C C . THR A 1 668 ? -34.371 27.217 -14.766 1.00 95.31 668 THR A C 1
ATOM 4970 O O . THR A 1 668 ? -34.583 28.118 -15.573 1.00 95.31 668 THR A O 1
ATOM 4973 N N . ALA A 1 669 ? -34.248 27.461 -13.457 1.00 91.88 669 ALA A N 1
ATOM 4974 C CA . ALA A 1 669 ? -34.169 28.818 -12.930 1.00 91.88 669 ALA A CA 1
ATOM 4975 C C . ALA A 1 669 ? -32.870 29.488 -13.402 1.00 91.88 669 ALA A C 1
ATOM 4977 O O . ALA A 1 669 ? -31.806 28.866 -13.391 1.00 91.88 669 ALA A O 1
ATOM 4978 N N . SER A 1 670 ? -32.963 30.757 -13.801 1.00 94.31 670 SER A N 1
ATOM 4979 C CA . SER A 1 670 ? -31.799 31.536 -14.223 1.00 94.31 670 SER A CA 1
ATOM 4980 C C . SER A 1 670 ? -30.824 31.728 -13.063 1.00 94.31 670 SER A C 1
ATOM 4982 O O . SER A 1 670 ? -31.251 32.079 -11.960 1.00 94.31 670 SER A O 1
ATOM 4984 N N . ILE A 1 671 ? -29.530 31.573 -13.333 1.00 98.31 671 ILE A N 1
ATOM 4985 C CA . ILE A 1 671 ? -28.451 31.916 -12.400 1.00 98.31 671 ILE A CA 1
ATOM 4986 C C . ILE A 1 671 ? -27.822 33.221 -12.892 1.00 98.31 671 ILE A C 1
ATOM 4988 O O . ILE A 1 671 ? -27.292 33.254 -13.998 1.00 98.31 671 ILE A O 1
ATOM 4992 N N . SER A 1 672 ? -27.928 34.296 -12.112 1.00 97.88 672 SER A N 1
ATOM 4993 C CA . SER A 1 672 ? -27.284 35.584 -12.396 1.00 97.88 672 SER A CA 1
ATOM 4994 C C . SER A 1 672 ? -25.869 35.577 -11.829 1.00 97.88 672 SER A C 1
ATOM 4996 O O . SER A 1 672 ? -25.713 35.307 -10.640 1.00 97.88 672 SER A O 1
ATOM 4998 N N . ILE A 1 673 ? -24.869 35.893 -12.649 1.00 98.12 673 ILE A N 1
ATOM 4999 C CA . ILE A 1 673 ? -23.461 36.003 -12.248 1.00 98.12 673 ILE A CA 1
ATOM 5000 C C . ILE A 1 673 ? -23.163 37.507 -12.078 1.00 98.12 673 ILE A C 1
ATOM 5002 O O . ILE A 1 673 ? -23.420 38.266 -13.020 1.00 98.12 673 ILE A O 1
ATOM 5006 N N . PRO A 1 674 ? -22.813 37.976 -10.863 1.00 95.50 674 PRO A N 1
ATOM 5007 C CA . PRO A 1 674 ? -22.578 39.393 -10.583 1.00 95.50 674 PRO A CA 1
ATOM 5008 C C . PRO A 1 674 ? -21.251 39.870 -11.179 1.00 95.50 674 PRO A C 1
ATOM 5010 O O . PRO A 1 674 ? -20.492 39.058 -11.673 1.00 95.50 674 PRO A O 1
ATOM 5013 N N . ASP A 1 675 ? -20.972 41.171 -11.035 1.00 91.50 675 ASP A N 1
ATOM 5014 C CA . ASP A 1 675 ? -19.673 41.773 -11.383 1.00 91.50 675 ASP A CA 1
ATOM 5015 C C . ASP A 1 675 ? -18.478 41.071 -10.723 1.00 91.50 675 ASP A C 1
ATOM 5017 O O . ASP A 1 675 ? -17.398 41.059 -11.275 1.00 91.50 675 ASP A O 1
ATOM 5021 N N . SER A 1 676 ? -18.676 40.575 -9.498 1.00 93.94 676 SER A N 1
ATOM 5022 C CA . SER A 1 676 ? -17.702 39.818 -8.715 1.00 93.94 676 SER A CA 1
ATOM 5023 C C . SER A 1 676 ? -18.422 39.117 -7.562 1.00 93.94 676 SER A C 1
ATOM 5025 O O . SER A 1 676 ? -19.329 39.688 -6.935 1.00 93.94 676 SER A O 1
ATOM 5027 N N . GLY A 1 677 ? -18.014 37.898 -7.232 1.00 92.56 677 GLY A N 1
ATOM 5028 C CA . GLY A 1 677 ? -18.494 37.110 -6.103 1.00 92.56 677 GLY A CA 1
ATOM 5029 C C . GLY A 1 677 ? -19.597 36.100 -6.439 1.00 92.56 677 GLY A C 1
ATOM 5030 O O . GLY A 1 677 ? -19.783 35.666 -7.571 1.00 92.56 677 GLY A O 1
ATOM 5031 N N . ALA A 1 678 ? -20.323 35.659 -5.408 1.00 95.88 678 ALA A N 1
ATOM 5032 C CA . ALA A 1 678 ? -21.283 34.561 -5.526 1.00 95.88 678 ALA A CA 1
ATOM 5033 C C . ALA A 1 678 ? -22.491 34.908 -6.414 1.00 95.88 678 ALA A C 1
ATOM 5035 O O . ALA A 1 678 ? -23.132 35.948 -6.242 1.00 95.88 678 ALA A O 1
ATOM 5036 N N . ALA A 1 679 ? -22.854 33.976 -7.294 1.00 97.62 679 ALA A N 1
ATOM 5037 C CA . ALA A 1 679 ? -24.031 34.073 -8.147 1.00 97.62 679 ALA A CA 1
ATOM 5038 C C . ALA A 1 679 ? -25.363 34.103 -7.364 1.00 97.62 679 ALA A C 1
ATOM 5040 O O . ALA A 1 679 ? -25.429 33.898 -6.153 1.00 97.62 679 ALA A O 1
ATOM 5041 N N . ALA A 1 680 ? -26.475 34.331 -8.065 1.00 95.62 680 ALA A N 1
ATOM 5042 C CA . ALA A 1 680 ? -27.819 34.251 -7.498 1.00 95.62 680 ALA A CA 1
ATOM 5043 C C . ALA A 1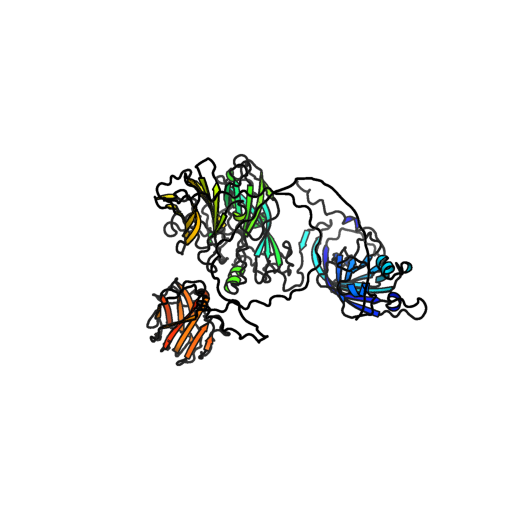 680 ? -28.746 33.406 -8.396 1.00 95.62 680 ALA A C 1
ATOM 5045 O O . ALA A 1 680 ? -29.006 33.810 -9.532 1.00 95.62 680 ALA A O 1
ATOM 5046 N N . PRO A 1 681 ? -29.299 32.271 -7.916 1.00 96.94 681 PRO A N 1
ATOM 5047 C CA . PRO A 1 681 ? -29.139 31.694 -6.576 1.00 96.94 681 PRO A CA 1
ATOM 5048 C C . PRO A 1 681 ? -27.770 31.024 -6.359 1.00 96.94 681 PRO A C 1
ATOM 5050 O O . PRO A 1 681 ? -27.150 30.546 -7.306 1.00 96.94 681 PRO A O 1
ATOM 5053 N N . TYR A 1 682 ? -27.353 30.927 -5.094 1.00 94.12 682 TYR A N 1
ATOM 5054 C CA . TYR A 1 682 ? -26.121 30.256 -4.672 1.00 94.12 682 TYR A CA 1
ATOM 5055 C C . TYR A 1 682 ? -26.341 29.511 -3.339 1.00 94.12 682 TYR A C 1
ATOM 5057 O O . TYR A 1 682 ? -26.489 30.156 -2.296 1.00 94.12 682 TYR A O 1
ATOM 5065 N N . PRO A 1 683 ? -26.411 28.164 -3.337 1.00 97.25 683 PRO A N 1
ATOM 5066 C CA . PRO A 1 683 ? -26.352 27.274 -4.502 1.00 97.25 683 PRO A CA 1
ATOM 5067 C C . PRO A 1 683 ? -27.638 27.266 -5.343 1.00 97.25 683 PRO A C 1
ATOM 5069 O O . PRO A 1 683 ? -28.731 27.572 -4.862 1.00 97.25 683 PRO A O 1
ATOM 5072 N N . SER A 1 684 ? -27.514 26.813 -6.590 1.00 97.50 684 SER A N 1
ATOM 5073 C CA . SER A 1 684 ? -28.625 26.347 -7.421 1.00 97.50 684 SER A CA 1
ATOM 5074 C C . SER A 1 684 ? -28.809 24.835 -7.250 1.00 97.50 684 SER A C 1
ATOM 5076 O O . SER A 1 684 ? -27.907 24.062 -7.560 1.00 97.50 684 SER A O 1
ATOM 5078 N N . ASN A 1 685 ? -29.974 24.396 -6.762 1.00 97.19 685 ASN A N 1
ATOM 5079 C CA . ASN A 1 685 ? -30.182 23.008 -6.323 1.00 97.19 685 ASN A CA 1
ATOM 5080 C C . ASN A 1 685 ? -31.017 22.165 -7.303 1.00 97.19 685 ASN A C 1
ATOM 5082 O O . ASN A 1 685 ? -31.971 22.663 -7.899 1.00 97.19 685 ASN A O 1
ATOM 5086 N N . ILE A 1 686 ? -30.728 20.865 -7.385 1.00 97.75 686 ILE A N 1
ATOM 5087 C CA . ILE A 1 686 ? -31.545 19.824 -8.023 1.00 97.75 686 ILE A CA 1
ATOM 5088 C C . ILE A 1 686 ? -31.784 18.702 -7.002 1.00 97.75 686 ILE A C 1
ATOM 5090 O O . ILE A 1 686 ? -30.838 18.162 -6.438 1.00 97.75 686 ILE A O 1
ATOM 5094 N N . ALA A 1 687 ? -33.041 18.317 -6.771 1.00 92.38 687 ALA A N 1
ATOM 5095 C CA . ALA A 1 687 ? -33.369 17.151 -5.949 1.00 92.38 687 ALA A CA 1
ATOM 5096 C C . ALA A 1 687 ? -33.439 15.890 -6.820 1.00 92.38 687 ALA A C 1
ATOM 5098 O O . ALA A 1 687 ? -34.165 15.862 -7.816 1.00 92.38 687 ALA A O 1
ATOM 5099 N N . VAL A 1 688 ? -32.708 14.846 -6.433 1.00 92.19 688 VAL A N 1
ATOM 5100 C CA . VAL A 1 688 ? -32.629 13.582 -7.171 1.00 92.19 688 VAL A CA 1
ATOM 5101 C C . VAL A 1 688 ? -33.210 12.446 -6.341 1.00 92.19 688 VAL A C 1
ATOM 5103 O O . VAL A 1 688 ? -32.908 12.306 -5.154 1.00 92.19 688 VAL A O 1
ATOM 5106 N N . ALA A 1 689 ? -34.021 11.617 -7.000 1.00 87.44 689 ALA A N 1
ATOM 5107 C CA . ALA A 1 689 ? -34.510 10.349 -6.482 1.00 87.44 689 ALA A CA 1
ATOM 5108 C C . ALA A 1 689 ? -34.364 9.259 -7.563 1.00 87.44 689 ALA A C 1
ATOM 5110 O O . ALA A 1 689 ? -35.116 9.250 -8.536 1.00 87.44 689 ALA A O 1
ATOM 5111 N N . LEU A 1 690 ? -33.388 8.363 -7.413 1.00 84.69 690 LEU A N 1
ATOM 5112 C CA . LEU A 1 690 ? -33.099 7.227 -8.290 1.00 84.69 690 LEU A CA 1
ATOM 5113 C C . LEU A 1 690 ? -32.729 5.987 -7.468 1.00 84.69 690 LEU A C 1
ATOM 5115 O O . LEU A 1 690 ? -32.171 6.085 -6.379 1.00 84.69 690 LEU A O 1
ATOM 5119 N N . GLY A 1 691 ? -33.005 4.799 -7.998 1.00 77.56 691 GLY A N 1
ATOM 5120 C CA . GLY A 1 691 ? -32.440 3.573 -7.436 1.00 77.56 691 GLY A CA 1
ATOM 5121 C C . GLY A 1 691 ? -31.046 3.278 -8.002 1.00 77.56 691 GLY A C 1
ATOM 5122 O O . GLY A 1 691 ? -30.664 3.824 -9.035 1.00 77.56 691 GLY A O 1
ATOM 5123 N N . GLY A 1 692 ? -30.316 2.378 -7.344 1.00 81.94 692 GLY A N 1
ATOM 5124 C CA . GLY A 1 692 ? -28.971 1.975 -7.758 1.00 81.94 692 GLY A CA 1
ATOM 5125 C C . GLY A 1 692 ? -27.896 2.975 -7.339 1.00 81.94 692 GLY A C 1
ATOM 5126 O O . GLY A 1 692 ? -28.156 3.950 -6.635 1.00 81.94 692 GLY A O 1
ATOM 5127 N N . THR A 1 693 ? -26.666 2.710 -7.758 1.00 85.94 693 THR A N 1
ATOM 5128 C CA . THR A 1 693 ? -25.504 3.588 -7.563 1.00 85.94 693 THR A CA 1
ATOM 5129 C C . THR A 1 693 ? -25.148 4.278 -8.865 1.00 85.94 693 THR A C 1
ATOM 5131 O O . THR A 1 693 ? -25.379 3.726 -9.938 1.00 85.94 693 THR A O 1
ATOM 5134 N N . ILE A 1 694 ? -24.597 5.485 -8.787 1.00 92.12 694 ILE A N 1
ATOM 5135 C CA . ILE A 1 694 ? -24.194 6.262 -9.961 1.00 92.12 694 ILE A CA 1
ATOM 5136 C C . ILE A 1 694 ? -23.108 5.514 -10.738 1.00 92.12 694 ILE A C 1
ATOM 5138 O O . ILE A 1 694 ? -22.126 5.059 -10.167 1.00 92.12 694 ILE A O 1
ATOM 5142 N N . THR A 1 695 ? -23.256 5.419 -12.051 1.00 89.81 695 THR A N 1
ATOM 5143 C CA . THR A 1 695 ? -22.231 4.910 -12.976 1.00 89.81 695 THR A CA 1
ATOM 5144 C C . THR A 1 695 ? -21.659 6.007 -13.861 1.00 89.81 695 THR A C 1
ATOM 5146 O O . THR A 1 695 ? -20.572 5.838 -14.410 1.00 89.81 695 THR A O 1
ATOM 5149 N N . LYS A 1 696 ? -22.390 7.118 -14.016 1.00 94.50 696 LYS A N 1
ATOM 5150 C CA . LYS A 1 696 ? -21.958 8.286 -14.780 1.00 94.50 696 LYS A CA 1
ATOM 5151 C C . LYS A 1 696 ? -22.737 9.529 -14.367 1.00 94.50 696 LYS A C 1
ATOM 5153 O O . LYS A 1 696 ? -23.958 9.451 -14.217 1.00 94.50 696 LYS A O 1
ATOM 5158 N N . VAL A 1 697 ? -22.052 10.667 -14.288 1.00 97.06 697 VAL A N 1
ATOM 5159 C CA . VAL A 1 697 ? -22.659 12.002 -14.213 1.00 97.06 697 VAL A CA 1
ATOM 5160 C C . VAL A 1 697 ? -22.213 12.827 -15.416 1.00 97.06 697 VAL A C 1
ATOM 5162 O O . VAL A 1 697 ? -21.033 12.862 -15.745 1.00 97.06 697 VAL A O 1
ATOM 5165 N N . THR A 1 698 ? -23.164 13.506 -16.047 1.00 98.12 698 THR A N 1
ATOM 5166 C CA . THR A 1 698 ? -22.930 14.536 -17.063 1.00 98.12 698 THR A CA 1
ATOM 5167 C C . THR A 1 698 ? -23.671 15.797 -16.619 1.00 98.12 698 THR A C 1
ATOM 5169 O O . THR A 1 698 ? -24.839 15.728 -16.221 1.00 98.12 698 THR A O 1
ATOM 5172 N N . VAL A 1 699 ? -23.020 16.956 -16.690 1.00 98.31 699 VAL A N 1
ATOM 5173 C CA . VAL A 1 699 ? -23.638 18.258 -16.382 1.00 98.31 699 VAL A CA 1
ATOM 5174 C C . VAL A 1 699 ? -23.901 18.999 -17.680 1.00 98.31 699 VAL A C 1
ATOM 5176 O O . VAL A 1 699 ? -23.060 18.994 -18.569 1.00 98.31 699 VAL A O 1
ATOM 5179 N N . ARG A 1 700 ? -25.048 19.662 -17.813 1.00 98.50 700 ARG A N 1
ATOM 5180 C CA . ARG A 1 700 ? -25.306 20.545 -18.957 1.00 98.50 700 ARG A CA 1
ATOM 5181 C C . ARG A 1 700 ? -25.724 21.929 -18.491 1.00 98.50 700 ARG A C 1
ATOM 5183 O O . ARG A 1 700 ? -26.722 22.056 -17.791 1.00 98.50 700 ARG A O 1
ATOM 5190 N N . LEU A 1 701 ? -24.978 22.949 -18.898 1.00 98.31 701 LEU A N 1
ATOM 5191 C CA . LEU A 1 701 ? -25.243 24.361 -18.629 1.00 98.31 701 LEU A CA 1
ATOM 5192 C C . LEU A 1 701 ? -25.957 24.963 -19.839 1.00 98.31 701 LEU A C 1
ATOM 5194 O O . LEU A 1 701 ? -25.468 24.836 -20.962 1.00 98.31 701 LEU A O 1
ATOM 5198 N N . ASN A 1 702 ? -27.111 25.595 -19.628 1.00 96.94 702 ASN A N 1
ATOM 5199 C CA . ASN A 1 702 ? -27.956 26.075 -20.718 1.00 96.94 702 ASN A CA 1
ATOM 5200 C C . ASN A 1 702 ? -27.962 27.599 -20.791 1.00 96.94 702 ASN A C 1
ATOM 5202 O O . ASN A 1 702 ? -28.300 28.276 -19.818 1.00 96.94 702 ASN A O 1
ATOM 5206 N N . ASN A 1 703 ? -27.692 28.123 -21.986 1.00 96.81 703 ASN A N 1
ATOM 5207 C CA . ASN A 1 703 ? -27.683 29.554 -22.285 1.00 96.81 703 ASN A CA 1
ATOM 5208 C C . ASN A 1 703 ? -26.718 30.341 -21.377 1.00 96.81 703 ASN A C 1
ATOM 5210 O O . ASN A 1 703 ? -27.100 31.362 -20.802 1.00 96.81 703 ASN A O 1
ATOM 5214 N N . LEU A 1 704 ? -25.484 29.849 -21.233 1.00 98.19 704 LEU A N 1
ATOM 5215 C CA . LEU A 1 704 ? -24.407 30.567 -20.554 1.00 98.19 704 LEU A CA 1
ATOM 5216 C C . LEU A 1 704 ? -24.006 31.794 -21.387 1.00 98.19 704 LEU A C 1
ATOM 5218 O O . LEU A 1 704 ? -23.759 31.682 -22.589 1.00 98.19 704 LEU A O 1
ATOM 5222 N N . SER A 1 705 ? -23.950 32.956 -20.744 1.00 98.00 705 SER A N 1
ATOM 5223 C CA . SER A 1 705 ? -23.394 34.194 -21.293 1.00 98.00 705 SER A CA 1
ATOM 5224 C C . SER A 1 705 ? -22.489 34.846 -20.252 1.00 98.00 705 SER A C 1
ATOM 5226 O O . SER A 1 705 ? -22.870 34.866 -19.084 1.00 98.00 705 SER A O 1
ATOM 5228 N N . HIS A 1 706 ? -21.343 35.379 -20.663 1.00 97.62 706 HIS A N 1
ATOM 5229 C CA . HIS A 1 706 ? -20.404 36.131 -19.822 1.00 97.62 706 HIS A CA 1
ATOM 5230 C C . HIS A 1 706 ? -19.551 37.036 -20.707 1.00 97.62 706 HIS A C 1
ATOM 5232 O O . HIS A 1 706 ? -19.260 36.644 -21.838 1.00 97.62 706 HIS A O 1
ATOM 5238 N N . THR A 1 707 ? -19.147 38.204 -20.219 1.00 96.50 707 THR A N 1
ATOM 5239 C CA . THR A 1 707 ? -18.226 39.095 -20.950 1.00 96.50 707 THR A CA 1
ATOM 5240 C C . THR A 1 707 ? -16.756 38.701 -20.774 1.00 96.50 707 THR A C 1
ATOM 5242 O O . THR A 1 707 ? -15.941 38.980 -21.642 1.00 96.50 707 THR A O 1
ATOM 5245 N N . PHE A 1 708 ? -16.439 37.914 -19.741 1.00 96.44 708 PHE A N 1
ATOM 5246 C CA . PHE A 1 708 ? -15.110 37.322 -19.560 1.00 96.44 708 PHE A CA 1
ATOM 5247 C C . PHE A 1 708 ? -15.206 35.906 -18.961 1.00 96.44 708 PHE A C 1
ATOM 5249 O O . PHE A 1 708 ? -15.280 35.737 -17.749 1.00 96.44 708 PHE A O 1
ATOM 5256 N N . PRO A 1 709 ? -15.348 34.853 -19.785 1.00 96.31 709 PRO A N 1
ATOM 5257 C CA . PRO A 1 709 ? -15.651 33.503 -19.298 1.00 96.31 709 PRO A CA 1
ATOM 5258 C C . PRO A 1 709 ? -14.651 32.901 -18.307 1.00 96.31 709 PRO A C 1
ATOM 5260 O O . PRO A 1 709 ? -15.054 32.049 -17.516 1.00 96.31 709 PRO A O 1
ATOM 5263 N N . SER A 1 710 ? -13.382 33.314 -18.378 1.00 94.81 710 SER A N 1
ATOM 5264 C CA . SER A 1 710 ? -12.327 32.829 -17.484 1.00 94.81 710 SER A CA 1
ATOM 5265 C C . SER A 1 710 ? -12.560 33.168 -16.013 1.00 94.81 710 SER A C 1
ATOM 5267 O O . SER A 1 710 ? -12.078 32.407 -15.189 1.00 94.81 710 SER A O 1
ATOM 5269 N N . ASP A 1 711 ? -13.344 34.201 -15.698 1.00 95.50 711 ASP A N 1
ATOM 5270 C CA . ASP A 1 711 ? -13.626 34.596 -14.309 1.00 95.50 711 ASP A CA 1
ATOM 5271 C C . ASP A 1 711 ? -14.653 33.669 -13.629 1.00 95.50 711 ASP A C 1
ATOM 5273 O O . ASP A 1 711 ? -14.953 33.788 -12.442 1.00 95.50 711 ASP A O 1
ATOM 5277 N N . ILE A 1 712 ? -15.267 32.750 -14.391 1.00 96.69 712 ILE A N 1
ATOM 5278 C CA . ILE A 1 712 ? -16.327 31.890 -13.873 1.00 96.69 712 ILE A CA 1
ATOM 5279 C C . ILE A 1 712 ? -15.762 30.612 -13.253 1.00 96.69 712 ILE A C 1
ATOM 5281 O O . ILE A 1 712 ? -15.338 29.687 -13.953 1.00 96.69 712 ILE A O 1
ATOM 5285 N N . ASP A 1 713 ? -15.997 30.484 -11.952 1.00 95.69 713 ASP A N 1
ATOM 5286 C CA . ASP A 1 713 ? -15.744 29.288 -11.165 1.00 95.69 713 ASP A CA 1
ATOM 5287 C C . ASP A 1 713 ? -17.041 28.554 -10.820 1.00 95.69 713 ASP A C 1
ATOM 5289 O O . ASP A 1 713 ? -17.999 29.119 -10.282 1.00 95.69 713 ASP A O 1
ATOM 5293 N N . MET A 1 714 ? -17.085 27.246 -11.076 1.00 97.12 714 MET A N 1
ATOM 5294 C CA . MET A 1 714 ? -18.248 26.403 -10.809 1.00 97.12 714 MET A CA 1
ATOM 5295 C C . MET A 1 714 ? -17.889 25.158 -10.005 1.00 97.12 714 MET A C 1
ATOM 5297 O O . MET A 1 714 ? -17.146 24.293 -10.467 1.00 97.12 714 MET A O 1
ATOM 5301 N N . LEU A 1 715 ? -18.525 25.001 -8.845 1.00 96.56 715 LEU A N 1
ATOM 5302 C CA . LEU A 1 715 ? -18.410 23.831 -7.980 1.00 96.56 715 LEU A CA 1
ATOM 5303 C C . LEU A 1 715 ? -19.727 23.049 -7.957 1.00 96.56 715 LEU A C 1
ATOM 5305 O O . LEU A 1 715 ? -20.761 23.550 -7.509 1.00 96.56 715 LEU A O 1
ATOM 5309 N N . LEU A 1 716 ? -19.684 21.789 -8.386 1.00 97.38 716 LEU A N 1
ATOM 5310 C CA . LEU A 1 716 ? -20.781 20.839 -8.220 1.00 97.38 716 LEU A CA 1
ATOM 5311 C C . LEU A 1 716 ? -20.603 20.051 -6.922 1.00 97.38 716 LEU A C 1
ATOM 5313 O O . LEU A 1 716 ? -19.533 19.501 -6.669 1.00 97.38 716 LEU A O 1
ATOM 5317 N N . VAL A 1 717 ? -21.672 19.942 -6.134 1.00 96.56 717 VAL A N 1
ATOM 5318 C CA . VAL A 1 717 ? -21.700 19.183 -4.881 1.00 96.56 717 VAL A CA 1
ATOM 5319 C C . VAL A 1 717 ? -22.797 18.126 -4.924 1.00 96.56 717 VAL A C 1
ATOM 5321 O O . VAL A 1 717 ? -23.966 18.435 -5.163 1.00 96.56 717 VAL A O 1
ATOM 5324 N N . GLY A 1 718 ? -22.410 16.875 -4.689 1.00 94.81 718 GLY A N 1
ATOM 5325 C CA . GLY A 1 718 ? -23.317 15.734 -4.598 1.00 94.81 718 GLY A CA 1
ATOM 5326 C C . GLY A 1 718 ? -23.950 15.593 -3.206 1.00 94.81 718 GLY A C 1
ATOM 5327 O O . GLY A 1 718 ? -23.445 16.146 -2.227 1.00 94.81 718 GLY A O 1
ATOM 5328 N N . PRO A 1 719 ? -25.026 14.800 -3.067 1.00 89.44 719 PRO A N 1
ATOM 5329 C CA . PRO A 1 719 ? -25.785 14.658 -1.822 1.00 89.44 719 PRO A CA 1
ATOM 5330 C C . PRO A 1 719 ? -24.994 14.003 -0.684 1.00 89.44 719 PRO A C 1
ATOM 5332 O O . PRO A 1 719 ? -25.351 14.161 0.482 1.00 89.44 719 PRO A O 1
ATOM 5335 N N . GLY A 1 720 ? -23.916 13.279 -1.004 1.00 82.62 720 GLY A N 1
ATOM 5336 C CA . GLY A 1 720 ? -22.977 12.728 -0.029 1.00 82.62 720 GLY A CA 1
ATOM 5337 C C . GLY A 1 720 ? -21.841 13.681 0.360 1.00 82.62 720 GLY A C 1
ATOM 5338 O O . GLY A 1 720 ? -20.947 13.259 1.089 1.00 82.62 720 GLY A O 1
ATOM 5339 N N . GLY A 1 721 ? -21.849 14.928 -0.128 1.00 86.50 721 GLY A N 1
ATOM 5340 C CA . GLY A 1 721 ? -20.823 15.941 0.137 1.00 86.50 721 GLY A CA 1
ATOM 5341 C C . GLY A 1 721 ? -19.603 15.886 -0.786 1.00 86.50 721 GLY A C 1
ATOM 5342 O O . GLY A 1 721 ? -18.649 16.621 -0.551 1.00 86.50 721 GLY A O 1
ATOM 5343 N N . GLN A 1 722 ? -19.613 15.039 -1.822 1.00 91.31 722 GLN A N 1
ATOM 5344 C CA . GLN A 1 722 ? -18.569 15.018 -2.855 1.00 91.31 722 GLN A CA 1
ATOM 5345 C C . GLN A 1 722 ? -18.570 16.344 -3.615 1.00 91.31 722 GLN A C 1
ATOM 5347 O O . GLN A 1 722 ? -19.645 16.866 -3.907 1.00 91.31 722 GLN A O 1
ATOM 5352 N N . THR A 1 723 ? -17.397 16.855 -3.973 1.00 93.06 723 THR A N 1
ATOM 5353 C CA . THR A 1 723 ? -17.235 18.134 -4.670 1.00 93.06 723 THR A CA 1
ATOM 5354 C C . THR A 1 723 ? -16.420 17.948 -5.953 1.00 93.06 723 THR A C 1
ATOM 5356 O O . THR A 1 723 ? -15.463 17.177 -5.976 1.00 93.06 723 THR A O 1
ATOM 5359 N N . ALA A 1 724 ? -16.792 18.652 -7.023 1.00 94.31 724 ALA A N 1
ATOM 5360 C CA . ALA A 1 724 ? -16.022 18.744 -8.264 1.00 94.31 724 ALA A CA 1
ATOM 5361 C C . ALA A 1 724 ? -16.028 20.188 -8.774 1.00 94.31 724 ALA A C 1
ATOM 5363 O O . ALA A 1 724 ? -17.107 20.766 -8.921 1.00 94.31 724 ALA A O 1
ATOM 5364 N N . ILE A 1 725 ? -14.858 20.753 -9.080 1.00 95.31 725 ILE A N 1
ATOM 5365 C CA . ILE A 1 725 ? -14.775 22.031 -9.804 1.00 95.31 725 ILE A CA 1
ATOM 5366 C C . ILE A 1 725 ? -14.962 21.717 -11.280 1.00 95.31 725 ILE A C 1
ATOM 5368 O O . ILE A 1 725 ? -14.100 21.110 -11.910 1.00 95.31 725 ILE A O 1
ATOM 5372 N N . ILE A 1 726 ? -16.126 22.050 -11.825 1.00 96.38 726 ILE A N 1
ATOM 5373 C CA . ILE A 1 726 ? -16.515 21.608 -13.166 1.00 96.38 726 ILE A CA 1
ATOM 5374 C C . ILE A 1 726 ? -16.077 22.581 -14.271 1.00 96.38 726 ILE A C 1
ATOM 5376 O O . ILE A 1 726 ? -15.970 22.176 -15.427 1.00 96.38 726 ILE A O 1
ATOM 5380 N N . MET A 1 727 ? -15.805 23.834 -13.911 1.00 96.44 727 MET A N 1
ATOM 5381 C CA . MET A 1 727 ? -15.291 24.895 -14.775 1.00 96.44 727 MET A CA 1
ATOM 5382 C C . MET A 1 727 ? -14.606 25.936 -13.882 1.00 96.44 727 MET A C 1
ATOM 5384 O O . MET A 1 727 ? -15.212 26.321 -12.887 1.00 96.44 727 MET A O 1
ATOM 5388 N N . SER A 1 728 ? -13.372 26.325 -14.194 1.00 94.75 728 SER A N 1
ATOM 5389 C CA . SER A 1 728 ? -12.630 27.408 -13.526 1.00 94.75 728 SER A CA 1
ATOM 5390 C C . SER A 1 728 ? -11.453 27.834 -14.406 1.00 94.75 728 SER A C 1
ATOM 5392 O O . SER A 1 728 ? -10.848 26.970 -15.058 1.00 94.75 728 SER A O 1
ATOM 5394 N N . ASP A 1 729 ? -11.164 29.135 -14.477 1.00 92.88 729 ASP A N 1
ATOM 5395 C CA . ASP A 1 729 ? -10.038 29.715 -15.225 1.00 92.88 729 ASP A CA 1
ATOM 5396 C C . ASP A 1 729 ? -9.985 29.323 -16.722 1.00 92.88 729 ASP A C 1
ATOM 5398 O O . ASP A 1 729 ? -8.921 29.222 -17.344 1.00 92.88 729 ASP A O 1
ATOM 5402 N N . VAL A 1 730 ? -11.138 29.072 -17.354 1.00 94.31 730 VAL A N 1
ATOM 5403 C CA . VAL A 1 730 ? -11.228 28.614 -18.755 1.00 94.31 730 VAL A CA 1
ATOM 5404 C C . VAL A 1 730 ? -12.213 29.428 -19.581 1.00 94.31 730 VAL A C 1
ATOM 5406 O O . VAL A 1 730 ? -13.204 29.945 -19.085 1.00 94.31 730 VAL A O 1
ATOM 5409 N N . GLY A 1 731 ? -11.979 29.474 -20.891 1.00 93.88 731 GLY A N 1
ATOM 5410 C CA . GLY A 1 731 ? -12.834 30.171 -21.844 1.00 93.88 731 GLY A CA 1
ATOM 5411 C C . GLY A 1 731 ? -12.300 31.496 -22.371 1.00 93.88 731 GLY A C 1
ATOM 5412 O O . GLY A 1 731 ? -12.839 32.006 -23.353 1.00 93.88 731 GLY A O 1
ATOM 5413 N N . GLY A 1 732 ? -11.203 31.994 -21.798 1.00 91.44 732 GLY A N 1
ATOM 5414 C CA . GLY A 1 732 ? -10.537 33.216 -22.234 1.00 91.44 732 GLY A CA 1
ATOM 5415 C C . GLY A 1 732 ? -11.339 34.474 -21.900 1.00 91.44 732 GLY A C 1
ATOM 5416 O O . GLY A 1 732 ? -12.295 34.431 -21.131 1.00 91.44 732 GLY A O 1
ATOM 5417 N N . GLY A 1 733 ? -10.933 35.597 -22.496 1.00 91.81 733 GLY A N 1
ATOM 5418 C CA . GLY A 1 733 ? -11.502 36.922 -22.223 1.00 91.81 733 GLY A CA 1
ATOM 5419 C C . GLY A 1 733 ? -12.433 37.479 -23.300 1.00 91.81 733 GLY A C 1
ATOM 5420 O O . GLY A 1 733 ? -12.671 38.680 -23.321 1.00 91.81 733 GLY A O 1
ATOM 5421 N N . ASP A 1 734 ? -12.882 36.647 -24.241 1.00 94.56 734 ASP A N 1
ATOM 5422 C CA . ASP A 1 734 ? -13.843 37.056 -25.269 1.00 94.56 734 ASP A CA 1
ATOM 5423 C C . ASP A 1 734 ? -15.279 36.760 -24.797 1.00 94.56 734 ASP A C 1
ATOM 5425 O O . ASP A 1 734 ? -15.548 35.668 -24.287 1.00 94.56 734 ASP A O 1
ATOM 5429 N N . ASP A 1 735 ? -16.214 37.682 -25.052 1.00 96.19 735 ASP A N 1
ATOM 5430 C CA . ASP A 1 735 ? -17.635 37.515 -24.730 1.00 96.19 735 ASP A CA 1
ATOM 5431 C C . ASP A 1 735 ? -18.220 36.202 -25.281 1.00 96.19 735 ASP A C 1
ATOM 5433 O O . ASP A 1 735 ? -18.148 35.896 -26.478 1.00 96.19 735 ASP A O 1
ATOM 5437 N N . VAL A 1 736 ? -18.947 35.482 -24.427 1.00 97.06 736 VAL A N 1
ATOM 5438 C CA . VAL A 1 736 ? -19.807 34.364 -24.830 1.00 97.06 736 VAL A CA 1
ATOM 5439 C C . VAL A 1 736 ? -21.267 34.739 -24.636 1.00 97.06 736 VAL A C 1
ATOM 5441 O O . VAL A 1 736 ? -21.652 35.368 -23.651 1.00 97.06 736 VAL A O 1
ATOM 5444 N N . SER A 1 737 ? -22.120 34.326 -25.573 1.00 96.88 737 SER A N 1
ATOM 5445 C CA . SER A 1 737 ? -23.555 34.599 -25.509 1.00 96.88 737 SER A CA 1
ATOM 5446 C C . SER A 1 737 ? -24.371 33.356 -25.833 1.00 96.88 737 SER A C 1
ATOM 5448 O O . SER A 1 737 ? -24.253 32.781 -26.915 1.00 96.88 737 SER A O 1
ATOM 5450 N N . ASN A 1 738 ? -25.241 32.976 -24.896 1.00 95.25 738 ASN A N 1
ATOM 5451 C CA . ASN A 1 738 ? -26.219 31.895 -25.005 1.00 95.25 738 ASN A CA 1
ATOM 5452 C C . ASN A 1 738 ? -25.636 30.537 -25.437 1.00 95.25 738 ASN A C 1
ATOM 5454 O O . ASN A 1 738 ? -26.297 29.767 -26.138 1.00 95.25 738 ASN A O 1
ATOM 5458 N N . ILE A 1 739 ? -24.411 30.218 -25.017 1.00 98.06 739 ILE A N 1
ATOM 5459 C CA . ILE A 1 739 ? -23.789 28.934 -25.347 1.00 98.06 739 ILE A CA 1
ATOM 5460 C C . ILE A 1 739 ? -24.325 27.813 -24.449 1.00 98.06 739 ILE A C 1
ATOM 5462 O O . ILE A 1 739 ? -24.772 28.041 -23.324 1.00 98.06 739 ILE A O 1
ATOM 5466 N N . THR A 1 740 ? -24.290 26.579 -24.951 1.00 97.81 740 THR A N 1
ATOM 5467 C CA . THR A 1 740 ? -24.618 25.378 -24.170 1.00 97.81 740 THR A CA 1
ATOM 5468 C C . THR A 1 740 ? -23.372 24.522 -23.995 1.00 97.81 740 THR A C 1
ATOM 5470 O O . THR A 1 740 ? -22.788 24.066 -24.978 1.00 97.81 740 THR A O 1
ATOM 5473 N N . LEU A 1 741 ? -22.986 24.270 -22.747 1.00 98.25 741 LEU A N 1
ATOM 5474 C CA . LEU A 1 741 ? -21.840 23.425 -22.415 1.00 98.25 741 LEU A CA 1
ATOM 5475 C C . LEU A 1 741 ? -22.334 22.116 -21.815 1.00 98.25 741 LEU A C 1
ATOM 5477 O O . LEU A 1 741 ? -23.109 22.122 -20.862 1.00 98.25 741 LEU A O 1
ATOM 5481 N N . THR A 1 742 ? -21.896 20.992 -22.376 1.00 98.25 742 THR A N 1
ATOM 5482 C CA . THR A 1 742 ? -22.101 19.661 -21.791 1.00 98.25 742 THR A CA 1
ATOM 5483 C C . THR A 1 742 ? -20.772 19.162 -21.247 1.00 98.25 742 THR A C 1
ATOM 5485 O O . THR A 1 742 ? -19.823 19.000 -22.006 1.00 98.25 742 THR A O 1
ATOM 5488 N N . LEU A 1 743 ? -20.698 18.934 -19.943 1.00 98.25 743 LEU A N 1
ATOM 5489 C CA . LEU A 1 743 ? -19.505 18.477 -19.247 1.00 98.25 743 LEU A CA 1
ATOM 5490 C C . LEU A 1 743 ? -19.614 16.983 -18.967 1.00 98.25 743 LEU A C 1
ATOM 5492 O O . LEU A 1 743 ? -20.552 16.536 -18.305 1.00 98.25 743 LEU A O 1
ATOM 5496 N N . ASP A 1 744 ? -18.670 16.226 -19.515 1.00 96.00 744 ASP A N 1
ATOM 5497 C CA . ASP A 1 744 ? -18.621 14.768 -19.478 1.00 96.00 744 ASP A CA 1
ATOM 5498 C C . ASP A 1 744 ? -17.159 14.314 -19.455 1.00 96.00 744 ASP A C 1
ATOM 5500 O O . ASP A 1 744 ? -16.390 14.697 -20.336 1.00 96.00 744 ASP A O 1
ATOM 5504 N N . ASP A 1 745 ? -16.760 13.474 -18.499 1.00 93.38 745 ASP A N 1
ATOM 5505 C CA . ASP A 1 745 ? -15.364 13.010 -18.418 1.00 93.38 745 ASP A CA 1
ATOM 5506 C C . ASP A 1 745 ? -14.927 12.214 -19.655 1.00 93.38 745 ASP A C 1
ATOM 5508 O O . ASP A 1 745 ? -13.741 12.168 -19.978 1.00 93.38 745 ASP A O 1
ATOM 5512 N N . ALA A 1 746 ? -15.877 11.612 -20.381 1.00 89.94 746 ALA A N 1
ATOM 5513 C CA . ALA A 1 746 ? -15.601 10.879 -21.612 1.00 89.94 746 ALA A CA 1
ATOM 5514 C C . ALA A 1 746 ? -15.502 11.785 -22.855 1.00 89.94 746 ALA A C 1
ATOM 5516 O O . ALA A 1 746 ? -15.313 11.282 -23.966 1.00 89.94 746 ALA A O 1
ATOM 5517 N N . ALA A 1 747 ? -15.654 13.106 -22.715 1.00 89.56 747 ALA A N 1
ATOM 5518 C CA . ALA A 1 747 ? -15.505 14.032 -23.829 1.00 89.56 747 ALA A CA 1
ATOM 5519 C C . ALA A 1 747 ? -14.061 14.050 -24.366 1.00 89.56 747 ALA A C 1
ATOM 5521 O O . ALA A 1 747 ? -13.082 13.914 -23.626 1.00 89.56 747 ALA A O 1
ATOM 5522 N N . ALA A 1 748 ? -13.917 14.252 -25.678 1.00 87.62 748 ALA A N 1
ATOM 5523 C CA . ALA A 1 748 ? -12.621 14.175 -26.355 1.00 87.62 748 ALA A CA 1
ATOM 5524 C C . ALA A 1 748 ? -11.649 15.295 -25.941 1.00 87.62 748 ALA A C 1
ATOM 5526 O O . ALA A 1 748 ? -10.440 15.064 -25.848 1.00 87.62 748 ALA A O 1
ATOM 5527 N N . SER A 1 749 ? -12.171 16.487 -25.650 1.00 93.38 749 SER A N 1
ATOM 5528 C CA . SER A 1 749 ? -11.383 17.689 -25.361 1.00 93.38 749 SER A CA 1
ATOM 5529 C C . SER A 1 749 ? -11.805 18.317 -24.028 1.00 93.38 749 SER A C 1
ATOM 5531 O O . SER A 1 749 ? -12.989 18.260 -23.696 1.00 93.38 749 SER A O 1
ATOM 5533 N N . PRO A 1 750 ? -10.871 18.906 -23.259 1.00 95.44 750 PRO A N 1
ATOM 5534 C CA . PRO A 1 750 ? -11.214 19.736 -22.104 1.00 95.44 750 PRO A CA 1
ATOM 5535 C C . PRO A 1 750 ? -11.865 21.047 -22.560 1.00 95.44 750 PRO A C 1
ATOM 5537 O O . PRO A 1 750 ? -11.823 21.372 -23.753 1.00 95.44 750 PRO A O 1
ATOM 5540 N N . LEU A 1 751 ? -12.449 21.804 -21.629 1.00 97.00 751 LEU A N 1
ATOM 5541 C CA . LEU A 1 751 ? -12.833 23.185 -21.918 1.00 97.00 751 LEU A CA 1
ATOM 5542 C C . LEU A 1 751 ? -11.569 23.963 -22.332 1.00 97.00 751 LEU A C 1
ATOM 5544 O O . LEU A 1 751 ? -10.536 23.851 -21.668 1.00 97.00 751 LEU A O 1
ATOM 5548 N N . PRO A 1 752 ? -11.595 24.701 -23.454 1.00 95.19 752 PRO A N 1
ATOM 5549 C CA . PRO A 1 752 ? -10.421 25.429 -23.907 1.00 95.19 752 PRO A CA 1
ATOM 5550 C C . PRO A 1 752 ? -10.155 26.643 -23.009 1.00 95.19 752 PRO A C 1
ATOM 5552 O O . PRO A 1 752 ? -11.083 27.325 -22.592 1.00 95.19 752 PRO A O 1
ATOM 5555 N N . GLY A 1 753 ? -8.884 26.997 -22.803 1.00 90.56 753 GLY A N 1
ATOM 5556 C CA . GLY A 1 753 ? -8.493 28.303 -22.238 1.00 90.56 753 GLY A CA 1
ATOM 5557 C C . GLY A 1 753 ? -8.702 29.488 -23.200 1.00 90.56 753 GLY A C 1
ATOM 5558 O O . GLY A 1 753 ? -8.249 30.592 -22.935 1.00 90.56 753 GLY A O 1
ATOM 5559 N N . ALA A 1 754 ? -9.336 29.245 -24.349 1.00 90.44 754 ALA A N 1
ATOM 5560 C CA . ALA A 1 754 ? -9.707 30.224 -25.369 1.00 90.44 754 ALA A CA 1
ATOM 5561 C C . ALA A 1 754 ? -11.238 30.235 -25.529 1.00 90.44 754 ALA A C 1
ATOM 5563 O O . ALA A 1 754 ? -11.901 29.391 -24.928 1.00 90.44 754 ALA A O 1
ATOM 5564 N N . LEU A 1 755 ? -11.778 31.132 -26.367 1.00 92.94 755 LEU A N 1
ATOM 5565 C CA . LEU A 1 755 ? -13.222 31.358 -26.544 1.00 92.94 755 LEU A CA 1
ATOM 5566 C C . LEU A 1 755 ? -14.065 30.070 -26.486 1.00 92.94 755 LEU A C 1
ATOM 5568 O O . LEU A 1 755 ? -13.910 29.159 -27.312 1.00 92.94 755 LEU A O 1
ATOM 5572 N N . LEU A 1 756 ? -15.006 30.021 -25.538 1.00 95.88 756 LEU A N 1
ATOM 5573 C CA . LEU A 1 756 ? -15.937 28.901 -25.417 1.00 95.88 756 LEU A CA 1
ATOM 5574 C C . LEU A 1 756 ? -16.962 28.920 -26.547 1.00 95.88 756 LEU A C 1
ATOM 5576 O O . LEU A 1 756 ? -17.526 29.947 -26.921 1.00 95.88 756 LEU A O 1
ATOM 5580 N N . THR A 1 757 ? -17.272 27.730 -27.046 1.00 94.69 757 THR A N 1
ATOM 5581 C CA . THR A 1 757 ? -18.355 27.508 -28.006 1.00 94.69 757 THR A CA 1
ATOM 5582 C C . THR A 1 757 ? -19.283 26.418 -27.490 1.00 94.69 757 THR A C 1
ATOM 5584 O O . THR A 1 757 ? -18.939 25.662 -26.583 1.00 94.69 757 THR A O 1
ATOM 5587 N N . THR A 1 758 ? -20.491 26.335 -28.052 1.00 97.94 758 THR A N 1
ATOM 5588 C CA . THR A 1 758 ? -21.425 25.258 -27.698 1.00 97.94 758 THR A CA 1
ATOM 5589 C C . THR A 1 758 ? -20.815 23.902 -28.043 1.00 97.94 758 THR A C 1
ATOM 5591 O O . THR A 1 758 ? -20.423 23.676 -29.187 1.00 97.94 758 THR A O 1
ATOM 5594 N N . GLY A 1 759 ? -20.766 22.984 -27.077 1.00 94.44 759 GLY A N 1
ATOM 5595 C CA . GLY A 1 759 ? -20.103 21.701 -27.278 1.00 94.44 759 GLY A CA 1
ATOM 5596 C C . GLY A 1 759 ? -20.127 20.780 -26.065 1.00 94.44 759 GLY A C 1
ATOM 5597 O O . GLY A 1 759 ? -20.753 21.065 -25.043 1.00 94.44 759 GLY A O 1
ATOM 5598 N N . THR A 1 760 ? -19.462 19.634 -26.221 1.00 96.81 760 THR A N 1
ATOM 5599 C CA . THR A 1 760 ? -19.254 18.649 -25.155 1.00 96.81 760 THR A CA 1
ATOM 5600 C C . THR A 1 760 ? -17.774 18.592 -24.812 1.00 96.81 760 THR A C 1
ATOM 5602 O O . THR A 1 760 ? -16.955 18.334 -25.694 1.00 96.81 760 THR A O 1
ATOM 5605 N N . PHE A 1 761 ? -17.446 18.829 -23.549 1.00 97.56 761 PHE A N 1
ATOM 5606 C CA . PHE A 1 761 ? -16.082 18.991 -23.061 1.00 97.56 761 PHE A CA 1
ATOM 5607 C C . PHE A 1 761 ? -15.886 18.235 -21.751 1.00 97.56 761 PHE A C 1
ATOM 5609 O O . PHE A 1 761 ? -16.854 17.916 -21.063 1.00 97.56 761 PHE A O 1
ATOM 5616 N N . ARG A 1 762 ? -14.636 17.938 -21.396 1.00 97.69 762 ARG A N 1
ATOM 5617 C CA . ARG A 1 762 ? -14.331 17.467 -20.043 1.00 97.69 762 ARG A CA 1
ATOM 5618 C C . ARG A 1 762 ? -14.449 18.644 -19.074 1.00 97.69 762 ARG A C 1
ATOM 5620 O O . ARG A 1 762 ? -14.134 19.765 -19.484 1.00 97.69 762 ARG A O 1
ATOM 5627 N N . PRO A 1 763 ? -14.861 18.411 -17.817 1.00 97.56 763 PRO A N 1
ATOM 5628 C CA . PRO A 1 763 ? -14.680 19.401 -16.761 1.00 97.56 763 PRO A CA 1
ATOM 5629 C C . PRO A 1 763 ? -13.222 19.873 -16.739 1.00 97.56 763 PRO A C 1
ATOM 5631 O O . PRO A 1 763 ? -12.313 19.101 -17.057 1.00 97.56 763 PRO A O 1
ATOM 5634 N N . THR A 1 764 ? -12.981 21.157 -16.498 1.00 96.19 764 THR A N 1
ATOM 5635 C CA . THR A 1 764 ? -11.615 21.699 -16.514 1.00 96.19 764 THR A CA 1
ATOM 5636 C C . THR A 1 764 ? -11.467 22.807 -15.488 1.00 96.19 764 THR A C 1
ATOM 5638 O O . THR A 1 764 ? -12.335 23.669 -15.379 1.00 96.19 764 THR A O 1
ATOM 5641 N N . ASN A 1 765 ? -10.350 22.770 -14.772 1.00 93.12 765 ASN A N 1
ATOM 5642 C CA . ASN A 1 765 ? -9.878 23.810 -13.873 1.00 93.12 765 ASN A CA 1
ATOM 5643 C C . ASN A 1 765 ? -8.438 24.161 -14.289 1.00 93.12 765 ASN A C 1
ATOM 5645 O O . ASN A 1 765 ? -7.627 23.241 -14.443 1.00 93.12 765 ASN A O 1
ATOM 5649 N N . THR A 1 766 ? -8.134 25.443 -14.503 1.00 89.38 766 THR A N 1
ATOM 5650 C CA . THR A 1 766 ? -6.804 25.917 -14.925 1.00 89.38 766 THR A CA 1
ATOM 5651 C C . THR A 1 766 ? -6.184 26.851 -13.890 1.00 89.38 766 THR A C 1
ATOM 5653 O O . THR A 1 766 ? -5.899 28.005 -14.169 1.00 89.38 766 THR A O 1
ATOM 5656 N N . GLY A 1 767 ? -5.867 26.329 -12.714 1.00 77.25 767 GLY A N 1
ATOM 5657 C CA . GLY A 1 767 ? -5.293 27.156 -11.664 1.00 77.25 767 GLY A CA 1
ATOM 5658 C C . GLY A 1 767 ? -5.220 26.419 -10.341 1.00 77.25 767 GLY A C 1
ATOM 5659 O O . GLY A 1 767 ? -5.397 25.202 -10.266 1.00 77.25 767 GLY A O 1
ATOM 5660 N N . THR A 1 768 ? -4.901 27.166 -9.289 1.00 71.56 768 THR A N 1
ATOM 5661 C CA . THR A 1 768 ? -5.045 26.723 -7.900 1.00 71.56 768 THR A CA 1
ATOM 5662 C C . THR A 1 768 ? -5.437 27.929 -7.057 1.00 71.56 768 THR A C 1
ATOM 5664 O O . THR A 1 768 ? -4.788 28.967 -7.182 1.00 71.56 768 THR A O 1
ATOM 5667 N N . GLY A 1 769 ? -6.376 27.773 -6.123 1.00 72.75 769 GLY A N 1
ATOM 5668 C CA . GLY A 1 769 ? -6.760 28.843 -5.189 1.00 72.75 769 GLY A CA 1
ATOM 5669 C C . GLY A 1 769 ? -8.242 29.224 -5.212 1.00 72.75 769 GLY A C 1
ATOM 5670 O O . GLY A 1 769 ? -8.640 30.106 -4.449 1.00 72.75 769 GLY A O 1
ATOM 5671 N N . ASP A 1 770 ? -9.047 28.535 -6.018 1.00 85.06 770 ASP A N 1
ATOM 5672 C CA . ASP A 1 770 ? -10.462 28.828 -6.272 1.00 85.06 770 ASP A CA 1
ATOM 5673 C C . ASP A 1 770 ? -11.259 28.873 -4.966 1.00 85.06 770 ASP A C 1
ATOM 5675 O O . ASP A 1 770 ? -11.352 27.903 -4.203 1.00 85.06 770 ASP A O 1
ATOM 5679 N N . THR A 1 771 ? -11.822 30.034 -4.647 1.00 87.12 771 THR A N 1
ATOM 5680 C CA . THR A 1 771 ? -12.456 30.259 -3.347 1.00 87.12 771 THR A CA 1
ATOM 5681 C C . THR A 1 771 ? -13.965 30.365 -3.496 1.00 87.12 771 THR A C 1
ATOM 5683 O O . THR A 1 771 ? -14.500 31.359 -3.970 1.00 87.12 771 THR A O 1
ATOM 5686 N N . PHE A 1 772 ? -14.677 29.367 -2.973 1.00 91.62 772 PHE A N 1
ATOM 5687 C CA . PHE A 1 772 ? -16.138 29.359 -2.933 1.00 91.62 772 PHE A CA 1
ATOM 5688 C C . PHE A 1 772 ? -16.634 29.849 -1.561 1.00 91.62 772 PHE A C 1
ATOM 5690 O O . PHE A 1 772 ? -16.450 29.141 -0.564 1.00 91.62 772 PHE A O 1
ATOM 5697 N N . PRO A 1 773 ? -17.258 31.041 -1.451 1.00 90.94 773 PRO A N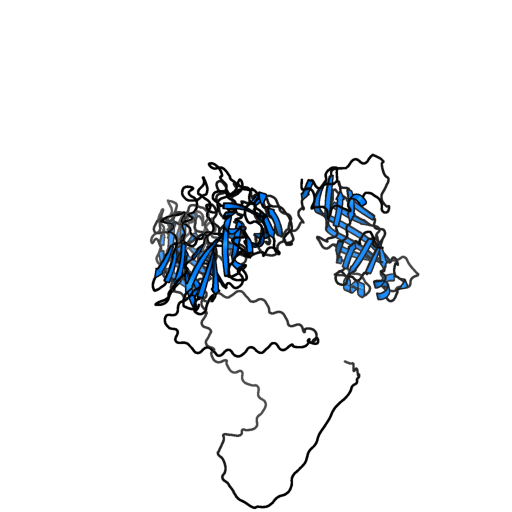 1
ATOM 5698 C CA . PRO A 1 773 ? -17.741 31.554 -0.172 1.00 90.94 773 PRO A CA 1
ATOM 5699 C C . PRO A 1 773 ? -18.869 30.685 0.401 1.00 90.94 773 PRO A C 1
ATOM 5701 O O . PRO A 1 773 ? -19.583 29.985 -0.324 1.00 90.94 773 PRO A O 1
ATOM 5704 N N . ALA A 1 774 ? -19.063 30.756 1.722 1.00 86.50 774 ALA A N 1
ATOM 5705 C CA . ALA A 1 774 ? -20.176 30.088 2.395 1.00 86.50 774 ALA A CA 1
ATOM 5706 C C . ALA A 1 774 ? -21.522 30.507 1.756 1.00 86.50 774 ALA A C 1
ATOM 5708 O O . ALA A 1 774 ? -21.704 31.687 1.453 1.00 86.50 774 ALA A O 1
ATOM 5709 N N . PRO A 1 775 ? -22.481 29.582 1.554 1.00 91.00 775 PRO A N 1
ATOM 5710 C CA . PRO A 1 775 ? -22.591 28.259 2.174 1.00 91.00 775 PRO A CA 1
ATOM 5711 C C . PRO A 1 775 ? -21.965 27.107 1.366 1.00 91.00 775 PRO A C 1
ATOM 5713 O O . PRO A 1 775 ? -22.327 25.953 1.600 1.00 91.00 775 PRO A O 1
ATOM 5716 N N . ALA A 1 776 ? -21.078 27.375 0.402 1.00 87.06 776 ALA A N 1
ATOM 5717 C CA . ALA A 1 776 ? -20.322 26.301 -0.237 1.00 87.06 776 ALA A CA 1
ATOM 5718 C C . ALA A 1 776 ? -19.409 25.591 0.783 1.00 87.06 776 ALA A C 1
ATOM 5720 O O . ALA A 1 776 ? -18.864 26.248 1.677 1.00 87.06 776 ALA A O 1
ATOM 5721 N N . PRO A 1 777 ? -19.235 24.262 0.684 1.00 78.69 777 PRO A N 1
ATOM 5722 C CA . PRO A 1 777 ? -18.163 23.578 1.402 1.00 78.69 777 PRO A CA 1
ATOM 5723 C C . PRO A 1 777 ? -16.809 24.111 0.900 1.00 78.69 777 PRO A C 1
ATOM 5725 O O . PRO A 1 777 ? -16.665 24.361 -0.293 1.00 78.69 777 PRO A O 1
ATOM 5728 N N . GLY A 1 778 ? -15.832 24.320 1.796 1.00 63.31 778 GLY A N 1
ATOM 5729 C CA . GLY A 1 778 ? -14.530 24.911 1.444 1.00 63.31 778 GLY A CA 1
ATOM 5730 C C . GLY A 1 778 ? -13.874 24.175 0.269 1.00 63.31 778 GLY A C 1
ATOM 5731 O O . GLY A 1 778 ? -13.533 23.002 0.401 1.00 63.31 778 GLY A O 1
ATOM 5732 N N . GLY A 1 779 ? -13.781 24.849 -0.884 1.00 58.78 779 GLY A N 1
ATOM 5733 C CA . GLY A 1 779 ? -13.693 24.188 -2.192 1.00 58.78 779 GLY A CA 1
ATOM 5734 C C . GLY A 1 779 ? -12.389 24.341 -2.977 1.00 58.78 779 GLY A C 1
ATOM 5735 O O . GLY A 1 779 ? -12.254 23.654 -3.981 1.00 58.78 779 GLY A O 1
ATOM 5736 N N . GLY A 1 780 ? -11.411 25.136 -2.530 1.00 54.94 780 GLY A N 1
ATOM 5737 C CA . GLY A 1 780 ? -10.184 25.449 -3.299 1.00 54.94 780 GLY A CA 1
ATOM 5738 C C . GLY A 1 780 ? -9.155 24.328 -3.462 1.00 54.94 780 GLY A C 1
ATOM 5739 O O . GLY A 1 780 ? -7.963 24.580 -3.608 1.00 54.94 780 GLY A O 1
ATOM 5740 N N . SER A 1 781 ? -9.582 23.071 -3.355 1.00 56.84 781 SER A N 1
ATOM 5741 C CA . SER A 1 781 ? -8.747 21.874 -3.530 1.00 56.84 781 SER A CA 1
ATOM 5742 C C . SER A 1 781 ? -9.530 20.689 -4.116 1.00 56.84 781 SER A C 1
ATOM 5744 O O . SER A 1 781 ? -9.056 19.555 -4.070 1.00 56.84 781 SER A O 1
ATOM 5746 N N . ALA A 1 782 ? -10.746 20.920 -4.625 1.00 64.75 782 ALA A N 1
ATOM 5747 C CA . ALA A 1 782 ? -11.544 19.886 -5.277 1.00 64.75 782 ALA A CA 1
ATOM 5748 C C . ALA A 1 782 ? -11.026 19.623 -6.705 1.00 64.75 782 ALA A C 1
ATOM 5750 O O . ALA A 1 782 ? -10.696 20.552 -7.436 1.00 64.75 782 ALA A O 1
ATOM 5751 N N . GLY A 1 783 ? -10.954 18.353 -7.114 1.00 78.94 783 GLY A N 1
ATOM 5752 C CA . GLY A 1 783 ? -10.541 17.980 -8.472 1.00 78.94 783 GLY A CA 1
ATOM 5753 C C . GLY A 1 783 ? -11.575 18.358 -9.544 1.00 78.94 783 GLY A C 1
ATOM 5754 O O . GLY A 1 783 ? -12.737 18.628 -9.236 1.00 78.94 783 GLY A O 1
ATOM 5755 N N . SER A 1 784 ? -11.164 18.328 -10.817 1.00 88.00 784 SER A N 1
ATOM 5756 C CA . SER A 1 784 ? -12.017 18.653 -11.973 1.00 88.00 784 SER A CA 1
ATOM 5757 C C . SER A 1 784 ? -12.432 17.409 -12.770 1.00 88.00 784 SER A C 1
ATOM 5759 O O . SER A 1 784 ? -12.047 17.224 -13.921 1.00 88.00 784 SER A O 1
ATOM 5761 N N . VAL A 1 785 ? -13.188 16.510 -12.129 1.00 90.62 785 VAL A N 1
ATOM 5762 C CA . VAL A 1 785 ? -13.718 15.273 -12.739 1.00 90.62 785 VAL A CA 1
ATOM 5763 C C . VAL A 1 785 ? -15.114 14.953 -12.196 1.00 90.62 785 VAL A C 1
ATOM 5765 O O . VAL A 1 785 ? -15.346 15.044 -10.992 1.00 90.62 785 VAL A O 1
ATOM 5768 N N . LEU A 1 786 ? -16.059 14.563 -13.059 1.00 94.25 786 LEU A N 1
ATOM 5769 C CA . LEU A 1 786 ? -17.420 14.164 -12.654 1.00 94.25 786 LEU A CA 1
ATOM 5770 C C . LEU A 1 786 ? -17.483 12.715 -12.143 1.00 94.25 786 LEU A C 1
ATOM 5772 O O . LEU A 1 786 ? -18.421 12.329 -11.446 1.00 94.25 786 LEU A O 1
ATOM 5776 N N . SER A 1 787 ? -16.468 11.908 -12.425 1.00 92.62 787 SER A N 1
ATOM 5777 C CA . SER A 1 787 ? -16.360 10.513 -12.013 1.00 92.62 787 SER A CA 1
ATOM 5778 C C . SER A 1 787 ? -16.212 10.365 -10.505 1.00 92.62 787 SER A C 1
ATOM 5780 O O . SER A 1 787 ? -16.469 9.280 -9.990 1.00 92.62 787 SER A O 1
ATOM 5782 N N . ILE A 1 788 ? -15.899 11.451 -9.786 1.00 90.75 788 ILE A N 1
ATOM 5783 C CA . ILE A 1 788 ? -15.939 11.515 -8.318 1.00 90.75 788 ILE A CA 1
ATOM 5784 C C . ILE A 1 788 ? -17.314 11.132 -7.748 1.00 90.75 788 ILE A C 1
ATOM 5786 O O . ILE A 1 788 ? -17.426 10.702 -6.602 1.00 90.75 788 ILE A O 1
ATOM 5790 N N . PHE A 1 789 ? -18.373 11.271 -8.550 1.00 93.56 789 PHE A N 1
ATOM 5791 C CA . PHE A 1 789 ? -19.729 10.896 -8.172 1.00 93.56 789 PHE A CA 1
ATOM 5792 C C . PHE A 1 789 ? -20.060 9.424 -8.458 1.00 93.56 789 PHE A C 1
ATOM 5794 O O . PHE A 1 789 ? -21.066 8.922 -7.949 1.00 93.56 789 PHE A O 1
ATOM 5801 N N . ASN A 1 790 ? -19.256 8.710 -9.251 1.00 92.00 790 ASN A N 1
ATOM 5802 C CA . ASN A 1 790 ? -19.504 7.305 -9.576 1.00 92.00 790 ASN A CA 1
ATOM 5803 C C . ASN A 1 790 ? -19.383 6.419 -8.326 1.00 92.00 790 ASN A C 1
ATOM 5805 O O . ASN A 1 790 ? -18.617 6.689 -7.409 1.00 92.00 790 ASN A O 1
ATOM 5809 N N . GLY A 1 791 ? -20.184 5.358 -8.263 1.00 81.44 791 GLY A N 1
ATOM 5810 C CA . GLY A 1 791 ? -20.294 4.462 -7.112 1.00 81.44 791 GLY A CA 1
ATOM 5811 C C . GLY A 1 791 ? -21.095 5.029 -5.934 1.00 81.44 791 GLY A C 1
ATOM 5812 O O . GLY A 1 791 ? -21.464 4.269 -5.041 1.00 81.44 791 GLY A O 1
ATOM 5813 N N . THR A 1 792 ? -21.425 6.325 -5.934 1.00 87.31 792 THR A N 1
ATOM 5814 C CA . THR A 1 792 ? -22.176 6.968 -4.845 1.00 87.31 792 THR A CA 1
ATOM 5815 C C . THR A 1 792 ? -23.696 6.821 -5.003 1.00 87.31 792 THR A C 1
ATOM 5817 O O . THR A 1 792 ? -24.208 6.430 -6.058 1.00 87.31 792 THR A O 1
ATOM 5820 N N . ASN A 1 793 ? -24.442 7.108 -3.930 1.00 87.12 793 ASN A N 1
ATOM 5821 C CA . ASN A 1 793 ? -25.905 7.136 -3.947 1.00 87.12 793 ASN A CA 1
ATOM 5822 C C . ASN A 1 793 ? -26.396 8.418 -4.654 1.00 87.12 793 ASN A C 1
ATOM 5824 O O . ASN A 1 793 ? -26.079 9.509 -4.178 1.00 87.12 793 ASN A O 1
ATOM 5828 N N . PRO A 1 794 ? -27.204 8.326 -5.728 1.00 91.81 794 PRO A N 1
ATOM 5829 C CA . PRO A 1 794 ? -27.703 9.509 -6.431 1.00 91.81 794 PRO A CA 1
ATOM 5830 C C . PRO A 1 794 ? -28.715 10.332 -5.624 1.00 91.81 794 PRO A C 1
ATOM 5832 O O . PRO A 1 794 ? -28.961 11.485 -5.973 1.00 91.81 794 PRO A O 1
ATOM 5835 N N . ASN A 1 795 ? -29.325 9.748 -4.586 1.00 92.12 795 ASN A N 1
ATOM 5836 C CA . ASN A 1 795 ? -30.464 10.321 -3.875 1.00 92.12 795 ASN A CA 1
ATOM 5837 C C . ASN A 1 795 ? -30.081 11.474 -2.949 1.00 92.12 795 ASN A C 1
ATOM 5839 O O . ASN A 1 795 ? -29.251 11.315 -2.055 1.00 92.12 795 ASN A O 1
ATOM 5843 N N . GLY A 1 796 ? -30.784 12.594 -3.093 1.00 85.12 796 GLY A N 1
ATOM 5844 C CA . GLY A 1 796 ? -30.638 13.777 -2.252 1.00 85.12 796 GLY A CA 1
ATOM 5845 C C . GLY A 1 796 ? -30.480 15.054 -3.071 1.00 85.12 796 GLY A C 1
ATOM 5846 O O . GLY A 1 796 ? -30.791 15.093 -4.264 1.00 85.12 796 GLY A O 1
ATOM 5847 N N . THR A 1 797 ? -30.038 16.121 -2.411 1.00 95.69 797 THR A N 1
ATOM 5848 C CA . THR A 1 797 ? -29.846 17.425 -3.051 1.00 95.69 797 THR A CA 1
ATOM 5849 C C . THR A 1 797 ? -28.470 17.507 -3.697 1.00 95.69 797 THR A C 1
ATOM 5851 O O . THR A 1 797 ? -27.458 17.322 -3.029 1.00 95.69 797 THR A O 1
ATOM 5854 N N . TRP A 1 798 ? -28.460 17.832 -4.983 1.00 98.06 798 TRP A N 1
ATOM 5855 C CA . TRP A 1 798 ? -27.290 18.243 -5.745 1.00 98.06 798 TRP A CA 1
ATOM 5856 C C . TRP A 1 798 ? -27.253 19.760 -5.833 1.00 98.06 798 TRP A C 1
ATOM 5858 O O . TRP A 1 798 ? -28.277 20.374 -6.135 1.00 98.06 798 TRP A O 1
ATOM 5868 N N . SER A 1 799 ? -26.090 20.355 -5.604 1.00 97.75 799 SER A N 1
ATOM 5869 C CA . SER A 1 799 ? -25.933 21.805 -5.487 1.00 97.75 799 SER A CA 1
ATOM 5870 C C . SER A 1 799 ? -24.860 22.299 -6.451 1.00 97.75 799 SER A C 1
ATOM 5872 O O . SER A 1 799 ? -23.729 21.828 -6.394 1.00 97.75 799 SER A O 1
ATOM 5874 N N . LEU A 1 800 ? -25.198 23.254 -7.315 1.00 97.94 800 LEU A N 1
ATOM 5875 C CA . LEU A 1 800 ? -24.247 23.967 -8.164 1.00 97.94 800 LEU A CA 1
ATOM 5876 C C . LEU A 1 800 ? -23.967 25.347 -7.562 1.00 97.94 800 LEU A C 1
ATOM 5878 O O . LEU A 1 800 ? -24.883 26.156 -7.394 1.00 97.94 800 LEU A O 1
ATOM 5882 N N . TYR A 1 801 ? -22.707 25.605 -7.242 1.00 97.62 801 TYR A N 1
ATOM 5883 C CA . TYR A 1 801 ? -22.198 26.887 -6.769 1.00 97.62 801 TYR A CA 1
ATOM 5884 C C . TYR A 1 801 ? -21.446 27.556 -7.915 1.00 97.62 801 TYR A C 1
ATOM 5886 O O . TYR A 1 801 ? -20.646 26.901 -8.574 1.00 97.62 801 TYR A O 1
ATOM 5894 N N . VAL A 1 802 ? -21.726 28.834 -8.159 1.00 97.88 802 VAL A N 1
ATOM 5895 C CA . VAL A 1 802 ? -21.104 29.627 -9.228 1.00 97.88 802 VAL A CA 1
ATOM 5896 C C . VAL A 1 802 ? -20.574 30.921 -8.621 1.00 97.88 802 VAL A C 1
ATOM 5898 O O . VAL A 1 802 ? -21.304 31.583 -7.876 1.00 97.88 802 VAL A O 1
ATOM 5901 N N . VAL A 1 803 ? -19.322 31.250 -8.905 1.00 96.12 803 VAL A N 1
ATOM 5902 C CA . VAL A 1 803 ? -18.622 32.451 -8.441 1.00 96.12 803 VAL A CA 1
ATOM 5903 C C . VAL A 1 803 ? -17.996 33.128 -9.650 1.00 96.12 803 VAL A C 1
ATOM 5905 O O . VAL A 1 803 ? -17.539 32.443 -10.558 1.00 96.12 803 VAL A O 1
ATOM 5908 N N . ASP A 1 804 ? -18.036 34.453 -9.654 1.00 96.50 804 ASP A N 1
ATOM 5909 C CA . ASP A 1 804 ? -17.141 35.277 -10.461 1.00 96.50 804 ASP A CA 1
ATOM 5910 C C . ASP A 1 804 ? -15.976 35.720 -9.565 1.00 96.50 804 ASP A C 1
ATOM 5912 O O . ASP A 1 804 ? -16.225 36.235 -8.467 1.00 96.50 804 ASP A O 1
ATOM 5916 N N . ASP A 1 805 ? -14.733 35.448 -9.942 1.00 90.94 805 ASP A N 1
ATOM 5917 C CA . ASP A 1 805 ? -13.565 35.710 -9.096 1.00 90.94 805 ASP A CA 1
ATOM 5918 C C . ASP A 1 805 ? -12.820 37.019 -9.434 1.00 90.94 805 ASP A C 1
ATOM 5920 O O . ASP A 1 805 ? -11.958 37.456 -8.657 1.00 90.94 805 ASP A O 1
ATOM 5924 N N . ALA A 1 806 ? -13.216 37.708 -10.508 1.00 90.44 806 ALA A N 1
ATOM 5925 C CA . ALA A 1 806 ? -12.673 38.995 -10.928 1.00 90.44 806 ALA A CA 1
ATOM 5926 C C . ALA A 1 806 ? -13.744 40.095 -10.856 1.00 90.44 806 ALA A C 1
ATOM 5928 O O . ALA A 1 806 ? -14.747 39.949 -10.172 1.00 90.44 806 ALA A O 1
ATOM 5929 N N . ALA A 1 807 ? -13.465 41.276 -11.406 1.00 89.75 807 ALA A N 1
ATOM 5930 C CA . ALA A 1 807 ? -14.399 42.402 -11.438 1.00 89.75 807 ALA A CA 1
ATOM 5931 C C . ALA A 1 807 ? -14.414 43.010 -12.841 1.00 89.75 807 ALA A C 1
ATOM 5933 O O . ALA A 1 807 ? -13.377 42.969 -13.498 1.00 89.75 807 ALA A O 1
ATOM 5934 N N . GLN A 1 808 ? -15.490 43.730 -13.192 1.00 88.19 808 GLN A N 1
ATOM 5935 C CA . GLN A 1 808 ? -15.771 44.434 -14.463 1.00 88.19 808 GLN A CA 1
ATOM 5936 C C . GLN A 1 808 ? -16.601 43.650 -15.485 1.00 88.19 808 GLN A C 1
ATOM 5938 O O . GLN A 1 808 ? -17.023 44.242 -16.487 1.00 88.19 808 GLN A O 1
ATOM 5943 N N . ASP A 1 809 ? -16.905 42.387 -15.204 1.00 94.69 809 ASP A N 1
ATOM 5944 C CA . ASP A 1 809 ? -17.557 41.468 -16.124 1.00 94.69 809 ASP A CA 1
ATOM 5945 C C . ASP A 1 809 ? -18.805 40.856 -15.504 1.00 94.69 809 ASP A C 1
ATOM 5947 O O . ASP A 1 809 ? -18.934 40.749 -14.297 1.00 94.69 809 ASP A O 1
ATOM 5951 N N . LEU A 1 810 ? -19.806 40.538 -16.320 1.00 92.06 810 LEU A N 1
ATOM 5952 C CA . LEU A 1 810 ? -21.064 40.006 -15.804 1.00 92.06 810 LEU A CA 1
ATOM 5953 C C . LEU A 1 810 ? -21.639 38.955 -16.730 1.00 92.06 810 LEU A C 1
ATOM 5955 O O . LEU A 1 810 ? -21.408 38.945 -17.944 1.00 92.06 810 LEU A O 1
ATOM 5959 N N . GLY A 1 811 ? -22.512 38.123 -16.175 1.00 96.88 811 GLY A N 1
ATOM 5960 C CA . GLY A 1 811 ? -23.177 37.132 -16.992 1.00 96.88 811 GLY A CA 1
ATOM 5961 C C . GLY A 1 811 ? -24.343 36.421 -16.346 1.00 96.88 811 GLY A C 1
ATOM 5962 O O . GLY A 1 811 ? -24.949 36.851 -15.365 1.00 96.88 811 GLY A O 1
ATOM 5963 N N . SER A 1 812 ? -24.732 35.324 -16.981 1.00 97.75 812 SER A N 1
ATOM 5964 C CA . SER A 1 812 ? -25.832 34.492 -16.517 1.00 97.75 812 SER A CA 1
ATOM 5965 C C . SER A 1 812 ? -25.821 33.110 -17.155 1.00 97.75 812 SER A C 1
ATOM 5967 O O . SER A 1 812 ? -25.342 32.919 -18.270 1.00 97.75 812 SER A O 1
ATOM 5969 N N . ILE A 1 813 ? -26.451 32.157 -16.473 1.00 98.25 813 ILE A N 1
ATOM 5970 C CA . ILE A 1 813 ? -26.885 30.879 -17.038 1.00 98.25 813 ILE A CA 1
ATOM 5971 C C . ILE A 1 813 ? -28.409 30.951 -17.136 1.00 98.25 813 ILE A C 1
ATOM 5973 O O . ILE A 1 813 ? -29.138 30.562 -16.217 1.00 98.25 813 ILE A O 1
ATOM 5977 N N . ALA A 1 814 ? -28.906 31.536 -18.227 1.00 95.56 814 ALA A N 1
ATOM 5978 C CA . ALA A 1 814 ? -30.313 31.926 -18.342 1.00 95.56 814 ALA A CA 1
ATOM 5979 C C . ALA A 1 814 ? -31.275 30.726 -18.424 1.00 95.56 814 ALA A C 1
ATOM 5981 O O . ALA A 1 814 ? -32.436 30.843 -18.039 1.00 95.56 814 ALA A O 1
ATOM 5982 N N . GLY A 1 815 ? -30.802 29.574 -18.912 1.00 90.94 815 GLY A N 1
ATOM 5983 C CA . GLY A 1 815 ? -31.572 28.330 -18.997 1.00 90.94 815 GLY A CA 1
ATOM 5984 C C . GLY A 1 815 ? -31.362 27.378 -17.815 1.00 90.94 815 GLY A C 1
ATOM 5985 O O . GLY A 1 815 ? -31.847 26.244 -17.864 1.00 90.94 815 GLY A O 1
ATOM 5986 N N . GLY A 1 816 ? -30.616 27.802 -16.789 1.00 96.81 816 GLY A N 1
ATOM 5987 C CA . GLY A 1 816 ? -30.210 26.954 -15.672 1.00 96.81 816 GLY A CA 1
ATOM 5988 C C . GLY A 1 816 ? -29.364 25.758 -16.121 1.00 96.81 816 GLY A C 1
ATOM 5989 O O . GLY A 1 816 ? -28.620 25.830 -17.102 1.00 96.81 816 GLY A O 1
ATOM 5990 N N . TRP A 1 817 ? -29.477 24.633 -15.420 1.00 98.56 817 TRP A N 1
ATOM 5991 C CA . TRP A 1 817 ? -28.615 23.474 -15.648 1.00 98.56 817 TRP A CA 1
ATOM 5992 C C . TRP A 1 817 ? -29.351 22.138 -15.529 1.00 98.56 817 TRP A C 1
ATOM 5994 O O . TRP A 1 817 ? -30.409 22.017 -14.901 1.00 98.56 817 TRP A O 1
ATOM 6004 N N . ASN A 1 818 ? -28.782 21.118 -16.168 1.00 98.44 818 ASN A N 1
ATOM 6005 C CA . ASN A 1 818 ? -29.216 19.735 -16.066 1.00 98.44 818 ASN A CA 1
ATOM 6006 C C . ASN A 1 818 ? -28.135 18.879 -15.417 1.00 98.44 818 ASN A C 1
ATOM 6008 O O . ASN A 1 818 ? -26.945 19.043 -15.689 1.00 98.44 818 ASN A O 1
ATOM 6012 N N . LEU A 1 819 ? -28.596 17.899 -14.651 1.00 97.81 819 LEU A N 1
ATOM 6013 C CA . LEU A 1 819 ? -27.797 16.822 -14.099 1.00 97.81 819 LEU A CA 1
ATOM 6014 C C . LEU A 1 819 ? -28.290 15.507 -14.700 1.00 97.81 819 LEU A C 1
ATOM 6016 O O . LEU A 1 819 ? -29.438 15.109 -14.504 1.00 97.81 819 LEU A O 1
ATOM 6020 N N . ILE A 1 820 ? -27.436 14.852 -15.472 1.00 97.69 820 ILE A N 1
ATOM 6021 C CA . ILE A 1 820 ? -27.760 13.625 -16.193 1.00 97.69 820 ILE A CA 1
ATOM 6022 C C . ILE A 1 820 ? -27.003 12.492 -15.505 1.00 97.69 820 ILE A C 1
ATOM 6024 O O . ILE A 1 820 ? -25.776 12.483 -15.498 1.00 97.69 820 ILE A O 1
ATOM 6028 N N . ILE A 1 821 ? -27.731 11.553 -14.905 1.00 94.94 821 ILE A N 1
ATOM 6029 C CA . ILE A 1 821 ? -27.164 10.487 -14.074 1.00 94.94 821 ILE A CA 1
ATOM 6030 C C . ILE A 1 821 ? -27.492 9.136 -14.690 1.00 94.94 821 ILE A C 1
ATOM 6032 O O . ILE A 1 821 ? -28.658 8.848 -14.952 1.00 94.94 821 ILE A O 1
ATOM 6036 N N . SER A 1 822 ? -26.481 8.292 -14.871 1.00 92.31 822 SER A N 1
ATOM 6037 C CA . SER A 1 822 ? -26.657 6.859 -15.138 1.00 92.31 822 SER A CA 1
ATOM 6038 C C . SER A 1 822 ? -26.438 6.065 -13.853 1.00 92.31 822 SER A C 1
ATOM 6040 O O . SER A 1 822 ? -25.623 6.478 -13.030 1.00 92.31 822 SER A O 1
ATOM 6042 N N . THR A 1 823 ? -27.157 4.955 -13.660 1.00 89.00 823 THR A N 1
ATOM 6043 C CA . THR A 1 823 ? -27.043 4.119 -12.449 1.00 89.00 823 THR A CA 1
ATOM 6044 C C . THR A 1 823 ? -26.844 2.633 -12.759 1.00 89.00 823 THR A C 1
ATOM 6046 O O . THR A 1 823 ? -26.891 2.231 -13.919 1.00 89.00 823 THR A O 1
ATOM 6049 N N . THR A 1 824 ? -26.579 1.825 -11.727 1.00 79.19 824 THR A N 1
ATOM 6050 C CA . THR A 1 824 ? -26.397 0.361 -11.790 1.00 79.19 824 THR A CA 1
ATOM 6051 C C . THR A 1 824 ? -27.697 -0.453 -11.818 1.00 79.19 824 THR A C 1
ATOM 6053 O O . THR A 1 824 ? -27.634 -1.678 -11.869 1.00 79.19 824 THR A O 1
ATOM 6056 N N . ASN A 1 825 ? -28.873 0.176 -11.764 1.00 68.94 825 ASN A N 1
ATOM 6057 C CA . ASN A 1 825 ? -30.138 -0.553 -11.682 1.00 68.94 825 ASN A CA 1
ATOM 6058 C C . ASN A 1 825 ? -30.518 -1.274 -12.988 1.00 68.94 825 ASN A C 1
ATOM 6060 O O . ASN A 1 825 ? -30.481 -0.683 -14.065 1.00 68.94 825 ASN A O 1
ATOM 6064 N N . ASP A 1 826 ? -30.985 -2.521 -12.851 1.00 47.31 826 ASP A N 1
ATOM 6065 C CA . ASP A 1 826 ? -31.545 -3.346 -13.924 1.00 47.31 826 ASP A CA 1
ATOM 6066 C C . ASP A 1 826 ? -32.610 -2.586 -14.735 1.00 47.31 826 ASP A C 1
ATOM 6068 O O . ASP A 1 826 ? -33.620 -2.114 -14.197 1.00 47.31 826 ASP A O 1
ATOM 6072 N N . CYS A 1 827 ? -32.458 -2.558 -16.065 1.00 49.59 827 CYS A N 1
ATOM 6073 C CA . CYS A 1 827 ? -33.636 -2.534 -16.923 1.00 49.59 827 CYS A CA 1
ATOM 6074 C C . CYS A 1 827 ? -34.509 -3.702 -16.481 1.00 49.59 827 CYS A C 1
ATOM 6076 O O . CYS A 1 827 ? -34.047 -4.844 -16.514 1.00 49.59 827 CYS A O 1
ATOM 6078 N N . GLY A 1 828 ? -35.762 -3.430 -16.103 1.00 39.38 828 GLY A N 1
ATOM 6079 C CA . GLY A 1 828 ? -36.766 -4.480 -16.032 1.00 39.38 828 GLY A CA 1
ATOM 6080 C C . GLY A 1 828 ? -36.606 -5.335 -17.281 1.00 39.38 828 GLY A C 1
ATOM 6081 O O . GLY A 1 828 ? -36.707 -4.830 -18.402 1.00 39.38 828 GLY A O 1
ATOM 6082 N N . THR A 1 829 ? -36.241 -6.600 -17.085 1.00 34.16 829 THR A N 1
ATOM 6083 C CA . THR A 1 829 ? -36.175 -7.568 -18.171 1.00 34.16 829 THR A CA 1
ATOM 6084 C C . THR A 1 829 ? -37.515 -7.449 -18.890 1.00 34.16 829 THR A C 1
ATOM 6086 O O . THR A 1 829 ? -38.540 -7.409 -18.194 1.00 34.16 829 THR A O 1
ATOM 6089 N N . PRO A 1 830 ? -37.579 -7.335 -20.233 1.00 31.64 830 PRO A N 1
ATOM 6090 C CA . PRO A 1 830 ? -38.864 -7.457 -20.891 1.00 31.64 830 PRO A CA 1
ATOM 6091 C C . PRO A 1 830 ? -39.468 -8.757 -20.373 1.00 31.64 830 PRO A C 1
ATOM 6093 O O . PRO A 1 830 ? -38.870 -9.827 -20.506 1.00 31.64 830 PRO A O 1
ATOM 6096 N N . THR A 1 831 ? -40.621 -8.649 -19.708 1.00 34.50 831 THR A N 1
ATOM 6097 C CA . THR A 1 831 ? -41.468 -9.810 -19.461 1.00 34.50 831 THR A CA 1
ATOM 6098 C C . THR A 1 831 ? -41.539 -10.530 -20.802 1.00 34.50 831 THR A C 1
ATOM 6100 O O . THR A 1 831 ? -41.857 -9.852 -21.787 1.00 34.50 831 THR A O 1
ATOM 6103 N N . PRO A 1 832 ? -41.173 -11.822 -20.906 1.00 30.58 832 PRO A N 1
ATOM 6104 C CA . PRO A 1 832 ? -41.217 -12.504 -22.184 1.00 30.58 832 PRO A CA 1
ATOM 6105 C C . PRO A 1 832 ? -42.654 -12.407 -22.690 1.00 30.58 832 PRO A C 1
ATOM 6107 O O . PRO A 1 832 ? -43.562 -13.063 -22.187 1.00 30.58 832 PRO A O 1
ATOM 6110 N N . THR A 1 833 ? -42.869 -11.531 -23.667 1.00 35.88 833 THR A N 1
ATOM 6111 C CA . THR A 1 833 ? -44.055 -11.599 -24.506 1.00 35.88 833 THR A CA 1
ATOM 6112 C C . THR A 1 833 ? -43.899 -12.913 -25.268 1.00 35.88 833 THR A C 1
ATOM 6114 O O . THR A 1 833 ? -42.797 -13.178 -25.760 1.00 35.88 833 THR A O 1
ATOM 6117 N N . PRO A 1 834 ? -44.925 -13.781 -25.298 1.00 32.81 834 PRO A N 1
ATOM 6118 C CA . PRO A 1 834 ? -44.806 -15.110 -25.879 1.00 32.81 834 PRO A CA 1
ATOM 6119 C C . PRO A 1 834 ? -44.231 -15.002 -27.290 1.00 32.81 834 PRO A C 1
ATOM 6121 O O . PRO A 1 834 ? -44.711 -14.221 -28.112 1.00 32.81 834 PRO A O 1
ATOM 6124 N N . SER A 1 835 ? -43.163 -15.761 -27.533 1.00 30.89 835 SER A N 1
ATOM 6125 C CA . SER A 1 835 ? -42.510 -15.842 -28.834 1.00 30.89 835 SER A CA 1
ATOM 6126 C C . SER A 1 835 ? -43.545 -16.190 -29.906 1.00 30.89 835 SER A C 1
ATOM 6128 O O . SER A 1 835 ? -44.340 -17.116 -29.728 1.00 30.89 835 SER A O 1
ATOM 6130 N N . ALA A 1 836 ? -43.555 -15.436 -31.006 1.00 32.59 836 ALA A N 1
ATOM 6131 C CA . ALA A 1 836 ? -44.380 -15.747 -32.161 1.00 32.59 836 ALA A CA 1
ATOM 6132 C C . ALA A 1 836 ? -43.938 -17.095 -32.750 1.00 32.59 836 ALA A C 1
ATOM 6134 O O . ALA A 1 836 ? -42.813 -17.252 -33.222 1.00 32.59 836 ALA A O 1
ATOM 6135 N N . THR A 1 837 ? -44.850 -18.063 -32.709 1.00 31.72 837 THR A N 1
ATOM 6136 C CA . THR A 1 837 ? -44.746 -19.380 -33.335 1.00 31.72 837 THR A CA 1
ATOM 6137 C C . THR A 1 837 ? -44.317 -19.256 -34.800 1.00 31.72 837 THR A C 1
ATOM 6139 O O . THR A 1 837 ? -45.051 -18.700 -35.617 1.00 31.72 837 THR A O 1
ATOM 6142 N N . ILE A 1 838 ? -43.159 -19.817 -35.155 1.00 34.84 838 ILE A N 1
ATOM 6143 C CA . ILE A 1 838 ? -42.817 -20.096 -36.556 1.00 34.84 838 ILE A CA 1
ATOM 6144 C C . ILE A 1 838 ? -43.758 -21.217 -37.038 1.00 34.84 838 ILE A C 1
ATOM 6146 O O . ILE A 1 838 ? -43.828 -22.259 -36.380 1.00 34.84 838 ILE A O 1
ATOM 6150 N N . PRO A 1 839 ? -44.505 -21.041 -38.144 1.00 33.50 839 PRO A N 1
ATOM 6151 C CA . PRO A 1 839 ? -45.393 -22.080 -38.649 1.00 33.50 839 PRO A CA 1
ATOM 6152 C C . PRO A 1 839 ? -44.577 -23.279 -39.173 1.00 33.50 839 PRO A C 1
ATOM 6154 O O . PRO A 1 839 ? -43.593 -23.079 -39.888 1.00 33.50 839 PRO A O 1
ATOM 6157 N N . PRO A 1 840 ? -44.963 -24.527 -38.849 1.00 35.22 840 PRO A N 1
ATOM 6158 C CA . PRO A 1 840 ? -44.261 -25.714 -39.318 1.00 35.22 840 PRO A CA 1
ATOM 6159 C C . PRO A 1 840 ? -44.511 -25.951 -40.813 1.00 35.22 840 PRO A C 1
ATOM 6161 O O . PRO A 1 840 ? -45.653 -25.958 -41.277 1.00 35.22 840 PRO A O 1
ATOM 6164 N N . THR A 1 841 ? -43.439 -26.206 -41.565 1.00 33.12 841 THR A N 1
ATOM 6165 C CA . THR A 1 841 ? -43.528 -26.745 -42.927 1.00 33.12 841 THR A CA 1
ATOM 6166 C C . THR A 1 841 ? -44.097 -28.164 -42.867 1.00 33.12 841 THR A C 1
ATOM 6168 O O . THR A 1 841 ? -43.592 -29.025 -42.147 1.00 33.12 841 THR A O 1
ATOM 6171 N N . ALA A 1 842 ? -45.187 -28.382 -43.601 1.00 31.91 842 ALA A N 1
ATOM 6172 C CA . ALA A 1 842 ? -46.021 -29.577 -43.561 1.00 31.91 842 ALA A CA 1
ATOM 6173 C C . ALA A 1 842 ? -45.349 -30.839 -44.131 1.00 31.91 842 ALA A C 1
ATOM 6175 O O . ALA A 1 842 ? -44.672 -30.800 -45.156 1.00 31.91 842 ALA A O 1
ATOM 6176 N N . THR A 1 843 ? -45.633 -31.992 -43.523 1.00 34.03 843 THR A N 1
ATOM 6177 C CA . THR A 1 843 ? -45.543 -33.342 -44.120 1.00 34.03 843 THR A CA 1
ATOM 6178 C C . THR A 1 843 ? -46.643 -34.204 -43.452 1.00 34.03 843 THR A C 1
ATOM 6180 O O . THR A 1 843 ? -46.966 -33.945 -42.291 1.00 34.03 843 THR A O 1
ATOM 6183 N N . PRO A 1 844 ? -47.347 -35.100 -44.178 1.00 35.59 844 PRO A N 1
ATOM 6184 C CA . PRO A 1 844 ? -48.800 -35.253 -44.044 1.00 35.59 844 PRO A CA 1
ATOM 6185 C C . PRO A 1 844 ? -49.286 -36.171 -42.910 1.00 35.59 844 PRO A C 1
ATOM 6187 O O . PRO A 1 844 ? -48.611 -37.101 -42.480 1.00 35.59 844 PRO A O 1
ATOM 6190 N N . SER A 1 845 ? -50.526 -35.894 -42.490 1.00 32.75 845 SER A N 1
ATOM 6191 C CA . SER A 1 845 ? -51.354 -36.642 -41.530 1.00 32.75 845 SER A CA 1
ATOM 6192 C C . SER A 1 845 ? -51.764 -38.029 -42.058 1.00 32.75 845 SER A C 1
ATOM 6194 O O . SER A 1 845 ? -51.927 -38.197 -43.269 1.00 32.75 845 SER A O 1
ATOM 6196 N N . PRO A 1 846 ? -52.025 -38.996 -41.157 1.00 39.00 846 PRO A N 1
ATOM 6197 C CA . PRO A 1 846 ? -53.432 -39.336 -40.921 1.00 39.00 846 PRO A CA 1
ATOM 6198 C C . PRO A 1 846 ? -53.817 -39.556 -39.441 1.00 39.00 846 PRO A C 1
ATOM 6200 O O . PRO A 1 846 ? -53.215 -40.346 -38.724 1.00 39.00 846 PRO A O 1
ATOM 6203 N N . SER A 1 847 ? -54.887 -38.851 -39.054 1.00 35.44 847 SER A N 1
ATOM 6204 C CA . SER A 1 847 ? -55.997 -39.174 -38.127 1.00 35.44 847 SER A CA 1
ATOM 6205 C C . SER A 1 847 ? -55.764 -39.804 -36.732 1.00 35.44 847 SER A C 1
ATOM 6207 O O . SER A 1 847 ? -55.269 -40.913 -36.576 1.00 35.44 847 SER A O 1
ATOM 6209 N N . SER A 1 848 ? -56.308 -39.072 -35.749 1.00 39.47 848 SER A N 1
ATOM 6210 C CA . SER A 1 848 ? -56.442 -39.249 -34.288 1.00 39.47 848 SER A CA 1
ATOM 6211 C C . SER A 1 848 ? -56.913 -40.613 -33.747 1.00 39.47 848 SER A C 1
ATOM 6213 O O . SER A 1 848 ? -57.760 -41.267 -34.354 1.00 39.47 848 SER A O 1
ATOM 6215 N N . PRO A 1 849 ? -56.538 -40.917 -32.487 1.00 43.03 849 PRO A N 1
ATOM 6216 C CA . PRO A 1 849 ? -57.434 -41.551 -31.522 1.00 43.03 849 PRO A CA 1
ATOM 6217 C C . PRO A 1 849 ? -57.733 -40.629 -30.325 1.00 43.03 849 PRO A C 1
ATOM 6219 O O . PRO A 1 849 ? -56.848 -39.969 -29.779 1.00 43.03 849 PRO A O 1
ATOM 6222 N N . GLY A 1 850 ? -59.012 -40.573 -29.949 1.00 36.69 850 GLY A N 1
ATOM 6223 C CA . GLY A 1 850 ? -59.557 -39.722 -28.894 1.00 36.69 850 GLY A CA 1
ATOM 6224 C C . GLY A 1 850 ? -59.558 -40.325 -27.481 1.00 36.69 850 GLY A C 1
ATOM 6225 O O . GLY A 1 850 ? -59.233 -41.487 -27.265 1.00 36.69 850 GLY A O 1
ATOM 6226 N N . SER A 1 851 ? -59.950 -39.438 -26.561 1.00 37.50 851 SER A N 1
ATOM 6227 C CA . SER A 1 851 ? -60.274 -39.519 -25.122 1.00 37.50 851 SER A CA 1
ATOM 6228 C C . SER A 1 851 ? -60.620 -40.892 -24.492 1.00 37.50 851 SER A C 1
ATOM 6230 O O . SER A 1 851 ? -61.282 -41.713 -25.129 1.00 37.50 851 SER A O 1
ATOM 6232 N N . PRO A 1 852 ? -60.287 -41.122 -23.200 1.00 48.66 852 PRO A N 1
ATOM 6233 C CA . PRO A 1 852 ? -60.514 -42.398 -22.522 1.00 48.66 852 PRO A CA 1
ATOM 6234 C C . PRO A 1 852 ? -61.980 -42.600 -22.090 1.00 48.66 852 PRO A C 1
ATOM 6236 O O . PRO A 1 852 ? -62.666 -41.669 -21.672 1.00 48.66 852 PRO A O 1
ATOM 6239 N N . THR A 1 853 ? -62.449 -43.849 -22.153 1.00 38.28 853 THR A N 1
ATOM 6240 C CA . THR A 1 853 ? -63.750 -44.333 -21.637 1.00 38.28 853 THR A CA 1
ATOM 6241 C C . THR A 1 853 ? -63.558 -45.666 -20.862 1.00 38.28 853 THR A C 1
ATOM 6243 O O . THR A 1 853 ? -62.475 -46.244 -20.952 1.00 38.28 853 THR A O 1
ATOM 6246 N N . PRO A 1 854 ? -64.523 -46.116 -20.021 1.00 45.31 854 PRO A N 1
ATOM 6247 C CA . PRO A 1 854 ? -64.312 -46.795 -18.725 1.00 45.31 854 PRO A CA 1
ATOM 6248 C C . PRO A 1 854 ? -64.188 -48.336 -18.812 1.00 45.31 854 PRO A C 1
ATOM 6250 O O . PRO A 1 854 ? -64.310 -48.892 -19.904 1.00 45.31 854 PRO A O 1
ATOM 6253 N N . PRO A 1 855 ? -63.969 -49.054 -17.682 1.00 50.91 855 PRO A N 1
ATOM 6254 C CA . PRO A 1 855 ? -63.626 -50.477 -17.693 1.00 50.91 855 PRO A CA 1
ATOM 6255 C C . PRO A 1 855 ? -64.844 -51.385 -17.959 1.00 50.91 855 PRO A C 1
ATOM 6257 O O . PRO A 1 855 ? -65.957 -51.046 -17.546 1.00 50.91 855 PRO A O 1
ATOM 6260 N N . PRO A 1 856 ? -64.657 -52.563 -18.588 1.00 54.88 856 PRO A N 1
ATOM 6261 C CA . PRO A 1 856 ? -65.744 -53.511 -18.821 1.00 54.88 856 PRO A CA 1
ATOM 6262 C C . PRO A 1 856 ? -65.994 -54.493 -17.644 1.00 54.88 856 PRO A C 1
ATOM 6264 O O . PRO A 1 856 ? -65.081 -54.750 -16.855 1.00 54.88 856 PRO A O 1
ATOM 6267 N N . PRO A 1 857 ? -67.217 -55.069 -17.528 1.00 43.94 857 PRO A N 1
ATOM 6268 C CA . PRO A 1 857 ? -67.636 -56.018 -16.482 1.00 43.94 857 PRO A CA 1
ATOM 6269 C C . PRO A 1 857 ? -67.251 -57.486 -16.799 1.00 43.94 857 PRO A C 1
ATOM 6271 O O . PRO A 1 857 ? -66.782 -57.769 -17.902 1.00 43.94 857 PRO A O 1
ATOM 6274 N N . PRO A 1 858 ? -67.466 -58.443 -15.866 1.00 55.62 858 PRO A N 1
ATOM 6275 C CA . PRO A 1 858 ? -66.936 -59.806 -15.952 1.00 55.62 858 PRO A CA 1
ATOM 6276 C C . PRO A 1 858 ? -67.803 -60.736 -16.820 1.00 55.62 858 PRO A C 1
ATOM 6278 O O . PRO A 1 858 ? -68.998 -60.510 -16.997 1.00 55.62 858 PRO A O 1
ATOM 6281 N N . THR A 1 859 ? -67.232 -61.837 -17.315 1.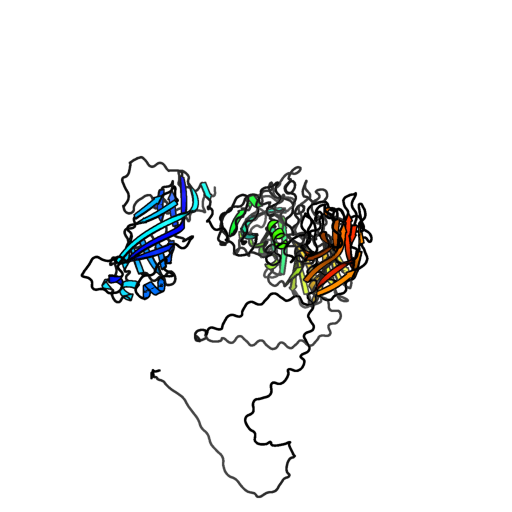00 35.12 859 THR A N 1
ATOM 6282 C CA . THR A 1 859 ? -67.982 -62.993 -17.865 1.00 35.12 859 THR A CA 1
ATOM 6283 C C . THR A 1 859 ? -67.135 -64.284 -17.747 1.00 35.12 859 THR A C 1
ATOM 6285 O O . THR A 1 859 ? -65.932 -64.180 -17.508 1.00 35.12 859 THR A O 1
ATOM 6288 N N . PRO A 1 860 ? -67.724 -65.502 -17.754 1.00 41.25 860 PRO A N 1
ATOM 6289 C CA . PRO A 1 860 ? -67.530 -66.476 -16.678 1.00 41.25 860 PRO A CA 1
ATOM 6290 C C . PRO A 1 860 ? -66.759 -67.753 -17.076 1.00 41.25 860 PRO A C 1
ATOM 6292 O O . PRO A 1 860 ? -66.699 -68.129 -18.238 1.00 41.25 860 PRO A O 1
ATOM 6295 N N . SER A 1 861 ? -66.234 -68.408 -16.029 1.00 37.44 861 SER A N 1
ATOM 6296 C CA . SER A 1 861 ? -65.934 -69.840 -15.795 1.00 37.44 861 SER A CA 1
ATOM 6297 C C . SER A 1 861 ? -65.962 -70.838 -16.966 1.00 37.44 861 SER A C 1
ATOM 6299 O O . SER A 1 861 ? -67.002 -70.967 -17.597 1.00 37.44 861 SER A O 1
ATOM 6301 N N . VAL A 1 862 ? -64.909 -71.672 -17.089 1.00 34.03 862 VAL A N 1
ATOM 6302 C CA . VAL A 1 862 ? -64.959 -73.147 -16.894 1.00 34.03 862 VAL A CA 1
ATOM 6303 C C . VAL A 1 862 ? -63.551 -73.682 -16.505 1.00 34.03 862 VAL A C 1
ATOM 6305 O O . VAL A 1 862 ? -62.543 -73.333 -17.109 1.00 34.03 862 VAL A O 1
ATOM 6308 N N . THR A 1 863 ? -63.516 -74.494 -15.442 1.00 33.00 863 THR A N 1
ATOM 6309 C CA . THR A 1 863 ? -62.429 -75.288 -14.794 1.00 33.00 863 THR A CA 1
ATOM 6310 C C . THR A 1 863 ? -62.047 -76.539 -15.649 1.00 33.00 863 THR A C 1
ATOM 6312 O O . THR A 1 863 ? -62.714 -76.739 -16.659 1.00 33.00 863 THR A O 1
ATOM 6315 N N . PRO A 1 864 ? -61.137 -77.492 -15.291 1.00 49.41 864 PRO A N 1
ATOM 6316 C CA . PRO A 1 864 ? -60.165 -77.566 -14.189 1.00 49.41 864 PRO A CA 1
ATOM 6317 C C . PRO A 1 864 ? -58.770 -78.208 -14.494 1.00 49.41 864 PRO A C 1
ATOM 6319 O O . PRO A 1 864 ? -58.566 -78.921 -15.472 1.00 49.41 864 PRO A O 1
ATOM 6322 N N . THR A 1 865 ? -57.903 -78.127 -13.468 1.00 34.94 865 THR A N 1
ATOM 6323 C CA . THR A 1 865 ? -56.949 -79.163 -12.964 1.00 34.94 865 THR A CA 1
ATOM 6324 C C . THR A 1 865 ? -55.561 -79.383 -13.611 1.00 34.94 865 THR A C 1
ATOM 6326 O O . THR A 1 865 ? -55.336 -78.997 -14.751 1.00 34.94 865 THR A O 1
ATOM 6329 N N . PRO A 1 866 ? -54.580 -79.918 -12.835 1.00 54.84 866 PRO A N 1
ATOM 6330 C CA . PRO A 1 866 ? -53.256 -79.306 -12.699 1.00 54.84 866 PRO A CA 1
ATOM 6331 C C . PRO A 1 866 ? -52.099 -80.284 -12.980 1.00 54.84 866 PRO A C 1
ATOM 6333 O O . PRO A 1 866 ? -52.292 -81.493 -13.097 1.00 54.84 866 PRO A O 1
ATOM 6336 N N . GLY A 1 867 ? -50.860 -79.790 -12.975 1.00 31.73 867 GLY A N 1
ATOM 6337 C CA . GLY A 1 867 ? -49.732 -80.704 -12.864 1.00 31.73 867 GLY A CA 1
ATOM 6338 C C . GLY A 1 867 ? -48.341 -80.098 -12.980 1.00 31.73 867 GLY A C 1
ATOM 6339 O O . GLY A 1 867 ? -47.909 -79.759 -14.070 1.00 31.73 867 GLY A O 1
ATOM 6340 N N . VAL A 1 868 ? -47.635 -80.174 -11.849 1.00 33.72 868 VAL A N 1
ATOM 6341 C CA . VAL A 1 868 ? -46.231 -80.606 -11.733 1.00 33.72 868 VAL A CA 1
ATOM 6342 C C . VAL A 1 868 ? -45.124 -79.535 -11.853 1.00 33.72 868 VAL A C 1
ATOM 6344 O O . VAL A 1 868 ? -45.008 -78.771 -12.800 1.00 33.72 868 VAL A O 1
ATOM 6347 N N . VAL A 1 869 ? -44.309 -79.552 -10.796 1.00 35.62 869 VAL A N 1
ATOM 6348 C CA . VAL A 1 869 ? -43.050 -78.866 -10.434 1.00 35.62 869 VAL A CA 1
ATOM 6349 C C . VAL A 1 869 ? -41.893 -79.874 -10.700 1.00 35.62 869 VAL A C 1
ATOM 6351 O O . VAL A 1 869 ? -42.226 -81.057 -10.807 1.00 35.62 869 VAL A O 1
ATOM 6354 N N . PRO A 1 870 ? -40.568 -79.616 -10.549 1.00 54.28 870 PRO A N 1
ATOM 6355 C CA . PRO A 1 870 ? -39.574 -78.570 -10.923 1.00 54.28 870 PRO A CA 1
ATOM 6356 C C . PRO A 1 870 ? -38.550 -79.207 -11.944 1.00 54.28 870 PRO A C 1
ATOM 6358 O O . PRO A 1 870 ? -39.052 -79.982 -12.756 1.00 54.28 870 PRO A O 1
ATOM 6361 N N . PRO A 1 871 ? -37.182 -79.084 -11.945 1.00 54.50 871 PRO A N 1
ATOM 6362 C CA . PRO A 1 871 ? -36.195 -78.175 -11.299 1.00 54.50 871 PRO A CA 1
ATOM 6363 C C . PRO A 1 871 ? -34.950 -77.696 -12.135 1.00 54.50 871 PRO A C 1
ATOM 6365 O O . PRO A 1 871 ? -34.553 -78.338 -13.094 1.00 54.50 871 PRO A O 1
ATOM 6368 N N . VAL A 1 872 ? -34.316 -76.603 -11.654 1.00 36.94 872 VAL A N 1
ATOM 6369 C CA . VAL A 1 872 ? -32.874 -76.402 -11.277 1.00 36.94 872 VAL A CA 1
ATOM 6370 C C . VAL A 1 872 ? -31.714 -76.435 -12.319 1.00 36.94 872 VAL A C 1
ATOM 6372 O O . VAL A 1 872 ? -31.730 -77.187 -13.283 1.00 36.94 872 VAL A O 1
ATOM 6375 N N . ASP A 1 873 ? -30.670 -75.651 -11.963 1.00 34.75 873 ASP A N 1
ATOM 6376 C CA . ASP A 1 873 ? -29.228 -75.661 -12.331 1.00 34.75 873 ASP A CA 1
ATOM 6377 C C . ASP A 1 873 ? -28.769 -74.956 -13.622 1.00 34.75 873 ASP A C 1
ATOM 6379 O O . ASP A 1 873 ? -29.490 -74.924 -14.609 1.00 34.75 873 ASP A O 1
ATOM 6383 N N . LEU A 1 874 ? -27.541 -74.430 -13.770 1.00 32.84 874 LEU A N 1
ATOM 6384 C CA . LEU A 1 874 ? -26.433 -73.919 -12.928 1.00 32.84 874 LEU A CA 1
ATOM 6385 C C . LEU A 1 874 ? -25.317 -73.550 -13.941 1.00 32.84 874 LEU A C 1
ATOM 6387 O O . LEU A 1 874 ? -25.210 -74.220 -14.965 1.00 32.84 874 LEU A O 1
ATOM 6391 N N . ALA A 1 875 ? -24.411 -72.628 -13.578 1.00 34.09 875 ALA A N 1
ATOM 6392 C CA . ALA A 1 875 ? -23.001 -72.609 -14.032 1.00 34.09 875 ALA A CA 1
ATOM 6393 C C . ALA A 1 875 ? -22.736 -72.186 -15.512 1.00 34.09 875 ALA A C 1
ATOM 6395 O O . ALA A 1 875 ? -23.614 -72.271 -16.355 1.00 34.09 875 ALA A O 1
ATOM 6396 N N . LEU A 1 876 ? -21.564 -71.735 -15.977 1.00 30.95 876 LEU A N 1
ATOM 6397 C CA . LEU A 1 876 ? -20.289 -71.249 -15.433 1.00 30.95 876 LEU A CA 1
ATOM 6398 C C . LEU A 1 876 ? -19.500 -70.674 -16.649 1.00 30.95 876 LEU A C 1
ATOM 6400 O O . LEU A 1 876 ? -19.567 -71.237 -17.734 1.00 30.95 876 LEU A O 1
ATOM 6404 N N . THR A 1 877 ? -18.713 -69.616 -16.425 1.00 32.50 877 THR A N 1
ATOM 6405 C CA . THR A 1 877 ? -17.340 -69.356 -16.946 1.00 32.50 877 THR A CA 1
ATOM 6406 C C . THR A 1 877 ? -16.951 -69.352 -18.447 1.00 32.50 877 THR A C 1
ATOM 6408 O O . THR A 1 877 ? -16.988 -70.370 -19.122 1.00 32.50 877 THR A O 1
ATOM 6411 N N . MET A 1 878 ? -16.273 -68.241 -18.795 1.00 29.27 878 MET A N 1
ATOM 6412 C CA . MET A 1 878 ? -14.883 -68.126 -19.308 1.00 29.27 878 MET A CA 1
ATOM 6413 C C . MET A 1 878 ? -14.527 -68.115 -20.813 1.00 29.27 878 MET A C 1
ATOM 6415 O O . MET A 1 878 ? -14.877 -68.994 -21.588 1.00 29.27 878 MET A O 1
ATOM 6419 N N . THR A 1 879 ? -13.620 -67.156 -21.080 1.00 32.41 879 THR A N 1
ATOM 6420 C CA . THR A 1 879 ? -12.365 -67.179 -21.876 1.00 32.41 879 THR A CA 1
ATOM 6421 C C . THR A 1 879 ? -12.304 -66.709 -23.339 1.00 32.41 879 THR A C 1
ATOM 6423 O O . THR A 1 879 ? -12.958 -67.249 -24.218 1.00 32.41 879 THR A O 1
ATOM 6426 N N . ASP A 1 880 ? -11.373 -65.753 -23.499 1.00 32.66 880 ASP A N 1
ATOM 6427 C CA . ASP A 1 880 ? -10.346 -65.524 -24.534 1.00 32.66 880 ASP A CA 1
ATOM 6428 C C . ASP A 1 880 ? -10.663 -65.022 -25.961 1.00 32.66 880 ASP A C 1
ATOM 6430 O O . ASP A 1 880 ? -11.342 -65.670 -26.748 1.00 32.66 880 ASP A O 1
ATOM 6434 N N . SER A 1 881 ? -10.066 -63.843 -26.238 1.00 33.78 881 SER A N 1
ATOM 6435 C CA . SER A 1 881 ? -9.263 -63.345 -27.392 1.00 33.78 881 SER A CA 1
ATOM 6436 C C . SER A 1 881 ? -8.982 -64.268 -28.602 1.00 33.78 881 SER A C 1
ATOM 6438 O O . SER A 1 881 ? -9.085 -65.482 -28.446 1.00 33.78 881 SER A O 1
ATOM 6440 N N . PRO A 1 882 ? -8.426 -63.783 -29.752 1.00 53.41 882 PRO A N 1
ATOM 6441 C CA . PRO A 1 882 ? -8.041 -62.408 -30.162 1.00 53.41 882 PRO A CA 1
ATOM 6442 C C . PRO A 1 882 ? -8.424 -62.014 -31.634 1.00 53.41 882 PRO A C 1
ATOM 6444 O O . PRO A 1 882 ? -8.861 -62.861 -32.402 1.00 53.41 882 PRO A O 1
ATOM 6447 N N . ASP A 1 883 ? -8.272 -60.716 -31.976 1.00 37.56 883 ASP A N 1
ATOM 6448 C CA . ASP A 1 883 ? -7.811 -60.022 -33.228 1.00 37.56 883 ASP A CA 1
ATOM 6449 C C . ASP A 1 883 ? -7.726 -60.740 -34.619 1.00 37.56 883 ASP A C 1
ATOM 6451 O O . ASP A 1 883 ? -7.615 -61.963 -34.651 1.00 37.56 883 ASP A O 1
ATOM 6455 N N . PRO A 1 884 ? -7.552 -60.057 -35.799 1.00 52.03 884 PRO A N 1
ATOM 6456 C CA . PRO A 1 884 ? -7.617 -58.615 -36.159 1.00 52.03 884 PRO A CA 1
ATOM 6457 C C . PRO A 1 884 ? -8.116 -58.266 -37.621 1.00 52.03 884 PRO A C 1
ATOM 6459 O O . PRO A 1 884 ? -8.496 -59.130 -38.403 1.00 52.03 884 PRO A O 1
ATOM 6462 N N . VAL A 1 885 ? -7.991 -56.972 -38.000 1.00 34.09 885 VAL A N 1
ATOM 6463 C CA . VAL A 1 885 ? -7.700 -56.358 -39.342 1.00 34.09 885 VAL A CA 1
ATOM 6464 C C . VAL A 1 885 ? -8.697 -56.473 -40.518 1.00 34.09 885 VAL A C 1
ATOM 6466 O O . VAL A 1 885 ? -8.860 -57.541 -41.091 1.00 34.09 885 VAL A O 1
ATOM 6469 N N . THR A 1 886 ? -9.153 -55.316 -41.048 1.00 35.81 886 THR A N 1
ATOM 6470 C CA . THR A 1 886 ? -9.008 -54.844 -42.469 1.00 35.81 886 THR A CA 1
ATOM 6471 C C . THR A 1 886 ? -9.499 -53.381 -42.570 1.00 35.81 886 THR A C 1
ATOM 6473 O O . THR A 1 886 ? -10.608 -53.087 -42.148 1.00 35.81 886 THR A O 1
ATOM 6476 N N . VAL A 1 887 ? -8.667 -52.362 -42.837 1.00 36.09 887 VAL A N 1
ATOM 6477 C CA . VAL A 1 887 ? -8.240 -51.784 -44.140 1.00 36.09 887 VAL A CA 1
ATOM 6478 C C . VAL A 1 887 ? -9.337 -51.694 -45.212 1.00 36.09 887 VAL A C 1
ATOM 6480 O O . VAL A 1 887 ? -9.813 -52.712 -45.700 1.00 36.09 887 VAL A O 1
ATOM 6483 N N . GLY A 1 888 ? -9.630 -50.465 -45.657 1.00 33.31 888 GLY A N 1
ATOM 6484 C CA . GLY A 1 888 ? -10.421 -50.172 -46.855 1.00 33.31 888 GLY A CA 1
ATOM 6485 C C . GLY A 1 888 ? -10.354 -48.691 -47.243 1.00 33.31 888 GLY A C 1
ATOM 6486 O O . GLY A 1 888 ? -11.047 -47.867 -46.661 1.00 33.31 888 GLY A O 1
ATOM 6487 N N . ASN A 1 889 ? -9.480 -48.387 -48.205 1.00 42.69 889 ASN A N 1
ATOM 6488 C CA . ASN A 1 889 ? -9.258 -47.093 -48.861 1.00 42.69 889 ASN A CA 1
ATOM 6489 C C . ASN A 1 889 ? -10.393 -46.671 -49.823 1.00 42.69 889 ASN A C 1
ATOM 6491 O O . ASN A 1 889 ? -11.151 -47.515 -50.295 1.00 42.69 889 ASN A O 1
ATOM 6495 N N . HIS A 1 890 ? -10.284 -45.401 -50.251 1.00 37.00 890 HIS A N 1
ATOM 6496 C CA . HIS A 1 890 ? -10.852 -44.734 -51.442 1.00 37.00 890 HIS A CA 1
ATOM 6497 C C . HIS A 1 890 ? -12.307 -44.260 -51.274 1.00 37.00 890 HIS A C 1
ATOM 6499 O O . HIS A 1 890 ? -13.192 -45.048 -50.969 1.00 37.00 890 HIS A O 1
ATOM 6505 N N . LEU A 1 891 ? -12.615 -42.966 -51.413 1.00 39.94 891 LEU A N 1
ATOM 6506 C CA . LEU A 1 891 ? -12.209 -41.993 -52.440 1.00 39.94 891 LEU A CA 1
ATOM 6507 C C . LEU A 1 891 ? -11.939 -40.594 -51.876 1.00 39.94 891 LEU A C 1
ATOM 6509 O O . LEU A 1 891 ? -12.609 -40.226 -50.887 1.00 39.94 891 LEU A O 1
#

Radius of gyration: 38.83 Å; chains: 1; bounding box: 125×125×89 Å